Protein AF-0000000078708706 (afdb_homodimer)

Nearest PDB structures (foldseek):
  1nyr-assembly1_A  TM=8.733E-01  e=2.933E-68  Staphylococcus aureus
  1nyr-assembly1_B  TM=9.188E-01  e=5.292E-63  Staphylococcus aureus
  3uh0-assembly1_A-2  TM=9.224E-01  e=1.753E-40  Saccharomyces cerevisiae S288C
  7l3o-assembly1_D  TM=9.247E-01  e=3.929E-40  Cryptosporidium parvum Iowa II
  3ugt-assembly1_A  TM=9.187E-01  e=8.244E-36  Saccharomyces cerevisiae S288C

Foldseek 3Di:
DQQAAQQQLQQVLLQLLVLLCCVVAVLKAWADWGADRFHIKTWIAHPDDDDPVCQVVSVVSSQVLLCLFWFKDWDDPVPDDCVSHVNQVVVVVVCVVVVHDWTKMFTARPPPRDTRGIGGDPDRHDGTSPQFNAKGWDDWDWAAVVNDPVGDITIMITMHTHSDNVSNVVVVVLVVLLVLLFLVVLCVLLVQWDDDPVVPAQDIGGDLLVVLLVVLLVVLLVVLCVVLPADEDDFDQKDFPVLCVLQVCCVQPVQWWDFFDDDPPTTITRAQDCVSVVVVVLQPDAAALVNPWHKYWYQHWGATDDDNVVRGFLQGGGIFTFTKMKIWHAPVCVLVVLLSLVVSQVVSVVLQVADWDFKEWEAEDPVDPSQAPPDPVVAVVQSVSNVVSCVVVVGDHHYDYHPAHNFFIKIFTWDAFSNGDIDTQKMKTKGPDSQVSVVDWHQYPVRDTDTTIMIMITRGTTSSNNVSSSCSVCSLQGFQLSGSAAEEEEEQDLVPCVVVSVVLVVVLVVLVHNYDYPNDPDHRVVVVVVCLSSNHQKYWYDYDVCSVVQWTWIDGHPDDDIDIDHSVVVSVVSVVSNVSSD/DQQAAQQQLQQVLLQLLVLLCCVVAVLKAWADWGADRFHIKTWIAHPDDDDPVCQVVSVVVSQVLLCLFWFKDWDDPVPDDCVSHVNQVVVVVVCVVVVHDWTKMFTARPPPRDTRGIGGDPDRHDGTSPQFDAKGWDDWDWAAVVNDPVGDITIMITMHTHSDNVSNVVVVVLVVLLVLLFLVVLCVLLVQWDDDPVVPFQDIGGDLLVVLLVVLLVVLLVVLCVVLPADEDDFDQKDFPVLCVLQVCCVQPVQWWDFFDDDPPTTITRAQDCVSVVVVVVQPDAAALVNPWHKYWYQHWGATDDDNVPRGFLQGGGIWTFTKMKIWHAPVCVLVVLLSLVVSQVVSVVLQVADFDFKEWEAEDPPDPSQAPPDPVVAVVQSVSNVVSCVVVVGDHHYDYHPAHNFFIKIFTWDAFSNGDIDTQKMKTKGPDSQVSVVDWHQYPVRDTDTTIMIMITRGTTSSNNVSSSCSVCSLQGFLLSGSAAEEEEEQDLVPCVVVSVVLVVVLVVLVHNYDYPNDPDHRVVVVVVCLSSNHQKYWYDYDVCSVVQWTWIDGRPDDDIDIDHSVVVSVVSVVSNVSSD

Secondary structure (DSSP, 8-state):
------HHHHHHHHHHHHHHHHHH-TT-EE----B-SS-EEEEEE-SSPPPGGGHHHHHHHHHHHHTTTPEEEEE-GGG---TT-HHHHHHHHHHHHHT----EEEEE-TTT--EEEEEE------SBGGG--EEEEEEEEEEEGGG-TTSPEEEEEEEEEESSHHHHHHHHHHHHHHHHH-HHHHHHHTT-EE--GGG-TT--EE-HHHHHHHHHHHHHHHHHHHHTT-EE-B--SEEEHHHHHHHTHHHHSGGGSPPPEEETTEEEEE-S-SHHHHHHHHTTS--BGGGPPEEEEEEEEEE----GGG-BTTTB-SEEEEEEEEEEE-GGGHHHHHHHHHHHHHHHHHHHT----EEEEEE--TT-TTTS-S-HHHHHHHHHHHHHHHHHHT---EEEET-SBTTB-EEEEEEE-TTS-EEEEEEEEEESHHHHHTT--EE-TTS-EE--EEEEEEEEEEHHHHHHHHHHHHTT---TTT-S--EEEEESSHHHHHHHHHHHHHHHHHTT--EEE---S--HHHHHHHHHHTT-SEEEEE-HHHHHHTEEEEEETT---EEEEEHHHHHHHHHHHHHTT-/------HHHHHHHHHHHHHHHHHH-TT-EE----B-SS-EEEEEE-SSPPPGGGHHHHHHHHHHHHTTTPEEEEE-GGG---TT-HHHHHHHHHHHHHT----EEEEE-TTT--EEEEEE------SBGGG--EEEEEEEEEEEGGG-TTSPEEEEEEEEEESSHHHHHHHHHHHHHHHHH-HHHHHHHTT-EE--GGG-TT--EE-HHHHHHHHHHHHHHHHHHHHTT-EE-B--SEEEHHHHHHHTHHHHSGGGSPPPEEETTEEEEE-S-SHHHHHHHHTTS--BGGGPPEEEEEEEEEE----GGG-BTTTB-SEEEEEEEEEEE-GGGHHHHHHHHHHHHHHHHHHHT----EEEEEE--TT-TTTS-S-HHHHHHHHHHHHHHHHHHT---EEEET-SBTTB-EEEEEEE-TTS-EEEEEEEEEESHHHHHTT--EE-TTS-EE--EEEEEEEEEEHHHHHHHHHHHHTT---TTT-S--EEEEESSHHHHHHHHHHHHHHHHHTT--EEE---S--HHHHHHHHHHTT-SEEEEE-HHHHHHTEEEEEETT---EEEEEHHHHHHHHHHHHHTT-

Sequence (1164 aa):
MKIQVDKLLNHTTSHLLGAAVEKLYPEVKLGFGPATEEGFYYDFEFKEPLSVNELSKIEKLMKKLASRNLVTIQIPEKDYDFKNKPYKKELYDELKAQGKKITFYALQDPLNKEIIFKDLCAGGHVESTKVIKNFKLLSIAGAYWRGNSDNIQLTRIYGTSWSKKEELDNYLAILADRKERDHRKLGKEMKIFAMHPLCGQGFPIWLEDGMYIHNEIKNLVLKMDRKYGFTEVLTPHFGSEDLYKTSGHLAHYKDDMFAPLVIENERLIPRPMTCPHHIVCYNLEKRSYRDLPIRYSEQSQLYRYEKSGALTGLERVRGMLLTEGHLFVREDQIEQEIKSMYQLIEETLKIFNIDISYISLSLRDKNDKEKYFNDNKMWNSAEKMLKKALDDMGVKYTTVVGEAAFYGPKIDIQIDTALGHEITVSTIQLDFLQPKNFDITYTDKNGKEARPVMIHRGLIGTYERFVAILLEQTKGNLPFWLAPKQITIIPVNLNENLDYSRNIFNRLWNCNFRVKIDDRDERLNKKIREAQMSKSKYQVILGANEEKDKTISYREYGKEDTKTVTVEEFINILTKLRNNYEMKIQVDKLLNHTTSHLLGAAVEKLYPEVKLGFGPATEEGFYYDFEFKEPLSVNELSKIEKLMKKLASRNLVTIQIPEKDYDFKNKPYKKELYDELKAQGKKITFYALQDPLNKEIIFKDLCAGGHVESTKVIKNFKLLSIAGAYWRGNSDNIQLTRIYGTSWSKKEELDNYLAILADRKERDHRKLGKEMKIFAMHPLCGQGFPIWLEDGMYIHNEIKNLVLKMDRKYGFTEVLTPHFGSEDLYKTSGHLAHYKDDMFAPLVIENERLIPRPMTCPHHIVCYNLEKRSYRDLPIRYSEQSQLYRYEKSGALTGLERVRGMLLTEGHLFVREDQIEQEIKSMYQLIEETLKIFNIDISYISLSLRDKNDKEKYFNDNKMWNSAEKMLKKALDDMGVKYTTVVGEAAFYGPKIDIQIDTALGHEITVSTIQLDFLQPKNFDITYTDKNGKEARPVMIHRGLIGTYERFVAILLEQTKGNLPFWLAPKQITIIPVNLNENLDYSRNIFNRLWNCNFRVKIDDRDERLNKKIREAQMSKSKYQVILGANEEKDKTISYREYGKEDTKTVTVEEFINILTKLRNNYE

InterPro domains:
  IPR002314 Aminoacyl-tRNA synthetase, class II (G/ P/ S/T) [PF00587] (264-473)
  IPR002320 Threonine-tRNA ligase, class IIa [MF_00184] (4-580)
  IPR002320 Threonine-tRNA ligase, class IIa [PR01047] (270-298)
  IPR002320 Threonine-tRNA ligase, class IIa [PR01047] (303-326)
  IPR002320 Threonine-tRNA ligase, class IIa [PR01047] (409-437)
  IPR002320 Threonine-tRNA ligase, class IIa [PR01047] (452-465)
  IPR002320 Threonine-tRNA ligase, class IIa [PR01047] (479-491)
  IPR002320 Threonine-tRNA ligase, class IIa [TIGR00418] (11-575)
  IPR004154 Anticodon-binding [PF03129] (486-576)
  IPR006195 Aminoacyl-tRNA synthetase, class II [PS50862] (209-479)
  IPR012947 Threonyl/alanyl tRNA synthetase, SAD [PF07973] (104-158)
  IPR012947 Threonyl/alanyl tRNA synthetase, SAD [SM00863] (102-158)
  IPR018163 Threonyl/alanyl tRNA synthetase, class II-like, putative editing domain superfamily [SSF55186] (7-179)
  IPR033728 Threonine-tRNA ligase catalytic core domain [cd00771] (182-484)
  IPR036621 Anticodon-binding domain superfamily [G3DSA:3.40.50.800] (478-582)
  IPR045864 Class II Aminoacyl-tRNA synthetase/Biotinyl protein ligase (BPL) and lipoyl protein ligase (LPL) [G3DSA:3.30.930.10] (164-477)
  IPR045864 Class II Aminoacyl-tRNA synthetase/Biotinyl protein ligase (BPL) and lipoyl protein ligase (LPL) [SSF55681] (182-471)
  IPR047246 Threonine-tRNA ligase, class IIa, anticodon-binding domain [cd00860] (484-574)

Organism: Mycoplasmopsis fermentans (strain ATCC 19989 / NBRC 14854 / NCTC 10117 / PG18) (NCBI:txid496833)

Radius of gyration: 36.28 Å; Cα contacts (8 Å, |Δi|>4): 2283; chains: 2; bounding box: 77×119×91 Å

pLDDT: mean 95.0, std 4.24, range [49.06, 98.81]

Structure (mmCIF, N/CA/C/O backbone):
data_AF-0000000078708706-model_v1
#
loop_
_entity.id
_entity.type
_entity.pdbx_description
1 polymer 'Threonine--tRNA ligase'
#
loop_
_atom_site.group_PDB
_atom_site.id
_atom_site.type_symbol
_atom_site.label_atom_id
_atom_site.label_alt_id
_atom_site.label_comp_id
_atom_site.label_asym_id
_atom_site.label_entity_id
_atom_site.label_seq_id
_atom_site.pdbx_PDB_ins_code
_atom_site.Cartn_x
_atom_site.Cartn_y
_atom_site.Cartn_z
_atom_site.occupancy
_atom_site.B_iso_or_equiv
_atom_site.auth_seq_id
_atom_site.auth_comp_id
_atom_site.auth_asym_id
_atom_site.auth_atom_id
_atom_site.pdbx_PDB_model_num
ATOM 1 N N . MET A 1 1 ? -8.5 29.25 20.922 1 49.06 1 MET A N 1
ATOM 2 C CA . MET A 1 1 ? -9.289 30.469 20.719 1 49.06 1 MET A CA 1
ATOM 3 C C . MET A 1 1 ? -9.102 31.016 19.312 1 49.06 1 MET A C 1
ATOM 5 O O . MET A 1 1 ? -7.969 31.172 18.844 1 49.06 1 MET A O 1
ATOM 9 N N . LYS A 1 2 ? -10.148 31.125 18.562 1 65.12 2 LYS A N 1
ATOM 10 C CA . LYS A 1 2 ? -10.086 31.641 17.203 1 65.12 2 LYS A CA 1
ATOM 11 C C . LYS A 1 2 ? -9.672 33.094 17.188 1 65.12 2 LYS A C 1
ATOM 13 O O . LYS A 1 2 ? -10.297 33.938 17.844 1 65.12 2 LYS A O 1
ATOM 18 N N . ILE A 1 3 ? -8.438 33.281 16.797 1 77.69 3 ILE A N 1
ATOM 19 C CA . ILE A 1 3 ? -7.922 34.656 16.656 1 77.69 3 ILE A CA 1
ATOM 20 C C . ILE A 1 3 ? -8.742 35.406 15.602 1 77.69 3 ILE A C 1
ATOM 22 O O . ILE A 1 3 ? -8.883 34.938 14.469 1 77.69 3 ILE A O 1
ATOM 26 N N . GLN A 1 4 ? -9.43 36.406 16.141 1 84 4 GLN A N 1
ATOM 27 C CA . GLN A 1 4 ? -10.195 37.25 15.219 1 84 4 GLN A CA 1
ATOM 28 C C . GLN A 1 4 ? -9.75 38.688 15.312 1 84 4 GLN A C 1
ATOM 30 O O . GLN A 1 4 ? -9.648 39.25 16.406 1 84 4 GLN A O 1
ATOM 35 N N . VAL A 1 5 ? -9.523 39.219 14.117 1 89.88 5 VAL A N 1
ATOM 36 C CA . VAL A 1 5 ? -9.094 40.594 14.07 1 89.88 5 VAL A CA 1
ATOM 37 C C . VAL A 1 5 ? -10.297 41.531 13.844 1 89.88 5 VAL A C 1
ATOM 39 O O . VAL A 1 5 ? -11.375 41.031 13.477 1 89.88 5 VAL A O 1
ATOM 42 N N . ASP A 1 6 ? -10.07 42.719 14.164 1 94.81 6 ASP A N 1
ATOM 43 C CA . ASP A 1 6 ? -11.031 43.75 13.773 1 94.81 6 ASP A CA 1
ATOM 44 C C . ASP A 1 6 ? -11.055 43.938 12.258 1 94.81 6 ASP A C 1
ATOM 46 O O . ASP A 1 6 ? -10.117 44.469 11.68 1 94.81 6 ASP A O 1
ATOM 50 N N . LYS A 1 7 ? -12.141 43.562 11.68 1 95.88 7 LYS A N 1
ATOM 51 C CA . LYS A 1 7 ? -12.234 43.562 10.219 1 95.88 7 LYS A CA 1
ATOM 52 C C . LYS A 1 7 ? -12.188 44.969 9.656 1 95.88 7 LYS A C 1
ATOM 54 O O . LYS A 1 7 ? -11.641 45.188 8.57 1 95.88 7 LYS A O 1
ATOM 59 N N . LEU A 1 8 ? -12.805 45.906 10.312 1 96.81 8 LEU A N 1
ATOM 60 C CA . LEU A 1 8 ? -12.805 47.281 9.836 1 96.81 8 LEU A CA 1
ATOM 61 C C . LEU A 1 8 ? -11.391 47.875 9.836 1 96.81 8 LEU A C 1
ATOM 63 O O . LEU A 1 8 ? -10.969 48.5 8.867 1 96.81 8 LEU A O 1
ATOM 67 N N . LEU A 1 9 ? -10.773 47.594 10.938 1 97.44 9 LEU A N 1
ATOM 68 C CA . LEU A 1 9 ? -9.406 48.062 11.094 1 97.44 9 LEU A CA 1
ATOM 69 C C . LEU A 1 9 ? -8.492 47.469 10.031 1 97.44 9 LEU A C 1
ATOM 71 O O . LEU A 1 9 ? -7.711 48.156 9.391 1 97.44 9 LEU A O 1
ATOM 75 N N . ASN A 1 10 ? -8.586 46.156 9.812 1 98.06 10 ASN A N 1
ATOM 76 C CA . ASN A 1 10 ? -7.711 45.438 8.883 1 98.06 10 ASN A CA 1
ATOM 77 C C . ASN A 1 10 ? -8.062 45.75 7.43 1 98.06 10 ASN A C 1
ATOM 79 O O . ASN A 1 10 ? -7.176 45.812 6.57 1 98.06 10 ASN A O 1
ATOM 83 N N . HIS A 1 11 ? -9.281 46 7.16 1 97.94 11 HIS A N 1
ATOM 84 C CA . HIS A 1 11 ? -9.672 46.406 5.816 1 97.94 11 HIS A CA 1
ATOM 85 C C . HIS A 1 11 ? -9.078 47.781 5.461 1 97.94 11 HIS A C 1
ATOM 87 O O . HIS A 1 11 ? -8.539 47.938 4.371 1 97.94 11 HIS A O 1
ATOM 93 N N . THR A 1 12 ? -9.227 48.688 6.344 1 97.88 12 THR A N 1
ATOM 94 C CA . THR A 1 12 ? -8.656 50 6.113 1 97.88 12 THR A CA 1
ATOM 95 C C . THR A 1 12 ? -7.137 49.906 5.98 1 97.88 12 THR A C 1
ATOM 97 O O . THR A 1 12 ? -6.539 50.625 5.164 1 97.88 12 THR A O 1
ATOM 100 N N . THR A 1 13 ? -6.57 49.062 6.82 1 98.12 13 THR A N 1
ATOM 101 C CA . THR A 1 13 ? -5.125 48.906 6.742 1 98.12 13 THR A CA 1
ATOM 102 C C . THR A 1 13 ? -4.719 48.312 5.383 1 98.12 13 THR A C 1
ATOM 104 O O . THR A 1 13 ? -3.658 48.656 4.852 1 98.12 13 THR A O 1
ATOM 107 N N . SER A 1 14 ? -5.504 47.438 4.84 1 98.12 14 SER A N 1
ATOM 108 C CA . SER A 1 14 ? -5.234 46.906 3.5 1 98.12 14 SER A CA 1
ATOM 109 C C . SER A 1 14 ? -5.242 48.031 2.465 1 98.12 14 SER A C 1
ATOM 111 O O . SER A 1 14 ? -4.445 48.031 1.523 1 98.12 14 SER A O 1
ATOM 113 N N . HIS A 1 15 ? -6.16 49 2.605 1 97.56 15 HIS A N 1
ATOM 114 C CA . HIS A 1 15 ? -6.191 50.156 1.718 1 97.56 15 HIS A CA 1
ATOM 115 C C . HIS A 1 15 ? -4.934 51 1.879 1 97.56 15 HIS A C 1
ATOM 117 O O . HIS A 1 15 ? -4.418 51.531 0.9 1 97.56 15 HIS A O 1
ATOM 123 N N . LEU A 1 16 ? -4.594 51.156 3.129 1 97.75 16 LEU A N 1
ATOM 124 C CA . LEU A 1 16 ? -3.348 51.844 3.396 1 97.75 16 LEU A CA 1
ATOM 125 C C . LEU A 1 16 ? -2.178 51.188 2.68 1 97.75 16 LEU A C 1
ATOM 127 O O . LEU A 1 16 ? -1.292 51.875 2.16 1 97.75 16 LEU A O 1
ATOM 131 N N . LEU A 1 17 ? -2.121 49.812 2.713 1 98.25 17 LEU A N 1
ATOM 132 C CA . LEU A 1 17 ? -1.125 49.062 1.969 1 98.25 17 LEU A CA 1
ATOM 133 C C . LEU A 1 17 ? -1.207 49.344 0.477 1 98.25 17 LEU A C 1
ATOM 135 O O . LEU A 1 17 ? -0.183 49.594 -0.171 1 98.25 17 LEU A O 1
ATOM 139 N N . GLY A 1 18 ? -2.408 49.312 -0.075 1 97.44 18 GLY A N 1
ATOM 140 C CA . GLY A 1 18 ? -2.59 49.688 -1.471 1 97.44 18 GLY A CA 1
ATOM 141 C C . GLY A 1 18 ? -2.035 51.062 -1.804 1 97.44 18 GLY A C 1
ATOM 142 O O . GLY A 1 18 ? -1.377 51.219 -2.83 1 97.44 18 GLY A O 1
ATOM 143 N N . ALA A 1 19 ? -2.332 52.031 -0.927 1 97.31 19 ALA A N 1
ATOM 144 C CA . ALA A 1 19 ? -1.864 53.406 -1.117 1 97.31 19 ALA A CA 1
ATOM 145 C C . ALA A 1 19 ? -0.34 53.469 -1.152 1 97.31 19 ALA A C 1
ATOM 147 O O . ALA A 1 19 ? 0.241 54.125 -2.02 1 97.31 19 ALA A O 1
ATOM 148 N N . ALA A 1 20 ? 0.248 52.781 -0.207 1 97.94 20 ALA A N 1
ATOM 149 C CA . ALA A 1 20 ? 1.705 52.812 -0.102 1 97.94 20 ALA A CA 1
ATOM 150 C C . ALA A 1 20 ? 2.348 52.156 -1.323 1 97.94 20 ALA A C 1
ATOM 152 O O . ALA A 1 20 ? 3.324 52.656 -1.869 1 97.94 20 ALA A O 1
ATOM 153 N N . VAL A 1 21 ? 1.876 51 -1.739 1 97.75 21 VAL A N 1
ATOM 154 C CA . VAL A 1 21 ? 2.441 50.25 -2.861 1 97.75 21 VAL A CA 1
ATOM 155 C C . VAL A 1 21 ? 2.281 51.062 -4.148 1 97.75 21 VAL A C 1
ATOM 157 O O . VAL A 1 21 ? 3.199 51.125 -4.969 1 97.75 21 VAL A O 1
ATOM 160 N N . GLU A 1 22 ? 1.099 51.656 -4.344 1 95.81 22 GLU A N 1
ATOM 161 C CA . GLU A 1 22 ? 0.874 52.469 -5.531 1 95.81 22 GLU A CA 1
ATOM 162 C C . GLU A 1 22 ? 1.854 53.656 -5.594 1 95.81 22 GLU A C 1
ATOM 164 O O . GLU A 1 22 ? 2.266 54.062 -6.68 1 95.81 22 GLU A O 1
ATOM 169 N N . LYS A 1 23 ? 2.094 54.219 -4.496 1 96.12 23 LYS A N 1
ATOM 170 C CA . LYS A 1 23 ? 3.012 55.375 -4.438 1 96.12 23 LYS A CA 1
ATOM 171 C C . LYS A 1 23 ? 4.445 54.938 -4.73 1 96.12 23 LYS A C 1
ATOM 173 O O . LYS A 1 23 ? 5.18 55.625 -5.43 1 96.12 23 LYS A O 1
ATOM 178 N N . LEU A 1 24 ? 4.852 53.812 -4.168 1 96.69 24 LEU A N 1
ATOM 179 C CA . LEU A 1 24 ? 6.215 53.312 -4.32 1 96.69 24 LEU A CA 1
ATOM 180 C C . LEU A 1 24 ? 6.422 52.688 -5.695 1 96.69 24 LEU A C 1
ATOM 182 O O . LEU A 1 24 ? 7.52 52.75 -6.25 1 96.69 24 LEU A O 1
ATOM 186 N N . TYR A 1 25 ? 5.355 52.094 -6.234 1 95.88 25 TYR A N 1
ATOM 187 C CA . TYR A 1 25 ? 5.406 51.406 -7.516 1 95.88 25 TYR A CA 1
ATOM 188 C C . TYR A 1 25 ? 4.285 51.875 -8.438 1 95.88 25 TYR A C 1
ATOM 190 O O . TYR A 1 25 ? 3.281 51.188 -8.609 1 95.88 25 TYR A O 1
ATOM 198 N N . PRO A 1 26 ? 4.453 52.875 -9.164 1 92.25 26 PRO A N 1
ATOM 199 C CA . PRO A 1 26 ? 3.379 53.562 -9.898 1 92.25 26 PRO A CA 1
ATOM 200 C C . PRO A 1 26 ? 2.76 52.688 -10.977 1 92.25 26 PRO A C 1
ATOM 202 O O . PRO A 1 26 ? 1.602 52.875 -11.352 1 92.25 26 PRO A O 1
ATOM 205 N N . GLU A 1 27 ? 3.445 51.719 -11.484 1 93.25 27 GLU A N 1
ATOM 206 C CA . GLU A 1 27 ? 2.912 50.875 -12.562 1 93.25 27 GLU A CA 1
ATOM 207 C C . GLU A 1 27 ? 2.215 49.656 -12.016 1 93.25 27 GLU A C 1
ATOM 209 O O . GLU A 1 27 ? 1.787 48.781 -12.781 1 93.25 27 GLU A O 1
ATOM 214 N N . VAL A 1 28 ? 2.053 49.594 -10.734 1 96.12 28 VAL A N 1
ATOM 215 C CA . VAL A 1 28 ? 1.47 48.406 -10.125 1 96.12 28 VAL A CA 1
ATOM 216 C C . VAL A 1 28 ? -0.021 48.344 -10.453 1 96.12 28 VAL A C 1
ATOM 218 O O . VAL A 1 28 ? -0.676 49.375 -10.617 1 96.12 28 VAL A O 1
ATOM 221 N N . LYS A 1 29 ? -0.541 47.188 -10.703 1 96.81 29 LYS A N 1
ATOM 222 C CA . LYS A 1 29 ? -1.972 46.969 -10.891 1 96.81 29 LYS A CA 1
ATOM 223 C C . LYS A 1 29 ? -2.596 46.312 -9.656 1 96.81 29 LYS A C 1
ATOM 225 O O . LYS A 1 29 ? -2.031 45.406 -9.086 1 96.81 29 LYS A O 1
ATOM 230 N N . LEU A 1 30 ? -3.734 46.875 -9.297 1 95.94 30 LEU A N 1
ATOM 231 C CA . LEU A 1 30 ? -4.363 46.469 -8.047 1 95.94 30 LEU A CA 1
ATOM 232 C C . LEU A 1 30 ? -5.371 45.344 -8.273 1 95.94 30 LEU A C 1
ATOM 234 O O . LEU A 1 30 ? -6.156 45.406 -9.219 1 95.94 30 LEU A O 1
ATOM 238 N N . GLY A 1 31 ? -5.305 44.312 -7.426 1 95.44 31 GLY A N 1
ATOM 239 C CA . GLY A 1 31 ? -6.297 43.25 -7.387 1 95.44 31 GLY A CA 1
ATOM 240 C C . GLY A 1 31 ? -7.207 43.344 -6.176 1 95.44 31 GLY A C 1
ATOM 241 O O . GLY A 1 31 ? -7.77 44.375 -5.883 1 95.44 31 GLY A O 1
ATOM 242 N N . PHE A 1 32 ? -7.387 42.188 -5.441 1 93.38 32 PHE A N 1
ATOM 243 C CA . PHE A 1 32 ? -8.227 42.125 -4.254 1 93.38 32 PHE A CA 1
ATOM 244 C C . PHE A 1 32 ? -7.449 42.594 -3.02 1 93.38 32 PHE A C 1
ATOM 246 O O . PHE A 1 32 ? -6.258 42.281 -2.895 1 93.38 32 PHE A O 1
ATOM 253 N N . GLY A 1 33 ? -8.125 43.281 -2.111 1 93.75 33 GLY A N 1
ATOM 254 C CA . GLY A 1 33 ? -7.504 43.688 -0.858 1 93.75 33 GLY A CA 1
ATOM 255 C C . GLY A 1 33 ? -8.445 43.594 0.328 1 93.75 33 GLY A C 1
ATOM 256 O O . GLY A 1 33 ? -8.75 44.625 0.96 1 93.75 33 GLY A O 1
ATOM 257 N N . PRO A 1 34 ? -8.805 42.375 0.665 1 93.38 34 PRO A N 1
ATOM 258 C CA . PRO A 1 34 ? -9.789 42.219 1.736 1 93.38 34 PRO A CA 1
ATOM 259 C C . PRO A 1 34 ? -9.141 42.031 3.105 1 93.38 34 PRO A C 1
ATOM 261 O O . PRO A 1 34 ? -7.938 41.75 3.193 1 93.38 34 PRO A O 1
ATOM 264 N N . ALA A 1 35 ? -9.945 42.281 4.188 1 95 35 ALA A N 1
ATOM 265 C CA . ALA A 1 35 ? -9.594 41.781 5.512 1 95 35 ALA A CA 1
ATOM 266 C C . ALA A 1 35 ? -9.828 40.281 5.609 1 95 35 ALA A C 1
ATOM 268 O O . ALA A 1 35 ? -10.656 39.719 4.887 1 95 35 ALA A O 1
ATOM 269 N N . THR A 1 36 ? -9.039 39.688 6.355 1 92.94 36 THR A N 1
ATOM 270 C CA . THR A 1 36 ? -9.172 38.25 6.613 1 92.94 36 THR A CA 1
ATOM 271 C C . THR A 1 36 ? -9.477 38 8.086 1 92.94 36 THR A C 1
ATOM 273 O O . THR A 1 36 ? -9.742 38.938 8.844 1 92.94 36 THR A O 1
ATOM 276 N N . GLU A 1 37 ? -9.508 36.75 8.484 1 88.69 37 GLU A N 1
ATOM 277 C CA . GLU A 1 37 ? -9.781 36.406 9.867 1 88.69 37 GLU A CA 1
ATOM 278 C C . GLU A 1 37 ? -8.633 36.812 10.789 1 88.69 37 GLU A C 1
ATOM 280 O O . GLU A 1 37 ? -8.859 37.156 11.945 1 88.69 37 GLU A O 1
ATOM 285 N N . GLU A 1 38 ? -7.484 36.719 10.219 1 91.5 38 GLU A N 1
ATOM 286 C CA . GLU A 1 38 ? -6.336 36.969 11.086 1 91.5 38 GLU A CA 1
ATOM 287 C C . GLU A 1 38 ? -5.559 38.219 10.633 1 91.5 38 GLU A C 1
ATOM 289 O O . GLU A 1 38 ? -4.504 38.531 11.188 1 91.5 38 GLU A O 1
ATOM 294 N N . GLY A 1 39 ? -6.059 38.875 9.68 1 96.25 39 GLY A N 1
ATOM 295 C CA . GLY A 1 39 ? -5.371 40.062 9.156 1 96.25 39 GLY A CA 1
ATOM 296 C C . GLY A 1 39 ? -5.969 40.562 7.867 1 96.25 39 GLY A C 1
ATOM 297 O O . GLY A 1 39 ? -7.184 40.781 7.777 1 96.25 39 GLY A O 1
ATOM 298 N N . PHE A 1 40 ? -5.07 40.875 6.934 1 97.19 40 PHE A N 1
ATOM 299 C CA . PHE A 1 40 ? -5.473 41.375 5.617 1 97.19 40 PHE A CA 1
ATOM 300 C C . PHE A 1 40 ? -4.449 40.969 4.559 1 97.19 40 PHE A C 1
ATOM 302 O O . PHE A 1 40 ? -3.369 40.5 4.887 1 97.19 40 PHE A O 1
ATOM 309 N N . TYR A 1 41 ? -4.91 41 3.379 1 97.19 41 TYR A N 1
ATOM 310 C CA . TYR A 1 41 ? -3.949 40.906 2.285 1 97.19 41 TYR A CA 1
ATOM 311 C C . TYR A 1 41 ? -4.332 41.844 1.143 1 97.19 41 TYR A C 1
ATOM 313 O O . TYR A 1 41 ? -5.402 42.469 1.161 1 97.19 41 TYR A O 1
ATOM 321 N N . TYR A 1 42 ? -3.451 42.094 0.241 1 97.38 42 TYR A N 1
ATOM 322 C CA . TYR A 1 42 ? -3.715 42.812 -1.005 1 97.38 42 TYR A CA 1
ATOM 323 C C . TYR A 1 42 ? -2.951 42.188 -2.164 1 97.38 42 TYR A C 1
ATOM 325 O O . TYR A 1 42 ? -1.782 41.812 -2.02 1 97.38 42 TYR A O 1
ATOM 333 N N . ASP A 1 43 ? -3.604 41.938 -3.24 1 96.75 43 ASP A N 1
ATOM 334 C CA . ASP A 1 43 ? -3.014 41.344 -4.438 1 96.75 43 ASP A CA 1
ATOM 335 C C . ASP A 1 43 ? -2.527 42.438 -5.398 1 96.75 43 ASP A C 1
ATOM 337 O O . ASP A 1 43 ? -3.215 43.438 -5.621 1 96.75 43 ASP A O 1
ATOM 341 N N . PHE A 1 44 ? -1.333 42.219 -5.957 1 97.06 44 PHE A N 1
ATOM 342 C CA . PHE A 1 44 ? -0.734 43.219 -6.855 1 97.06 44 PHE A CA 1
ATOM 343 C C . PHE A 1 44 ? -0.126 42.531 -8.078 1 97.06 44 PHE A C 1
ATOM 345 O O . PHE A 1 44 ? 0.35 41.406 -7.984 1 97.06 44 PHE A O 1
ATOM 352 N N . GLU A 1 45 ? -0.209 43.125 -9.156 1 96.81 45 GLU A N 1
ATOM 353 C CA . GLU A 1 45 ? 0.644 42.781 -10.289 1 96.81 45 GLU A CA 1
ATOM 354 C C . GLU A 1 45 ? 1.8 43.781 -10.43 1 96.81 45 GLU A C 1
ATOM 356 O O . GLU A 1 45 ? 1.593 44.938 -10.789 1 96.81 45 GLU A O 1
ATOM 361 N N . PHE A 1 46 ? 2.949 43.281 -10.109 1 95.25 46 PHE A N 1
ATOM 362 C CA . PHE A 1 46 ? 4.145 44.125 -10.219 1 95.25 46 PHE A CA 1
ATOM 363 C C . PHE A 1 46 ? 4.82 43.906 -11.57 1 95.25 46 PHE A C 1
ATOM 365 O O . PHE A 1 46 ? 4.727 42.844 -12.156 1 95.25 46 PHE A O 1
ATOM 372 N N . LYS A 1 47 ? 5.445 44.969 -12.031 1 91.19 47 LYS A N 1
ATOM 373 C CA . LYS A 1 47 ? 6.258 44.812 -13.234 1 91.19 47 LYS A CA 1
ATOM 374 C C . LYS A 1 47 ? 7.438 43.875 -12.992 1 91.19 47 LYS A C 1
ATOM 376 O O . LYS A 1 47 ? 7.75 43.031 -13.836 1 91.19 47 LYS A O 1
ATOM 381 N N . GLU A 1 48 ? 8.031 44.062 -11.891 1 90.94 48 GLU A N 1
ATOM 382 C CA . GLU A 1 48 ? 9.109 43.188 -11.43 1 90.94 48 GLU A CA 1
ATOM 383 C C . GLU A 1 48 ? 8.75 42.531 -10.102 1 90.94 48 GLU A C 1
ATOM 385 O O . GLU A 1 48 ? 8.062 43.125 -9.273 1 90.94 48 GLU A O 1
ATOM 390 N N . PRO A 1 49 ? 9.195 41.281 -9.984 1 88.94 49 PRO A N 1
ATOM 391 C CA . PRO A 1 49 ? 8.867 40.594 -8.742 1 88.94 49 PRO A CA 1
ATOM 392 C C . PRO A 1 49 ? 9.312 41.344 -7.496 1 88.94 49 PRO A C 1
ATOM 394 O O . PRO A 1 49 ? 10.391 41.938 -7.484 1 88.94 49 PRO A O 1
ATOM 397 N N . LEU A 1 50 ? 8.445 41.406 -6.547 1 92.19 50 LEU A N 1
ATOM 398 C CA . LEU A 1 50 ? 8.703 42.094 -5.281 1 92.19 50 LEU A CA 1
ATOM 399 C C . LEU A 1 50 ? 9.492 41.188 -4.34 1 92.19 50 LEU A C 1
ATOM 401 O O . LEU A 1 50 ? 9.133 40.031 -4.137 1 92.19 50 LEU A O 1
ATOM 405 N N . SER A 1 51 ? 10.562 41.688 -3.773 1 91.06 51 SER A N 1
ATOM 406 C CA . SER A 1 51 ? 11.336 40.938 -2.787 1 91.06 51 SER A CA 1
ATOM 407 C C . SER A 1 51 ? 10.797 41.156 -1.378 1 91.06 51 SER A C 1
ATOM 409 O O . SER A 1 51 ? 10.25 42.219 -1.076 1 91.06 51 SER A O 1
ATOM 411 N N . VAL A 1 52 ? 11.023 40.25 -0.561 1 89.44 52 VAL A N 1
ATOM 412 C CA . VAL A 1 52 ? 10.57 40.312 0.824 1 89.44 52 VAL A CA 1
ATOM 413 C C . VAL A 1 52 ? 11.242 41.469 1.539 1 89.44 52 VAL A C 1
ATOM 415 O O . VAL A 1 52 ? 10.656 42.094 2.438 1 89.44 52 VAL A O 1
ATOM 418 N N . ASN A 1 53 ? 12.375 41.812 1.087 1 90.5 53 ASN A N 1
ATOM 419 C CA . ASN A 1 53 ? 13.125 42.906 1.704 1 90.5 53 ASN A CA 1
ATOM 420 C C . ASN A 1 53 ? 12.438 44.25 1.492 1 90.5 53 ASN A C 1
ATOM 422 O O . ASN A 1 53 ? 12.703 45.219 2.221 1 90.5 53 ASN A O 1
ATOM 426 N N . GLU A 1 54 ? 11.539 44.312 0.515 1 93.38 54 GLU A N 1
ATOM 427 C CA . GLU A 1 54 ? 10.852 45.562 0.199 1 93.38 54 GLU A CA 1
ATOM 428 C C . GLU A 1 54 ? 9.68 45.812 1.149 1 93.38 54 GLU A C 1
ATOM 430 O O . GLU A 1 54 ? 9.141 46.906 1.214 1 93.38 54 GLU A O 1
ATOM 435 N N . LEU A 1 55 ? 9.359 44.812 1.894 1 96.25 55 LEU A N 1
ATOM 436 C CA . LEU A 1 55 ? 8.211 44.938 2.783 1 96.25 55 LEU A CA 1
ATOM 437 C C . LEU A 1 55 ? 8.453 46 3.844 1 96.25 55 LEU A C 1
ATOM 439 O O . LEU A 1 55 ? 7.523 46.688 4.25 1 96.25 55 LEU A O 1
ATOM 443 N N . SER A 1 56 ? 9.664 46.094 4.273 1 95.81 56 SER A N 1
ATOM 444 C CA . SER A 1 56 ? 9.992 47.094 5.281 1 95.81 56 SER A CA 1
ATOM 445 C C . SER A 1 56 ? 9.781 48.5 4.746 1 95.81 56 SER A C 1
ATOM 447 O O . SER A 1 56 ? 9.297 49.375 5.469 1 95.81 56 SER A O 1
ATOM 449 N N . LYS A 1 57 ? 10.195 48.656 3.52 1 96.88 57 LYS A N 1
ATOM 450 C CA . LYS A 1 57 ? 10.016 49.938 2.863 1 96.88 57 LYS A CA 1
ATOM 451 C C . LYS A 1 57 ? 8.539 50.281 2.73 1 96.88 57 LYS A C 1
ATOM 453 O O . LYS A 1 57 ? 8.141 51.438 2.988 1 96.88 57 LYS A O 1
ATOM 458 N N . ILE A 1 58 ? 7.824 49.375 2.359 1 97.94 58 ILE A N 1
ATOM 459 C CA . ILE A 1 58 ? 6.387 49.562 2.199 1 97.94 58 ILE A CA 1
ATOM 460 C C . ILE A 1 58 ? 5.754 49.875 3.553 1 97.94 58 ILE A C 1
ATOM 462 O O . ILE A 1 58 ? 4.945 50.812 3.672 1 97.94 58 ILE A O 1
ATOM 466 N N . GLU A 1 59 ? 6.098 49.062 4.539 1 97.81 59 GLU A N 1
ATOM 467 C CA . GLU A 1 59 ? 5.559 49.25 5.887 1 97.81 59 GLU A CA 1
ATOM 468 C C . GLU A 1 59 ? 5.879 50.625 6.434 1 97.81 59 GLU A C 1
ATOM 470 O O . GLU A 1 59 ? 5.039 51.25 7.086 1 97.81 59 GLU A O 1
ATOM 475 N N . LYS A 1 60 ? 7.066 51.125 6.215 1 97.25 60 LYS A N 1
ATOM 476 C CA . LYS A 1 60 ? 7.473 52.438 6.652 1 97.25 60 LYS A CA 1
ATOM 477 C C . LYS A 1 60 ? 6.582 53.531 6.031 1 97.25 60 LYS A C 1
ATOM 479 O O . LYS A 1 60 ? 6.148 54.438 6.719 1 97.25 60 LYS A O 1
ATOM 484 N N . LEU A 1 61 ? 6.395 53.375 4.742 1 97.81 61 LEU A N 1
ATOM 485 C CA . LEU A 1 61 ? 5.527 54.344 4.078 1 97.81 61 LEU A CA 1
ATOM 486 C C . LEU A 1 61 ? 4.102 54.25 4.602 1 97.81 61 LEU A C 1
ATOM 488 O O . LEU A 1 61 ? 3.404 55.281 4.707 1 97.81 61 LEU A O 1
ATOM 492 N N . MET A 1 62 ? 3.631 53.062 4.844 1 98.25 62 MET A N 1
ATOM 493 C CA . MET A 1 62 ? 2.303 52.875 5.422 1 98.25 62 MET A CA 1
ATOM 494 C C . MET A 1 62 ? 2.174 53.656 6.742 1 98.25 62 MET A C 1
ATOM 496 O O . MET A 1 62 ? 1.155 54.281 6.992 1 98.25 62 MET A O 1
ATOM 500 N N . LYS A 1 63 ? 3.188 53.531 7.574 1 97.44 63 LYS A N 1
ATOM 501 C CA . LYS A 1 63 ? 3.182 54.219 8.859 1 97.44 63 LYS A CA 1
ATOM 502 C C . LYS A 1 63 ? 3.143 55.719 8.672 1 97.44 63 LYS A C 1
ATOM 504 O O . LYS A 1 63 ? 2.436 56.438 9.398 1 97.44 63 LYS A O 1
ATOM 509 N N . LYS A 1 64 ? 3.873 56.188 7.727 1 97.25 64 LYS A N 1
ATOM 510 C CA . LYS A 1 64 ? 3.873 57.625 7.414 1 97.25 64 LYS A CA 1
ATOM 511 C C . LYS A 1 64 ? 2.49 58.062 6.961 1 97.25 64 LYS A C 1
ATOM 513 O O . LYS A 1 64 ? 2.008 59.125 7.395 1 97.25 64 LYS A O 1
ATOM 518 N N . LEU A 1 65 ? 1.932 57.312 6.078 1 97.12 65 LEU A N 1
ATOM 519 C CA . LEU A 1 65 ? 0.607 57.656 5.578 1 97.12 65 LEU A CA 1
ATOM 520 C C . LEU A 1 65 ? -0.43 57.594 6.695 1 97.12 65 LEU A C 1
ATOM 522 O O . LEU A 1 65 ? -1.317 58.469 6.766 1 97.12 65 LEU A O 1
ATOM 526 N N . ALA A 1 66 ? -0.352 56.625 7.516 1 97.06 66 ALA A N 1
ATOM 527 C CA . ALA A 1 66 ? -1.29 56.469 8.625 1 97.06 66 ALA A CA 1
ATOM 528 C C . ALA A 1 66 ? -1.236 57.688 9.562 1 97.06 66 ALA A C 1
ATOM 530 O O . ALA A 1 66 ? -2.26 58.094 10.109 1 97.06 66 ALA A O 1
ATOM 531 N N . SER A 1 67 ? -0.049 58.188 9.742 1 95.62 67 SER A N 1
ATOM 532 C CA . SER A 1 67 ? 0.172 59.312 10.68 1 95.62 67 SER A CA 1
ATOM 533 C C . SER A 1 67 ? -0.461 60.594 10.172 1 95.62 67 SER A C 1
ATOM 535 O O . SER A 1 67 ? -0.635 61.531 10.938 1 95.62 67 SER A O 1
ATOM 537 N N . ARG A 1 68 ? -0.878 60.594 8.906 1 96 68 ARG A N 1
ATOM 538 C CA . ARG A 1 68 ? -1.532 61.75 8.344 1 96 68 ARG A CA 1
ATOM 539 C C . ARG A 1 68 ? -3.01 61.781 8.719 1 96 68 ARG A C 1
ATOM 541 O O . ARG A 1 68 ? -3.729 62.719 8.328 1 96 68 ARG A O 1
ATOM 548 N N . ASN A 1 69 ? -3.424 60.844 9.414 1 96.31 69 ASN A N 1
ATOM 549 C CA . ASN A 1 69 ? -4.801 60.75 9.883 1 96.31 69 ASN A CA 1
ATOM 550 C C . ASN A 1 69 ? -5.793 60.844 8.727 1 96.31 69 ASN A C 1
ATOM 552 O O . ASN A 1 69 ? -6.742 61.625 8.789 1 96.31 69 ASN A O 1
ATOM 556 N N . LEU A 1 70 ? -5.5 60.094 7.746 1 97.62 70 LEU A N 1
ATOM 557 C CA . LEU A 1 70 ? -6.352 60.094 6.559 1 97.62 70 LEU A CA 1
ATOM 558 C C . LEU A 1 70 ? -7.773 59.656 6.902 1 97.62 70 LEU A C 1
ATOM 560 O O . LEU A 1 70 ? -7.973 58.75 7.711 1 97.62 70 LEU A O 1
ATOM 564 N N . VAL A 1 71 ? -8.75 60.312 6.32 1 97.75 71 VAL A N 1
ATOM 565 C CA . VAL A 1 71 ? -10.148 59.969 6.574 1 97.75 71 VAL A CA 1
ATOM 566 C C . VAL A 1 71 ? -10.703 59.125 5.426 1 97.75 71 VAL A C 1
ATOM 568 O O . VAL A 1 71 ? -10.391 59.375 4.258 1 97.75 71 VAL A O 1
ATOM 571 N N . THR A 1 72 ? -11.5 58.125 5.793 1 96.81 72 THR A N 1
ATOM 572 C CA . THR A 1 72 ? -12.148 57.281 4.785 1 96.81 72 THR A CA 1
ATOM 573 C C . THR A 1 72 ? -13.43 57.938 4.289 1 96.81 72 THR A C 1
ATOM 575 O O . THR A 1 72 ? -14.312 58.281 5.086 1 96.81 72 THR A O 1
ATOM 578 N N . ILE A 1 73 ? -13.539 58.125 3.004 1 96.25 73 ILE A N 1
ATOM 579 C CA . ILE A 1 73 ? -14.734 58.75 2.451 1 96.25 73 ILE A CA 1
ATOM 580 C C . ILE A 1 73 ? -15.25 57.906 1.272 1 96.25 73 ILE A C 1
ATOM 582 O O . ILE A 1 73 ? -14.477 57.219 0.603 1 96.25 73 ILE A O 1
ATOM 586 N N . GLN A 1 74 ? -16.516 57.969 1.049 1 96 74 GLN A N 1
ATOM 587 C CA . GLN A 1 74 ? -17.109 57.375 -0.151 1 96 74 GLN A CA 1
ATOM 588 C C . GLN A 1 74 ? -17.062 58.375 -1.316 1 96 74 GLN A C 1
ATOM 590 O O . GLN A 1 74 ? -17.359 59.562 -1.144 1 96 74 GLN A O 1
ATOM 595 N N . ILE A 1 75 ? -16.641 57.938 -2.438 1 95.31 75 ILE A N 1
ATOM 596 C CA . ILE A 1 75 ? -16.547 58.812 -3.605 1 95.31 75 ILE A CA 1
ATOM 597 C C . ILE A 1 75 ? -17.469 58.281 -4.707 1 95.31 75 ILE A C 1
ATOM 599 O O . ILE A 1 75 ? -17.766 57.094 -4.766 1 95.31 75 ILE A O 1
ATOM 603 N N . PRO A 1 76 ? -17.953 59.25 -5.508 1 94.25 76 PRO A N 1
ATOM 604 C CA . PRO A 1 76 ? -18.812 58.781 -6.605 1 94.25 76 PRO A CA 1
ATOM 605 C C . PRO A 1 76 ? -18.047 58.062 -7.699 1 94.25 76 PRO A C 1
ATOM 607 O O . PRO A 1 76 ? -16.812 58.156 -7.773 1 94.25 76 PRO A O 1
ATOM 610 N N . GLU A 1 77 ? -18.719 57.312 -8.453 1 92.75 77 GLU A N 1
ATOM 611 C CA . GLU A 1 77 ? -18.156 56.5 -9.523 1 92.75 77 GLU A CA 1
ATOM 612 C C . GLU A 1 77 ? -17.359 57.344 -10.508 1 92.75 77 GLU A C 1
ATOM 614 O O . GLU A 1 77 ? -16.328 56.906 -11.031 1 92.75 77 GLU A O 1
ATOM 619 N N . LYS A 1 78 ? -17.797 58.625 -10.75 1 92.25 78 LYS A N 1
ATOM 620 C CA . LYS A 1 78 ? -17.156 59.5 -11.727 1 92.25 78 LYS A CA 1
ATOM 621 C C . LYS A 1 78 ? -15.734 59.844 -11.312 1 92.25 78 LYS A C 1
ATOM 623 O O . LYS A 1 78 ? -14.906 60.188 -12.148 1 92.25 78 LYS A O 1
ATOM 628 N N . ASP A 1 79 ? -15.477 59.656 -10.047 1 92.69 79 ASP A N 1
ATOM 629 C CA . ASP A 1 79 ? -14.172 60.031 -9.531 1 92.69 79 ASP A CA 1
ATOM 630 C C . ASP A 1 79 ? -13.203 58.875 -9.508 1 92.69 79 ASP A C 1
ATOM 632 O O . ASP A 1 79 ? -12.055 59 -9.078 1 92.69 79 ASP A O 1
ATOM 636 N N . TYR A 1 80 ? -13.594 57.75 -9.867 1 94 80 TYR A N 1
ATOM 637 C CA . TYR A 1 80 ? -12.727 56.562 -9.938 1 94 80 TYR A CA 1
ATOM 638 C C . TYR A 1 80 ? -12.32 56.25 -11.375 1 94 80 TYR A C 1
ATOM 640 O O . TYR A 1 80 ? -13.172 56.156 -12.258 1 94 80 TYR A O 1
ATOM 648 N N . ASP A 1 81 ? -11 56.125 -11.602 1 91.88 81 ASP A N 1
ATOM 649 C CA . ASP A 1 81 ? -10.438 55.844 -12.922 1 91.88 81 ASP A CA 1
ATOM 650 C C . ASP A 1 81 ? -9.961 54.406 -13.039 1 91.88 81 ASP A C 1
ATOM 652 O O . ASP A 1 81 ? -9.117 53.969 -12.258 1 91.88 81 ASP A O 1
ATOM 656 N N . PHE A 1 82 ? -10.438 53.719 -14.016 1 93.75 82 PHE A N 1
ATOM 657 C CA . PHE A 1 82 ? -10.102 52.312 -14.195 1 93.75 82 PHE A CA 1
ATOM 658 C C . PHE A 1 82 ? -8.867 52.156 -15.078 1 93.75 82 PHE A C 1
ATOM 660 O O . PHE A 1 82 ? -8.477 51.062 -15.414 1 93.75 82 PHE A O 1
ATOM 667 N N . LYS A 1 83 ? -8.305 53.344 -15.406 1 90.06 83 LYS A N 1
ATOM 668 C CA . LYS A 1 83 ? -7.094 53.281 -16.219 1 90.06 83 LYS A CA 1
ATOM 669 C C . LYS A 1 83 ? -6.016 52.438 -15.547 1 90.06 83 LYS A C 1
ATOM 671 O O . LYS A 1 83 ? -5.707 52.656 -14.375 1 90.06 83 LYS A O 1
ATOM 676 N N . ASN A 1 84 ? -5.43 51.469 -16.234 1 90.94 84 ASN A N 1
ATOM 677 C CA . ASN A 1 84 ? -4.371 50.562 -15.773 1 90.94 84 ASN A CA 1
ATOM 678 C C . ASN A 1 84 ? -4.82 49.719 -14.578 1 90.94 84 ASN A C 1
ATOM 680 O O . ASN A 1 84 ? -4.02 49.438 -13.688 1 90.94 84 ASN A O 1
ATOM 684 N N . LYS A 1 85 ? -6.031 49.5 -14.453 1 94.62 85 LYS A N 1
ATOM 685 C CA . LYS A 1 85 ? -6.602 48.688 -13.383 1 94.62 85 LYS A CA 1
ATOM 686 C C . LYS A 1 85 ? -7.484 47.562 -13.961 1 94.62 85 LYS A C 1
ATOM 688 O O . LYS A 1 85 ? -8.68 47.5 -13.672 1 94.62 85 LYS A O 1
ATOM 693 N N . PRO A 1 86 ? -6.828 46.688 -14.633 1 95.62 86 PRO A N 1
ATOM 694 C CA . PRO A 1 86 ? -7.602 45.656 -15.336 1 95.62 86 PRO A CA 1
ATOM 695 C C . PRO A 1 86 ? -8.391 44.75 -14.383 1 95.62 86 PRO A C 1
ATOM 697 O O . PRO A 1 86 ? -9.523 44.375 -14.695 1 95.62 86 PRO A O 1
ATOM 700 N N . TYR A 1 87 ? -7.906 44.469 -13.258 1 96.06 87 TYR A N 1
ATOM 701 C CA . TYR A 1 87 ? -8.562 43.531 -12.336 1 96.06 87 TYR A CA 1
ATOM 702 C C . TYR A 1 87 ? -9.773 44.188 -11.688 1 96.06 87 TYR A C 1
ATOM 704 O O . TYR A 1 87 ? -10.812 43.562 -11.516 1 96.06 87 TYR A O 1
ATOM 712 N N . LYS A 1 88 ? -9.625 45.406 -11.336 1 94.81 88 LYS A N 1
ATOM 713 C CA . LYS A 1 88 ? -10.742 46.156 -10.766 1 94.81 88 LYS A CA 1
ATOM 714 C C . LYS A 1 88 ? -11.844 46.375 -11.797 1 94.81 88 LYS A C 1
ATOM 716 O O . LYS A 1 88 ? -13.023 46.375 -11.461 1 94.81 88 LYS A O 1
ATOM 721 N N . LYS A 1 89 ? -11.391 46.562 -13.016 1 95.5 89 LYS A N 1
ATOM 722 C CA . LYS A 1 89 ? -12.359 46.75 -14.094 1 95.5 89 LYS A CA 1
ATOM 723 C C . LYS A 1 89 ? -13.18 45.469 -14.297 1 95.5 89 LYS A C 1
ATOM 725 O O . LYS A 1 89 ? -14.398 45.531 -14.469 1 95.5 89 LYS A O 1
ATOM 730 N N . GLU A 1 90 ? -12.453 44.438 -14.289 1 95.25 90 GLU A N 1
ATOM 731 C CA . GLU A 1 90 ? -13.141 43.156 -14.406 1 95.25 90 GLU A CA 1
ATOM 732 C C . GLU A 1 90 ? -14.164 42.969 -13.289 1 95.25 90 GLU A C 1
ATOM 734 O O . GLU A 1 90 ? -15.297 42.562 -13.539 1 95.25 90 GLU A O 1
ATOM 739 N N . LEU A 1 91 ? -13.773 43.25 -12.109 1 93 91 LEU A N 1
ATOM 740 C CA . LEU A 1 91 ? -14.664 43.156 -10.953 1 93 91 LEU A CA 1
ATOM 741 C C . LEU A 1 91 ? -15.852 44.094 -11.094 1 93 91 LEU A C 1
ATOM 743 O O . LEU A 1 91 ? -16.984 43.719 -10.797 1 93 91 LEU A O 1
ATOM 747 N N . TYR A 1 92 ? -15.586 45.281 -11.523 1 94.81 92 TYR A N 1
ATOM 748 C CA . TYR A 1 92 ? -16.625 46.281 -11.734 1 94.81 92 TYR A CA 1
ATOM 749 C C . TYR A 1 92 ? -17.656 45.781 -12.734 1 94.81 92 TYR A C 1
ATOM 751 O O . TYR A 1 92 ? -18.859 45.875 -12.484 1 94.81 92 TYR A O 1
ATOM 759 N N . ASP A 1 93 ? -17.141 45.25 -13.805 1 95.38 93 ASP A N 1
ATOM 760 C CA . ASP A 1 93 ? -18.031 44.781 -14.859 1 95.38 93 ASP A CA 1
ATOM 761 C C . ASP A 1 93 ? -18.891 43.625 -14.367 1 95.38 93 ASP A C 1
ATOM 763 O O . ASP A 1 93 ? -20.062 43.531 -14.711 1 95.38 93 ASP A O 1
ATOM 767 N N . GLU A 1 94 ? -18.312 42.812 -13.625 1 93.81 94 GLU A N 1
ATOM 768 C CA . GLU A 1 94 ? -19.031 41.656 -13.07 1 93.81 94 GLU A CA 1
ATOM 769 C C . GLU A 1 94 ? -20.125 42.125 -12.109 1 93.81 94 GLU A C 1
ATOM 771 O O . GLU A 1 94 ? -21.25 41.625 -12.164 1 93.81 94 GLU A O 1
ATOM 776 N N . LEU A 1 95 ? -19.781 43 -11.211 1 92.62 95 LEU A N 1
ATOM 777 C CA . LEU A 1 95 ? -20.75 43.5 -10.234 1 92.62 95 LEU A CA 1
ATOM 778 C C . LEU A 1 95 ? -21.891 44.25 -10.922 1 92.62 95 LEU A C 1
ATOM 780 O O . LEU A 1 95 ? -23.047 44.125 -10.523 1 92.62 95 LEU A O 1
ATOM 784 N N . LYS A 1 96 ? -21.547 44.969 -11.875 1 92.44 96 LYS A N 1
ATOM 785 C CA . LYS A 1 96 ? -22.547 45.688 -12.656 1 92.44 96 LYS A CA 1
ATOM 786 C C . LYS A 1 96 ? -23.5 44.719 -13.352 1 92.44 96 LYS A C 1
ATOM 788 O O . LYS A 1 96 ? -24.719 44.938 -13.375 1 92.44 96 LYS A O 1
ATOM 793 N N . ALA A 1 97 ? -22.922 43.719 -13.906 1 94.31 97 ALA A N 1
ATOM 794 C CA . ALA A 1 97 ? -23.719 42.688 -14.602 1 94.31 97 ALA A CA 1
ATOM 795 C C . ALA A 1 97 ? -24.656 41.969 -13.633 1 94.31 97 ALA A C 1
ATOM 797 O O . ALA A 1 97 ? -25.75 41.562 -14.023 1 94.31 97 ALA A O 1
ATOM 798 N N . GLN A 1 98 ? -24.234 41.875 -12.422 1 93.12 98 GLN A N 1
ATOM 799 C CA . GLN A 1 98 ? -25.047 41.188 -11.406 1 93.12 98 GLN A CA 1
ATOM 800 C C . GLN A 1 98 ? -26.047 42.156 -10.766 1 93.12 98 GLN A C 1
ATOM 802 O O . GLN A 1 98 ? -26.875 41.75 -9.953 1 93.12 98 GLN A O 1
ATOM 807 N N . GLY A 1 99 ? -26.016 43.375 -11.008 1 91.81 99 GLY A N 1
ATOM 808 C CA . GLY A 1 99 ? -26.938 44.344 -10.477 1 91.81 99 GLY A CA 1
ATOM 809 C C . GLY A 1 99 ? -26.656 44.688 -9.023 1 91.81 99 GLY A C 1
ATOM 810 O O . GLY A 1 99 ? -27.562 45.125 -8.297 1 91.81 99 GLY A O 1
ATOM 811 N N . LYS A 1 100 ? -25.484 44.469 -8.609 1 91.56 100 LYS A N 1
ATOM 812 C CA . LYS A 1 100 ? -25.125 44.75 -7.219 1 91.56 100 LYS A CA 1
ATOM 813 C C . LYS A 1 100 ? -24.75 46.188 -7.031 1 91.56 100 LYS A C 1
ATOM 815 O O . LYS A 1 100 ? -24.375 46.875 -7.992 1 91.56 100 LYS A O 1
ATOM 820 N N . LYS A 1 101 ? -24.922 46.656 -5.867 1 91.81 101 LYS A N 1
ATOM 821 C CA . LYS A 1 101 ? -24.516 48.031 -5.539 1 91.81 101 LYS A CA 1
ATOM 822 C C . LYS A 1 101 ? -23 48.156 -5.555 1 91.81 101 LYS A C 1
ATOM 824 O O . LYS A 1 101 ? -22.297 47.344 -4.922 1 91.81 101 LYS A O 1
ATOM 829 N N . ILE A 1 102 ? -22.5 49.094 -6.367 1 94.5 102 ILE A N 1
ATOM 830 C CA . ILE A 1 102 ? -21.078 49.312 -6.496 1 94.5 102 ILE A CA 1
ATOM 831 C C . ILE A 1 102 ? -20.688 50.594 -5.762 1 94.5 102 ILE A C 1
ATOM 833 O O . ILE A 1 102 ? -21.281 51.656 -5.977 1 94.5 102 ILE A O 1
ATOM 837 N N . THR A 1 103 ? -19.797 50.5 -4.875 1 95.31 103 THR A N 1
ATOM 838 C CA . THR A 1 103 ? -19.344 51.656 -4.113 1 95.31 103 THR A CA 1
ATOM 839 C C . THR A 1 103 ? -17.828 51.844 -4.258 1 95.31 103 THR A C 1
ATOM 841 O O . THR A 1 103 ? -17.109 50.875 -4.59 1 95.31 103 THR A O 1
ATOM 844 N N . PHE A 1 104 ? -17.391 53.031 -4.125 1 96.56 104 PHE A N 1
ATOM 845 C CA . PHE A 1 104 ? -15.984 53.406 -4.184 1 96.56 104 PHE A CA 1
ATOM 846 C C . PHE A 1 104 ? -15.578 54.188 -2.93 1 96.56 104 PHE A C 1
ATOM 848 O O . PHE A 1 104 ? -16.344 55 -2.43 1 96.56 104 PHE A O 1
ATOM 855 N N . TYR A 1 105 ? -14.5 53.844 -2.439 1 96.56 105 TYR A N 1
ATOM 856 C CA . TYR A 1 105 ? -14 54.5 -1.24 1 96.56 105 TYR A CA 1
ATOM 857 C C . TYR A 1 105 ? -12.602 55.062 -1.466 1 96.56 105 TYR A C 1
ATOM 859 O O . TYR A 1 105 ? -11.875 54.594 -2.34 1 96.56 105 TYR A O 1
ATOM 867 N N . ALA A 1 106 ? -12.266 56.094 -0.667 1 96.75 106 ALA A N 1
ATOM 868 C CA . ALA A 1 106 ? -10.969 56.75 -0.795 1 96.75 106 ALA A CA 1
ATOM 869 C C . ALA A 1 106 ? -10.414 57.125 0.572 1 96.75 106 ALA A C 1
ATOM 871 O O . ALA A 1 106 ? -11.164 57.25 1.539 1 96.75 106 ALA A O 1
ATOM 872 N N . LEU A 1 107 ? -9.117 57.188 0.648 1 97.19 107 LEU A N 1
ATOM 873 C CA . LEU A 1 107 ? -8.414 57.812 1.771 1 97.19 107 LEU A CA 1
ATOM 874 C C . LEU A 1 107 ? -8.023 59.25 1.443 1 97.19 107 LEU A C 1
ATOM 876 O O . LEU A 1 107 ? -7.273 59.5 0.494 1 97.19 107 LEU A O 1
ATOM 880 N N . GLN A 1 108 ? -8.562 60.125 2.256 1 97.44 108 GLN A N 1
ATOM 881 C CA . GLN A 1 108 ? -8.352 61.531 1.986 1 97.44 108 GLN A CA 1
ATOM 882 C C . GLN A 1 108 ? -7.629 62.219 3.146 1 97.44 108 GLN A C 1
ATOM 884 O O . GLN A 1 108 ? -7.934 61.938 4.312 1 97.44 108 GLN A O 1
ATOM 889 N N . ASP A 1 109 ? -6.672 63 2.803 1 96.19 109 ASP A N 1
ATOM 890 C CA . ASP A 1 109 ? -6.027 63.844 3.818 1 96.19 109 ASP A CA 1
ATOM 891 C C . ASP A 1 109 ? -6.977 64.938 4.324 1 96.19 109 ASP A C 1
ATOM 893 O O . ASP A 1 109 ? -7.469 65.75 3.541 1 96.19 109 ASP A O 1
ATOM 897 N N . PRO A 1 110 ? -7.203 64.938 5.59 1 93.94 110 PRO A N 1
ATOM 898 C CA . PRO A 1 110 ? -8.195 65.875 6.094 1 93.94 110 PRO A CA 1
ATOM 899 C C . PRO A 1 110 ? -7.703 67.312 6.043 1 93.94 110 PRO A C 1
ATOM 901 O O . PRO A 1 110 ? -8.516 68.25 6.051 1 93.94 110 PRO A O 1
ATOM 904 N N . LEU A 1 111 ? -6.422 67.562 5.945 1 92.88 111 LEU A N 1
ATOM 905 C CA . LEU A 1 111 ? -5.867 68.938 5.965 1 92.88 111 LEU A CA 1
ATOM 906 C C . LEU A 1 111 ? -5.922 69.562 4.578 1 92.88 111 LEU A C 1
ATOM 908 O O . LEU A 1 111 ? -6.473 70.625 4.41 1 92.88 111 LEU A O 1
ATOM 912 N N . ASN A 1 112 ? -5.434 68.875 3.533 1 93.12 112 ASN A N 1
ATOM 913 C CA . ASN A 1 112 ? -5.371 69.438 2.199 1 93.12 112 ASN A CA 1
ATOM 914 C C . ASN A 1 112 ? -6.402 68.812 1.262 1 93.12 112 ASN A C 1
ATOM 916 O O . ASN A 1 112 ? -6.48 69.188 0.088 1 93.12 112 ASN A O 1
ATOM 920 N N . LYS A 1 113 ? -7.18 67.875 1.685 1 93.5 113 LYS A N 1
ATOM 921 C CA . LYS A 1 113 ? -8.266 67.25 0.964 1 93.5 113 LYS A CA 1
ATOM 922 C C . LYS A 1 113 ? -7.742 66.438 -0.233 1 93.5 113 LYS A C 1
ATOM 924 O O . LYS A 1 113 ? -8.5 66.125 -1.161 1 93.5 113 LYS A O 1
ATOM 929 N N . GLU A 1 114 ? -6.488 66.188 -0.116 1 95.06 114 GLU A N 1
ATOM 930 C CA . GLU A 1 114 ? -5.883 65.375 -1.154 1 95.06 114 GLU A CA 1
ATOM 931 C C . GLU A 1 114 ? -6.328 63.906 -1.025 1 95.06 114 GLU A C 1
ATOM 933 O O . GLU A 1 114 ? -6.363 63.375 0.078 1 95.06 114 GLU A O 1
ATOM 938 N N . ILE A 1 115 ? -6.66 63.344 -2.186 1 95.81 115 ILE A N 1
ATOM 939 C CA . ILE A 1 115 ? -7.008 61.938 -2.199 1 95.81 115 ILE A CA 1
ATOM 940 C C . ILE A 1 115 ? -5.742 61.094 -2.387 1 95.81 115 ILE A C 1
ATOM 942 O O . ILE A 1 115 ? -5.07 61.188 -3.414 1 95.81 115 ILE A O 1
ATOM 946 N N . ILE A 1 116 ? -5.516 60.25 -1.437 1 95.25 116 ILE A N 1
ATOM 947 C CA . ILE A 1 116 ? -4.266 59.5 -1.417 1 95.25 116 ILE A CA 1
ATOM 948 C C . ILE A 1 116 ?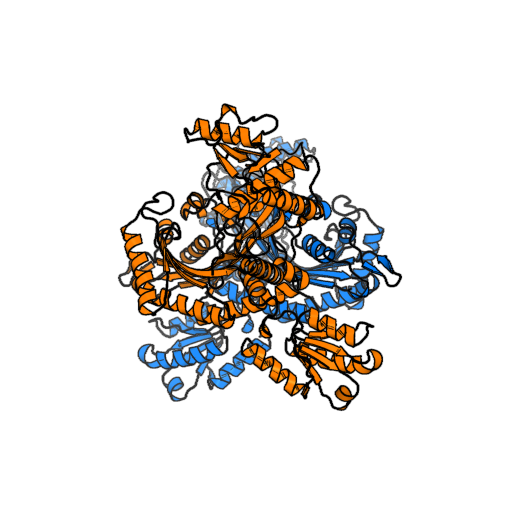 -4.465 58.156 -2.1 1 95.25 116 ILE A C 1
ATOM 950 O O . ILE A 1 116 ? -3.527 57.625 -2.684 1 95.25 116 ILE A O 1
ATOM 954 N N . PHE A 1 117 ? -5.668 57.625 -1.926 1 96.5 117 PHE A N 1
ATOM 955 C CA . PHE A 1 117 ? -5.953 56.281 -2.436 1 96.5 117 PHE A CA 1
ATOM 956 C C . PHE A 1 117 ? -7.434 56.156 -2.754 1 96.5 117 PHE A C 1
ATOM 958 O O . PHE A 1 117 ? -8.289 56.656 -2.023 1 96.5 117 PHE A O 1
ATOM 965 N N . LYS A 1 118 ? -7.699 55.562 -3.881 1 96.12 118 LYS A N 1
ATOM 966 C CA . LYS A 1 118 ? -9.055 55.25 -4.297 1 96.12 118 LYS A CA 1
ATOM 967 C C . LYS A 1 118 ? -9.18 53.75 -4.621 1 96.12 118 LYS A C 1
ATOM 969 O O . LYS A 1 118 ? -8.266 53.156 -5.191 1 96.12 118 LYS A O 1
ATOM 974 N N . ASP A 1 119 ? -10.297 53.188 -4.293 1 95 119 ASP A N 1
ATOM 975 C CA . ASP A 1 119 ? -10.453 51.75 -4.582 1 95 119 ASP A CA 1
ATOM 976 C C . ASP A 1 119 ? -11.922 51.406 -4.781 1 95 119 ASP A C 1
ATOM 978 O O . ASP A 1 119 ? -12.812 52.094 -4.277 1 95 119 ASP A O 1
ATOM 982 N N . LEU A 1 120 ? -12.133 50.438 -5.648 1 95 120 LEU A N 1
ATOM 983 C CA . LEU A 1 120 ? -13.43 49.781 -5.719 1 95 120 LEU A CA 1
ATOM 984 C C . LEU A 1 120 ? -13.641 48.875 -4.52 1 95 120 LEU A C 1
ATOM 986 O O . LEU A 1 120 ? -12.953 47.844 -4.379 1 95 120 LEU A O 1
ATOM 990 N N . CYS A 1 121 ? -14.508 49.219 -3.613 1 92.19 121 CYS A N 1
ATOM 991 C CA . CYS A 1 121 ? -14.633 48.5 -2.346 1 92.19 121 CYS A CA 1
ATOM 992 C C . CYS A 1 121 ? -16.047 48.594 -1.8 1 92.19 121 CYS A C 1
ATOM 994 O O . CYS A 1 121 ? -16.734 49.625 -2.012 1 92.19 121 CYS A O 1
ATOM 996 N N . ALA A 1 122 ? -16.484 47.562 -1.093 1 89.06 122 ALA A N 1
ATOM 997 C CA . ALA A 1 122 ? -17.844 47.5 -0.568 1 89.06 122 ALA A CA 1
ATOM 998 C C . ALA A 1 122 ? -17.969 48.281 0.729 1 89.06 122 ALA A C 1
ATOM 1000 O O . ALA A 1 122 ? -19.094 48.5 1.224 1 89.06 122 ALA A O 1
ATOM 1001 N N . GLY A 1 123 ? -16.875 48.688 1.259 1 90.19 123 GLY A N 1
ATOM 1002 C CA . GLY A 1 123 ? -16.922 49.469 2.498 1 90.19 123 GLY A CA 1
ATOM 1003 C C . GLY A 1 123 ? -16.516 48.625 3.711 1 90.19 123 GLY A C 1
ATOM 1004 O O . GLY A 1 123 ? -15.828 47.625 3.582 1 90.19 123 GLY A O 1
ATOM 1005 N N . GLY A 1 124 ? -16.922 49.219 4.93 1 93.06 124 GLY A N 1
ATOM 1006 C CA . GLY A 1 124 ? -16.469 48.594 6.168 1 93.06 124 GLY A CA 1
ATOM 1007 C C . GLY A 1 124 ? -15.07 49.031 6.578 1 93.06 124 GLY A C 1
ATOM 1008 O O . GLY A 1 124 ? -14.156 48.219 6.613 1 93.06 124 GLY A O 1
ATOM 1009 N N . HIS A 1 125 ? -14.977 50.25 6.805 1 96.06 125 HIS A N 1
ATOM 1010 C CA . HIS A 1 125 ? -13.703 50.844 7.156 1 96.06 125 HIS A CA 1
ATOM 1011 C C . HIS A 1 125 ? -13.797 51.594 8.477 1 96.06 125 HIS A C 1
ATOM 1013 O O . HIS A 1 125 ? -14.898 51.938 8.93 1 96.06 125 HIS A O 1
ATOM 1019 N N . VAL A 1 126 ? -12.688 51.781 9.117 1 96.5 126 VAL A N 1
ATOM 1020 C CA . VAL A 1 126 ? -12.625 52.719 10.227 1 96.5 126 VAL A CA 1
ATOM 1021 C C . VAL A 1 126 ? -12.672 54.156 9.695 1 96.5 126 VAL A C 1
ATOM 1023 O O . VAL A 1 126 ? -12.391 54.406 8.523 1 96.5 126 VAL A O 1
ATOM 1026 N N . GLU A 1 127 ? -12.984 55.094 10.539 1 95.81 127 GLU A N 1
ATOM 1027 C CA . GLU A 1 127 ? -13.203 56.469 10.141 1 95.81 127 GLU A CA 1
ATOM 1028 C C . GLU A 1 127 ? -11.891 57.125 9.719 1 95.81 127 GLU A C 1
ATOM 1030 O O . GLU A 1 127 ? -11.875 57.938 8.773 1 95.81 127 GLU A O 1
ATOM 1035 N N . SER A 1 128 ? -10.891 56.875 10.461 1 96.88 128 SER A N 1
ATOM 1036 C CA . SER A 1 128 ? -9.602 57.531 10.227 1 96.88 128 SER A CA 1
ATOM 1037 C C . SER A 1 128 ? -8.445 56.562 10.453 1 96.88 128 SER A C 1
ATOM 1039 O O . SER A 1 128 ? -8.539 55.656 11.297 1 96.88 128 SER A O 1
ATOM 1041 N N . THR A 1 129 ? -7.363 56.844 9.703 1 97.12 129 THR A N 1
ATOM 1042 C CA . THR A 1 129 ? -6.18 56 9.844 1 97.12 129 THR A CA 1
ATOM 1043 C C . THR A 1 129 ? -5.469 56.312 11.164 1 97.12 129 THR A C 1
ATOM 1045 O O . THR A 1 129 ? -4.5 55.625 11.516 1 97.12 129 THR A O 1
ATOM 1048 N N . LYS A 1 130 ? -5.977 57.25 11.945 1 95.12 130 LYS A N 1
ATOM 1049 C CA . LYS A 1 130 ? -5.395 57.625 13.227 1 95.12 130 LYS A CA 1
ATOM 1050 C C . LYS A 1 130 ? -5.34 56.438 14.172 1 95.12 130 LYS A C 1
ATOM 1052 O O . LYS A 1 130 ? -4.438 56.344 15.016 1 95.12 130 LYS A O 1
ATOM 1057 N N . VAL A 1 131 ? -6.23 55.562 14.008 1 96.12 131 VAL A N 1
ATOM 1058 C CA . VAL A 1 131 ? -6.359 54.438 14.922 1 96.12 131 VAL A CA 1
ATOM 1059 C C . VAL A 1 131 ? -5.445 53.281 14.469 1 96.12 131 VAL A C 1
ATOM 1061 O O . VAL A 1 131 ? -5.254 52.312 15.203 1 96.12 131 VAL A O 1
ATOM 1064 N N . ILE A 1 132 ? -4.875 53.375 13.258 1 97.62 132 ILE A N 1
ATOM 1065 C CA . ILE A 1 132 ? -3.99 52.344 12.734 1 97.62 132 ILE A CA 1
ATOM 1066 C C . ILE A 1 132 ? -2.561 52.594 13.203 1 97.62 132 ILE A C 1
ATOM 1068 O O . ILE A 1 132 ? -1.79 53.281 12.523 1 97.62 132 ILE A O 1
ATOM 1072 N N . LYS A 1 133 ? -2.191 52 14.297 1 95.5 133 LYS A N 1
ATOM 1073 C CA . LYS A 1 133 ? -0.884 52.25 14.891 1 95.5 133 LYS A CA 1
ATOM 1074 C C . LYS A 1 133 ? -0.059 50.969 15 1 95.5 133 LYS A C 1
ATOM 1076 O O . LYS A 1 133 ? 1.171 51.031 15.062 1 95.5 133 LYS A O 1
ATOM 1081 N N . ASN A 1 134 ? -0.748 49.906 15.18 1 97.38 134 ASN A N 1
ATOM 1082 C CA . ASN A 1 134 ? -0.087 48.625 15.445 1 97.38 134 ASN A CA 1
ATOM 1083 C C . ASN A 1 134 ? -0.348 47.625 14.328 1 97.38 134 ASN A C 1
ATOM 1085 O O . ASN A 1 134 ? -1.298 46.844 14.398 1 97.38 134 ASN A O 1
ATOM 1089 N N . PHE A 1 135 ? 0.466 47.625 13.305 1 98.12 135 PHE A N 1
ATOM 1090 C CA . PHE A 1 135 ? 0.319 46.688 12.211 1 98.12 135 PHE A CA 1
ATOM 1091 C C . PHE A 1 135 ? 1.679 46.156 11.758 1 98.12 135 PHE A C 1
ATOM 1093 O O . PHE A 1 135 ? 2.715 46.719 12.125 1 98.12 135 PHE A O 1
ATOM 1100 N N . LYS A 1 136 ? 1.7 45 11.102 1 97.69 136 LYS A N 1
ATOM 1101 C CA . LYS A 1 136 ? 2.91 44.375 10.578 1 97.69 136 LYS A CA 1
ATOM 1102 C C . LYS A 1 136 ? 2.633 43.656 9.266 1 97.69 136 LYS A C 1
ATOM 1104 O O . LYS A 1 136 ? 1.607 43 9.125 1 97.69 136 LYS A O 1
ATOM 1109 N N . LEU A 1 137 ? 3.426 43.938 8.258 1 97.75 137 LEU A N 1
ATOM 1110 C CA . LEU A 1 137 ? 3.402 43.094 7.062 1 97.75 137 LEU A CA 1
ATOM 1111 C C . LEU A 1 137 ? 4.098 41.75 7.316 1 97.75 137 LEU A C 1
ATOM 1113 O O . LEU A 1 137 ? 5.164 41.719 7.93 1 97.75 137 LEU A O 1
ATOM 1117 N N . LEU A 1 138 ? 3.48 40.719 6.949 1 95.12 138 LEU A N 1
ATOM 1118 C CA . LEU A 1 138 ? 3.887 39.406 7.41 1 95.12 138 LEU A CA 1
ATOM 1119 C C . LEU A 1 138 ? 4.633 38.656 6.312 1 95.12 138 LEU A C 1
ATOM 1121 O O . LEU A 1 138 ? 5.703 38.094 6.555 1 95.12 138 LEU A O 1
ATOM 1125 N N . SER A 1 139 ? 4.039 38.5 5.113 1 93.19 139 SER A N 1
ATOM 1126 C CA . SER A 1 139 ? 4.645 37.656 4.09 1 93.19 139 SER A CA 1
ATOM 1127 C C . SER A 1 139 ? 4.16 38.031 2.695 1 93.19 139 SER A C 1
ATOM 1129 O O . SER A 1 139 ? 3.213 38.812 2.553 1 93.19 139 SER A O 1
ATOM 1131 N N . ILE A 1 140 ? 4.938 37.594 1.692 1 94 140 ILE A N 1
ATOM 1132 C CA . ILE A 1 140 ? 4.59 37.719 0.281 1 94 140 ILE A CA 1
ATOM 1133 C C . ILE A 1 140 ? 4.293 36.312 -0.301 1 94 140 ILE A C 1
ATOM 1135 O O . ILE A 1 140 ? 4.984 35.344 0.014 1 94 140 ILE A O 1
ATOM 1139 N N . ALA A 1 141 ? 3.246 36.188 -1.001 1 90.31 141 ALA A N 1
ATOM 1140 C CA . ALA A 1 141 ? 2.912 34.938 -1.633 1 90.31 141 ALA A CA 1
ATOM 1141 C C . ALA A 1 141 ? 2.373 35.125 -3.045 1 90.31 141 ALA A C 1
ATOM 1143 O O . ALA A 1 141 ? 1.981 36.25 -3.404 1 90.31 141 ALA A O 1
ATOM 1144 N N . GLY A 1 142 ? 2.498 34.062 -3.852 1 88.31 142 GLY A N 1
ATOM 1145 C CA . GLY A 1 142 ? 1.833 34.094 -5.145 1 88.31 142 GLY A CA 1
ATOM 1146 C C . GLY A 1 142 ? 0.381 33.656 -5.074 1 88.31 142 GLY A C 1
ATOM 1147 O O . GLY A 1 142 ? 0.034 32.75 -4.305 1 88.31 142 GLY A O 1
ATOM 1148 N N . ALA A 1 143 ? -0.465 34.312 -5.723 1 87.88 143 ALA A N 1
ATOM 1149 C CA . ALA A 1 143 ? -1.883 33.969 -5.777 1 87.88 143 ALA A CA 1
ATOM 1150 C C . ALA A 1 143 ? -2.422 34.094 -7.199 1 87.88 143 ALA A C 1
ATOM 1152 O O . ALA A 1 143 ? -2.293 35.125 -7.836 1 87.88 143 ALA A O 1
ATOM 1153 N N . TYR A 1 144 ? -2.945 33.062 -7.625 1 87.19 144 TYR A N 1
ATOM 1154 C CA . TYR A 1 144 ? -3.547 33.094 -8.953 1 87.19 144 TYR A CA 1
ATOM 1155 C C . TYR A 1 144 ? -4.828 33.938 -8.938 1 87.19 144 TYR A C 1
ATOM 1157 O O . TYR A 1 144 ? -5.633 33.812 -8.008 1 87.19 144 TYR A O 1
ATOM 1165 N N . TRP A 1 145 ? -4.957 34.75 -9.953 1 91.38 145 TRP A N 1
ATOM 1166 C CA . TRP A 1 145 ? -6.16 35.562 -10.039 1 91.38 145 TRP A CA 1
ATOM 1167 C C . TRP A 1 145 ? -7.414 34.719 -10.039 1 91.38 145 TRP A C 1
ATOM 1169 O O . TRP A 1 145 ? -7.535 33.781 -10.844 1 91.38 145 TRP A O 1
ATOM 1179 N N . ARG A 1 146 ? -8.227 34.938 -9.133 1 85.94 146 ARG A N 1
ATOM 1180 C CA . ARG A 1 146 ? -9.492 34.25 -8.938 1 85.94 146 ARG A CA 1
ATOM 1181 C C . ARG A 1 146 ? -9.273 32.781 -8.586 1 85.94 146 ARG A C 1
ATOM 1183 O O . ARG A 1 146 ? -10.141 31.938 -8.828 1 85.94 146 ARG A O 1
ATOM 1190 N N . GLY A 1 147 ? -8.07 32.375 -8.281 1 77.12 147 GLY A N 1
ATOM 1191 C CA . GLY A 1 147 ? -7.758 31.016 -7.852 1 77.12 147 GLY A CA 1
ATOM 1192 C C . GLY A 1 147 ? -7.641 30.031 -9 1 77.12 147 GLY A C 1
ATOM 1193 O O . GLY A 1 147 ? -7.711 28.828 -8.797 1 77.12 147 GLY A O 1
ATOM 1194 N N . ASN A 1 148 ? -7.586 30.531 -10.188 1 78.25 148 ASN A N 1
ATOM 1195 C CA . ASN A 1 148 ? -7.477 29.719 -11.391 1 78.25 148 ASN A CA 1
ATOM 1196 C C . ASN A 1 148 ? -6.039 29.641 -11.891 1 78.25 148 ASN A C 1
ATOM 1198 O O . ASN A 1 148 ? -5.469 30.656 -12.297 1 78.25 148 ASN A O 1
ATOM 1202 N N . SER A 1 149 ? -5.559 28.484 -11.883 1 76.81 149 SER A N 1
ATOM 1203 C CA . SER A 1 149 ? -4.16 28.266 -12.227 1 76.81 149 SER A CA 1
ATOM 1204 C C . SER A 1 149 ? -3.877 28.688 -13.672 1 76.81 149 SER A C 1
ATOM 1206 O O . SER A 1 149 ? -2.723 28.891 -14.047 1 76.81 149 SER A O 1
ATOM 1208 N N . ASP A 1 150 ? -4.836 28.797 -14.484 1 78.56 150 ASP A N 1
ATOM 1209 C CA . ASP A 1 150 ? -4.68 29.219 -15.875 1 78.56 150 ASP A CA 1
ATOM 1210 C C . ASP A 1 150 ? -4.539 30.734 -15.977 1 78.56 150 ASP A C 1
ATOM 1212 O O . ASP A 1 150 ? -4.133 31.266 -17.016 1 78.56 150 ASP A O 1
ATOM 1216 N N . ASN A 1 151 ? -4.871 31.422 -14.875 1 88.19 151 ASN A N 1
ATOM 1217 C CA . ASN A 1 151 ? -4.758 32.875 -14.836 1 88.19 151 ASN A CA 1
ATOM 1218 C C . ASN A 1 151 ? -3.381 33.312 -14.359 1 88.19 151 ASN A C 1
ATOM 1220 O O . ASN A 1 151 ? -2.561 32.5 -13.961 1 88.19 151 ASN A O 1
ATOM 1224 N N . ILE A 1 152 ? -3.18 34.594 -14.453 1 90.06 152 ILE A N 1
ATOM 1225 C CA . ILE A 1 152 ? -1.902 35.156 -14.047 1 90.06 152 ILE A CA 1
ATOM 1226 C C . ILE A 1 152 ? -1.725 35 -12.539 1 90.06 152 ILE A C 1
ATOM 1228 O O . ILE A 1 152 ? -2.695 35.062 -11.781 1 90.06 152 ILE A O 1
ATOM 1232 N N . GLN A 1 153 ? -0.549 34.75 -12.203 1 90.88 153 GLN A N 1
ATOM 1233 C CA . GLN A 1 153 ? -0.222 34.719 -10.781 1 90.88 153 GLN A CA 1
ATOM 1234 C C . GLN A 1 153 ? 0.134 36.125 -10.281 1 90.88 153 GLN A C 1
ATOM 1236 O O . GLN A 1 153 ? 1.058 36.75 -10.789 1 90.88 153 GLN A O 1
ATOM 1241 N N . LEU A 1 154 ? -0.555 36.656 -9.352 1 95 154 LEU A N 1
ATOM 1242 C CA . LEU A 1 154 ? -0.309 37.938 -8.727 1 95 154 LEU A CA 1
ATOM 1243 C C . LEU A 1 154 ? 0.544 37.781 -7.469 1 95 154 LEU A C 1
ATOM 1245 O O . LEU A 1 154 ? 0.834 36.656 -7.051 1 95 154 LEU A O 1
ATOM 1249 N N . THR A 1 155 ? 1.042 38.969 -6.977 1 95.75 155 THR A N 1
ATOM 1250 C CA . THR A 1 155 ? 1.775 38.969 -5.719 1 95.75 155 THR A CA 1
ATOM 1251 C C . THR A 1 155 ? 0.86 39.375 -4.566 1 95.75 155 THR A C 1
ATOM 1253 O O . THR A 1 155 ? 0.294 40.469 -4.57 1 95.75 155 THR A O 1
ATOM 1256 N N . ARG A 1 156 ? 0.664 38.5 -3.646 1 95.12 156 ARG A N 1
ATOM 1257 C CA . ARG A 1 156 ? -0.157 38.781 -2.473 1 95.12 156 ARG A CA 1
ATOM 1258 C C . ARG A 1 156 ? 0.707 39.156 -1.279 1 95.12 156 ARG A C 1
ATOM 1260 O O . ARG A 1 156 ? 1.575 38.406 -0.857 1 95.12 156 ARG A O 1
ATOM 1267 N N . ILE A 1 157 ? 0.435 40.312 -0.751 1 97 157 ILE A N 1
ATOM 1268 C CA . ILE A 1 157 ? 1.123 40.75 0.466 1 97 157 ILE A CA 1
ATOM 1269 C C . ILE A 1 157 ? 0.188 40.594 1.664 1 97 157 ILE A C 1
ATOM 1271 O O . ILE A 1 157 ? -0.896 41.188 1.69 1 97 157 ILE A O 1
ATOM 1275 N N . TYR A 1 158 ? 0.679 39.812 2.658 1 96.69 158 TYR A N 1
ATOM 1276 C CA . TYR A 1 158 ? -0.109 39.594 3.865 1 96.69 158 TYR A CA 1
ATOM 1277 C C . TYR A 1 158 ? 0.33 40.531 4.98 1 96.69 158 TYR A C 1
ATOM 1279 O O . TYR A 1 158 ? 1.521 40.844 5.121 1 96.69 158 TYR A O 1
ATOM 1287 N N . GLY A 1 159 ? -0.706 40.938 5.746 1 97.12 159 GLY A N 1
ATOM 1288 C CA . GLY A 1 159 ? -0.429 41.75 6.938 1 97.12 159 GLY A CA 1
ATOM 1289 C C . GLY A 1 159 ? -1.484 41.562 8.016 1 97.12 159 GLY A C 1
ATOM 1290 O O . GLY A 1 159 ? -2.459 40.844 7.836 1 97.12 159 GLY A O 1
ATOM 1291 N N . THR A 1 160 ? -1.172 42.219 9.141 1 97.75 160 THR A N 1
ATOM 1292 C CA . THR A 1 160 ? -2.117 42.188 10.25 1 97.75 160 THR A CA 1
ATOM 1293 C C . THR A 1 160 ? -2.072 43.5 11.016 1 97.75 160 THR A C 1
ATOM 1295 O O . THR A 1 160 ? -1.029 44.156 11.07 1 97.75 160 THR A O 1
ATOM 1298 N N . SER A 1 161 ? -3.25 43.938 11.438 1 97.88 161 SER A N 1
ATOM 1299 C CA . SER A 1 161 ? -3.389 45.188 12.188 1 97.88 161 SER A CA 1
ATOM 1300 C C . SER A 1 161 ? -4.215 44.969 13.453 1 97.88 161 SER A C 1
ATOM 1302 O O . SER A 1 161 ? -5.219 44.25 13.438 1 97.88 161 SER A O 1
ATOM 1304 N N . TRP A 1 162 ? -3.754 45.594 14.57 1 97.25 162 TRP A N 1
ATOM 1305 C CA . TRP A 1 162 ? -4.402 45.438 15.867 1 97.25 162 TRP A CA 1
ATOM 1306 C C . TRP A 1 162 ? -4.578 46.781 16.562 1 97.25 162 TRP A C 1
ATOM 1308 O O . TRP A 1 162 ? -3.857 47.75 16.266 1 97.25 162 TRP A O 1
ATOM 1318 N N . SER A 1 163 ? -5.562 46.812 17.453 1 95.44 163 SER A N 1
ATOM 1319 C CA . SER A 1 163 ? -5.863 48.062 18.172 1 95.44 163 SER A CA 1
ATOM 1320 C C . SER A 1 163 ? -4.789 48.375 19.203 1 95.44 163 SER A C 1
ATOM 1322 O O . SER A 1 163 ? -4.492 49.531 19.469 1 95.44 163 SER A O 1
ATOM 1324 N N . LYS A 1 164 ? -4.285 47.312 19.812 1 95.75 164 LYS A N 1
ATOM 1325 C CA . LYS A 1 164 ? -3.281 47.469 20.859 1 95.75 164 LYS A CA 1
ATOM 1326 C C . LYS A 1 164 ? -1.962 46.812 20.469 1 95.75 164 LYS A C 1
ATOM 1328 O O . LYS A 1 164 ? -1.952 45.781 19.75 1 95.75 164 LYS A O 1
ATOM 1333 N N . LYS A 1 165 ? -0.958 47.5 20.969 1 95.94 165 LYS A N 1
ATOM 1334 C CA . LYS A 1 165 ? 0.376 46.969 20.703 1 95.94 165 LYS A CA 1
ATOM 1335 C C . LYS A 1 165 ? 0.539 45.562 21.281 1 95.94 165 LYS A C 1
ATOM 1337 O O . LYS A 1 165 ? 1.133 44.688 20.656 1 95.94 165 LYS A O 1
ATOM 1342 N N . GLU A 1 166 ? 0.054 45.375 22.453 1 95.81 166 GLU A N 1
ATOM 1343 C CA . GLU A 1 166 ? 0.148 44.094 23.125 1 95.81 166 GLU A CA 1
ATOM 1344 C C . GLU A 1 166 ? -0.515 43 22.297 1 95.81 166 GLU A C 1
ATOM 1346 O O . GLU A 1 166 ? -0.023 41.844 22.25 1 95.81 166 GLU A O 1
ATOM 1351 N N . GLU A 1 167 ? -1.608 43.312 21.672 1 95.31 167 GLU A N 1
ATOM 1352 C CA . GLU A 1 167 ? -2.314 42.344 20.844 1 95.31 167 GLU A CA 1
ATOM 1353 C C . GLU A 1 167 ? -1.478 41.938 19.625 1 95.31 167 GLU A C 1
ATOM 1355 O O . GLU A 1 167 ? -1.428 40.781 19.25 1 95.31 167 GLU A O 1
ATOM 1360 N N . LEU A 1 168 ? -0.904 42.906 19.031 1 96.44 168 LEU A N 1
ATOM 1361 C CA . LEU A 1 168 ? -0.029 42.625 17.906 1 96.44 168 LEU A CA 1
ATOM 1362 C C . LEU A 1 168 ? 1.143 41.75 18.328 1 96.44 168 LEU A C 1
ATOM 1364 O O . LEU A 1 168 ? 1.456 40.75 17.656 1 96.44 168 LEU A O 1
ATOM 1368 N N . ASP A 1 169 ? 1.761 42.125 19.406 1 96.19 169 ASP A N 1
ATOM 1369 C CA . ASP A 1 169 ? 2.902 41.375 19.891 1 96.19 169 ASP A CA 1
ATOM 1370 C C . ASP A 1 169 ? 2.504 39.938 20.203 1 96.19 169 ASP A C 1
ATOM 1372 O O . ASP A 1 169 ? 3.246 39 19.906 1 96.19 169 ASP A O 1
ATOM 1376 N N . ASN A 1 170 ? 1.441 39.812 20.875 1 94.75 170 ASN A N 1
ATOM 1377 C CA . ASN A 1 170 ? 0.929 38.469 21.188 1 94.75 170 ASN A CA 1
ATOM 1378 C C . ASN A 1 170 ? 0.684 37.656 19.922 1 94.75 170 ASN A C 1
ATOM 1380 O O . ASN A 1 170 ? 0.993 36.469 19.859 1 94.75 170 ASN A O 1
ATOM 1384 N N . TYR A 1 171 ? 0.045 38.25 18.922 1 93.81 171 TYR A N 1
ATOM 1385 C CA . TYR A 1 171 ? -0.228 37.531 17.672 1 93.81 171 TYR A CA 1
ATOM 1386 C C . TYR A 1 171 ? 1.067 37.156 16.969 1 93.81 171 TYR A C 1
ATOM 1388 O O . TYR A 1 171 ? 1.174 36.062 16.406 1 93.81 171 TYR A O 1
ATOM 1396 N N . LEU A 1 172 ? 1.989 38.031 16.969 1 95.5 172 LEU A N 1
ATOM 1397 C CA . LEU A 1 172 ? 3.275 37.719 16.344 1 95.5 172 LEU A CA 1
ATOM 1398 C C . LEU A 1 172 ? 3.955 36.562 17.047 1 95.5 172 LEU A C 1
ATOM 1400 O O . LEU A 1 172 ? 4.637 35.75 16.422 1 95.5 172 LEU A O 1
ATOM 1404 N N . ALA A 1 173 ? 3.797 36.5 18.344 1 94.31 173 ALA A N 1
ATOM 1405 C CA . ALA A 1 173 ? 4.324 35.375 19.109 1 94.31 173 ALA A CA 1
ATOM 1406 C C . ALA A 1 173 ? 3.633 34.062 18.703 1 94.31 173 ALA A C 1
ATOM 1408 O O . ALA A 1 173 ? 4.273 33 18.625 1 94.31 173 ALA A O 1
ATOM 1409 N N . ILE A 1 174 ? 2.377 34.156 18.516 1 91.62 174 ILE A N 1
ATOM 1410 C CA . ILE A 1 174 ? 1.603 33 18.062 1 91.62 174 ILE A CA 1
ATOM 1411 C C . ILE A 1 174 ? 2.096 32.562 16.688 1 91.62 174 ILE A C 1
ATOM 1413 O O . ILE A 1 174 ? 2.264 31.375 16.438 1 91.62 174 ILE A O 1
ATOM 1417 N N . LEU A 1 175 ? 2.314 33.5 15.836 1 92.31 175 LEU A N 1
ATOM 1418 C CA . LEU A 1 175 ? 2.797 33.188 14.5 1 92.31 175 LEU A CA 1
ATOM 1419 C C . LEU A 1 175 ? 4.168 32.531 14.555 1 92.31 175 LEU A C 1
ATOM 1421 O O . LEU A 1 175 ? 4.449 31.594 13.789 1 92.31 175 LEU A O 1
ATOM 1425 N N . ALA A 1 176 ? 4.988 33.031 15.398 1 93.56 176 ALA A N 1
ATOM 1426 C CA . ALA A 1 176 ? 6.309 32.406 15.57 1 93.56 176 ALA A CA 1
ATOM 1427 C C . ALA A 1 176 ? 6.195 30.984 16.062 1 93.56 176 ALA A C 1
ATOM 1429 O O . ALA A 1 176 ? 6.93 30.109 15.609 1 93.56 176 ALA A O 1
ATOM 1430 N N . ASP A 1 177 ? 5.355 30.781 16.969 1 93.81 177 ASP A N 1
ATOM 1431 C CA . ASP A 1 177 ? 5.121 29.438 17.484 1 93.81 177 ASP A CA 1
ATOM 1432 C C . ASP A 1 177 ? 4.566 28.516 16.406 1 93.81 177 ASP A C 1
ATOM 1434 O O . ASP A 1 177 ? 4.961 27.359 16.312 1 93.81 177 ASP A O 1
ATOM 1438 N N . ARG A 1 178 ? 3.654 29.047 15.664 1 92.75 178 ARG A N 1
ATOM 1439 C CA . ARG A 1 178 ? 3.098 28.281 14.547 1 92.75 178 ARG A CA 1
ATOM 1440 C C . ARG A 1 178 ? 4.195 27.859 13.578 1 92.75 178 ARG A C 1
ATOM 1442 O O . ARG A 1 178 ? 4.176 26.734 13.078 1 92.75 178 ARG A O 1
ATOM 1449 N N . LYS A 1 179 ? 5.047 28.719 13.32 1 93.69 179 LYS A N 1
ATOM 1450 C CA . LYS A 1 179 ? 6.145 28.422 12.406 1 93.69 179 LYS A CA 1
ATOM 1451 C C . LYS A 1 179 ? 7.035 27.312 12.953 1 93.69 179 LYS A C 1
ATOM 1453 O O . LYS A 1 179 ? 7.492 26.453 12.203 1 93.69 179 LYS A O 1
ATOM 1458 N N . GLU A 1 180 ? 7.266 27.344 14.211 1 94.38 180 GLU A N 1
ATOM 1459 C CA . GLU A 1 180 ? 8.086 26.328 14.852 1 94.38 180 GLU 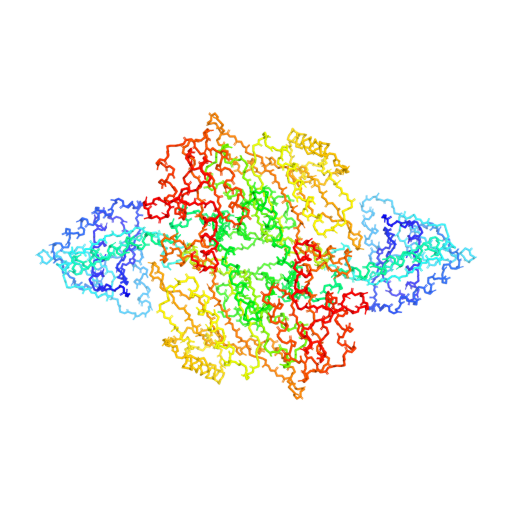A CA 1
ATOM 1460 C C . GLU A 1 180 ? 7.387 24.969 14.859 1 94.38 180 GLU A C 1
ATOM 1462 O O . GLU A 1 180 ? 8.039 23.938 14.852 1 94.38 180 GLU A O 1
ATOM 1467 N N . ARG A 1 181 ? 6.105 25.031 14.812 1 96 181 ARG A N 1
ATOM 1468 C CA . ARG A 1 181 ? 5.297 23.812 14.898 1 96 181 ARG A CA 1
ATOM 1469 C C . ARG A 1 181 ? 4.945 23.297 13.508 1 96 181 ARG A C 1
ATOM 1471 O O . ARG A 1 181 ? 4.473 22.172 13.367 1 96 181 ARG A O 1
ATOM 1478 N N . ASP A 1 182 ? 5.254 24.078 12.508 1 96.56 182 ASP A N 1
ATOM 1479 C CA . ASP A 1 182 ? 4.891 23.703 11.148 1 96.56 182 ASP A CA 1
ATOM 1480 C C . ASP A 1 182 ? 5.488 22.359 10.766 1 96.56 182 ASP A C 1
ATOM 1482 O O . ASP A 1 182 ? 6.707 22.203 10.695 1 96.56 182 ASP A O 1
ATOM 1486 N N . HIS A 1 183 ? 4.602 21.359 10.43 1 97.62 183 HIS A N 1
ATOM 1487 C CA . HIS A 1 183 ? 5.07 20.016 10.148 1 97.62 183 HIS A CA 1
ATOM 1488 C C . HIS A 1 183 ? 5.949 19.969 8.906 1 97.62 183 HIS A C 1
ATOM 1490 O O . HIS A 1 183 ? 6.77 19.062 8.75 1 97.62 183 HIS A O 1
ATOM 1496 N N . ARG A 1 184 ? 5.816 20.969 8.031 1 96.94 184 ARG A N 1
ATOM 1497 C CA . ARG A 1 184 ? 6.656 21.031 6.84 1 96.94 184 ARG A CA 1
ATOM 1498 C C . ARG A 1 184 ? 8.102 21.328 7.199 1 96.94 184 ARG A C 1
ATOM 1500 O O . ARG A 1 184 ? 9.023 20.719 6.656 1 96.94 184 ARG A O 1
ATOM 1507 N N . LYS A 1 185 ? 8.242 22.125 8.031 1 96.5 185 LYS A N 1
ATOM 1508 C CA . LYS A 1 185 ? 9.586 22.453 8.516 1 96.5 185 LYS A CA 1
ATOM 1509 C C . LYS A 1 185 ? 10.172 21.297 9.328 1 96.5 185 LYS A C 1
ATOM 1511 O O . LYS A 1 185 ? 11.305 20.875 9.078 1 96.5 185 LYS A O 1
ATOM 1516 N N . LEU A 1 186 ? 9.422 20.828 10.266 1 96.69 186 LEU A N 1
ATOM 1517 C CA . LEU A 1 186 ? 9.867 19.734 11.125 1 96.69 186 LEU A CA 1
ATOM 1518 C C . LEU A 1 186 ? 10.18 18.5 10.305 1 96.69 186 LEU A C 1
ATOM 1520 O O . LEU A 1 186 ? 11.156 17.797 10.578 1 96.69 186 LEU A O 1
ATOM 1524 N N . GLY A 1 187 ? 9.281 18.219 9.336 1 96.81 187 GLY A N 1
ATOM 1525 C CA . GLY A 1 187 ? 9.492 17.062 8.484 1 96.81 187 GLY A CA 1
ATOM 1526 C C . GLY A 1 187 ? 10.812 17.094 7.742 1 96.81 187 GLY A C 1
ATOM 1527 O O . GLY A 1 187 ? 11.484 16.062 7.605 1 96.81 187 GLY A O 1
ATOM 1528 N N . LYS A 1 188 ? 11.148 18.219 7.258 1 95.88 188 LYS A N 1
ATOM 1529 C CA . LYS A 1 188 ? 12.422 18.391 6.555 1 95.88 188 LYS A CA 1
ATOM 1530 C C . LYS A 1 188 ? 13.602 18.266 7.512 1 95.88 188 LYS A C 1
ATOM 1532 O O . LYS A 1 188 ? 14.547 17.516 7.238 1 95.88 188 LYS A O 1
ATOM 1537 N N . GLU A 1 189 ? 13.508 18.922 8.625 1 94.62 189 GLU A N 1
ATOM 1538 C CA . GLU A 1 189 ? 14.594 18.922 9.609 1 94.62 189 GLU A CA 1
ATOM 1539 C C . GLU A 1 189 ? 14.844 17.531 10.172 1 94.62 189 GLU A C 1
ATOM 1541 O O . GLU A 1 189 ? 15.992 17.141 10.406 1 94.62 189 GLU A O 1
ATOM 1546 N N . MET A 1 190 ? 13.781 16.844 10.328 1 96.06 190 MET A N 1
ATOM 1547 C CA . MET A 1 190 ? 13.883 15.531 10.953 1 96.06 190 MET A CA 1
ATOM 1548 C C . MET A 1 190 ? 13.953 14.43 9.891 1 96.06 190 MET A C 1
ATOM 1550 O O . MET A 1 190 ? 14.016 13.25 10.227 1 96.06 190 MET A O 1
ATOM 1554 N N . LYS A 1 191 ? 13.93 14.781 8.656 1 95.88 191 LYS A N 1
ATOM 1555 C CA . LYS A 1 191 ? 14.023 13.859 7.531 1 95.88 191 LYS A CA 1
ATOM 1556 C C . LYS A 1 191 ? 12.906 12.812 7.586 1 95.88 191 LYS A C 1
ATOM 1558 O O . LYS A 1 191 ? 13.172 11.617 7.484 1 95.88 191 LYS A O 1
ATOM 1563 N N . ILE A 1 192 ? 11.727 13.258 7.766 1 98.06 192 ILE A N 1
ATOM 1564 C CA . ILE A 1 192 ? 10.57 12.383 7.906 1 98.06 192 ILE A CA 1
ATOM 1565 C C . ILE A 1 192 ? 9.969 12.102 6.531 1 98.06 192 ILE A C 1
ATOM 1567 O O . ILE A 1 192 ? 9.633 10.953 6.219 1 98.06 192 ILE A O 1
ATOM 1571 N N . PHE A 1 193 ? 9.797 13.164 5.738 1 98.56 193 PHE A N 1
ATOM 1572 C CA . PHE A 1 193 ? 9.219 13.016 4.41 1 98.56 193 PHE A CA 1
ATOM 1573 C C . PHE A 1 193 ? 9.773 14.062 3.455 1 98.56 193 PHE A C 1
ATOM 1575 O O . PHE A 1 193 ? 10.445 15.008 3.883 1 98.56 193 PHE A O 1
ATOM 1582 N N . ALA A 1 194 ? 9.562 13.852 2.189 1 98.31 194 ALA A N 1
ATOM 1583 C CA . ALA A 1 194 ? 9.969 14.789 1.144 1 98.31 194 ALA A CA 1
ATOM 1584 C C . ALA A 1 194 ? 8.953 14.805 0.005 1 98.31 194 ALA A C 1
ATOM 1586 O O . ALA A 1 194 ? 8.094 13.93 -0.085 1 98.31 194 ALA A O 1
ATOM 1587 N N . MET A 1 195 ? 8.945 15.844 -0.709 1 96.94 195 MET A N 1
ATOM 1588 C CA . MET A 1 195 ? 8.211 15.977 -1.962 1 96.94 195 MET A CA 1
ATOM 1589 C C . MET A 1 195 ? 9.164 16.172 -3.137 1 96.94 195 MET A C 1
ATOM 1591 O O . MET A 1 195 ? 10.211 16.797 -2.994 1 96.94 195 MET A O 1
ATOM 1595 N N . HIS A 1 196 ? 8.875 15.602 -4.203 1 97.06 196 HIS A N 1
ATOM 1596 C CA . HIS A 1 196 ? 9.703 15.758 -5.391 1 97.06 196 HIS A CA 1
ATOM 1597 C C . HIS A 1 196 ? 8.852 15.797 -6.656 1 97.06 196 HIS A C 1
ATOM 1599 O O . HIS A 1 196 ? 7.949 14.984 -6.824 1 97.06 196 HIS A O 1
ATOM 1605 N N . PRO A 1 197 ? 9.141 16.719 -7.547 1 95.12 197 PRO A N 1
ATOM 1606 C CA . PRO A 1 197 ? 8.328 16.859 -8.75 1 95.12 197 PRO A CA 1
ATOM 1607 C C . PRO A 1 197 ? 8.312 15.594 -9.609 1 95.12 197 PRO A C 1
ATOM 1609 O O . PRO A 1 197 ? 7.289 15.266 -10.211 1 95.12 197 PRO A O 1
ATOM 1612 N N . LEU A 1 198 ? 9.352 14.844 -9.625 1 97.31 198 LEU A N 1
ATOM 1613 C CA . LEU A 1 198 ? 9.445 13.641 -10.445 1 97.31 198 LEU A CA 1
ATOM 1614 C C . LEU A 1 198 ? 8.516 12.547 -9.922 1 97.31 198 LEU A C 1
ATOM 1616 O O . LEU A 1 198 ? 8.211 11.594 -10.641 1 97.31 198 LEU A O 1
ATOM 1620 N N . CYS A 1 199 ? 8.109 12.703 -8.703 1 97 199 CYS A N 1
ATOM 1621 C CA . CYS A 1 199 ? 7.25 11.688 -8.102 1 97 199 CYS A CA 1
ATOM 1622 C C . CYS A 1 199 ? 5.805 12.172 -8.023 1 97 199 CYS A C 1
ATOM 1624 O O . CYS A 1 199 ? 4.938 11.477 -7.5 1 97 199 CYS A O 1
ATOM 1626 N N . GLY A 1 200 ? 5.523 13.352 -8.57 1 95.88 200 GLY A N 1
ATOM 1627 C CA . GLY A 1 200 ? 4.176 13.898 -8.594 1 95.88 200 GLY A CA 1
ATOM 1628 C C . GLY A 1 200 ? 3.887 14.836 -7.438 1 95.88 200 GLY A C 1
ATOM 1629 O O . GLY A 1 200 ? 4.336 14.594 -6.312 1 95.88 200 GLY A O 1
ATOM 1630 N N . GLN A 1 201 ? 3.098 15.906 -7.723 1 95.19 201 GLN A N 1
ATOM 1631 C CA . GLN A 1 201 ? 2.68 16.844 -6.688 1 95.19 201 GLN A CA 1
ATOM 1632 C C . GLN A 1 201 ? 1.628 16.219 -5.773 1 95.19 201 GLN A C 1
ATOM 1634 O O . GLN A 1 201 ? 0.724 15.523 -6.242 1 95.19 201 GLN A O 1
ATOM 1639 N N . GLY A 1 202 ? 1.759 16.484 -4.516 1 96.81 202 GLY A N 1
ATOM 1640 C CA . GLY A 1 202 ? 0.78 15.984 -3.57 1 96.81 202 GLY A CA 1
ATOM 1641 C C . GLY A 1 202 ? 0.991 14.523 -3.223 1 96.81 202 GLY A C 1
ATOM 1642 O O . GLY A 1 202 ? 0.122 13.891 -2.617 1 96.81 202 GLY A O 1
ATOM 1643 N N . PHE A 1 203 ? 2.1 13.945 -3.65 1 98.25 203 PHE A N 1
ATOM 1644 C CA . PHE A 1 203 ? 2.471 12.57 -3.33 1 98.25 203 PHE A CA 1
ATOM 1645 C C . PHE A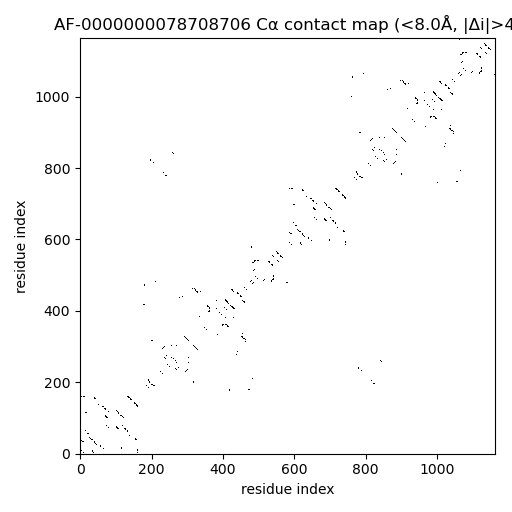 1 203 ? 3.744 12.539 -2.492 1 98.25 203 PHE A C 1
ATOM 1647 O O . PHE A 1 203 ? 4.852 12.609 -3.031 1 98.25 203 PHE A O 1
ATOM 1654 N N . PRO A 1 204 ? 3.615 12.312 -1.214 1 98.44 204 PRO A N 1
ATOM 1655 C CA . PRO A 1 204 ? 4.785 12.398 -0.334 1 98.44 204 PRO A CA 1
ATOM 1656 C C . PRO A 1 204 ? 5.668 11.1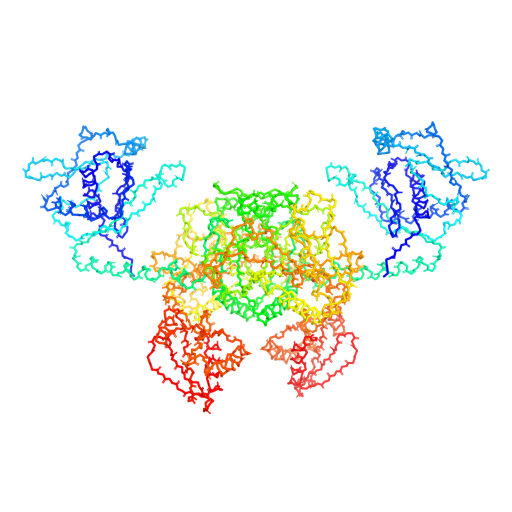56 -0.412 1 98.44 204 PRO A C 1
ATOM 1658 O O . PRO A 1 204 ? 5.164 10.039 -0.597 1 98.44 204 PRO A O 1
ATOM 1661 N N . ILE A 1 205 ? 6.973 11.336 -0.277 1 98.69 205 ILE A N 1
ATOM 1662 C CA . ILE A 1 205 ? 7.957 10.273 -0.071 1 98.69 205 ILE A CA 1
ATOM 1663 C C . ILE A 1 205 ? 8.234 10.109 1.422 1 98.69 205 ILE A C 1
ATOM 1665 O O . ILE A 1 205 ? 8.711 11.039 2.078 1 98.69 205 ILE A O 1
ATOM 1669 N N . TRP A 1 206 ? 7.879 9.016 1.993 1 98.75 206 TRP A N 1
ATOM 1670 C CA . TRP A 1 206 ? 8.266 8.727 3.371 1 98.75 206 TRP A CA 1
ATOM 1671 C C . TRP A 1 206 ? 9.719 8.266 3.445 1 98.75 206 TRP A C 1
ATOM 1673 O O . TRP A 1 206 ? 10.078 7.25 2.846 1 98.75 206 TRP A O 1
ATOM 1683 N N . LEU A 1 207 ? 10.484 9.016 4.137 1 98.44 207 LEU A N 1
ATOM 1684 C CA . LEU A 1 207 ? 11.898 8.695 4.285 1 98.44 207 LEU A CA 1
ATOM 1685 C C . LEU A 1 207 ? 12.117 7.707 5.43 1 98.44 207 LEU A C 1
ATOM 1687 O O . LEU A 1 207 ? 11.148 7.18 5.988 1 98.44 207 LEU A O 1
ATOM 1691 N N . GLU A 1 208 ? 13.328 7.367 5.711 1 97.44 208 GLU A N 1
ATOM 1692 C CA . GLU A 1 208 ? 13.648 6.316 6.676 1 97.44 208 GLU A CA 1
ATOM 1693 C C . GLU A 1 208 ? 13.055 6.629 8.047 1 97.44 208 GLU A C 1
ATOM 1695 O O . GLU A 1 208 ? 12.383 5.785 8.641 1 97.44 208 GLU A O 1
ATOM 1700 N N . ASP A 1 209 ? 13.281 7.832 8.539 1 97.62 209 ASP A N 1
ATOM 1701 C CA . ASP A 1 209 ? 12.766 8.211 9.844 1 97.62 209 ASP A CA 1
ATOM 1702 C C . ASP A 1 209 ? 11.234 8.266 9.836 1 97.62 209 ASP A C 1
ATOM 1704 O O . ASP A 1 209 ? 10.594 7.949 10.836 1 97.62 209 ASP A O 1
ATOM 1708 N N . GLY A 1 210 ? 10.695 8.703 8.688 1 98.31 210 GLY A N 1
ATOM 1709 C CA . GLY A 1 210 ? 9.25 8.688 8.555 1 98.31 210 GLY A CA 1
ATOM 1710 C C . GLY A 1 210 ? 8.664 7.289 8.602 1 98.31 210 GLY A C 1
ATOM 1711 O O . GLY A 1 210 ? 7.59 7.078 9.164 1 98.31 210 GLY A O 1
ATOM 1712 N N . MET A 1 211 ? 9.375 6.348 8.055 1 98.25 211 MET A N 1
ATOM 1713 C CA . MET A 1 211 ? 8.875 4.977 8 1 98.25 211 MET A CA 1
ATOM 1714 C C . MET A 1 211 ? 8.914 4.332 9.383 1 98.25 211 MET A C 1
ATOM 1716 O O . MET A 1 211 ? 8.07 3.488 9.703 1 98.25 211 MET A O 1
ATOM 1720 N N . TYR A 1 212 ? 9.891 4.711 10.234 1 97.75 212 TYR A N 1
ATOM 1721 C CA . TYR A 1 212 ? 9.867 4.234 11.617 1 97.75 212 TYR A CA 1
ATOM 1722 C C . TYR A 1 212 ? 8.57 4.637 12.312 1 97.75 212 TYR A C 1
ATOM 1724 O O . TYR A 1 212 ? 7.945 3.816 12.984 1 97.75 212 TYR A O 1
ATOM 1732 N N . ILE A 1 213 ? 8.188 5.879 12.078 1 98.19 213 ILE A N 1
ATOM 1733 C CA . ILE A 1 213 ? 6.953 6.387 12.672 1 98.19 213 ILE A CA 1
ATOM 1734 C C . ILE A 1 213 ? 5.758 5.652 12.078 1 98.19 213 ILE A C 1
ATOM 1736 O O . ILE A 1 213 ? 4.891 5.168 12.805 1 98.19 213 ILE A O 1
ATOM 1740 N N . HIS A 1 214 ? 5.785 5.559 10.773 1 97.56 214 HIS A N 1
ATOM 1741 C CA . HIS A 1 214 ? 4.727 4.879 10.039 1 97.56 214 HIS A CA 1
ATOM 1742 C C . HIS A 1 214 ? 4.504 3.467 10.57 1 97.56 214 HIS A C 1
ATOM 1744 O O . HIS A 1 214 ? 3.367 3.076 10.852 1 97.56 214 HIS A O 1
ATOM 1750 N N . ASN A 1 215 ? 5.531 2.756 10.711 1 97.19 215 ASN A N 1
ATOM 1751 C CA . ASN A 1 215 ? 5.453 1.355 11.109 1 97.19 215 ASN A CA 1
ATOM 1752 C C . ASN A 1 215 ? 4.938 1.211 12.539 1 97.19 215 ASN A C 1
ATOM 1754 O O . ASN A 1 215 ? 4.168 0.297 12.836 1 97.19 215 ASN A O 1
ATOM 1758 N N . GLU A 1 216 ? 5.383 2.059 13.422 1 97.56 216 GLU A N 1
ATOM 1759 C CA . GLU A 1 216 ? 4.906 1.99 14.805 1 97.56 216 GLU A CA 1
ATOM 1760 C C . GLU A 1 216 ? 3.416 2.307 14.891 1 97.56 216 GLU A C 1
ATOM 1762 O O . GLU A 1 216 ? 2.686 1.676 15.656 1 97.56 216 GLU A O 1
ATOM 1767 N N . ILE A 1 217 ? 2.996 3.312 14.125 1 98.06 217 ILE A N 1
ATOM 1768 C CA . ILE A 1 217 ? 1.573 3.631 14.07 1 98.06 217 ILE A CA 1
ATOM 1769 C C . ILE A 1 217 ? 0.791 2.428 13.555 1 98.06 217 ILE A C 1
ATOM 1771 O O . ILE A 1 217 ? -0.216 2.031 14.148 1 98.06 217 ILE A O 1
ATOM 1775 N N . LYS A 1 218 ? 1.245 1.863 12.516 1 97.44 218 LYS A N 1
ATOM 1776 C CA . LYS A 1 218 ? 0.588 0.706 11.914 1 97.44 218 LYS A CA 1
ATOM 1777 C C . LYS A 1 218 ? 0.468 -0.438 12.922 1 97.44 218 LYS A C 1
ATOM 1779 O O . LYS A 1 218 ? -0.588 -1.064 13.031 1 97.44 218 LYS A O 1
ATOM 1784 N N . ASN A 1 219 ? 1.561 -0.728 13.594 1 96.69 219 ASN A N 1
ATOM 1785 C CA . ASN A 1 219 ? 1.561 -1.81 14.57 1 96.69 219 ASN A CA 1
ATOM 1786 C C . ASN A 1 219 ? 0.495 -1.597 15.641 1 96.69 219 ASN A C 1
ATOM 1788 O O . ASN A 1 219 ? -0.228 -2.527 16 1 96.69 219 ASN A O 1
ATOM 1792 N N . LEU A 1 220 ? 0.414 -0.42 16.125 1 97.56 220 LEU A N 1
ATOM 1793 C CA . LEU A 1 220 ? -0.58 -0.127 17.156 1 97.56 220 LEU A CA 1
ATOM 1794 C C . LEU A 1 220 ? -1.992 -0.235 16.594 1 97.56 220 LEU A C 1
ATOM 1796 O O . LEU A 1 220 ? -2.883 -0.794 17.234 1 97.56 220 LEU A O 1
ATOM 1800 N N . VAL A 1 221 ? -2.205 0.343 15.422 1 97.81 221 VAL A N 1
ATOM 1801 C CA . VAL A 1 221 ? -3.521 0.33 14.797 1 97.81 221 VAL A CA 1
ATOM 1802 C C . VAL A 1 221 ? -3.99 -1.11 14.602 1 97.81 221 VAL A C 1
ATOM 1804 O O . VAL A 1 221 ? -5.133 -1.448 14.922 1 97.81 221 VAL A O 1
ATOM 1807 N N . LEU A 1 222 ? -3.156 -1.944 14.094 1 96.5 222 LEU A N 1
ATOM 1808 C CA . LEU A 1 222 ? -3.516 -3.338 13.852 1 96.5 222 LEU A CA 1
ATOM 1809 C C . LEU A 1 222 ? -3.797 -4.062 15.164 1 96.5 222 LEU A C 1
ATOM 1811 O O . LEU A 1 222 ? -4.703 -4.898 15.234 1 96.5 222 LEU A O 1
ATOM 1815 N N . LYS A 1 223 ? -2.955 -3.771 16.125 1 96.5 223 LYS A N 1
ATOM 1816 C CA . LYS A 1 223 ? -3.182 -4.355 17.453 1 96.5 223 LYS A CA 1
ATOM 1817 C C . LYS A 1 223 ? -4.555 -3.973 17.984 1 96.5 223 LYS A C 1
ATOM 1819 O O . LYS A 1 223 ? -5.285 -4.824 18.5 1 96.5 223 LYS A O 1
ATOM 1824 N N . MET A 1 224 ? -4.926 -2.709 17.859 1 97.75 224 MET A N 1
ATOM 1825 C CA . MET A 1 224 ? -6.211 -2.215 18.344 1 97.75 224 MET A CA 1
ATOM 1826 C C . MET A 1 224 ? -7.363 -2.797 17.531 1 97.75 224 MET A C 1
ATOM 1828 O O . MET A 1 224 ? -8.391 -3.17 18.094 1 97.75 224 MET A O 1
ATOM 1832 N N . ASP A 1 225 ? -7.203 -2.871 16.234 1 97.62 225 ASP A N 1
ATOM 1833 C CA . ASP A 1 225 ? -8.219 -3.484 15.391 1 97.62 225 ASP A CA 1
ATOM 1834 C C . ASP A 1 225 ? -8.461 -4.938 15.789 1 97.62 225 ASP A C 1
ATOM 1836 O O . ASP A 1 225 ? -9.609 -5.379 15.875 1 97.62 225 ASP A O 1
ATOM 1840 N N . ARG A 1 226 ? -7.402 -5.68 16.016 1 96.38 226 ARG A N 1
ATOM 1841 C CA . ARG A 1 226 ? -7.539 -7.07 16.438 1 96.38 226 ARG A CA 1
ATOM 1842 C C . ARG A 1 226 ? -8.289 -7.16 17.766 1 96.38 226 ARG A C 1
ATOM 1844 O O . ARG A 1 226 ? -9.18 -8 17.922 1 96.38 226 ARG A O 1
ATOM 1851 N N . LYS A 1 227 ? -7.922 -6.277 18.672 1 96.5 227 LYS A N 1
ATOM 1852 C CA . LYS A 1 227 ? -8.555 -6.246 20 1 96.5 227 LYS A CA 1
ATOM 1853 C C . LYS A 1 227 ? -10.062 -6.051 19.875 1 96.5 227 LYS A C 1
ATOM 1855 O O . LYS A 1 227 ? -10.828 -6.633 20.641 1 96.5 227 LYS A O 1
ATOM 1860 N N . TYR A 1 228 ? -10.469 -5.301 18.891 1 97.5 228 TYR A N 1
ATOM 1861 C CA . TYR A 1 228 ? -11.883 -4.98 18.766 1 97.5 228 TYR A CA 1
ATOM 1862 C C . TYR A 1 228 ? -12.539 -5.844 17.688 1 97.5 228 TYR A C 1
ATOM 1864 O O . TYR A 1 228 ? -13.625 -5.52 17.203 1 97.5 228 TYR A O 1
ATOM 1872 N N . GLY A 1 229 ? -11.867 -6.844 17.266 1 95.44 229 GLY A N 1
ATOM 1873 C CA . GLY A 1 229 ? -12.492 -7.91 16.5 1 95.44 229 GLY A CA 1
ATOM 1874 C C . GLY A 1 229 ? -12.477 -7.668 15.008 1 95.44 229 GLY A C 1
ATOM 1875 O O . GLY A 1 229 ? -13.227 -8.305 14.258 1 95.44 229 GLY A O 1
ATOM 1876 N N . PHE A 1 230 ? -11.688 -6.746 14.523 1 97.88 230 PHE A N 1
ATOM 1877 C CA . PHE A 1 230 ? -11.57 -6.52 13.086 1 97.88 230 PHE A CA 1
ATOM 1878 C C . PHE A 1 230 ? -10.703 -7.59 12.438 1 97.88 230 PHE A C 1
ATOM 1880 O O . PHE A 1 230 ? -9.797 -8.133 13.078 1 97.88 230 PHE A O 1
ATOM 1887 N N . THR A 1 231 ? -11 -7.914 11.219 1 96.69 231 THR A N 1
ATOM 1888 C CA . THR A 1 231 ? -10.148 -8.734 10.359 1 96.69 231 THR A CA 1
ATOM 1889 C C . THR A 1 231 ? -9.68 -7.938 9.148 1 96.69 231 THR A C 1
ATOM 1891 O O . THR A 1 231 ? -10.445 -7.148 8.586 1 96.69 231 THR A O 1
ATOM 1894 N N . GLU A 1 232 ? -8.508 -8.133 8.766 1 97.94 232 GLU A N 1
ATOM 1895 C CA . GLU A 1 232 ? -7.895 -7.32 7.719 1 97.94 232 GLU A CA 1
ATOM 1896 C C . GLU A 1 232 ? -8.141 -7.914 6.336 1 97.94 232 GLU A C 1
ATOM 1898 O O . GLU A 1 232 ? -8.086 -9.133 6.156 1 97.94 232 GLU A O 1
ATOM 1903 N N . VAL A 1 233 ? -8.469 -7.125 5.387 1 98.5 233 VAL A N 1
ATOM 1904 C CA . VAL A 1 233 ? -8.477 -7.441 3.963 1 98.5 233 VAL A CA 1
ATOM 1905 C C . VAL A 1 233 ? -7.625 -6.426 3.203 1 98.5 233 VAL A C 1
ATOM 1907 O O . VAL A 1 233 ? -7.203 -5.414 3.77 1 98.5 233 VAL A O 1
ATOM 1910 N N . LEU A 1 234 ? -7.25 -6.648 2.045 1 98.56 234 LEU A N 1
ATOM 1911 C CA . LEU A 1 234 ? -6.551 -5.73 1.151 1 98.56 234 LEU A CA 1
ATOM 1912 C C . LEU A 1 234 ? -7.16 -5.766 -0.246 1 98.56 234 LEU A C 1
ATOM 1914 O O . LEU A 1 234 ? -7.059 -6.77 -0.95 1 98.56 234 LEU A O 1
ATOM 1918 N N . THR A 1 235 ? -7.832 -4.707 -0.576 1 98.56 235 THR A N 1
ATOM 1919 C CA . THR A 1 235 ? -8.539 -4.633 -1.851 1 98.56 235 THR A CA 1
ATOM 1920 C C . THR A 1 235 ? -7.766 -3.777 -2.85 1 98.56 235 THR A C 1
ATOM 1922 O O . THR A 1 235 ? -6.875 -3.016 -2.463 1 98.56 235 THR A O 1
ATOM 1925 N N . PRO A 1 236 ? -8.039 -3.914 -4.113 1 98.31 236 PRO A N 1
ATOM 1926 C CA . PRO A 1 236 ? -7.281 -3.223 -5.164 1 98.31 236 PRO A CA 1
ATOM 1927 C C . PRO A 1 236 ? -7.391 -1.703 -5.066 1 98.31 236 PRO A C 1
ATOM 1929 O O . PRO A 1 236 ? -8.422 -1.181 -4.633 1 98.31 236 PRO A O 1
ATOM 1932 N N . HIS A 1 237 ? -6.324 -1.046 -5.555 1 98 237 HIS A N 1
ATOM 1933 C CA . HIS A 1 237 ? -6.238 0.407 -5.469 1 98 237 HIS A CA 1
ATOM 1934 C C . HIS A 1 237 ? -7.059 1.075 -6.562 1 98 237 HIS A C 1
ATOM 1936 O O . HIS A 1 237 ? -7.215 2.299 -6.574 1 98 237 HIS A O 1
ATOM 1942 N N . PHE A 1 238 ? -7.617 0.245 -7.422 1 97.56 238 PHE A N 1
ATOM 1943 C CA . PHE A 1 238 ? -8.477 0.722 -8.5 1 97.56 238 PHE A CA 1
ATOM 1944 C C . PHE A 1 238 ? -9.852 0.068 -8.422 1 97.56 238 PHE A C 1
ATOM 1946 O O . PHE A 1 238 ? -9.992 -1.034 -7.887 1 97.56 238 PHE A O 1
ATOM 1953 N N . GLY A 1 239 ? -10.828 0.748 -8.828 1 97.81 239 GLY A N 1
ATOM 1954 C CA . GLY A 1 239 ? -12.172 0.23 -9.047 1 97.81 239 GLY A CA 1
ATOM 1955 C C . GLY A 1 239 ? -12.75 0.617 -10.391 1 97.81 239 GLY A C 1
ATOM 1956 O O . GLY A 1 239 ? -12.359 1.631 -10.977 1 97.81 239 GLY A O 1
ATOM 1957 N N . SER A 1 240 ? -13.641 -0.19 -10.906 1 97.62 240 SER A N 1
ATOM 1958 C CA . SER A 1 240 ? -14.289 0.127 -12.172 1 97.62 240 SER A CA 1
ATOM 1959 C C . SER A 1 240 ? -15.203 1.342 -12.039 1 97.62 240 SER A C 1
ATOM 1961 O O . SER A 1 240 ? -15.656 1.664 -10.945 1 97.62 240 SER A O 1
ATOM 1963 N N . GLU A 1 241 ? -15.414 1.984 -13.133 1 96.75 241 GLU A N 1
ATOM 1964 C CA . GLU A 1 241 ? -16.391 3.074 -13.141 1 96.75 241 GLU A CA 1
ATOM 1965 C C . GLU A 1 241 ? -17.75 2.604 -12.633 1 96.75 241 GLU A C 1
ATOM 1967 O O . GLU A 1 241 ? -18.438 3.34 -11.93 1 96.75 241 GLU A O 1
ATOM 1972 N N . ASP A 1 242 ? -18.125 1.399 -12.961 1 97.31 242 ASP A N 1
ATOM 1973 C CA . ASP A 1 242 ? -19.406 0.833 -12.562 1 97.31 242 ASP A CA 1
ATOM 1974 C C . ASP A 1 242 ? -19.484 0.689 -11.039 1 97.31 242 ASP A C 1
ATOM 1976 O O . ASP A 1 242 ? -20.562 0.84 -10.453 1 97.31 242 ASP A O 1
ATOM 1980 N N . LEU A 1 243 ? -18.422 0.383 -10.453 1 98.19 243 LEU A N 1
ATOM 1981 C CA . LEU A 1 243 ? -18.375 0.276 -9 1 98.19 243 LEU A CA 1
ATOM 1982 C C . LEU A 1 243 ? -18.766 1.593 -8.344 1 98.19 243 LEU A C 1
ATOM 1984 O O . LEU A 1 243 ? -19.609 1.61 -7.43 1 98.19 243 LEU A O 1
ATOM 1988 N N . TYR A 1 244 ? -18.281 2.695 -8.859 1 97.44 244 TYR A N 1
ATOM 1989 C CA . TYR A 1 244 ? -18.484 4 -8.242 1 97.44 244 TYR A CA 1
ATOM 1990 C C . TYR A 1 244 ? -19.812 4.609 -8.695 1 97.44 244 TYR A C 1
ATOM 1992 O O . TYR A 1 244 ? -20.375 5.469 -8.008 1 97.44 244 TYR A O 1
ATOM 2000 N N . LYS A 1 245 ? -20.297 4.156 -9.867 1 97.31 245 LYS A N 1
ATOM 2001 C CA . LYS A 1 245 ? -21.656 4.504 -10.242 1 97.31 245 LYS A CA 1
ATOM 2002 C C . LYS A 1 245 ? -22.672 3.869 -9.297 1 97.31 245 LYS A C 1
ATOM 2004 O O . LYS A 1 245 ? -23.594 4.539 -8.82 1 97.31 245 LYS A O 1
ATOM 2009 N N . THR A 1 246 ? -22.406 2.635 -9.023 1 97.25 246 THR A N 1
ATOM 2010 C CA . THR A 1 246 ? -23.297 1.89 -8.148 1 97.25 246 THR A CA 1
ATOM 2011 C C . THR A 1 246 ? -23.297 2.482 -6.742 1 97.25 246 THR A C 1
ATOM 2013 O O . THR A 1 246 ? -24.344 2.637 -6.121 1 97.25 246 THR A O 1
ATOM 2016 N N . SER A 1 247 ? -22.156 2.82 -6.262 1 95.88 247 SER A N 1
ATOM 2017 C CA . SER A 1 247 ? -22.031 3.344 -4.902 1 95.88 247 SER A CA 1
ATOM 2018 C C . SER A 1 247 ? -22.562 4.773 -4.812 1 95.88 247 SER A C 1
ATOM 2020 O O . SER A 1 247 ? -22.812 5.285 -3.719 1 95.88 247 SER A O 1
ATOM 2022 N N . GLY A 1 248 ? -22.688 5.504 -5.941 1 93.56 248 GLY A N 1
ATOM 2023 C CA . GLY A 1 248 ? -23.125 6.891 -5.961 1 93.56 248 GLY A CA 1
ATOM 2024 C C . GLY A 1 248 ? -21.984 7.883 -5.824 1 93.56 248 GLY A C 1
ATOM 2025 O O . GLY A 1 248 ? -22.203 9.094 -5.945 1 93.56 248 GLY A O 1
ATOM 2026 N N . HIS A 1 249 ? -20.766 7.363 -5.66 1 93.38 249 HIS A N 1
ATOM 2027 C CA . HIS A 1 249 ? -19.625 8.25 -5.453 1 93.38 249 HIS A CA 1
ATOM 2028 C C . HIS A 1 249 ? -19.281 9.016 -6.727 1 93.38 249 HIS A C 1
ATOM 2030 O O . HIS A 1 249 ? -18.828 10.156 -6.668 1 93.38 249 HIS A O 1
ATOM 2036 N N . LEU A 1 250 ? -19.422 8.383 -7.848 1 93 250 LEU A N 1
ATOM 2037 C CA . LEU A 1 250 ? -19.078 9.047 -9.109 1 93 250 LEU A CA 1
ATOM 2038 C C . LEU A 1 250 ? -19.938 10.289 -9.312 1 93 250 LEU A C 1
ATOM 2040 O O . LEU A 1 250 ? -19.469 11.289 -9.852 1 93 250 LEU A O 1
ATOM 2044 N N . ALA A 1 251 ? -21.172 10.242 -8.875 1 89.12 251 ALA A N 1
ATOM 2045 C CA . ALA A 1 251 ? -22.094 11.367 -9.031 1 89.12 251 ALA A CA 1
ATOM 2046 C C . ALA A 1 251 ? -21.797 12.453 -8 1 89.12 251 ALA A C 1
ATOM 2048 O O . ALA A 1 251 ? -21.812 13.648 -8.32 1 89.12 251 ALA A O 1
ATOM 2049 N N . HIS A 1 252 ? -21.453 12.047 -6.789 1 86.81 252 HIS A N 1
ATOM 2050 C CA . HIS A 1 252 ? -21.422 13 -5.684 1 86.81 252 HIS A CA 1
ATOM 2051 C C . HIS A 1 252 ? -20 13.461 -5.398 1 86.81 252 HIS A C 1
ATOM 2053 O O . HIS A 1 252 ? -19.781 14.508 -4.777 1 86.81 252 HIS A O 1
ATOM 2059 N N . TYR A 1 253 ? -19.062 12.672 -5.898 1 86.19 253 TYR A N 1
ATOM 2060 C CA . TYR A 1 253 ? -17.672 12.922 -5.523 1 86.19 253 TYR A CA 1
ATOM 2061 C C . TYR A 1 253 ? -16.797 13.094 -6.758 1 86.19 253 TYR A C 1
ATOM 2063 O O . TYR A 1 253 ? -15.562 13.102 -6.656 1 86.19 253 TYR A O 1
ATOM 2071 N N . LYS A 1 254 ? -17.25 13.258 -7.898 1 87.69 254 LYS A N 1
ATOM 2072 C CA . LYS A 1 254 ? -16.547 13.242 -9.172 1 87.69 254 LYS A CA 1
ATOM 2073 C C . LYS A 1 254 ? -15.453 14.305 -9.211 1 87.69 254 LYS A C 1
ATOM 2075 O O . LYS A 1 254 ? -14.375 14.078 -9.758 1 87.69 254 LYS A O 1
ATOM 2080 N N . ASP A 1 255 ? -15.68 15.445 -8.602 1 88.31 255 ASP A N 1
ATOM 2081 C CA . ASP A 1 255 ? -14.734 16.562 -8.672 1 88.31 255 ASP A CA 1
ATOM 2082 C C . ASP A 1 255 ? -13.477 16.266 -7.855 1 88.31 255 ASP A C 1
ATOM 2084 O O . ASP A 1 255 ? -12.453 16.922 -8.039 1 88.31 255 ASP A O 1
ATOM 2088 N N . ASP A 1 256 ? -13.602 15.312 -6.992 1 91.75 256 ASP A N 1
ATOM 2089 C CA . ASP A 1 256 ? -12.477 14.961 -6.133 1 91.75 256 ASP A CA 1
ATOM 2090 C C . ASP A 1 256 ? -11.875 13.617 -6.547 1 91.75 256 ASP A C 1
ATOM 2092 O O . ASP A 1 256 ? -11.047 13.055 -5.828 1 91.75 256 ASP A O 1
ATOM 2096 N N . MET A 1 257 ? -12.312 13.07 -7.66 1 95.12 257 MET A N 1
ATOM 2097 C CA . MET A 1 257 ? -11.805 11.797 -8.164 1 95.12 257 MET A CA 1
ATOM 2098 C C . MET A 1 257 ? -10.859 12.016 -9.336 1 95.12 257 MET A C 1
ATOM 2100 O O . MET A 1 257 ? -11.023 12.969 -10.102 1 95.12 257 MET A O 1
ATOM 2104 N N . PHE A 1 258 ? -9.867 11.156 -9.492 1 95.31 258 PHE A N 1
ATOM 2105 C CA . PHE A 1 258 ? -9.016 11.172 -10.672 1 95.31 258 PHE A CA 1
ATOM 2106 C C . PHE A 1 258 ? -9.773 10.648 -11.891 1 95.31 258 PHE A C 1
ATOM 2108 O O . PHE A 1 258 ? -10.758 9.922 -11.758 1 95.31 258 PHE A O 1
ATOM 2115 N N . ALA A 1 259 ? -9.289 11.031 -13.062 1 92.25 259 ALA A N 1
ATOM 2116 C CA . ALA A 1 259 ? -9.812 10.461 -14.297 1 92.25 259 ALA A CA 1
ATOM 2117 C C . ALA A 1 259 ? -9.5 8.969 -14.391 1 92.25 259 ALA A C 1
ATOM 2119 O O . ALA A 1 259 ? -8.492 8.508 -13.844 1 92.25 259 ALA A O 1
ATOM 2120 N N . PRO A 1 260 ? -10.359 8.211 -15.023 1 93.88 260 PRO A N 1
ATOM 2121 C CA . PRO A 1 260 ? -10.133 6.762 -15.117 1 93.88 260 PRO A CA 1
ATOM 2122 C C . PRO A 1 260 ? -8.922 6.406 -15.969 1 93.88 260 PRO A C 1
ATOM 2124 O O . PRO A 1 260 ? -8.617 7.098 -16.938 1 93.88 260 PRO A O 1
ATOM 2127 N N . LEU A 1 261 ? -8.234 5.387 -15.602 1 93.31 261 LEU A N 1
ATOM 2128 C CA . LEU A 1 261 ? -7.238 4.703 -16.422 1 93.31 261 LEU A CA 1
ATOM 2129 C C . LEU A 1 261 ? -7.898 3.719 -17.375 1 93.31 261 LEU A C 1
ATOM 2131 O O . LEU A 1 261 ? -8.703 2.881 -16.953 1 93.31 261 LEU A O 1
ATOM 2135 N N . VAL A 1 262 ? -7.586 3.848 -18.672 1 91.19 262 VAL A N 1
ATOM 2136 C CA . VAL A 1 262 ? -8.18 2.953 -19.656 1 91.19 262 VAL A CA 1
ATOM 2137 C C . VAL A 1 262 ? -7.246 1.769 -19.906 1 91.19 262 VAL A C 1
ATOM 2139 O O . VAL A 1 262 ? -6.117 1.944 -20.375 1 91.19 262 VAL A O 1
ATOM 2142 N N . ILE A 1 263 ? -7.695 0.619 -19.641 1 90.06 263 ILE A N 1
ATOM 2143 C CA . ILE A 1 263 ? -6.961 -0.624 -19.844 1 90.06 263 ILE A CA 1
ATOM 2144 C C . ILE A 1 263 ? -7.793 -1.578 -20.703 1 90.06 263 ILE A C 1
ATOM 2146 O O . ILE A 1 263 ? -8.695 -2.248 -20.203 1 90.06 263 ILE A O 1
ATOM 2150 N N . GLU A 1 264 ? -7.344 -1.764 -21.938 1 87.94 264 GLU A N 1
ATOM 2151 C CA . GLU A 1 264 ? -8.133 -2.561 -22.875 1 87.94 264 GLU A CA 1
ATOM 2152 C C . GLU A 1 264 ? -9.594 -2.119 -22.891 1 87.94 264 GLU A C 1
ATOM 2154 O O . GLU A 1 264 ? -9.898 -0.975 -23.219 1 87.94 264 GLU A O 1
ATOM 2159 N N . ASN A 1 265 ? -10.477 -2.947 -22.234 1 86.25 265 ASN A N 1
ATOM 2160 C CA . ASN A 1 265 ? -11.898 -2.631 -22.266 1 86.25 265 ASN A CA 1
ATOM 2161 C C . ASN A 1 265 ? -12.391 -2.176 -20.891 1 86.25 265 ASN A C 1
ATOM 2163 O O . ASN A 1 265 ? -13.594 -2.047 -20.672 1 86.25 265 ASN A O 1
ATOM 2167 N N . GLU A 1 266 ? -11.453 -1.879 -20.062 1 92.56 266 GLU A N 1
ATOM 2168 C CA . GLU A 1 266 ? -11.852 -1.487 -18.703 1 92.56 266 GLU A CA 1
ATOM 2169 C C . GLU A 1 266 ? -11.5 -0.027 -18.438 1 92.56 266 GLU A C 1
ATOM 2171 O O . GLU A 1 266 ? -10.5 0.483 -18.938 1 92.56 266 GLU A O 1
ATOM 2176 N N . ARG A 1 267 ? -12.359 0.645 -17.75 1 95.31 267 ARG A N 1
ATOM 2177 C CA . ARG A 1 267 ? -12.109 1.969 -17.188 1 95.31 267 ARG A CA 1
ATOM 2178 C C . ARG A 1 267 ? -12.008 1.91 -15.664 1 95.31 267 ARG A C 1
ATOM 2180 O O . ARG A 1 267 ? -13.023 1.767 -14.977 1 95.31 267 ARG A O 1
ATOM 2187 N N . LEU A 1 268 ? -10.758 2.074 -15.195 1 96.81 268 LEU A N 1
ATOM 2188 C CA . LEU A 1 268 ? -10.5 1.901 -13.773 1 96.81 268 LEU A CA 1
ATOM 2189 C C . LEU A 1 268 ? -10.117 3.229 -13.125 1 96.81 268 LEU A C 1
ATOM 2191 O O . LEU A 1 268 ? -9.281 3.967 -13.656 1 96.81 268 LEU A O 1
ATOM 2195 N N . ILE A 1 269 ? -10.695 3.545 -12.023 1 97.31 269 ILE A N 1
ATOM 2196 C CA . ILE A 1 269 ? -10.438 4.797 -11.32 1 97.31 269 ILE A CA 1
ATOM 2197 C C . ILE A 1 269 ? -9.578 4.523 -10.086 1 97.31 269 ILE A C 1
ATOM 2199 O O . ILE A 1 269 ? -9.852 3.598 -9.32 1 97.31 269 ILE A O 1
ATOM 2203 N N . PRO A 1 270 ? -8.398 5.332 -9.914 1 97.62 270 PRO A N 1
ATOM 2204 C CA . PRO A 1 270 ? -7.766 5.281 -8.594 1 97.62 270 PRO A CA 1
ATOM 2205 C C . PRO A 1 270 ? -8.742 5.578 -7.457 1 97.62 270 PRO A C 1
ATOM 2207 O O . PRO A 1 270 ? -9.414 6.613 -7.469 1 97.62 270 PRO A O 1
ATOM 2210 N N . ARG A 1 271 ? -8.828 4.707 -6.531 1 97.94 271 ARG A N 1
ATOM 2211 C CA . ARG A 1 271 ? -9.953 4.723 -5.598 1 97.94 271 ARG A CA 1
ATOM 2212 C C . ARG A 1 271 ? -9.859 5.91 -4.648 1 97.94 271 ARG A C 1
ATOM 2214 O O . ARG A 1 271 ? -8.836 6.102 -3.986 1 97.94 271 ARG A O 1
ATOM 2221 N N . PRO A 1 272 ? -10.93 6.727 -4.488 1 96.81 272 PRO A N 1
ATOM 2222 C CA . PRO A 1 272 ? -10.977 7.809 -3.504 1 96.81 272 PRO A CA 1
ATOM 2223 C C . PRO A 1 272 ? -11.383 7.328 -2.113 1 96.81 272 PRO A C 1
ATOM 2225 O O . PRO A 1 272 ? -11.219 8.055 -1.131 1 96.81 272 PRO A O 1
ATOM 2228 N N . MET A 1 273 ? -11.93 6.113 -2.025 1 95.94 273 MET A N 1
ATOM 2229 C CA . MET A 1 273 ? -12.406 5.496 -0.791 1 95.94 273 MET A CA 1
ATOM 2230 C C . MET A 1 273 ? -12.461 3.98 -0.926 1 95.94 273 MET A C 1
ATOM 2232 O O . MET A 1 273 ? -12.414 3.449 -2.037 1 95.94 273 MET A O 1
ATOM 2236 N N . THR A 1 274 ? -12.594 3.293 0.148 1 97.75 274 THR A N 1
ATOM 2237 C CA . THR A 1 274 ? -12.469 1.84 0.128 1 97.75 274 THR A CA 1
ATOM 2238 C C . THR A 1 274 ? -13.82 1.171 0.357 1 97.75 274 THR A C 1
ATOM 2240 O O . THR A 1 274 ? -13.977 -0.026 0.107 1 97.75 274 THR A O 1
ATOM 2243 N N . CYS A 1 275 ? -14.82 1.86 0.769 1 97.81 275 CYS A N 1
ATOM 2244 C CA . CYS A 1 275 ? -16.078 1.271 1.239 1 97.81 275 CYS A CA 1
ATOM 2245 C C . CYS A 1 275 ? -16.703 0.401 0.16 1 97.81 275 CYS A C 1
ATOM 2247 O O . CYS A 1 275 ? -17.141 -0.716 0.437 1 97.81 275 CYS A O 1
ATOM 2249 N N . PRO A 1 276 ? -16.781 0.879 -1.171 1 98.25 276 PRO A N 1
ATOM 2250 C CA . PRO A 1 276 ? -17.359 -0.008 -2.178 1 98.25 276 PRO A CA 1
ATOM 2251 C C . PRO A 1 276 ? -16.609 -1.326 -2.318 1 98.25 276 PRO A C 1
ATOM 2253 O O . PRO A 1 276 ? -17.219 -2.367 -2.582 1 98.25 276 PRO A O 1
ATOM 2256 N N . HIS A 1 277 ? -15.336 -1.264 -2.189 1 98.69 277 HIS A N 1
ATOM 2257 C CA . HIS A 1 277 ? -14.516 -2.463 -2.309 1 98.69 277 HIS A CA 1
ATOM 2258 C C . HIS A 1 277 ? -14.812 -3.449 -1.184 1 98.69 277 HIS A C 1
ATOM 2260 O O . HIS A 1 277 ? -14.828 -4.66 -1.403 1 98.69 277 HIS A O 1
ATOM 2266 N N . HIS A 1 278 ? -14.953 -2.957 0.064 1 98.75 278 HIS A N 1
ATOM 2267 C CA . HIS A 1 278 ? -15.297 -3.83 1.18 1 98.75 278 HIS A CA 1
ATOM 2268 C C . HIS A 1 278 ? -16.688 -4.43 1.001 1 98.75 278 HIS A C 1
ATOM 2270 O O . HIS A 1 278 ? -16.953 -5.539 1.472 1 98.75 278 HIS A O 1
ATOM 2276 N N . ILE A 1 279 ? -17.594 -3.711 0.321 1 98.62 279 ILE A N 1
ATOM 2277 C CA . ILE A 1 279 ? -18.922 -4.258 0.022 1 98.62 279 ILE A CA 1
ATOM 2278 C C . ILE A 1 279 ? -18.781 -5.43 -0.95 1 98.62 279 ILE A C 1
ATOM 2280 O O . ILE A 1 279 ? -19.484 -6.434 -0.826 1 98.62 279 ILE A O 1
ATOM 2284 N N . VAL A 1 280 ? -17.875 -5.262 -1.943 1 98.56 280 VAL A N 1
ATOM 2285 C CA . VAL A 1 280 ? -17.594 -6.379 -2.836 1 98.56 280 VAL A CA 1
ATOM 2286 C C . VAL A 1 280 ? -17.125 -7.586 -2.02 1 98.56 280 VAL A C 1
ATOM 2288 O O . VAL A 1 280 ? -17.562 -8.711 -2.268 1 98.56 280 VAL A O 1
ATOM 2291 N N . CYS A 1 281 ? -16.266 -7.383 -1.014 1 98.5 281 CYS A N 1
ATOM 2292 C CA . CYS A 1 281 ? -15.805 -8.469 -0.146 1 98.5 281 CYS A CA 1
ATOM 2293 C C . CYS A 1 281 ? -16.984 -9.133 0.555 1 98.5 281 CYS A C 1
ATOM 2295 O O . CYS A 1 281 ? -17.062 -10.359 0.606 1 98.5 281 CYS A O 1
ATOM 2297 N N . TYR A 1 282 ? -17.875 -8.344 1.129 1 98.31 282 TYR A N 1
ATOM 2298 C CA . TYR A 1 282 ? -19.062 -8.852 1.819 1 98.31 282 TYR A CA 1
ATOM 2299 C C . TYR A 1 282 ? -19.875 -9.766 0.907 1 98.31 282 TYR A C 1
ATOM 2301 O O . TYR A 1 282 ? -20.391 -10.797 1.347 1 98.31 282 TYR A O 1
ATOM 2309 N N . ASN A 1 283 ? -19.938 -9.328 -0.312 1 97.44 283 ASN A N 1
ATOM 2310 C CA . ASN A 1 283 ? -20.859 -9.945 -1.266 1 97.44 283 ASN A CA 1
ATOM 2311 C C . ASN A 1 283 ? -20.234 -11.172 -1.927 1 97.44 283 ASN A C 1
ATOM 2313 O O . ASN A 1 283 ? -20.844 -11.789 -2.803 1 97.44 283 ASN A O 1
ATOM 2317 N N . LEU A 1 284 ? -19.078 -11.594 -1.598 1 96.75 284 LEU A N 1
ATOM 2318 C CA . LEU A 1 284 ? -18.406 -12.742 -2.199 1 96.75 284 LEU A CA 1
ATOM 2319 C C . LEU A 1 284 ? -19.047 -14.047 -1.73 1 96.75 284 LEU A C 1
ATOM 2321 O O . LEU A 1 284 ? -18.875 -15.094 -2.363 1 96.75 284 LEU A O 1
ATOM 2325 N N . GLU A 1 285 ? -19.734 -13.984 -0.607 1 94.88 285 GLU A N 1
ATOM 2326 C CA . GLU A 1 285 ? -20.406 -15.172 -0.074 1 94.88 285 GLU A CA 1
ATOM 2327 C C . GLU A 1 285 ? -21.781 -14.82 0.484 1 94.88 285 GLU A C 1
ATOM 2329 O O . GLU A 1 285 ? -22.047 -13.664 0.823 1 94.88 285 GLU A O 1
ATOM 2334 N N . LYS A 1 286 ? -22.594 -15.828 0.523 1 95.75 286 LYS A N 1
ATOM 2335 C CA . LYS A 1 286 ? -23.859 -15.641 1.207 1 95.75 286 LYS A CA 1
ATOM 2336 C C . LYS A 1 286 ? -23.672 -15.484 2.711 1 95.75 286 LYS A C 1
ATOM 2338 O O . LYS A 1 286 ? -22.828 -16.172 3.307 1 95.75 286 LYS A O 1
ATOM 2343 N N . ARG A 1 287 ? -24.453 -14.547 3.291 1 97.19 287 ARG A N 1
ATOM 2344 C CA . ARG A 1 287 ? -24.281 -14.242 4.707 1 97.19 287 ARG A CA 1
ATOM 2345 C C . ARG A 1 287 ? -25.516 -14.633 5.508 1 97.19 287 ARG A C 1
ATOM 2347 O O . ARG A 1 287 ? -26.641 -14.492 5.031 1 97.19 287 ARG A O 1
ATOM 2354 N N . SER A 1 288 ? -25.266 -15.102 6.652 1 96 288 SER A N 1
ATOM 2355 C CA . SER A 1 288 ? -26.312 -15.375 7.633 1 96 288 SER A CA 1
ATOM 2356 C C . SER A 1 288 ? -26.297 -14.352 8.758 1 96 288 SER A C 1
ATOM 2358 O O . SER A 1 288 ? -25.281 -13.703 9.008 1 96 288 SER A O 1
ATOM 2360 N N . TYR A 1 289 ? -27.453 -14.242 9.492 1 95.94 289 TYR A N 1
ATOM 2361 C CA . TYR A 1 289 ? -27.531 -13.328 10.625 1 95.94 289 TYR A CA 1
ATOM 2362 C C . TYR A 1 289 ? -26.5 -13.695 11.688 1 95.94 289 TYR A C 1
ATOM 2364 O O . TYR A 1 289 ? -26.031 -12.836 12.445 1 95.94 289 TYR A O 1
ATOM 2372 N N . ARG A 1 290 ? -26.016 -14.875 11.688 1 91.88 290 ARG A N 1
ATOM 2373 C CA . ARG A 1 290 ? -25.047 -15.352 12.664 1 91.88 290 ARG A CA 1
ATOM 2374 C C . ARG A 1 290 ? -23.641 -14.859 12.32 1 91.88 290 ARG A C 1
ATOM 2376 O O . ARG A 1 290 ? -22.766 -14.82 13.188 1 91.88 290 ARG A O 1
ATOM 2383 N N . ASP A 1 291 ? -23.5 -14.508 11.109 1 94.25 291 ASP A N 1
ATOM 2384 C CA . ASP A 1 291 ? -22.188 -14.023 10.664 1 94.25 291 ASP A CA 1
ATOM 2385 C C . ASP A 1 291 ? -21.953 -12.578 11.102 1 94.25 291 ASP A C 1
ATOM 2387 O O . ASP A 1 291 ? -20.812 -12.102 11.102 1 94.25 291 ASP A O 1
ATOM 2391 N N . LEU A 1 292 ? -23.031 -11.891 11.492 1 97.25 292 LEU A N 1
ATOM 2392 C CA . LEU A 1 292 ? -22.938 -10.461 11.781 1 97.25 292 LEU A CA 1
ATOM 2393 C C . LEU A 1 292 ? -22.781 -10.219 13.281 1 97.25 292 LEU A C 1
ATOM 2395 O O . LEU A 1 292 ? -23.375 -10.945 14.094 1 97.25 292 LEU A O 1
ATOM 2399 N N . PRO A 1 293 ? -22 -9.32 13.602 1 97.94 293 PRO A N 1
ATOM 2400 C CA . PRO A 1 293 ? -21.375 -8.297 12.758 1 97.94 293 PRO A CA 1
ATOM 2401 C C . PRO A 1 293 ? -20.109 -8.789 12.07 1 97.94 293 PRO A C 1
ATOM 2403 O O . PRO A 1 293 ? -19.391 -9.633 12.609 1 97.94 293 PRO A O 1
ATOM 2406 N N . ILE A 1 294 ? -19.906 -8.344 10.859 1 98.19 294 ILE A N 1
ATOM 2407 C CA . ILE A 1 294 ? -18.641 -8.469 10.148 1 98.19 294 ILE A CA 1
ATOM 2408 C C . ILE A 1 294 ? -17.859 -7.16 10.234 1 98.19 294 ILE A C 1
ATOM 2410 O O . ILE A 1 294 ? -18.422 -6.086 10.008 1 98.19 294 ILE A O 1
ATOM 2414 N N . ARG A 1 295 ? -16.609 -7.199 10.625 1 98.62 295 ARG A N 1
ATOM 2415 C CA . ARG A 1 295 ? -15.766 -6.016 10.781 1 98.62 295 ARG A CA 1
ATOM 2416 C C . ARG A 1 295 ? -14.5 -6.125 9.93 1 98.62 295 ARG A C 1
ATOM 2418 O O . ARG A 1 295 ? -13.523 -6.758 10.344 1 98.62 295 ARG A O 1
ATOM 2425 N N . TYR A 1 296 ? -14.492 -5.473 8.766 1 98.62 296 TYR A N 1
ATOM 2426 C CA . TYR A 1 296 ? -13.312 -5.434 7.906 1 98.62 296 TYR A CA 1
ATOM 2427 C C . TYR A 1 296 ? -12.438 -4.227 8.227 1 98.62 296 TYR A C 1
ATOM 2429 O O . TYR A 1 296 ? -12.953 -3.137 8.492 1 98.62 296 TYR A O 1
ATOM 2437 N N . SER A 1 297 ? -11.188 -4.414 8.258 1 98.31 297 SER A N 1
ATOM 2438 C CA . SER A 1 297 ? -10.258 -3.291 8.32 1 98.31 297 SER A CA 1
ATOM 2439 C C . SER A 1 297 ? -9.227 -3.367 7.199 1 98.31 297 SER A C 1
ATOM 2441 O O . SER A 1 297 ? -8.969 -4.445 6.66 1 98.31 297 SER A O 1
ATOM 2443 N N . GLU A 1 298 ? -8.734 -2.291 6.816 1 98.38 298 GLU A N 1
ATOM 2444 C CA . GLU A 1 298 ? -7.707 -2.191 5.781 1 98.38 298 GLU A CA 1
ATOM 2445 C C . GLU A 1 298 ? -6.859 -0.937 5.965 1 98.38 298 GLU A C 1
ATOM 2447 O O . GLU A 1 298 ? -7.363 0.105 6.387 1 98.38 298 GLU A O 1
ATOM 2452 N N . GLN A 1 299 ? -5.516 -1.089 5.809 1 97.62 299 GLN A N 1
ATOM 2453 C CA . GLN A 1 299 ? -4.691 0.08 5.527 1 97.62 299 GLN A CA 1
ATOM 2454 C C . GLN A 1 299 ? -4.895 0.562 4.094 1 97.62 299 GLN A C 1
ATOM 2456 O O . GLN A 1 299 ? -4.172 0.145 3.184 1 97.62 299 GLN A O 1
ATOM 2461 N N . SER A 1 300 ? -5.816 1.47 3.926 1 97.81 300 SER A N 1
ATOM 2462 C CA . SER A 1 300 ? -6.387 1.758 2.613 1 97.81 300 SER A CA 1
ATOM 2463 C C . SER A 1 300 ? -5.586 2.834 1.889 1 97.81 300 SER A C 1
ATOM 2465 O O . SER A 1 300 ? -5.59 3.998 2.293 1 97.81 300 SER A O 1
ATOM 2467 N N . GLN A 1 301 ? -4.902 2.436 0.866 1 98.06 301 GLN A N 1
ATOM 2468 C CA . GLN A 1 301 ? -4.289 3.414 -0.025 1 98.06 301 GLN A CA 1
ATOM 2469 C C . GLN A 1 301 ? -5.344 4.125 -0.87 1 98.06 301 GLN A C 1
ATOM 2471 O O . GLN A 1 301 ? -6.105 3.477 -1.593 1 98.06 301 GLN A O 1
ATOM 2476 N N . LEU A 1 302 ? -5.438 5.453 -0.787 1 98.31 302 LEU A N 1
ATOM 2477 C CA . LEU A 1 302 ? -6.457 6.23 -1.484 1 98.31 302 LEU A CA 1
ATOM 2478 C C . LEU A 1 302 ? -5.824 7.32 -2.34 1 98.31 302 LEU A C 1
ATOM 2480 O O . LEU A 1 302 ? -4.688 7.727 -2.088 1 98.31 302 LEU A O 1
ATOM 2484 N N . TYR A 1 303 ? -6.562 7.77 -3.307 1 97.88 303 TYR A N 1
ATOM 2485 C CA . TYR A 1 303 ? -6.156 8.844 -4.207 1 97.88 303 TYR A CA 1
ATOM 2486 C C . TYR A 1 303 ? -7.293 9.844 -4.41 1 97.88 303 TYR A C 1
ATOM 2488 O O . TYR A 1 303 ? -8.375 9.477 -4.871 1 97.88 303 TYR A O 1
ATOM 2496 N N . ARG A 1 304 ? -7.07 11.086 -4.102 1 97.19 304 ARG A N 1
ATOM 2497 C CA . ARG A 1 304 ? -8.062 12.141 -4.266 1 97.19 304 ARG A CA 1
ATOM 2498 C C . ARG A 1 304 ? -7.488 13.32 -5.035 1 97.19 304 ARG A C 1
ATOM 2500 O O . ARG A 1 304 ? -6.336 13.703 -4.816 1 97.19 304 ARG A O 1
ATOM 2507 N N . TYR A 1 305 ? -8.289 13.773 -5.938 1 95.31 305 TYR A N 1
ATOM 2508 C CA . TYR A 1 305 ? -7.883 14.945 -6.707 1 95.31 305 TYR A CA 1
ATOM 2509 C C . TYR A 1 305 ? -7.996 16.219 -5.875 1 95.31 305 TYR A C 1
ATOM 2511 O O . TYR A 1 305 ? -9.102 16.625 -5.508 1 95.31 305 TYR A O 1
ATOM 2519 N N . GLU A 1 306 ? -6.852 16.75 -5.547 1 93.75 306 GLU A N 1
ATOM 2520 C CA . GLU A 1 306 ? -6.734 18.047 -4.879 1 93.75 306 GLU A CA 1
ATOM 2521 C C . GLU A 1 306 ? -6.039 19.062 -5.777 1 93.75 306 GLU A C 1
ATOM 2523 O O . GLU A 1 306 ? -5.035 18.75 -6.418 1 93.75 306 GLU A O 1
ATOM 2528 N N . LYS A 1 307 ? -6.641 20.266 -5.789 1 87.62 307 LYS A N 1
ATOM 2529 C CA . LYS A 1 307 ? -5.996 21.312 -6.566 1 87.62 307 LYS A CA 1
ATOM 2530 C C . LYS A 1 307 ? -4.598 21.609 -6.031 1 87.62 307 LYS A C 1
ATOM 2532 O O . LYS A 1 307 ? -4.367 21.547 -4.82 1 87.62 307 LYS A O 1
ATOM 2537 N N . SER A 1 308 ? -3.727 21.938 -6.953 1 87.38 308 SER A N 1
ATOM 2538 C CA . SER A 1 308 ? -2.332 22.188 -6.609 1 87.38 308 SER A CA 1
ATOM 2539 C C . SER A 1 308 ? -2.219 23.25 -5.516 1 87.38 308 SER A C 1
ATOM 2541 O O . SER A 1 308 ? -1.365 23.141 -4.629 1 87.38 308 SER A O 1
ATOM 2543 N N . GLY A 1 309 ? -3.012 24.266 -5.539 1 81.19 309 GLY A N 1
ATOM 2544 C CA . GLY A 1 309 ? -2.959 25.359 -4.582 1 81.19 309 GLY A CA 1
ATOM 2545 C C . GLY A 1 309 ? -3.389 24.938 -3.186 1 81.19 309 GLY A C 1
ATOM 2546 O O . GLY A 1 309 ? -3.055 25.609 -2.205 1 81.19 309 GLY A O 1
ATOM 2547 N N . ALA A 1 310 ? -4.137 23.828 -3.084 1 87 310 ALA A N 1
ATOM 2548 C CA . ALA A 1 310 ? -4.672 23.391 -1.795 1 87 310 ALA A CA 1
ATOM 2549 C C . ALA A 1 310 ? -3.705 22.453 -1.088 1 87 310 ALA A C 1
ATOM 2551 O O . ALA A 1 310 ? -3.834 22.203 0.114 1 87 310 ALA A O 1
ATOM 2552 N N . LEU A 1 311 ? -2.766 21.859 -1.798 1 92.06 311 LEU A N 1
ATOM 2553 C CA . LEU A 1 311 ? -1.827 20.906 -1.24 1 92.06 311 LEU A CA 1
ATOM 2554 C C . LEU A 1 311 ? -0.979 21.531 -0.145 1 92.06 311 LEU A C 1
ATOM 2556 O O . LEU A 1 311 ? -0.471 22.656 -0.314 1 92.06 311 LEU A O 1
ATOM 2560 N N . THR A 1 312 ? -0.854 20.891 1.016 1 93.06 312 THR A N 1
ATOM 2561 C CA . THR A 1 312 ? -0.114 21.438 2.152 1 93.06 312 THR A CA 1
ATOM 2562 C C . THR A 1 312 ? 0.622 20.312 2.893 1 93.06 312 THR A C 1
ATOM 2564 O O . THR A 1 312 ? 0.088 19.734 3.842 1 93.06 312 THR A O 1
ATOM 2567 N N . GLY A 1 313 ? 1.856 20.125 2.523 1 95.69 313 GLY A N 1
ATOM 2568 C CA . GLY A 1 313 ? 2.662 19.109 3.186 1 95.69 313 GLY A CA 1
ATOM 2569 C C . GLY A 1 313 ? 1.979 17.766 3.26 1 95.69 313 GLY A C 1
ATOM 2570 O O . GLY A 1 313 ? 1.542 17.219 2.24 1 95.69 313 GLY A O 1
ATOM 2571 N N . LEU A 1 314 ? 1.812 17.312 4.508 1 97.81 314 LEU A N 1
ATOM 2572 C CA . LEU A 1 314 ? 1.146 16.031 4.758 1 97.81 314 LEU A CA 1
ATOM 2573 C C . LEU A 1 314 ? -0.323 16.25 5.105 1 97.81 314 LEU A C 1
ATOM 2575 O O . LEU A 1 314 ? -1.104 15.297 5.133 1 97.81 314 LEU A O 1
ATOM 2579 N N . GLU A 1 315 ? -0.696 17.422 5.289 1 95.75 315 GLU A N 1
ATOM 2580 C CA . GLU A 1 315 ? -2.053 17.719 5.738 1 95.75 315 GLU A CA 1
ATOM 2581 C C . GLU A 1 315 ? -3.068 17.484 4.621 1 95.75 315 GLU A C 1
ATOM 2583 O O . GLU A 1 315 ? -4.145 16.938 4.859 1 95.75 315 GLU A O 1
ATOM 2588 N N . ARG A 1 316 ? -2.732 17.984 3.48 1 95.12 316 ARG A N 1
ATOM 2589 C CA . ARG A 1 316 ? -3.574 17.812 2.301 1 95.12 316 ARG A CA 1
ATOM 2590 C C . ARG A 1 316 ? -2.76 17.297 1.119 1 95.12 316 ARG A C 1
ATOM 2592 O O . ARG A 1 316 ? -1.924 18.016 0.57 1 95.12 316 ARG A O 1
ATOM 2599 N N . VAL A 1 317 ? -3.029 16.031 0.77 1 97.94 317 VAL A N 1
ATOM 2600 C CA . VAL A 1 317 ? -2.223 15.336 -0.225 1 97.94 317 VAL A CA 1
ATOM 2601 C C . VAL A 1 317 ? -3.133 14.656 -1.248 1 97.94 317 VAL A C 1
ATOM 2603 O O . VAL A 1 317 ? -4.355 14.641 -1.087 1 97.94 317 VAL A O 1
ATOM 2606 N N . ARG A 1 318 ? -2.557 14.188 -2.365 1 97.94 318 ARG A N 1
ATOM 2607 C CA . ARG A 1 318 ? -3.289 13.461 -3.4 1 97.94 318 ARG A CA 1
ATOM 2608 C C . ARG A 1 318 ? -3.219 11.961 -3.176 1 97.94 318 ARG A C 1
ATOM 2610 O O . ARG A 1 318 ? -4.094 11.219 -3.621 1 97.94 318 ARG A O 1
ATOM 2617 N N . GLY A 1 319 ? -2.16 11.438 -2.641 1 97.81 319 GLY A N 1
ATOM 2618 C CA . GLY A 1 319 ? -1.999 10.055 -2.217 1 97.81 319 GLY A CA 1
ATOM 2619 C C . GLY A 1 319 ? -1.911 9.906 -0.709 1 97.81 319 GLY A C 1
ATOM 2620 O O . GLY A 1 319 ? -1.075 10.539 -0.062 1 97.81 319 GLY A O 1
ATOM 2621 N N . MET A 1 320 ? -2.779 9.031 -0.143 1 98 320 MET A N 1
ATOM 2622 C CA . MET A 1 320 ? -2.852 8.93 1.312 1 98 320 MET A CA 1
ATOM 2623 C C . MET A 1 320 ? -3.186 7.504 1.741 1 98 320 MET A C 1
ATOM 2625 O O . MET A 1 320 ? -3.715 6.719 0.951 1 98 320 MET A O 1
ATOM 2629 N N . LEU A 1 321 ? -2.836 7.16 2.898 1 98 321 LEU A N 1
ATOM 2630 C CA . LEU A 1 321 ? -3.146 5.879 3.521 1 98 321 LEU A CA 1
ATOM 2631 C C . LEU A 1 321 ? -4.102 6.062 4.699 1 98 321 LEU A C 1
ATOM 2633 O O . LEU A 1 321 ? -3.736 6.664 5.711 1 98 321 LEU A O 1
ATOM 2637 N N . LEU A 1 322 ? -5.297 5.555 4.559 1 97.94 322 LEU A N 1
ATOM 2638 C CA . LEU A 1 322 ? -6.336 5.727 5.566 1 97.94 322 LEU A CA 1
ATOM 2639 C C . LEU A 1 322 ? -6.543 4.441 6.363 1 97.94 322 LEU A C 1
ATOM 2641 O O . LEU A 1 322 ? -6.582 3.354 5.789 1 97.94 322 LEU A O 1
ATOM 2645 N N . THR A 1 323 ? -6.605 4.516 7.684 1 96.88 323 THR A N 1
ATOM 2646 C CA . THR A 1 323 ? -6.977 3.377 8.516 1 96.88 323 THR A CA 1
ATOM 2647 C C . THR A 1 323 ? -8.492 3.223 8.578 1 96.88 323 THR A C 1
ATOM 2649 O O . THR A 1 323 ? -9.148 3.814 9.445 1 96.88 323 THR A O 1
ATOM 2652 N N . GLU A 1 324 ? -8.969 2.359 7.734 1 95.56 324 GLU A N 1
ATOM 2653 C CA . GLU A 1 324 ? -10.414 2.262 7.566 1 95.56 324 GLU A CA 1
ATOM 2654 C C . GLU A 1 324 ? -10.953 0.951 8.141 1 95.56 324 GLU A C 1
ATOM 2656 O O . GLU A 1 324 ? -10.242 -0.058 8.156 1 95.56 324 GLU A O 1
ATOM 2661 N N . GLY A 1 325 ? -12.133 1.071 8.664 1 97.94 325 GLY A N 1
ATOM 2662 C CA . GLY A 1 325 ? -12.938 -0.08 9.031 1 97.94 325 GLY A CA 1
ATOM 2663 C C . GLY A 1 325 ? -14.375 0.016 8.547 1 97.94 325 GLY A C 1
ATOM 2664 O O . GLY A 1 325 ? -14.961 1.099 8.547 1 97.94 325 GLY A O 1
ATOM 2665 N N . HIS A 1 326 ? -14.852 -1.007 8.047 1 98.75 326 HIS A N 1
ATOM 2666 C CA . HIS A 1 326 ? -16.25 -1.087 7.652 1 98.75 326 HIS A CA 1
ATOM 2667 C C . HIS A 1 326 ? -16.953 -2.266 8.328 1 98.75 326 HIS A C 1
ATOM 2669 O O . HIS A 1 326 ? -16.516 -3.41 8.195 1 98.75 326 HIS A O 1
ATOM 2675 N N . LEU A 1 327 ? -17.953 -1.917 9.031 1 98.75 327 LEU A N 1
ATOM 2676 C CA . LEU A 1 327 ? -18.75 -2.928 9.719 1 98.75 327 LEU A CA 1
ATOM 2677 C C . LEU A 1 327 ? -20.078 -3.152 9.016 1 98.75 327 LEU A C 1
ATOM 2679 O O . LEU A 1 327 ? -20.719 -2.197 8.57 1 98.75 327 LEU A O 1
ATOM 2683 N N . PHE A 1 328 ? -20.438 -4.355 8.844 1 98.81 328 PHE A N 1
ATOM 2684 C CA . PHE A 1 328 ? -21.766 -4.77 8.414 1 98.81 328 PHE A CA 1
ATOM 2685 C C . PHE A 1 328 ? -22.547 -5.375 9.578 1 98.81 328 PHE A C 1
ATOM 2687 O O . PHE A 1 328 ? -22.156 -6.41 10.125 1 98.81 328 PHE A O 1
ATOM 2694 N N . VAL A 1 329 ? -23.672 -4.73 9.914 1 98.5 329 VAL A N 1
ATOM 2695 C CA . VAL A 1 329 ? -24.312 -5.094 11.172 1 98.5 329 VAL A CA 1
ATOM 2696 C C . VAL A 1 329 ? -25.812 -5.246 10.961 1 98.5 329 VAL A C 1
ATOM 2698 O O . VAL A 1 329 ? -26.375 -4.676 10.023 1 98.5 329 VAL A O 1
ATOM 2701 N N . ARG A 1 330 ? -26.391 -6.043 11.828 1 97.69 330 ARG A N 1
ATOM 2702 C CA . ARG A 1 330 ? -27.844 -6.051 11.914 1 97.69 330 ARG A CA 1
ATOM 2703 C C . ARG A 1 330 ? -28.359 -4.777 12.578 1 97.69 330 ARG A C 1
ATOM 2705 O O . ARG A 1 330 ? -27.625 -4.098 13.289 1 97.69 330 ARG A O 1
ATOM 2712 N N . GLU A 1 331 ? -29.625 -4.539 12.398 1 94.81 331 GLU A N 1
ATOM 2713 C CA . GLU A 1 331 ? -30.219 -3.334 12.969 1 94.81 331 GLU A CA 1
ATOM 2714 C C . GLU A 1 331 ? -30.109 -3.324 14.492 1 94.81 331 GLU A C 1
ATOM 2716 O O . GLU A 1 331 ? -29.875 -2.273 15.094 1 94.81 331 GLU A O 1
ATOM 2721 N N . ASP A 1 332 ? -30.234 -4.453 15.094 1 95.62 332 ASP A N 1
ATOM 2722 C CA . ASP A 1 332 ? -30.234 -4.559 16.547 1 95.62 332 ASP A CA 1
ATOM 2723 C C . ASP A 1 332 ? -28.812 -4.414 17.094 1 95.62 332 ASP A C 1
ATOM 2725 O O . ASP A 1 332 ? -28.625 -4.262 18.312 1 95.62 332 ASP A O 1
ATOM 2729 N N . GLN A 1 333 ? -27.828 -4.434 16.281 1 97.56 333 GLN A N 1
ATOM 2730 C CA . GLN A 1 333 ? -26.438 -4.375 16.719 1 97.56 333 GLN A CA 1
ATOM 2731 C C . GLN A 1 333 ? -25.875 -2.959 16.578 1 97.56 333 GLN A C 1
ATOM 2733 O O . GLN A 1 333 ? -24.797 -2.666 17.078 1 97.56 333 GLN A O 1
ATOM 2738 N N . ILE A 1 334 ? -26.562 -2.002 16.016 1 97.06 334 ILE A N 1
ATOM 2739 C CA . ILE A 1 334 ? -26.062 -0.698 15.586 1 97.06 334 ILE A CA 1
ATOM 2740 C C . ILE A 1 334 ? -25.562 0.077 16.797 1 97.06 334 ILE A C 1
ATOM 2742 O O . ILE A 1 334 ? -24.406 0.526 16.812 1 97.06 334 ILE A O 1
ATOM 2746 N N . GLU A 1 335 ? -26.359 0.217 17.766 1 95.5 335 GLU A N 1
ATOM 2747 C CA . GLU A 1 335 ? -26.016 1.037 18.922 1 95.5 335 GLU A CA 1
ATOM 2748 C C . GLU A 1 335 ? -24.75 0.519 19.609 1 95.5 335 GLU A C 1
ATOM 2750 O O . GLU A 1 335 ? -23.844 1.291 19.891 1 95.5 335 GLU A O 1
ATOM 2755 N N . GLN A 1 336 ? -24.734 -0.738 19.859 1 97 336 GLN A N 1
ATOM 2756 C CA . GLN A 1 336 ? -23.578 -1.339 20.531 1 97 336 GLN A CA 1
ATOM 2757 C C . GLN A 1 336 ? -22.312 -1.185 19.703 1 97 336 GLN A C 1
ATOM 2759 O O . GLN A 1 336 ? -21.234 -0.955 20.25 1 97 336 GLN A O 1
ATOM 2764 N N . GLU A 1 337 ? -22.438 -1.377 18.422 1 98.19 337 GLU A N 1
ATOM 2765 C CA . GLU A 1 337 ? -21.266 -1.256 17.547 1 98.19 337 GLU A CA 1
ATOM 2766 C C . GLU A 1 337 ? -20.766 0.182 17.516 1 98.19 337 GLU A C 1
ATOM 2768 O O . GLU A 1 337 ? -19.547 0.417 17.484 1 98.19 337 GLU A O 1
ATOM 2773 N N . ILE A 1 338 ? -21.656 1.178 17.484 1 97.75 338 ILE A N 1
ATOM 2774 C CA . ILE A 1 338 ? -21.25 2.58 17.5 1 97.75 338 ILE A CA 1
ATOM 2775 C C . ILE A 1 338 ? -20.469 2.877 18.781 1 97.75 338 ILE A C 1
ATOM 2777 O O . ILE A 1 338 ? -19.422 3.514 18.75 1 97.75 338 ILE A O 1
ATOM 2781 N N . LYS A 1 339 ? -20.984 2.426 19.906 1 97.94 339 LYS A N 1
ATOM 2782 C CA . LYS A 1 339 ? -20.328 2.641 21.203 1 97.94 339 LYS A CA 1
ATOM 2783 C C . LYS A 1 339 ? -18.953 1.987 21.219 1 97.94 339 LYS A C 1
ATOM 2785 O O . LYS A 1 339 ? -17.984 2.584 21.703 1 97.94 339 LYS A O 1
ATOM 2790 N N . SER A 1 340 ? -18.891 0.771 20.672 1 98.25 340 SER A N 1
ATOM 2791 C CA . SER A 1 340 ? -17.625 0.04 20.625 1 98.25 340 SER A CA 1
ATOM 2792 C C . SER A 1 340 ? -16.594 0.77 19.766 1 98.25 340 SER A C 1
ATOM 2794 O O . SER A 1 340 ? -15.422 0.854 20.125 1 98.25 340 SER A O 1
ATOM 2796 N N . MET A 1 341 ? -17.047 1.262 18.625 1 98.25 341 MET A N 1
ATOM 2797 C CA . MET A 1 341 ? -16.156 1.989 17.734 1 98.25 341 MET A CA 1
ATOM 2798 C C . MET A 1 341 ? -15.664 3.279 18.375 1 98.25 341 MET A C 1
ATOM 2800 O O . MET A 1 341 ? -14.508 3.656 18.219 1 98.25 341 MET A O 1
ATOM 2804 N N . TYR A 1 342 ? -16.547 3.957 19.094 1 97.81 342 TYR A N 1
ATOM 2805 C CA . TYR A 1 342 ? -16.141 5.168 19.797 1 97.81 342 TYR A CA 1
ATOM 2806 C C . TYR A 1 342 ? -15.078 4.855 20.844 1 97.81 342 TYR A C 1
ATOM 2808 O O . TYR A 1 342 ? -14.094 5.59 20.984 1 97.81 342 TYR A O 1
ATOM 2816 N N . GLN A 1 343 ? -15.25 3.811 21.562 1 97.88 343 GLN A N 1
ATOM 2817 C CA . GLN A 1 343 ? -14.281 3.393 22.562 1 97.88 343 GLN A CA 1
ATOM 2818 C C . GLN A 1 343 ? -12.938 3.059 21.922 1 97.88 343 GLN A C 1
ATOM 2820 O O . GLN A 1 343 ? -11.883 3.391 22.484 1 97.88 343 GLN A O 1
ATOM 2825 N N . LEU A 1 344 ? -13.016 2.328 20.828 1 98.31 344 LEU A N 1
ATOM 2826 C CA . LEU A 1 344 ? -11.797 2.018 20.078 1 98.31 344 LEU A CA 1
ATOM 2827 C C . LEU A 1 344 ? -11.031 3.291 19.734 1 98.31 344 LEU A C 1
ATOM 2829 O O . LEU A 1 344 ? -9.82 3.371 19.953 1 98.31 344 LEU A O 1
ATOM 2833 N N . ILE A 1 345 ? -11.742 4.277 19.219 1 97.94 345 ILE A N 1
ATOM 2834 C CA . ILE A 1 345 ? -11.141 5.539 18.812 1 97.94 345 ILE A CA 1
ATOM 2835 C C . ILE A 1 345 ? -10.562 6.266 20.016 1 97.94 345 ILE A C 1
ATOM 2837 O O . ILE A 1 345 ? -9.406 6.703 20 1 97.94 345 ILE A O 1
ATOM 2841 N N . GLU A 1 346 ? -11.336 6.355 21.047 1 96.75 346 GLU A N 1
ATOM 2842 C CA . GLU A 1 346 ? -10.914 7.059 22.25 1 96.75 346 GLU A CA 1
ATOM 2843 C C . GLU A 1 346 ? -9.664 6.426 22.859 1 96.75 346 GLU A C 1
ATOM 2845 O O . GLU A 1 346 ? -8.703 7.125 23.188 1 96.75 346 GLU A O 1
ATOM 2850 N N . GLU A 1 347 ? -9.695 5.121 22.969 1 97.38 347 GLU A N 1
ATOM 2851 C CA . GLU A 1 347 ? -8.555 4.402 23.531 1 97.38 347 GLU A CA 1
ATOM 2852 C C . GLU A 1 347 ? -7.301 4.605 22.688 1 97.38 347 GLU A C 1
ATOM 2854 O O . GLU A 1 347 ? -6.207 4.801 23.219 1 97.38 347 GLU A O 1
ATOM 2859 N N . THR A 1 348 ? -7.445 4.523 21.422 1 97.81 348 THR A N 1
ATOM 2860 C CA . THR A 1 348 ? -6.312 4.648 20.516 1 97.81 348 THR A CA 1
ATOM 2861 C C . THR A 1 348 ? -5.727 6.055 20.562 1 97.81 348 THR A C 1
ATOM 2863 O O . THR A 1 348 ? -4.512 6.227 20.688 1 97.81 348 THR A O 1
ATOM 2866 N N . LEU A 1 349 ? -6.574 7.082 20.453 1 97.19 349 LEU A N 1
ATOM 2867 C CA . LEU A 1 349 ? -6.105 8.461 20.453 1 97.19 349 LEU A CA 1
ATOM 2868 C C . LEU A 1 349 ? -5.477 8.828 21.797 1 97.19 349 LEU A C 1
ATOM 2870 O O . LEU A 1 349 ? -4.543 9.633 21.844 1 97.19 349 LEU A O 1
ATOM 2874 N N . LYS A 1 350 ? -5.941 8.234 22.844 1 96.75 350 LYS A N 1
ATOM 2875 C CA . LYS A 1 350 ? -5.359 8.461 24.156 1 96.75 350 LYS A CA 1
ATOM 2876 C C . LYS A 1 350 ? -3.918 7.965 24.219 1 96.75 350 LYS A C 1
ATOM 2878 O O . LYS A 1 350 ? -3.057 8.617 24.812 1 96.75 350 LYS A O 1
ATOM 2883 N N . ILE A 1 351 ? -3.666 6.867 23.625 1 97.56 351 ILE A N 1
ATOM 2884 C CA . ILE A 1 351 ? -2.316 6.309 23.609 1 97.56 351 ILE A CA 1
ATOM 2885 C C . ILE A 1 351 ? -1.37 7.277 22.891 1 97.56 351 ILE A C 1
ATOM 2887 O O . ILE A 1 351 ? -0.234 7.477 23.328 1 97.56 351 ILE A O 1
ATOM 2891 N N . PHE A 1 352 ? -1.822 7.961 21.844 1 96.94 352 PHE A N 1
ATOM 2892 C CA . PHE A 1 352 ? -0.999 8.898 21.078 1 96.94 352 PHE A CA 1
ATOM 2893 C C . PHE A 1 352 ? -0.93 10.25 21.781 1 96.94 352 PHE A C 1
ATOM 2895 O O . PHE A 1 352 ? -0.13 11.109 21.406 1 96.94 352 PHE A O 1
ATOM 2902 N N . ASN A 1 353 ? -1.717 10.43 22.797 1 94.69 353 ASN A N 1
ATOM 2903 C CA . ASN A 1 353 ? -1.777 11.68 23.562 1 94.69 353 ASN A CA 1
ATOM 2904 C C . ASN A 1 353 ? -2.096 12.867 22.656 1 94.69 353 ASN A C 1
ATOM 2906 O O . ASN A 1 353 ? -1.396 13.883 22.688 1 94.69 353 ASN A O 1
ATOM 2910 N N . ILE A 1 354 ? -3.088 12.75 21.859 1 92.12 354 ILE A N 1
ATOM 2911 C CA . ILE A 1 354 ? -3.504 13.781 20.922 1 92.12 354 ILE A CA 1
ATOM 2912 C C . ILE A 1 354 ? -4.43 14.773 21.609 1 92.12 354 ILE A C 1
ATOM 2914 O O . ILE A 1 354 ? -5.289 14.383 22.406 1 92.12 354 ILE A O 1
ATOM 2918 N N . ASP A 1 355 ? -4.195 16.031 21.359 1 92.94 355 ASP A N 1
ATOM 2919 C CA . ASP A 1 355 ? -5.086 17.078 21.844 1 92.94 355 ASP A CA 1
ATOM 2920 C C . ASP A 1 355 ? -6.309 17.219 20.953 1 92.94 355 ASP A C 1
ATOM 2922 O O . ASP A 1 355 ? -6.211 17.781 19.844 1 92.94 355 ASP A O 1
ATOM 2926 N N . ILE A 1 356 ? -7.453 16.844 21.469 1 94.75 356 ILE A N 1
ATOM 2927 C CA . ILE A 1 356 ? -8.703 16.875 20.734 1 94.75 356 ILE A CA 1
ATOM 2928 C C . ILE A 1 356 ? -9.422 18.203 21 1 94.75 356 ILE A C 1
ATOM 2930 O O . ILE A 1 356 ? -9.523 18.641 22.141 1 94.75 356 ILE A O 1
ATOM 2934 N N . SER A 1 357 ? -9.891 18.875 19.953 1 95.19 357 SER A N 1
ATOM 2935 C CA . SER A 1 357 ? -10.602 20.125 20.109 1 95.19 357 SER A CA 1
ATOM 2936 C C . SER A 1 357 ? -12.047 19.891 20.547 1 95.19 357 SER A C 1
ATOM 2938 O O . SER A 1 357 ? -12.484 20.406 21.578 1 95.19 357 SER A O 1
ATOM 2940 N N . TYR A 1 358 ? -12.781 19.156 19.766 1 95.69 358 TYR A N 1
ATOM 2941 C CA . TYR A 1 358 ? -14.156 18.812 20.109 1 95.69 358 TYR A CA 1
ATOM 2942 C C . TYR A 1 358 ? -14.672 17.656 19.266 1 95.69 358 TYR A C 1
ATOM 2944 O O . TYR A 1 358 ? -14.008 17.234 18.312 1 95.69 358 TYR A O 1
ATOM 2952 N N . ILE A 1 359 ? -15.812 17.125 19.719 1 97.38 359 ILE A N 1
ATOM 2953 C CA . ILE A 1 359 ? -16.516 16.078 18.984 1 97.38 359 ILE A CA 1
ATOM 2954 C C . ILE A 1 359 ? -17.734 16.672 18.281 1 97.38 359 ILE A C 1
ATOM 2956 O O . ILE A 1 359 ? -18.516 17.391 18.906 1 97.38 359 ILE A O 1
ATOM 2960 N N . SER A 1 360 ? -17.828 16.422 17.031 1 96.88 360 SER A N 1
ATOM 2961 C CA . SER A 1 360 ? -18.969 16.969 16.281 1 96.88 360 SER A CA 1
ATOM 2962 C C . SER A 1 360 ? -19.922 15.859 15.859 1 96.88 360 SER A C 1
ATOM 2964 O O . SER A 1 360 ? -19.5 14.766 15.484 1 96.88 360 SER A O 1
ATOM 2966 N N . LEU A 1 361 ? -21.203 16.094 16.062 1 97.62 361 LEU A N 1
ATOM 2967 C CA . LEU A 1 361 ? -22.25 15.344 15.375 1 97.62 361 LEU A CA 1
ATOM 2968 C C . LEU A 1 361 ? -22.672 16.047 14.086 1 97.62 361 LEU A C 1
ATOM 2970 O O . LEU A 1 361 ? -23.391 17.047 14.125 1 97.62 361 LEU A O 1
ATOM 2974 N N . SER A 1 362 ? -22.219 15.5 13 1 95.88 362 SER A N 1
ATOM 2975 C CA . SER A 1 362 ? -22.453 16.109 11.695 1 95.88 362 SER A CA 1
ATOM 2976 C C . SER A 1 362 ? -23.766 15.625 11.078 1 95.88 362 SER A C 1
ATOM 2978 O O . SER A 1 362 ? -23.906 14.438 10.781 1 95.88 362 SER A O 1
ATOM 2980 N N . LEU A 1 363 ? -24.641 16.547 10.883 1 95.31 363 LEU A N 1
ATOM 2981 C CA . LEU A 1 363 ? -25.969 16.234 10.375 1 95.31 363 LEU A CA 1
ATOM 2982 C C . LEU A 1 363 ? -26.141 16.781 8.953 1 95.31 363 LEU A C 1
ATOM 2984 O O . LEU A 1 363 ? -25.328 17.547 8.477 1 95.31 363 LEU A O 1
ATOM 2988 N N . ARG A 1 364 ? -27.172 16.281 8.305 1 93.69 364 ARG A N 1
ATOM 2989 C CA . ARG A 1 364 ? -27.469 16.781 6.969 1 93.69 364 ARG A CA 1
ATOM 2990 C C . ARG A 1 364 ? -28.109 18.172 7.027 1 93.69 364 ARG A C 1
ATOM 2992 O O . ARG A 1 364 ? -28.703 18.531 8.031 1 93.69 364 ARG A O 1
ATOM 2999 N N . ASP A 1 365 ? -27.875 18.906 6.008 1 92.44 365 ASP A N 1
ATOM 3000 C CA . ASP A 1 365 ? -28.703 20.078 5.77 1 92.44 365 ASP A CA 1
ATOM 3001 C C . ASP A 1 365 ? -30.016 19.703 5.074 1 92.44 365 ASP A C 1
ATOM 3003 O O . ASP A 1 365 ? -30 19.344 3.895 1 92.44 365 ASP A O 1
ATOM 3007 N N . LYS A 1 366 ? -31.031 19.844 5.688 1 90.06 366 LYS A N 1
ATOM 3008 C CA . LYS A 1 366 ? -32.312 19.406 5.176 1 90.06 366 LYS A CA 1
ATOM 3009 C C . LYS A 1 366 ? -32.688 20.172 3.912 1 90.06 366 LYS A C 1
ATOM 3011 O O . LYS A 1 366 ? -33.5 19.688 3.102 1 90.06 366 LYS A O 1
ATOM 3016 N N . ASN A 1 367 ? -32.062 21.25 3.746 1 89.44 367 ASN A N 1
ATOM 3017 C CA . ASN A 1 367 ? -32.406 22.094 2.598 1 89.44 367 ASN A CA 1
ATOM 3018 C C . ASN A 1 367 ? -31.516 21.781 1.398 1 89.44 367 ASN A C 1
ATOM 3020 O O . ASN A 1 367 ? -31.797 22.219 0.28 1 89.44 367 ASN A O 1
ATOM 3024 N N . ASP A 1 368 ? -30.5 21.047 1.561 1 89.06 368 ASP A N 1
ATOM 3025 C CA . ASP A 1 368 ? -29.609 20.672 0.47 1 89.06 368 ASP A CA 1
ATOM 3026 C C . ASP A 1 368 ? -30.016 19.312 -0.112 1 89.06 368 ASP A C 1
ATOM 3028 O O . ASP A 1 368 ? -29.516 18.266 0.32 1 89.06 368 ASP A O 1
ATOM 3032 N N . LYS A 1 369 ? -30.781 19.344 -1.096 1 82.69 369 LYS A N 1
ATOM 3033 C CA . LYS A 1 369 ? -31.297 18.109 -1.676 1 82.69 369 LYS A CA 1
ATOM 3034 C C . LYS A 1 369 ? -30.359 17.578 -2.76 1 82.69 369 LYS A C 1
ATOM 3036 O O . LYS A 1 369 ? -30.578 16.484 -3.285 1 82.69 369 LYS A O 1
ATOM 3041 N N . GLU A 1 370 ? -29.375 18.281 -3.016 1 82.69 370 GLU A N 1
ATOM 3042 C CA . GLU A 1 370 ? -28.422 17.844 -4.031 1 82.69 370 GLU A CA 1
ATOM 3043 C C . GLU A 1 370 ? -27.312 16.984 -3.422 1 82.69 370 GLU A C 1
ATOM 3045 O O . GLU A 1 370 ? -26.984 15.922 -3.959 1 82.69 370 GLU A O 1
ATOM 3050 N N . LYS A 1 371 ? -26.891 17.375 -2.322 1 84.75 371 LYS A N 1
ATOM 3051 C CA . LYS A 1 371 ? -25.766 16.672 -1.697 1 84.75 371 LYS A CA 1
ATOM 3052 C C . LYS A 1 371 ? -26.25 15.414 -0.99 1 84.75 371 LYS A C 1
ATOM 3054 O O . LYS A 1 371 ? -25.547 14.398 -0.974 1 84.75 371 LYS A O 1
ATOM 3059 N N . TYR A 1 372 ? -27.438 15.492 -0.459 1 88.75 372 TYR A N 1
ATOM 3060 C CA . TYR A 1 372 ? -27.875 14.414 0.414 1 88.75 372 TYR A CA 1
ATOM 3061 C C . TYR A 1 372 ? -29 13.602 -0.241 1 88.75 372 TYR A C 1
ATOM 3063 O O . TYR A 1 372 ? -29.891 14.164 -0.861 1 88.75 372 TYR A O 1
ATOM 3071 N N . PHE A 1 373 ? -28.844 12.297 -0.097 1 83.69 373 PHE A N 1
ATOM 3072 C CA . PHE A 1 373 ? -29.875 11.414 -0.632 1 83.69 373 PHE A CA 1
ATOM 3073 C C . PHE A 1 373 ? -31.219 11.703 0.007 1 83.69 373 PHE A C 1
ATOM 3075 O O . PHE A 1 373 ? -31.297 11.984 1.205 1 83.69 373 PHE A O 1
ATOM 3082 N N . ASN A 1 374 ? -32.312 11.57 -0.83 1 84.69 374 ASN A N 1
ATOM 3083 C CA . ASN A 1 374 ? -33.656 11.969 -0.391 1 84.69 374 ASN A CA 1
ATOM 3084 C C . ASN A 1 374 ? -34.375 10.828 0.316 1 84.69 374 ASN A C 1
ATOM 3086 O O . ASN A 1 374 ? -35.125 10.086 -0.309 1 84.69 374 ASN A O 1
ATOM 3090 N N . ASP A 1 375 ? -34.219 10.781 1.588 1 89.12 375 ASP A N 1
ATOM 3091 C CA . ASP A 1 375 ? -34.875 9.812 2.441 1 89.12 375 ASP A CA 1
ATOM 3092 C C . ASP A 1 375 ? -34.969 10.312 3.881 1 89.12 375 ASP A C 1
ATOM 3094 O O . ASP A 1 375 ? -34.156 9.93 4.727 1 89.12 375 ASP A O 1
ATOM 3098 N N . ASN A 1 376 ? -35.938 10.914 4.164 1 91.25 376 ASN A N 1
ATOM 3099 C CA . ASN A 1 376 ? -36.094 11.57 5.457 1 91.25 376 ASN A CA 1
ATOM 3100 C C . ASN A 1 376 ? -36.188 10.555 6.598 1 91.25 376 ASN A C 1
ATOM 3102 O O . ASN A 1 376 ? -35.656 10.797 7.688 1 91.25 376 ASN A O 1
ATOM 3106 N N . LYS A 1 377 ? -36.844 9.531 6.316 1 90.38 377 LYS A N 1
ATOM 3107 C CA . LYS A 1 377 ? -37 8.516 7.355 1 90.38 377 LYS A CA 1
ATOM 3108 C C . LYS A 1 377 ? -35.656 7.934 7.766 1 90.38 377 LYS A C 1
ATOM 3110 O O . LYS A 1 377 ? -35.375 7.793 8.953 1 90.38 377 LYS A O 1
ATOM 3115 N N . MET A 1 378 ? -34.938 7.594 6.793 1 88.12 378 MET A N 1
ATOM 3116 C CA . MET A 1 378 ? -33.594 7.047 7.051 1 88.12 378 MET A CA 1
ATOM 3117 C C . MET A 1 378 ? -32.75 8.031 7.836 1 88.12 378 MET A C 1
ATOM 3119 O O . MET A 1 378 ? -32.125 7.664 8.82 1 88.12 378 MET A O 1
ATOM 3123 N N . TRP A 1 379 ? -32.781 9.305 7.477 1 92.62 379 TRP A N 1
ATOM 3124 C CA . TRP A 1 379 ? -31.953 10.336 8.094 1 92.62 379 TRP A CA 1
ATOM 3125 C C . TRP A 1 379 ? -32.375 10.578 9.539 1 92.62 379 TRP A C 1
ATOM 3127 O O . TRP A 1 379 ? -31.516 10.648 10.43 1 92.62 379 TRP A O 1
ATOM 3137 N N . ASN A 1 380 ? -33.625 10.648 9.664 1 93.06 380 ASN A N 1
ATOM 3138 C CA . ASN A 1 380 ? -34.094 10.875 11.023 1 93.06 380 ASN A CA 1
ATOM 3139 C C . ASN A 1 380 ? -33.719 9.742 11.961 1 93.06 380 ASN A C 1
ATOM 3141 O O . ASN A 1 380 ? -33.312 9.984 13.102 1 93.06 380 ASN A O 1
ATOM 3145 N N . SER A 1 381 ? -33.875 8.617 11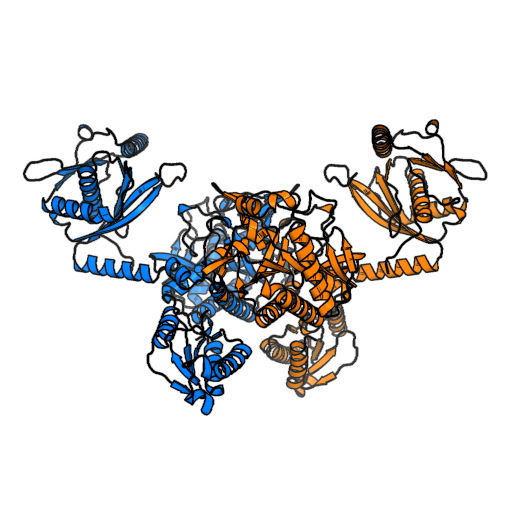.453 1 92.12 381 SER A N 1
ATOM 3146 C CA . SER A 1 381 ? -33.5 7.445 12.258 1 92.12 381 SER A CA 1
ATOM 3147 C C . SER A 1 381 ? -32.031 7.395 12.539 1 92.12 381 SER A C 1
ATOM 3149 O O . SER A 1 381 ? -31.609 7.211 13.688 1 92.12 381 SER A O 1
ATOM 3151 N N . ALA A 1 382 ? -31.219 7.543 11.539 1 93.06 382 ALA A N 1
ATOM 3152 C CA . ALA A 1 382 ? -29.766 7.465 11.664 1 93.06 382 ALA A CA 1
ATOM 3153 C C . ALA A 1 382 ? -29.234 8.547 12.609 1 93.06 382 ALA A C 1
ATOM 3155 O O . ALA A 1 382 ? -28.406 8.266 13.469 1 93.06 382 ALA A O 1
ATOM 3156 N N . GLU A 1 383 ? -29.703 9.773 12.453 1 95.44 383 GLU A N 1
ATOM 3157 C CA . GLU A 1 383 ? -29.266 10.891 13.289 1 95.44 383 GLU A CA 1
ATOM 3158 C C . GLU A 1 383 ? -29.641 10.664 14.758 1 95.44 383 GLU A C 1
ATOM 3160 O O . GLU A 1 383 ? -28.844 10.945 15.656 1 95.44 383 GLU A O 1
ATOM 3165 N N . LYS A 1 384 ? -30.812 10.125 14.922 1 94.81 384 LYS A N 1
ATOM 3166 C CA . LYS A 1 384 ? -31.266 9.828 16.281 1 94.81 384 LYS A CA 1
ATOM 3167 C C . LYS A 1 384 ? -30.391 8.758 16.938 1 94.81 384 LYS A C 1
ATOM 3169 O O . LYS A 1 384 ? -30.094 8.844 18.125 1 94.81 384 LYS A O 1
ATOM 3174 N N . MET A 1 385 ? -30.031 7.848 16.188 1 94.12 385 MET A N 1
ATOM 3175 C CA . MET A 1 385 ? -29.234 6.742 16.703 1 94.12 385 MET A CA 1
ATOM 3176 C C . MET A 1 385 ? -27.844 7.227 17.141 1 94.12 385 MET A C 1
ATOM 3178 O O . MET A 1 385 ? -27.359 6.836 18.203 1 94.12 385 MET A O 1
ATOM 3182 N N . LEU A 1 386 ? -27.188 8.031 16.328 1 96.25 386 LEU A N 1
ATOM 3183 C CA . LEU A 1 386 ? -25.875 8.562 16.688 1 96.25 386 LEU A CA 1
ATOM 3184 C C . LEU A 1 386 ? -25.969 9.461 17.922 1 96.25 386 LEU A C 1
ATOM 3186 O O . LEU A 1 386 ? -25.109 9.398 18.812 1 96.25 386 LEU A O 1
ATOM 3190 N N . LYS A 1 387 ? -27.016 10.281 17.938 1 96.31 387 LYS A N 1
ATOM 3191 C CA . LYS A 1 387 ? -27.219 11.164 19.078 1 96.31 387 LYS A CA 1
ATOM 3192 C C . LYS A 1 387 ? -27.422 10.359 20.359 1 96.31 387 LYS A C 1
ATOM 3194 O O . LYS A 1 387 ? -26.828 10.672 21.406 1 96.31 387 LYS A O 1
ATOM 3199 N N . LYS A 1 388 ? -28.219 9.383 20.25 1 96.06 388 LYS A N 1
ATOM 3200 C CA . LYS A 1 388 ? -28.5 8.531 21.406 1 96.06 388 LYS A CA 1
ATOM 3201 C C . LYS A 1 388 ? -27.219 7.879 21.906 1 96.06 388 LYS A C 1
ATOM 3203 O O . LYS A 1 388 ? -26.984 7.801 23.125 1 96.06 388 LYS A O 1
ATOM 3208 N N . ALA A 1 389 ? -26.469 7.328 21.016 1 95.31 389 ALA A N 1
ATOM 3209 C CA . ALA A 1 389 ? -25.203 6.684 21.406 1 95.31 389 ALA A CA 1
ATOM 3210 C C . ALA A 1 389 ? -24.312 7.656 22.156 1 95.31 389 ALA A C 1
ATOM 3212 O O . ALA A 1 389 ? -23.734 7.301 23.188 1 95.31 389 ALA A O 1
ATOM 3213 N N . LEU A 1 390 ? -24.141 8.875 21.703 1 96.81 390 LEU A N 1
ATOM 3214 C CA . LEU A 1 390 ? -23.312 9.891 22.328 1 96.81 390 LEU A CA 1
ATOM 3215 C C . LEU A 1 390 ? -23.844 10.258 23.703 1 96.81 390 LEU A C 1
ATOM 3217 O O . LEU A 1 390 ? -23.078 10.367 24.672 1 96.81 390 LEU A O 1
ATOM 3221 N N . ASP A 1 391 ? -25.156 10.422 23.766 1 97.06 391 ASP A N 1
ATOM 3222 C CA . ASP A 1 391 ? -25.797 10.773 25.016 1 97.06 391 ASP A CA 1
ATOM 3223 C C . ASP A 1 391 ? -25.641 9.656 26.047 1 97.06 391 ASP A C 1
ATOM 3225 O O . ASP A 1 391 ? -25.328 9.922 27.219 1 97.06 391 ASP A O 1
ATOM 3229 N N . ASP A 1 392 ? -25.812 8.484 25.609 1 96.81 392 ASP A N 1
ATOM 3230 C CA . ASP A 1 392 ? -25.703 7.332 26.5 1 96.81 392 ASP A CA 1
ATOM 3231 C C . ASP A 1 392 ? -24.281 7.215 27.062 1 96.81 392 ASP A C 1
ATOM 3233 O O . ASP A 1 392 ? -24.094 6.777 28.203 1 96.81 392 ASP A O 1
ATOM 3237 N N . MET A 1 393 ? -23.328 7.562 26.266 1 96.62 393 MET A N 1
ATOM 3238 C CA . MET A 1 393 ? -21.938 7.441 26.672 1 96.62 393 MET A CA 1
ATOM 3239 C C . MET A 1 393 ? -21.484 8.672 27.453 1 96.62 393 MET A C 1
ATOM 3241 O O . MET A 1 393 ? -20.375 8.711 27.984 1 96.62 393 MET A O 1
ATOM 3245 N N . GLY A 1 394 ? -22.312 9.703 27.5 1 96.44 394 GLY A N 1
ATOM 3246 C CA . GLY A 1 394 ? -21.984 10.93 28.219 1 96.44 394 GLY A CA 1
ATOM 3247 C C . GLY A 1 394 ? -20.922 11.758 27.531 1 96.44 394 GLY A C 1
ATOM 3248 O O . GLY A 1 394 ? -20.156 12.461 28.188 1 96.44 394 GLY A O 1
ATOM 3249 N N . VAL A 1 395 ? -20.891 11.641 26.266 1 96.31 395 VAL A N 1
ATOM 3250 C CA . VAL A 1 395 ? -19.875 12.367 25.484 1 96.31 395 VAL A CA 1
ATOM 3251 C C . VAL A 1 395 ? -20.375 13.781 25.203 1 96.31 395 VAL A C 1
ATOM 3253 O O . VAL A 1 395 ? -21.516 13.969 24.75 1 96.31 395 VAL A O 1
ATOM 3256 N N . LYS A 1 396 ? -19.594 14.781 25.516 1 96.56 396 LYS A N 1
ATOM 3257 C CA . LYS A 1 396 ? -19.891 16.141 25.109 1 96.56 396 LYS A CA 1
ATOM 3258 C C . LYS A 1 396 ? -19.625 16.359 23.625 1 96.56 396 LYS A C 1
ATOM 3260 O O . LYS A 1 396 ? -18.547 16 23.125 1 96.56 396 LYS A O 1
ATOM 3265 N N . TYR A 1 397 ? -20.625 16.781 22.938 1 97.31 397 TYR A N 1
ATOM 3266 C CA . TYR A 1 397 ? -20.438 16.984 21.5 1 97.31 397 TYR A CA 1
ATOM 3267 C C . TYR A 1 397 ? -21.156 18.25 21.031 1 97.31 397 TYR A C 1
ATOM 3269 O O . TYR A 1 397 ? -21.969 18.828 21.766 1 97.31 397 TYR A O 1
ATOM 3277 N N . THR A 1 398 ? -20.75 18.797 19.828 1 96.81 398 THR A N 1
ATOM 3278 C CA . THR A 1 398 ? -21.406 19.922 19.141 1 96.81 398 THR A CA 1
ATOM 3279 C C . THR A 1 398 ? -22.078 19.438 17.859 1 96.81 398 THR A C 1
ATOM 3281 O O . THR A 1 398 ? -21.5 18.672 17.094 1 96.81 398 THR A O 1
ATOM 3284 N N . THR A 1 399 ? -23.328 19.875 17.703 1 96.38 399 THR A N 1
ATOM 3285 C CA . THR A 1 399 ? -24.031 19.531 16.469 1 96.38 399 THR A CA 1
ATOM 3286 C C . THR A 1 399 ? -23.656 20.484 15.336 1 96.38 399 THR A C 1
ATOM 3288 O O . THR A 1 399 ? -23.703 21.703 15.508 1 96.38 399 THR A O 1
ATOM 3291 N N . VAL A 1 400 ? -23.266 19.953 14.266 1 94.94 400 VAL A N 1
ATOM 3292 C CA . VAL A 1 400 ? -22.906 20.766 13.102 1 94.94 400 VAL A CA 1
ATOM 3293 C C . VAL A 1 400 ? -23.766 20.344 11.898 1 94.94 400 VAL A C 1
ATOM 3295 O O . VAL A 1 400 ? -23.672 19.219 11.43 1 94.94 400 VAL A O 1
ATOM 3298 N N . VAL A 1 401 ? -24.516 21.25 11.391 1 93.81 401 VAL A N 1
ATOM 3299 C CA . VAL A 1 401 ? -25.422 20.969 10.273 1 93.81 401 VAL A CA 1
ATOM 3300 C C . VAL A 1 401 ? -24.672 21.156 8.953 1 93.81 401 VAL A C 1
ATOM 3302 O O . VAL A 1 401 ? -23.906 22.109 8.797 1 93.81 401 VAL A O 1
ATOM 3305 N N . GLY A 1 402 ? -24.828 20.203 8.016 1 91.88 402 GLY A N 1
ATOM 3306 C CA . GLY A 1 402 ? -24.297 20.344 6.68 1 91.88 402 GLY A CA 1
ATOM 3307 C C . GLY A 1 402 ? -22.984 19.609 6.48 1 91.88 402 GLY A C 1
ATOM 3308 O O . GLY A 1 402 ? -22.453 19.562 5.371 1 91.88 402 GLY A O 1
ATOM 3309 N N . GLU A 1 403 ? -22.547 18.938 7.496 1 90.44 403 GLU A N 1
ATOM 3310 C CA . GLU A 1 403 ? -21.219 18.312 7.41 1 90.44 403 GLU A CA 1
ATOM 3311 C C . GLU A 1 403 ? -21.328 16.797 7.348 1 90.44 403 GLU A C 1
ATOM 3313 O O . GLU A 1 403 ? -20.312 16.094 7.355 1 90.44 403 GLU A O 1
ATOM 3318 N N . ALA A 1 404 ? -22.5 16.328 7.223 1 90.25 404 ALA A N 1
ATOM 3319 C CA . ALA A 1 404 ? -22.688 14.883 7.066 1 90.25 404 ALA A CA 1
ATOM 3320 C C . ALA A 1 404 ? -22.172 14.406 5.711 1 90.25 404 ALA A C 1
ATOM 3322 O O . ALA A 1 404 ? -21.906 15.211 4.824 1 90.25 404 ALA A O 1
ATOM 3323 N N . ALA A 1 405 ? -21.906 13.133 5.617 1 89.44 405 ALA A N 1
ATOM 3324 C CA . ALA A 1 405 ? -21.688 12.531 4.305 1 89.44 405 ALA A CA 1
ATOM 3325 C C . ALA A 1 405 ? -22.984 12.5 3.5 1 89.44 405 ALA A C 1
ATOM 3327 O O . ALA A 1 405 ? -24.078 12.695 4.051 1 89.44 405 ALA A O 1
ATOM 3328 N N . PHE A 1 406 ? -22.844 12.266 2.201 1 88.12 406 PHE A N 1
ATOM 3329 C CA . PHE A 1 406 ? -24.031 12.273 1.364 1 88.12 406 PHE A CA 1
ATOM 3330 C C . PHE A 1 406 ? -24.922 11.086 1.685 1 88.12 406 PHE A C 1
ATOM 3332 O O . PHE A 1 406 ? -26.109 11.078 1.329 1 88.12 406 PHE A O 1
ATOM 3339 N N . TYR A 1 407 ? -24.344 10.102 2.41 1 87.75 407 TYR A N 1
ATOM 3340 C CA . TYR A 1 407 ? -25.078 8.867 2.623 1 87.75 407 TYR A CA 1
ATOM 3341 C C . TYR A 1 407 ? -25.438 8.688 4.094 1 87.75 407 TYR A C 1
ATOM 3343 O O . TYR A 1 407 ? -26.109 7.723 4.461 1 87.75 407 TYR A O 1
ATOM 3351 N N . GLY A 1 408 ? -25.016 9.625 5.008 1 90.81 408 GLY A N 1
ATOM 3352 C CA . GLY A 1 408 ? -25.375 9.445 6.406 1 90.81 408 GLY A CA 1
ATOM 3353 C C . GLY A 1 408 ? -24.672 10.422 7.332 1 90.81 408 GLY A C 1
ATOM 3354 O O . GLY A 1 408 ? -23.719 11.086 6.934 1 90.81 408 GLY A O 1
ATOM 3355 N N . PRO A 1 409 ? -25.219 10.508 8.57 1 95.25 409 PRO A N 1
ATOM 3356 C CA . PRO A 1 409 ? -24.609 11.359 9.586 1 95.25 409 PRO A CA 1
ATOM 3357 C C . PRO A 1 409 ? -23.312 10.758 10.141 1 95.25 409 PRO A C 1
ATOM 3359 O O . PRO A 1 409 ? -23.031 9.578 9.938 1 95.25 409 PRO A O 1
ATOM 3362 N N . LYS A 1 410 ? -22.516 11.602 10.805 1 97 410 LYS A N 1
ATOM 3363 C CA . LYS A 1 410 ? -21.219 11.125 11.281 1 97 410 LYS A CA 1
ATOM 3364 C C . LYS A 1 410 ? -20.875 11.75 12.625 1 97 410 LYS A C 1
ATOM 3366 O O . LYS A 1 410 ? -21.328 12.852 12.945 1 97 410 LYS A O 1
ATOM 3371 N N . ILE A 1 411 ? -20.188 11.039 13.406 1 97.75 411 ILE A N 1
ATOM 3372 C CA . ILE A 1 411 ? -19.438 11.547 14.547 1 97.75 411 ILE A CA 1
ATOM 3373 C C . ILE A 1 411 ? -18 11.812 14.141 1 97.75 411 ILE A C 1
ATOM 3375 O O . ILE A 1 411 ? -17.312 10.922 13.648 1 97.75 411 ILE A O 1
ATOM 3379 N N . ASP A 1 412 ? -17.578 13.031 14.297 1 97.31 412 ASP A N 1
ATOM 3380 C CA . ASP A 1 412 ? -16.219 13.406 13.914 1 97.31 412 ASP A CA 1
ATOM 3381 C C . ASP A 1 412 ? -15.422 13.898 15.117 1 97.31 412 ASP A C 1
ATOM 3383 O O . ASP A 1 412 ? -15.945 14.625 15.961 1 97.31 412 ASP A O 1
ATOM 3387 N N . ILE A 1 413 ? -14.266 13.438 15.203 1 97.19 413 ILE A N 1
ATOM 3388 C CA . ILE A 1 413 ? -13.32 13.992 16.172 1 97.19 413 ILE A CA 1
ATOM 3389 C C . ILE A 1 413 ? -12.453 15.047 15.492 1 97.19 413 ILE A C 1
ATOM 3391 O O . ILE A 1 413 ? -11.719 14.75 14.547 1 97.19 413 ILE A O 1
ATOM 3395 N N . GLN A 1 414 ? -12.562 16.25 16.031 1 96.31 414 GLN A N 1
ATOM 3396 C CA . GLN A 1 414 ? -11.945 17.406 15.383 1 96.31 414 GLN A CA 1
ATOM 3397 C C . GLN A 1 414 ? -10.719 17.875 16.156 1 96.31 414 GLN A C 1
ATOM 3399 O O . GLN A 1 414 ? -10.711 17.844 17.391 1 96.31 414 GLN A O 1
ATOM 3404 N N . ILE A 1 415 ? -9.727 18.266 15.398 1 94.69 415 ILE A N 1
ATOM 3405 C CA . ILE A 1 415 ? -8.516 18.828 15.977 1 94.69 415 ILE A CA 1
ATOM 3406 C C . ILE A 1 415 ? -8.195 20.156 15.289 1 94.69 415 ILE A C 1
ATOM 3408 O O . ILE A 1 415 ? -8.484 20.344 14.109 1 94.69 415 ILE A O 1
ATOM 3412 N N . ASP A 1 416 ? -7.66 21.047 16.094 1 91.5 416 ASP A N 1
ATOM 3413 C CA . ASP A 1 416 ? -7.102 22.266 15.539 1 91.5 416 ASP A CA 1
ATOM 3414 C C . ASP A 1 416 ? -5.605 22.125 15.273 1 91.5 416 ASP A C 1
ATOM 3416 O O . ASP A 1 416 ? -4.836 21.797 16.188 1 91.5 416 ASP A O 1
ATOM 3420 N N . THR A 1 417 ? -5.246 22.359 14.109 1 90 417 THR A N 1
ATOM 3421 C CA . THR A 1 417 ? -3.83 22.266 13.773 1 90 417 THR A CA 1
ATOM 3422 C C . THR A 1 417 ? -3.076 23.5 14.258 1 90 417 THR A C 1
ATOM 3424 O O . THR A 1 417 ? -3.682 24.547 14.523 1 90 417 THR A O 1
ATOM 3427 N N . ALA A 1 418 ? -1.79 23.375 14.367 1 86.5 418 ALA A N 1
ATOM 3428 C CA . ALA A 1 418 ? -0.959 24.5 14.766 1 86.5 418 ALA A CA 1
ATOM 3429 C C . ALA A 1 418 ? -1.051 25.625 13.734 1 86.5 418 ALA A C 1
ATOM 3431 O O . ALA A 1 418 ? -0.848 26.797 14.07 1 86.5 418 ALA A O 1
ATOM 3432 N N . LEU A 1 419 ? -1.42 25.281 12.555 1 82.31 419 LEU A N 1
ATOM 3433 C CA . LEU A 1 419 ? -1.465 26.25 11.477 1 82.31 419 LEU A CA 1
ATOM 3434 C C . LEU A 1 419 ? -2.832 26.922 11.406 1 82.31 419 LEU A C 1
ATOM 3436 O O . LEU A 1 419 ? -3.062 27.781 10.555 1 82.31 419 LEU A O 1
ATOM 3440 N N . GLY A 1 420 ? -3.695 26.5 12.297 1 81.69 420 GLY A N 1
ATOM 3441 C CA . GLY A 1 420 ? -4.957 27.219 12.414 1 81.69 420 GLY A CA 1
ATOM 3442 C C . GLY A 1 420 ? -6.082 26.578 11.633 1 81.69 420 GLY A C 1
ATOM 3443 O O . GLY A 1 420 ? -7.125 27.203 11.406 1 81.69 420 GLY A O 1
ATOM 3444 N N . HIS A 1 421 ? -5.883 25.438 11.164 1 87.25 421 HIS A N 1
ATOM 3445 C CA . HIS A 1 421 ? -6.93 24.719 10.453 1 87.25 421 HIS A CA 1
ATOM 3446 C C . HIS A 1 421 ? -7.645 23.734 11.375 1 87.25 421 HIS A C 1
ATOM 3448 O O . HIS A 1 421 ? -7.074 23.281 12.367 1 87.25 421 HIS A O 1
ATOM 3454 N N . GLU A 1 422 ? -8.883 23.453 11 1 90.88 422 GLU A N 1
ATOM 3455 C CA . GLU A 1 422 ? -9.641 22.391 11.648 1 90.88 422 GLU A CA 1
ATOM 3456 C C . GLU A 1 422 ? -9.688 21.141 10.781 1 90.88 422 GLU A C 1
ATOM 3458 O O . GLU A 1 422 ? -10.062 21.203 9.609 1 90.88 422 GLU A O 1
ATOM 3463 N N . ILE A 1 423 ? -9.266 20.078 11.359 1 92.81 423 ILE A N 1
ATOM 3464 C CA . ILE A 1 423 ? -9.258 18.859 10.57 1 92.81 423 ILE A CA 1
ATOM 3465 C C . ILE A 1 423 ? -9.898 17.719 11.359 1 92.81 423 ILE A C 1
ATOM 3467 O O . ILE A 1 423 ? -9.898 17.75 12.594 1 92.81 423 ILE A O 1
ATOM 3471 N N . THR A 1 424 ? -10.484 16.766 10.625 1 94.62 424 THR A N 1
ATOM 3472 C CA . THR A 1 424 ? -11.07 15.578 11.219 1 94.62 424 THR A CA 1
ATOM 3473 C C . THR A 1 424 ? -10.031 14.469 11.328 1 94.62 424 THR A C 1
ATOM 3475 O O . THR A 1 424 ? -9.375 14.117 10.344 1 94.62 424 THR A O 1
ATOM 3478 N N . VAL A 1 425 ? -9.914 13.859 12.5 1 95.69 425 VAL A N 1
ATOM 3479 C CA . VAL A 1 425 ? -8.898 12.828 12.695 1 95.69 425 VAL A CA 1
ATOM 3480 C C . VAL A 1 425 ? -9.562 11.453 12.727 1 95.69 425 VAL A C 1
ATOM 3482 O O . VAL A 1 425 ? -8.945 10.453 12.336 1 95.69 425 VAL A O 1
ATOM 3485 N N . SER A 1 426 ? -10.742 11.328 13.234 1 97.56 426 SER A N 1
ATOM 3486 C CA . SER A 1 426 ? -11.484 10.078 13.297 1 97.56 426 SER A CA 1
ATOM 3487 C C . SER A 1 426 ? -12.969 10.297 13 1 97.56 426 SER A C 1
ATOM 3489 O O . SER A 1 426 ? -13.484 11.398 13.195 1 97.56 426 SER A O 1
ATOM 3491 N N . THR A 1 427 ? -13.547 9.281 12.492 1 97.31 427 THR A N 1
ATOM 3492 C CA . THR A 1 427 ? -14.953 9.414 12.125 1 97.31 427 THR A CA 1
ATOM 3493 C C . THR A 1 427 ? -15.695 8.094 12.328 1 97.31 427 THR A C 1
ATOM 3495 O O . THR A 1 427 ? -15.102 7.02 12.219 1 97.31 427 THR A O 1
ATOM 3498 N N . ILE A 1 428 ? -16.922 8.164 12.75 1 98.12 428 ILE A N 1
ATOM 3499 C CA . ILE A 1 428 ? -17.891 7.078 12.719 1 98.12 428 ILE A CA 1
ATOM 3500 C C . ILE A 1 428 ? -19.125 7.508 11.914 1 98.12 428 ILE A C 1
ATOM 3502 O O . ILE A 1 428 ? -19.75 8.508 12.242 1 98.12 428 ILE A O 1
ATOM 3506 N N . GLN A 1 429 ? -19.422 6.809 10.898 1 96.94 429 GLN A N 1
ATOM 3507 C CA . GLN A 1 429 ? -20.547 7.16 10.039 1 96.94 429 GLN A CA 1
ATOM 3508 C C . GLN A 1 429 ? -21.547 6.016 9.945 1 96.94 429 GLN A C 1
ATOM 3510 O O . GLN A 1 429 ? -21.172 4.848 9.883 1 96.94 429 GLN A O 1
ATOM 3515 N N . LEU A 1 430 ? -22.766 6.344 10.023 1 96.62 430 LEU A N 1
ATOM 3516 C CA . LEU A 1 430 ? -23.844 5.375 9.828 1 96.62 430 LEU A CA 1
ATOM 3517 C C . LEU A 1 430 ? -24.406 5.461 8.414 1 96.62 430 LEU A C 1
ATOM 3519 O O . LEU A 1 430 ? -24.875 6.523 7.992 1 96.62 430 LEU A O 1
ATOM 3523 N N . ASP A 1 431 ? -24.391 4.293 7.699 1 95.62 431 ASP A N 1
ATOM 3524 C CA . ASP A 1 431 ? -24.688 4.281 6.27 1 95.62 431 ASP A CA 1
A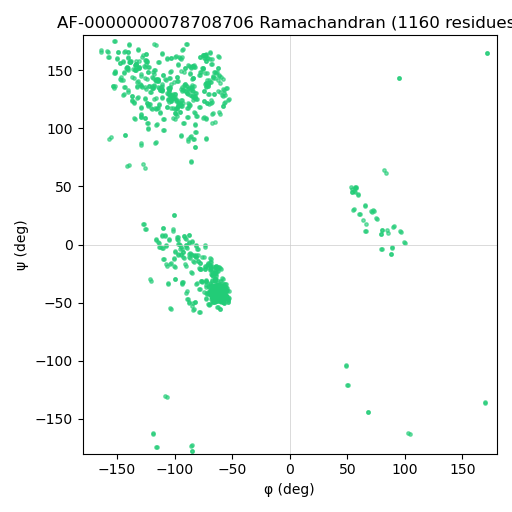TOM 3525 C C . ASP A 1 431 ? -25.75 3.232 5.938 1 95.62 431 ASP A C 1
ATOM 3527 O O . ASP A 1 431 ? -25.469 2.033 5.965 1 95.62 431 ASP A O 1
ATOM 3531 N N . PHE A 1 432 ? -26.969 3.699 5.523 1 92.94 432 PHE A N 1
ATOM 3532 C CA . PHE A 1 432 ? -28.047 2.807 5.109 1 92.94 432 PHE A CA 1
ATOM 3533 C C . PHE A 1 432 ? -28.125 2.734 3.588 1 92.94 432 PHE A C 1
ATOM 3535 O O . PHE A 1 432 ? -28.766 1.831 3.039 1 92.94 432 PHE A O 1
ATOM 3542 N N . LEU A 1 433 ? -27.438 3.617 2.955 1 92.81 433 LEU A N 1
ATOM 3543 C CA . LEU A 1 433 ? -27.609 3.801 1.519 1 92.81 433 LEU A CA 1
ATOM 3544 C C . LEU A 1 433 ? -26.797 2.777 0.737 1 92.81 433 LEU A C 1
ATOM 3546 O O . LEU A 1 433 ? -27.297 2.143 -0.187 1 92.81 433 LEU A O 1
ATOM 3550 N N . GLN A 1 434 ? -25.531 2.629 1.072 1 95.62 434 GLN A N 1
ATOM 3551 C CA . GLN A 1 434 ? -24.641 1.782 0.283 1 95.62 434 GLN A CA 1
ATOM 3552 C C . GLN A 1 434 ? -25.141 0.339 0.258 1 95.62 434 GLN A C 1
ATOM 3554 O O . GLN A 1 434 ? -25.141 -0.303 -0.795 1 95.62 434 GLN A O 1
ATOM 3559 N N . PRO A 1 435 ? -25.516 -0.214 1.396 1 97.06 435 PRO A N 1
ATOM 3560 C CA . PRO A 1 435 ? -26.062 -1.57 1.349 1 97.06 435 PRO A CA 1
ATOM 3561 C C . PRO A 1 435 ? -27.266 -1.685 0.417 1 97.06 435 PRO A C 1
ATOM 3563 O O . PRO A 1 435 ? -27.469 -2.723 -0.221 1 97.06 435 PRO A O 1
ATOM 3566 N N . LYS A 1 436 ? -28.062 -0.675 0.386 1 95.25 436 LYS A N 1
ATOM 3567 C CA . LYS A 1 436 ? -29.203 -0.645 -0.518 1 95.25 436 LYS A CA 1
ATOM 3568 C C . LYS A 1 436 ? -28.75 -0.575 -1.975 1 95.25 436 LYS A C 1
ATOM 3570 O O . LYS A 1 436 ? -29.234 -1.333 -2.816 1 95.25 436 LYS A O 1
ATOM 3575 N N . ASN A 1 437 ? -27.844 0.343 -2.27 1 95.75 437 ASN A N 1
ATOM 3576 C CA . ASN A 1 437 ? -27.375 0.547 -3.633 1 95.75 437 ASN A CA 1
ATOM 3577 C C . ASN A 1 437 ? -26.75 -0.725 -4.207 1 95.75 437 ASN A C 1
ATOM 3579 O O . ASN A 1 437 ? -26.891 -1.006 -5.398 1 95.75 437 ASN A O 1
ATOM 3583 N N . PHE A 1 438 ? -26.062 -1.485 -3.367 1 97.81 438 PHE A N 1
ATOM 3584 C CA . PHE A 1 438 ? -25.375 -2.695 -3.824 1 97.81 438 PHE A CA 1
ATOM 3585 C C . PHE A 1 438 ? -26.281 -3.914 -3.648 1 97.81 438 PHE A C 1
ATOM 3587 O O . PHE A 1 438 ? -25.906 -5.027 -4.02 1 97.81 438 PHE A O 1
ATOM 3594 N N . ASP A 1 439 ? -27.375 -3.736 -3.051 1 97.31 439 ASP A N 1
ATOM 3595 C CA . ASP A 1 439 ? -28.375 -4.766 -2.82 1 97.31 439 ASP A CA 1
ATOM 3596 C C . ASP A 1 439 ? -27.797 -5.957 -2.07 1 97.31 439 ASP A C 1
ATOM 3598 O O . ASP A 1 439 ? -27.922 -7.102 -2.51 1 97.31 439 ASP A O 1
ATOM 3602 N N . ILE A 1 440 ? -27.031 -5.664 -1.028 1 97.75 440 ILE A N 1
ATOM 3603 C CA . ILE A 1 440 ? -26.453 -6.754 -0.244 1 97.75 440 ILE A CA 1
ATOM 3604 C C . ILE A 1 440 ? -27.453 -7.191 0.829 1 97.75 440 ILE A C 1
ATOM 3606 O O . ILE A 1 440 ? -28.219 -6.371 1.345 1 97.75 440 ILE A O 1
ATOM 3610 N N . THR A 1 441 ? -27.438 -8.484 1.146 1 98.12 441 THR A N 1
ATOM 3611 C CA . THR A 1 441 ? -28.391 -9.039 2.09 1 98.12 441 THR A CA 1
ATOM 3612 C C . THR A 1 441 ? -27.734 -10.109 2.961 1 98.12 441 THR A C 1
ATOM 3614 O O . THR A 1 441 ? -26.578 -10.477 2.74 1 98.12 441 THR A O 1
ATOM 3617 N N . TYR A 1 442 ? -28.406 -10.469 4.012 1 98.25 442 TYR A N 1
ATOM 3618 C CA . TYR A 1 442 ? -28.141 -11.664 4.809 1 98.25 442 TYR A CA 1
ATOM 3619 C C . TYR A 1 442 ? -29.438 -12.414 5.105 1 98.25 442 TYR A C 1
ATOM 3621 O O . TYR A 1 442 ? -30.516 -11.852 5.02 1 98.25 442 TYR A O 1
ATOM 3629 N N . THR A 1 443 ? -29.297 -13.672 5.352 1 97.94 443 THR A N 1
ATOM 3630 C CA . THR A 1 443 ? -30.438 -14.469 5.762 1 97.94 443 THR A CA 1
ATOM 3631 C C . THR A 1 443 ? -30.719 -14.297 7.254 1 97.94 443 THR A C 1
ATOM 3633 O O . THR A 1 443 ? -29.844 -14.57 8.086 1 97.94 443 THR A O 1
ATOM 3636 N N . ASP A 1 444 ? -31.938 -13.922 7.57 1 96.62 444 ASP A N 1
ATOM 3637 C CA . ASP A 1 444 ? -32.25 -13.672 8.977 1 96.62 444 ASP A CA 1
ATOM 3638 C C . ASP A 1 444 ? -32.625 -14.961 9.688 1 96.62 444 ASP A C 1
ATOM 3640 O O . ASP A 1 444 ? -32.531 -16.047 9.125 1 96.62 444 ASP A O 1
ATOM 3644 N N . LYS A 1 445 ? -33.062 -14.836 10.898 1 94.12 445 LYS A N 1
ATOM 3645 C CA . LYS A 1 445 ? -33.375 -15.992 11.742 1 94.12 445 LYS A CA 1
ATOM 3646 C C . LYS A 1 445 ? -34.562 -16.781 11.188 1 94.12 445 LYS A C 1
ATOM 3648 O O . LYS A 1 445 ? -34.688 -17.969 11.445 1 94.12 445 LYS A O 1
ATOM 3653 N N . ASN A 1 446 ? -35.406 -16.188 10.414 1 95.31 446 ASN A N 1
ATOM 3654 C CA . ASN A 1 446 ? -36.594 -16.812 9.859 1 95.31 446 ASN A CA 1
ATOM 3655 C C . ASN A 1 446 ? -36.344 -17.297 8.43 1 95.31 446 ASN A C 1
ATOM 3657 O O . ASN A 1 446 ? -37.312 -17.688 7.738 1 95.31 446 ASN A O 1
ATOM 3661 N N . GLY A 1 447 ? -35.156 -17.172 7.984 1 94.94 447 GLY A N 1
ATOM 3662 C CA . GLY A 1 447 ? -34.844 -17.641 6.645 1 94.94 447 GLY A CA 1
ATOM 3663 C C . GLY A 1 447 ? -35.156 -16.609 5.566 1 94.94 447 GLY A C 1
ATOM 3664 O O . GLY A 1 447 ? -35.094 -16.922 4.375 1 94.94 447 GLY A O 1
ATOM 3665 N N . LYS A 1 448 ? -35.438 -15.469 5.98 1 97.06 448 LYS A N 1
ATOM 3666 C CA . LYS A 1 448 ? -35.75 -14.414 5.031 1 97.06 448 LYS A CA 1
ATOM 3667 C C . LYS A 1 448 ? -34.531 -13.508 4.785 1 97.06 448 LYS A C 1
ATOM 3669 O O . LYS A 1 448 ? -33.625 -13.445 5.613 1 97.06 448 LYS A O 1
ATOM 3674 N N . GLU A 1 449 ? -34.625 -12.789 3.682 1 97.12 449 GLU A N 1
ATOM 3675 C CA . GLU A 1 449 ? -33.531 -11.859 3.344 1 97.12 449 GLU A CA 1
ATOM 3676 C C . GLU A 1 449 ? -33.719 -10.523 4.055 1 97.12 449 GLU A C 1
ATOM 3678 O O . GLU A 1 449 ? -34.844 -10.016 4.148 1 97.12 449 GLU A O 1
ATOM 3683 N N . ALA A 1 450 ? -32.719 -10.07 4.629 1 97.5 450 ALA A N 1
ATOM 3684 C CA . ALA A 1 450 ? -32.656 -8.758 5.27 1 97.5 450 ALA A CA 1
ATOM 3685 C C . ALA A 1 450 ? -31.422 -7.98 4.836 1 97.5 450 ALA A C 1
ATOM 3687 O O . ALA A 1 450 ? -30.453 -8.562 4.32 1 97.5 450 ALA A O 1
ATOM 3688 N N . ARG A 1 451 ? -31.484 -6.695 4.973 1 97.44 451 ARG A N 1
ATOM 3689 C CA . ARG A 1 451 ? -30.375 -5.848 4.559 1 97.44 451 ARG A CA 1
ATOM 3690 C C . ARG A 1 451 ? -29.547 -5.398 5.758 1 97.44 451 ARG A C 1
ATOM 3692 O O . ARG A 1 451 ? -30.109 -4.934 6.758 1 97.44 451 ARG A O 1
ATOM 3699 N N . PRO A 1 452 ? -28.266 -5.566 5.715 1 98.25 452 PRO A N 1
ATOM 3700 C CA . PRO A 1 452 ? -27.422 -5.047 6.797 1 98.25 452 PRO A CA 1
ATOM 3701 C C . PRO A 1 452 ? -27.25 -3.533 6.727 1 98.25 452 PRO A C 1
ATOM 3703 O O . PRO A 1 452 ? -27.594 -2.91 5.723 1 98.25 452 PRO A O 1
ATOM 3706 N N . VAL A 1 453 ? -26.812 -2.971 7.824 1 97.31 453 VAL A N 1
ATOM 3707 C CA . VAL A 1 453 ? -26.406 -1.57 7.891 1 97.31 453 VAL A CA 1
ATOM 3708 C C . VAL A 1 453 ? -24.891 -1.475 7.945 1 97.31 453 VAL A C 1
ATOM 3710 O O . VAL A 1 453 ? -24.219 -2.326 8.547 1 97.31 453 VAL A O 1
ATOM 3713 N N . MET A 1 454 ? -24.406 -0.47 7.285 1 98.06 454 MET A N 1
ATOM 3714 C CA . MET A 1 454 ? -22.953 -0.314 7.23 1 98.06 454 MET A CA 1
ATOM 3715 C C . MET A 1 454 ? -22.484 0.809 8.148 1 98.06 454 MET A C 1
ATOM 3717 O O . MET A 1 454 ? -23.125 1.862 8.219 1 98.06 454 MET A O 1
ATOM 3721 N N . ILE A 1 455 ? -21.469 0.612 8.938 1 98.44 455 ILE A N 1
ATOM 3722 C CA . ILE A 1 455 ? -20.812 1.624 9.758 1 98.44 455 ILE A CA 1
ATOM 3723 C C . ILE A 1 455 ? -19.391 1.863 9.25 1 98.44 455 ILE A C 1
ATOM 3725 O O . ILE A 1 455 ? -18.609 0.92 9.094 1 98.44 455 ILE A O 1
ATOM 3729 N N . HIS A 1 456 ? -19.125 3.076 8.883 1 98.38 456 HIS A N 1
ATOM 3730 C CA . HIS A 1 456 ? -17.781 3.473 8.484 1 98.38 456 HIS A CA 1
ATOM 3731 C C . HIS A 1 456 ? -16.984 3.979 9.68 1 98.38 456 HIS A C 1
ATOM 3733 O O . HIS A 1 456 ? -17.469 4.797 10.461 1 98.38 456 HIS A O 1
ATOM 3739 N N . ARG A 1 457 ? -15.812 3.502 9.805 1 98.06 457 ARG A N 1
ATOM 3740 C CA . ARG A 1 457 ? -14.969 3.934 10.914 1 98.06 457 ARG A CA 1
ATOM 3741 C C . ARG A 1 457 ? -13.586 4.367 10.414 1 98.06 457 ARG A C 1
ATOM 3743 O O . ARG A 1 457 ? -12.906 3.602 9.734 1 98.06 457 ARG A O 1
ATOM 3750 N N . GLY A 1 458 ? -13.195 5.578 10.586 1 97.5 458 GLY A N 1
ATOM 3751 C CA . GLY A 1 458 ? -11.82 6.055 10.508 1 97.5 458 GLY A CA 1
ATOM 3752 C C . GLY A 1 458 ? -11.148 6.164 11.859 1 97.5 458 GLY A C 1
ATOM 3753 O O . GLY A 1 458 ? -11.594 6.922 12.719 1 97.5 458 GLY A O 1
ATOM 3754 N N . LEU A 1 459 ? -10.062 5.473 12.062 1 97.62 459 LEU A N 1
ATOM 3755 C CA . LEU A 1 459 ? -9.477 5.324 13.391 1 97.62 459 LEU A CA 1
ATOM 3756 C C . LEU A 1 459 ? -8.602 6.523 13.734 1 97.62 459 LEU A C 1
ATOM 3758 O O . LEU A 1 459 ? -8.844 7.215 14.727 1 97.62 459 LEU A O 1
ATOM 3762 N N . ILE A 1 460 ? -7.613 6.809 12.867 1 97.31 460 ILE A N 1
ATOM 3763 C CA . ILE A 1 460 ? -6.727 7.945 13.102 1 97.31 460 ILE A CA 1
ATOM 3764 C C . ILE A 1 460 ? -6.688 8.828 11.852 1 97.31 460 ILE A C 1
ATOM 3766 O O . ILE A 1 460 ? -5.742 9.594 11.656 1 97.31 460 ILE A O 1
ATOM 3770 N N . GLY A 1 461 ? -7.664 8.641 11.023 1 95.94 461 GLY A N 1
ATOM 3771 C CA . GLY A 1 461 ? -7.574 9.305 9.727 1 95.94 461 GLY A CA 1
ATOM 3772 C C . GLY A 1 461 ? -6.473 8.742 8.852 1 95.94 461 GLY A C 1
ATOM 3773 O O . GLY A 1 461 ? -6.258 7.531 8.805 1 95.94 461 GLY A O 1
ATOM 3774 N N . THR A 1 462 ? -5.848 9.578 8.109 1 97.5 462 THR A N 1
ATOM 3775 C CA . THR A 1 462 ? -4.754 9.164 7.242 1 97.5 462 THR A CA 1
ATOM 3776 C C . THR A 1 462 ? -3.416 9.273 7.969 1 97.5 462 THR A C 1
ATOM 3778 O O . THR A 1 462 ? -3.264 10.086 8.883 1 97.5 462 THR A O 1
ATOM 3781 N N . TYR A 1 463 ? -2.473 8.43 7.566 1 98.25 463 TYR A N 1
ATOM 3782 C CA . TYR A 1 463 ? -1.129 8.508 8.125 1 98.25 463 TYR A CA 1
ATOM 3783 C C . TYR A 1 463 ? -0.539 9.898 7.93 1 98.25 463 TYR A C 1
ATOM 3785 O O . TYR A 1 463 ? 0.108 10.438 8.828 1 98.25 463 TYR A O 1
ATOM 3793 N N . GLU A 1 464 ? -0.756 10.453 6.793 1 98.19 464 GLU A N 1
ATOM 3794 C CA . GLU A 1 464 ? -0.205 11.758 6.438 1 98.19 464 GLU A CA 1
ATOM 3795 C C . GLU A 1 464 ? -0.699 12.844 7.387 1 98.19 464 GLU A C 1
ATOM 3797 O O . GLU A 1 464 ? 0.098 13.484 8.078 1 98.19 464 GLU A O 1
ATOM 3802 N N . ARG A 1 465 ? -1.994 12.938 7.488 1 96.81 465 ARG A N 1
ATOM 3803 C CA . ARG A 1 465 ? -2.574 13.961 8.352 1 96.81 465 ARG A CA 1
ATOM 3804 C C . ARG A 1 465 ? -2.217 13.703 9.812 1 96.81 465 ARG A C 1
ATOM 3806 O O . ARG A 1 465 ? -1.951 14.648 10.562 1 96.81 465 ARG A O 1
ATOM 3813 N N . PHE A 1 466 ? -2.201 12.508 10.219 1 97.94 466 PHE A N 1
ATOM 3814 C CA . PHE A 1 466 ? -1.969 12.172 11.617 1 97.94 466 PHE A CA 1
ATOM 3815 C C . PHE A 1 466 ? -0.539 12.5 12.031 1 97.94 466 PHE A C 1
ATOM 3817 O O . PHE A 1 466 ? -0.309 13.047 13.109 1 97.94 466 PHE A O 1
ATOM 3824 N N . VAL A 1 467 ? 0.424 12.141 11.188 1 98.31 467 VAL A N 1
ATOM 3825 C CA . VAL A 1 467 ? 1.821 12.438 11.484 1 98.31 467 VAL A CA 1
ATOM 3826 C C . VAL A 1 467 ? 2.041 13.945 11.484 1 98.31 467 VAL A C 1
ATOM 3828 O O . VAL A 1 467 ? 2.803 14.469 12.305 1 98.31 467 VAL A O 1
ATOM 3831 N N . ALA A 1 468 ? 1.372 14.656 10.539 1 97.75 468 ALA A N 1
ATOM 3832 C CA . ALA A 1 468 ? 1.433 16.109 10.57 1 97.75 468 ALA A CA 1
ATOM 3833 C C . ALA A 1 468 ? 0.98 16.656 11.922 1 97.75 468 ALA A C 1
ATOM 3835 O O . ALA A 1 468 ? 1.645 17.5 12.508 1 97.75 468 ALA A O 1
ATOM 3836 N N . ILE A 1 469 ? -0.082 16.125 12.422 1 96.75 469 ILE A N 1
ATOM 3837 C CA . ILE A 1 469 ? -0.649 16.547 13.695 1 96.75 469 ILE A CA 1
ATOM 3838 C C . ILE A 1 469 ? 0.316 16.219 14.836 1 96.75 469 ILE A C 1
ATOM 3840 O O . ILE A 1 469 ? 0.563 17.047 15.711 1 96.75 469 ILE A O 1
ATOM 3844 N N . LEU A 1 470 ? 0.843 15.039 14.812 1 97.38 470 LEU A N 1
ATOM 3845 C CA . LEU A 1 470 ? 1.782 14.617 15.844 1 97.38 470 LEU A CA 1
ATOM 3846 C C . LEU A 1 470 ? 2.98 15.562 15.906 1 97.38 470 LEU A C 1
ATOM 3848 O O . LEU A 1 470 ? 3.385 15.992 16.984 1 97.38 470 LEU A O 1
ATOM 3852 N N . LEU A 1 471 ? 3.533 15.836 14.75 1 97.69 471 LEU A N 1
ATOM 3853 C CA . LEU A 1 471 ? 4.688 16.719 14.68 1 97.69 471 LEU A CA 1
ATOM 3854 C C . LEU A 1 471 ? 4.336 18.109 15.195 1 97.69 471 LEU A C 1
ATOM 3856 O O . LEU A 1 471 ? 5.086 18.703 15.984 1 97.69 471 LEU A O 1
ATOM 3860 N N . GLU A 1 472 ? 3.203 18.625 14.805 1 97.38 472 GLU A N 1
ATOM 3861 C CA . GLU A 1 472 ? 2.807 19.984 15.156 1 97.38 472 GLU A CA 1
ATOM 3862 C C . GLU A 1 472 ? 2.498 20.109 16.641 1 97.38 472 GLU A C 1
ATOM 3864 O O . GLU A 1 472 ? 2.832 21.109 17.281 1 97.38 472 GLU A O 1
ATOM 3869 N N . GLN A 1 473 ? 1.854 19.141 17.188 1 96.06 473 GLN A N 1
ATOM 3870 C CA . GLN A 1 473 ? 1.448 19.219 18.594 1 96.06 473 GLN A CA 1
ATOM 3871 C C . GLN A 1 473 ? 2.627 18.938 19.516 1 96.06 473 GLN A C 1
ATOM 3873 O O . GLN A 1 473 ? 2.629 19.375 20.672 1 96.06 473 GLN A O 1
ATOM 3878 N N . THR A 1 474 ? 3.682 18.266 19 1 96.19 474 THR A N 1
ATOM 3879 C CA . THR A 1 474 ? 4.812 17.906 19.859 1 96.19 474 THR A CA 1
ATOM 3880 C C . THR A 1 474 ? 6.051 18.719 19.484 1 96.19 474 THR A C 1
ATOM 3882 O O . THR A 1 474 ? 7.109 18.562 20.094 1 96.19 474 THR A O 1
ATOM 3885 N N . LYS A 1 475 ? 5.992 19.547 18.453 1 95.56 475 LYS A N 1
ATOM 3886 C CA . LYS A 1 475 ? 7.148 20.25 17.891 1 95.56 475 LYS A CA 1
ATOM 3887 C C . LYS A 1 475 ? 8.25 19.266 17.5 1 95.56 475 LYS A C 1
ATOM 3889 O O . LYS A 1 475 ? 9.438 19.547 17.688 1 95.56 475 LYS A O 1
ATOM 3894 N N . GLY A 1 476 ? 7.805 18.062 17.125 1 96.31 476 GLY A N 1
ATOM 3895 C CA . GLY A 1 476 ? 8.734 17.031 16.672 1 96.31 476 GLY A CA 1
ATOM 3896 C C . GLY A 1 476 ? 9.289 16.188 17.812 1 96.31 476 GLY A C 1
ATOM 3897 O O . GLY A 1 476 ? 9.992 15.203 17.562 1 96.31 476 GLY A O 1
ATOM 3898 N N . ASN A 1 477 ? 9.016 16.562 19.078 1 96.69 477 ASN A N 1
ATOM 3899 C CA . ASN A 1 477 ? 9.461 15.766 20.219 1 96.69 477 ASN A CA 1
ATOM 3900 C C . ASN A 1 477 ? 8.508 14.602 20.5 1 96.69 477 ASN A C 1
ATOM 3902 O O . ASN A 1 477 ? 7.723 14.648 21.453 1 96.69 477 ASN A O 1
ATOM 3906 N N . LEU A 1 478 ? 8.664 13.516 19.812 1 97.38 478 LEU A N 1
ATOM 3907 C CA . LEU A 1 478 ? 7.773 12.367 19.891 1 97.38 478 LEU A CA 1
ATOM 3908 C C . LEU A 1 478 ? 8.125 11.477 21.078 1 97.38 478 LEU A C 1
ATOM 3910 O O . LEU A 1 478 ? 9.281 11.453 21.516 1 97.38 478 LEU A O 1
ATOM 3914 N N . PRO A 1 479 ? 7.156 10.734 21.625 1 97.44 479 PRO A N 1
ATOM 3915 C CA . PRO A 1 479 ? 7.484 9.789 22.703 1 97.44 479 PRO A CA 1
ATOM 3916 C C . PRO A 1 479 ? 8.477 8.711 22.266 1 97.44 479 PRO A C 1
ATOM 3918 O O . PRO A 1 479 ? 8.594 8.43 21.062 1 97.44 479 PRO A O 1
ATOM 3921 N N . PHE A 1 480 ? 9.117 8.062 23.203 1 97.88 480 PHE A N 1
ATOM 3922 C CA . PHE A 1 480 ? 10.211 7.141 22.938 1 97.88 480 PHE A CA 1
ATOM 3923 C C . PHE A 1 480 ? 9.781 6.059 21.953 1 97.88 480 PHE A C 1
ATOM 3925 O O . PHE A 1 480 ? 10.508 5.746 21 1 97.88 480 PHE A O 1
ATOM 3932 N N . TRP A 1 481 ? 8.586 5.469 22.125 1 97.88 481 TRP A N 1
ATOM 3933 C CA . TRP A 1 481 ? 8.164 4.332 21.328 1 97.88 481 TRP A CA 1
ATOM 3934 C C . TRP A 1 481 ? 7.953 4.746 19.875 1 97.88 481 TRP A C 1
ATOM 3936 O O . TRP A 1 481 ? 8.094 3.926 18.953 1 97.88 481 TRP A O 1
ATOM 3946 N N . LEU A 1 482 ? 7.691 6.039 19.625 1 97.69 482 LEU A N 1
ATOM 3947 C CA . LEU A 1 482 ? 7.363 6.539 18.297 1 97.69 482 LEU A CA 1
ATOM 3948 C C . LEU A 1 482 ? 8.555 7.262 17.688 1 97.69 482 LEU A C 1
ATOM 3950 O O . LEU A 1 482 ? 8.594 7.477 16.469 1 97.69 482 LEU A O 1
ATOM 3954 N N . ALA A 1 483 ? 9.516 7.625 18.469 1 97.94 483 ALA A N 1
ATOM 3955 C CA . ALA A 1 483 ? 10.633 8.453 18.016 1 97.94 483 ALA A CA 1
ATOM 3956 C C . ALA A 1 483 ? 11.484 7.711 17 1 97.94 483 ALA A C 1
ATOM 3958 O O . ALA A 1 483 ? 11.898 6.57 17.234 1 97.94 483 ALA A O 1
ATOM 3959 N N . PRO A 1 484 ? 11.742 8.359 15.875 1 97.19 484 PRO A N 1
ATOM 3960 C CA . PRO A 1 484 ? 12.594 7.699 14.883 1 97.19 484 PRO A CA 1
ATOM 3961 C C . PRO A 1 484 ? 14.031 7.539 15.359 1 97.19 484 PRO A C 1
ATOM 3963 O O . PRO A 1 484 ? 14.719 6.602 14.953 1 97.19 484 PRO A O 1
ATOM 3966 N N . LYS A 1 485 ? 14.508 8.461 16.172 1 97.12 485 LYS A N 1
ATOM 3967 C CA . LYS A 1 485 ? 15.828 8.391 16.797 1 97.12 485 LYS A CA 1
ATOM 3968 C C . LYS A 1 485 ? 15.711 8.133 18.297 1 97.12 485 LYS A C 1
ATOM 3970 O O . LYS A 1 485 ? 15.656 9.078 19.094 1 97.12 485 LYS A O 1
ATOM 3975 N N . GLN A 1 486 ? 15.883 6.898 18.594 1 98.25 486 GLN A N 1
ATOM 3976 C CA . GLN A 1 486 ? 15.688 6.52 19.984 1 98.25 486 GLN A CA 1
ATOM 3977 C C . GLN A 1 486 ? 16.984 6.684 20.781 1 98.25 486 GLN A C 1
ATOM 3979 O O . GLN A 1 486 ? 16.984 7.293 21.859 1 98.25 486 GLN A O 1
ATOM 3984 N N . ILE A 1 487 ? 18.094 6.125 20.234 1 98.44 487 ILE A N 1
ATOM 3985 C CA . ILE A 1 487 ? 19.344 6.102 20.969 1 98.44 487 ILE A CA 1
ATOM 3986 C C . ILE A 1 487 ? 20.5 6.465 20.047 1 98.44 487 ILE A C 1
ATOM 3988 O O . ILE A 1 487 ? 20.641 5.902 18.953 1 98.44 487 ILE A O 1
ATOM 3992 N N . THR A 1 488 ? 21.25 7.375 20.438 1 98.12 488 THR A N 1
ATOM 3993 C CA . THR A 1 488 ? 22.5 7.688 19.781 1 98.12 488 THR A CA 1
ATOM 3994 C C . THR A 1 488 ? 23.688 7.406 20.703 1 98.12 488 THR A C 1
ATOM 3996 O O . THR A 1 488 ? 23.812 8.016 21.766 1 98.12 488 THR A O 1
ATOM 3999 N N . ILE A 1 489 ? 24.547 6.469 20.297 1 98.19 489 ILE A N 1
ATOM 4000 C CA . ILE A 1 489 ? 25.75 6.141 21.047 1 98.19 489 ILE A CA 1
ATOM 4001 C C . ILE A 1 489 ? 26.891 7.059 20.641 1 98.19 489 ILE A C 1
ATOM 4003 O O . ILE A 1 489 ? 27.188 7.188 19.453 1 98.19 489 ILE A O 1
ATOM 4007 N N . ILE A 1 490 ? 27.516 7.66 21.625 1 97.44 490 ILE A N 1
ATOM 4008 C CA . ILE A 1 490 ? 28.609 8.609 21.391 1 97.44 490 ILE A CA 1
ATOM 4009 C C . ILE A 1 490 ? 29.859 8.156 22.141 1 97.44 490 ILE A C 1
ATOM 4011 O O . ILE A 1 490 ? 30 8.43 23.328 1 97.44 490 ILE A O 1
ATOM 4015 N N . PRO A 1 491 ? 30.812 7.617 21.438 1 96.75 491 PRO A N 1
ATOM 4016 C CA . PRO A 1 491 ? 32.094 7.297 22.078 1 96.75 491 PRO A CA 1
ATOM 4017 C C . PRO A 1 491 ? 32.906 8.547 22.422 1 96.75 491 PRO A C 1
ATOM 4019 O O . PRO A 1 491 ? 33 9.469 21.625 1 96.75 491 PRO A O 1
ATOM 4022 N N . VAL A 1 492 ? 33.5 8.57 23.578 1 94.94 492 VAL A N 1
ATOM 4023 C CA . VAL A 1 492 ? 34.312 9.703 24 1 94.94 492 VAL A CA 1
ATOM 4024 C C . VAL A 1 492 ? 35.594 9.758 23.188 1 94.94 492 VAL A C 1
ATOM 4026 O O . VAL A 1 492 ? 35.969 10.82 22.688 1 94.94 492 VAL A O 1
ATOM 4029 N N . ASN A 1 493 ? 36.25 8.625 23.172 1 91.88 493 ASN A N 1
ATOM 4030 C CA . ASN A 1 493 ? 37.406 8.453 22.297 1 91.88 493 ASN A CA 1
ATOM 4031 C C . ASN A 1 493 ? 37.156 7.371 21.25 1 91.88 493 ASN A C 1
ATOM 4033 O O . ASN A 1 493 ? 37 6.195 21.578 1 91.88 493 ASN A O 1
ATOM 4037 N N . LEU A 1 494 ? 37.156 7.766 19.969 1 88.31 494 LEU A N 1
ATOM 4038 C CA . LEU A 1 494 ? 36.812 6.871 18.875 1 88.31 494 LEU A CA 1
ATOM 4039 C C . LEU A 1 494 ? 37.781 5.68 18.812 1 88.31 494 LEU A C 1
ATOM 4041 O O . LEU A 1 494 ? 37.344 4.547 18.578 1 88.31 494 LEU A O 1
ATOM 4045 N N . ASN A 1 495 ? 39 5.863 19.047 1 88.06 495 ASN A N 1
ATOM 4046 C CA . ASN A 1 495 ? 40 4.816 18.922 1 88.06 495 ASN A CA 1
ATOM 4047 C C . ASN A 1 495 ? 39.938 3.836 20.094 1 88.06 495 ASN A C 1
ATOM 4049 O O . ASN A 1 495 ? 40.125 2.629 19.906 1 88.06 495 ASN A O 1
ATOM 4053 N N . GLU A 1 496 ? 39.562 4.328 21.203 1 90.44 496 GLU A N 1
ATOM 4054 C CA . GLU A 1 496 ? 39.688 3.512 22.406 1 90.44 496 GLU A CA 1
ATOM 4055 C C . GLU A 1 496 ? 38.344 2.889 22.766 1 90.44 496 GLU A C 1
ATOM 4057 O O . GLU A 1 496 ? 38.281 1.811 23.359 1 90.44 496 GLU A O 1
ATOM 4062 N N . ASN A 1 497 ? 37.281 3.561 22.422 1 92.94 497 ASN A N 1
ATOM 4063 C CA . ASN A 1 497 ? 36 3.164 23 1 92.94 497 ASN A CA 1
ATOM 4064 C C . ASN A 1 497 ? 35.062 2.605 21.953 1 92.94 497 ASN A C 1
ATOM 4066 O O . ASN A 1 497 ? 33.938 2.227 22.266 1 92.94 497 ASN A O 1
ATOM 4070 N N . LEU A 1 498 ? 35.438 2.502 20.734 1 93.69 498 LEU A N 1
ATOM 4071 C CA . LEU A 1 498 ? 34.594 2.088 19.641 1 93.69 498 LEU A CA 1
ATOM 4072 C C . LEU A 1 498 ? 34.156 0.637 19.812 1 93.69 498 LEU A C 1
ATOM 4074 O O . LEU A 1 498 ? 33 0.285 19.5 1 93.69 498 LEU A O 1
ATOM 4078 N N . ASP A 1 499 ? 34.969 -0.167 20.297 1 94.5 499 ASP A N 1
ATOM 4079 C CA . ASP A 1 499 ? 34.656 -1.581 20.453 1 94.5 499 ASP A CA 1
ATOM 4080 C C . ASP A 1 499 ? 33.531 -1.774 21.484 1 94.5 499 ASP A C 1
ATOM 4082 O O . ASP A 1 499 ? 32.594 -2.541 21.25 1 94.5 499 ASP A O 1
ATOM 4086 N N . TYR A 1 500 ? 33.75 -1.123 22.562 1 96.12 500 TYR A N 1
ATOM 4087 C CA . TYR A 1 500 ? 32.719 -1.204 23.562 1 96.12 500 TYR A CA 1
ATOM 4088 C C . TYR A 1 500 ? 31.391 -0.618 23.047 1 96.12 500 TYR A C 1
ATOM 4090 O O . TYR A 1 500 ? 30.312 -1.156 23.312 1 96.12 500 TYR A O 1
ATOM 4098 N N . SER A 1 501 ? 31.469 0.466 22.344 1 97.31 501 SER A N 1
ATOM 4099 C CA . SER A 1 501 ? 30.297 1.088 21.734 1 97.31 501 SER A CA 1
ATOM 4100 C C . SER A 1 501 ? 29.578 0.121 20.797 1 97.31 501 SER A C 1
ATOM 4102 O O . SER A 1 501 ? 28.344 0.07 20.781 1 97.31 501 SER A O 1
ATOM 4104 N N . ARG A 1 502 ? 30.297 -0.631 20.109 1 96.69 502 ARG A N 1
ATOM 4105 C CA . ARG A 1 502 ? 29.719 -1.61 19.188 1 96.69 502 ARG A CA 1
ATOM 4106 C C . ARG A 1 502 ? 29.031 -2.736 19.953 1 96.69 502 ARG A C 1
ATOM 4108 O O . ARG A 1 502 ? 28 -3.242 19.516 1 96.69 502 ARG A O 1
ATOM 4115 N N . ASN A 1 503 ? 29.656 -3.113 21 1 96.88 503 ASN A N 1
ATOM 4116 C CA . ASN A 1 503 ? 29.031 -4.129 21.828 1 96.88 503 ASN A CA 1
ATOM 4117 C C . ASN A 1 503 ? 27.672 -3.668 22.359 1 96.88 503 ASN A C 1
ATOM 4119 O O . ASN A 1 503 ? 26.703 -4.422 22.328 1 96.88 503 ASN A O 1
ATOM 4123 N N . ILE A 1 504 ? 27.688 -2.453 22.844 1 97.56 504 ILE A N 1
ATOM 4124 C CA . ILE A 1 504 ? 26.438 -1.885 23.359 1 97.56 504 ILE A CA 1
ATOM 4125 C C . ILE A 1 504 ? 25.422 -1.745 22.219 1 97.56 504 ILE A C 1
ATOM 4127 O O . ILE A 1 504 ? 24.25 -2.039 22.391 1 97.56 504 ILE A O 1
ATOM 4131 N N . PHE A 1 505 ? 25.891 -1.29 21.094 1 97.25 505 PHE A N 1
ATOM 4132 C CA . PHE A 1 505 ? 25.047 -1.185 19.922 1 97.25 505 PHE A CA 1
ATOM 4133 C C . PHE A 1 505 ? 24.359 -2.512 19.625 1 97.25 505 PHE A C 1
ATOM 4135 O O . PHE A 1 505 ? 23.141 -2.559 19.438 1 97.25 505 PHE A O 1
ATOM 4142 N N . ASN A 1 506 ? 25.078 -3.574 19.656 1 97.19 506 ASN A N 1
ATOM 4143 C CA . ASN A 1 506 ? 24.562 -4.895 19.328 1 97.19 506 ASN A CA 1
ATOM 4144 C C . ASN A 1 506 ? 23.516 -5.355 20.328 1 97.19 506 ASN A C 1
ATOM 4146 O O . ASN A 1 506 ? 22.5 -5.941 19.953 1 97.19 506 ASN A O 1
ATOM 4150 N N . ARG A 1 507 ? 23.781 -5.113 21.516 1 96.94 507 ARG A N 1
ATOM 4151 C CA . ARG A 1 507 ? 22.844 -5.508 22.562 1 96.94 507 ARG A CA 1
ATOM 4152 C C . ARG A 1 507 ? 21.531 -4.77 22.422 1 96.94 507 ARG A C 1
ATOM 4154 O O . ARG A 1 507 ? 20.453 -5.379 22.516 1 96.94 507 ARG A O 1
ATOM 4161 N N . LEU A 1 508 ? 21.625 -3.461 22.172 1 97.94 508 LEU A N 1
ATOM 4162 C CA . LEU A 1 508 ? 20.422 -2.648 22.031 1 97.94 508 LEU A CA 1
ATOM 4163 C C . LEU A 1 508 ? 19.703 -2.979 20.719 1 97.94 508 LEU A C 1
ATOM 4165 O O . LEU A 1 508 ? 18.469 -3.055 20.688 1 97.94 508 LEU A O 1
ATOM 4169 N N . TRP A 1 509 ? 20.516 -3.156 19.688 1 96.5 509 TRP A N 1
ATOM 4170 C CA . TRP A 1 509 ? 19.984 -3.498 18.375 1 96.5 509 TRP A CA 1
ATOM 4171 C C . TRP A 1 509 ? 19.203 -4.812 18.422 1 96.5 509 TRP A C 1
ATOM 4173 O O . TRP A 1 509 ? 18.141 -4.941 17.812 1 96.5 509 TRP A O 1
ATOM 4183 N N . ASN A 1 510 ? 19.688 -5.797 19.156 1 95.5 510 ASN A N 1
ATOM 4184 C CA . ASN A 1 510 ? 19.062 -7.113 19.281 1 95.5 510 ASN A CA 1
ATOM 4185 C C . ASN A 1 510 ? 17.75 -7.047 20.062 1 95.5 510 ASN A C 1
ATOM 4187 O O . ASN A 1 510 ? 16.922 -7.938 19.953 1 95.5 510 ASN A O 1
ATOM 4191 N N . CYS A 1 511 ? 17.641 -5.996 20.828 1 95.88 511 CYS A N 1
ATOM 4192 C CA . CYS A 1 511 ? 16.391 -5.777 21.562 1 95.88 511 CYS A CA 1
ATOM 4193 C C . CYS A 1 511 ? 15.406 -4.992 20.703 1 95.88 511 CYS A C 1
ATOM 4195 O O . CYS A 1 511 ? 14.359 -4.555 21.203 1 95.88 511 CYS A O 1
ATOM 4197 N N . ASN A 1 512 ? 15.688 -4.758 19.422 1 94.56 512 ASN A N 1
ATOM 4198 C CA . ASN A 1 512 ? 14.836 -4.148 18.406 1 94.56 512 ASN A CA 1
ATOM 4199 C C . ASN A 1 512 ? 14.648 -2.652 18.656 1 94.56 512 ASN A C 1
ATOM 4201 O O . ASN A 1 512 ? 13.586 -2.1 18.375 1 94.56 512 ASN A O 1
ATOM 4205 N N . PHE A 1 513 ? 15.68 -1.983 19.312 1 97.75 513 PHE A N 1
ATOM 4206 C CA . PHE A 1 513 ? 15.664 -0.531 19.438 1 97.75 513 PHE A CA 1
ATOM 4207 C C . PHE A 1 513 ? 16.281 0.122 18.203 1 97.75 513 PHE A C 1
ATOM 4209 O O . PHE A 1 513 ? 17.031 -0.521 17.469 1 97.75 513 PHE A O 1
ATOM 4216 N N . ARG A 1 514 ? 15.82 1.337 17.938 1 97.06 514 ARG A N 1
ATOM 4217 C CA . ARG A 1 514 ? 16.453 2.148 16.906 1 97.06 514 ARG A CA 1
ATOM 4218 C C . ARG A 1 514 ? 17.688 2.859 17.438 1 97.06 514 ARG A C 1
ATOM 4220 O O . ARG A 1 514 ? 17.578 3.889 18.109 1 97.06 514 ARG A O 1
ATOM 4227 N N . VAL A 1 515 ? 18.891 2.336 17.094 1 97.19 515 VAL A N 1
ATOM 4228 C CA . VAL A 1 515 ? 20.125 2.795 17.703 1 97.19 515 VAL A CA 1
ATOM 4229 C C . VAL A 1 515 ? 21.156 3.07 16.609 1 97.19 515 VAL A C 1
ATOM 4231 O O . VAL A 1 515 ? 21.203 2.371 15.594 1 97.19 515 VAL A O 1
ATOM 4234 N N . LYS A 1 516 ? 21.875 4.094 16.781 1 95.75 516 LYS A N 1
ATOM 4235 C CA . LYS A 1 516 ? 22.984 4.426 15.883 1 95.75 516 LYS A CA 1
ATOM 4236 C C . LYS A 1 516 ? 24.219 4.824 16.656 1 95.75 516 LYS A C 1
ATOM 4238 O O . LYS A 1 516 ? 24.125 5.328 17.781 1 95.75 516 LYS A O 1
ATOM 4243 N N . ILE A 1 517 ? 25.406 4.57 16.094 1 96.06 517 ILE A N 1
ATOM 4244 C CA . ILE A 1 517 ? 26.672 5.023 16.656 1 96.06 517 ILE A CA 1
ATOM 4245 C C . ILE A 1 517 ? 27.156 6.25 15.883 1 96.06 517 ILE A C 1
ATOM 4247 O O . ILE A 1 517 ? 27.203 6.246 14.648 1 96.06 517 ILE A O 1
ATOM 4251 N N . ASP A 1 518 ? 27.422 7.301 16.578 1 95.06 518 ASP A N 1
ATOM 4252 C CA . ASP A 1 518 ? 28.094 8.445 15.969 1 95.06 518 ASP A CA 1
ATOM 4253 C C . ASP A 1 518 ? 29.609 8.25 15.945 1 95.06 518 ASP A C 1
ATOM 4255 O O . ASP A 1 518 ? 30.312 8.703 16.859 1 95.06 518 ASP A O 1
ATOM 4259 N N . ASP A 1 519 ? 30.047 7.695 14.883 1 91 519 ASP A N 1
ATOM 4260 C CA . ASP A 1 519 ? 31.469 7.348 14.797 1 91 519 ASP A CA 1
ATOM 4261 C C . ASP A 1 519 ? 32.219 8.375 13.977 1 91 519 ASP A C 1
ATOM 4263 O O . ASP A 1 519 ? 33.312 8.086 13.461 1 91 519 ASP A O 1
ATOM 4267 N N . ARG A 1 520 ? 31.812 9.648 13.836 1 87.75 520 ARG A N 1
ATOM 4268 C CA . ARG A 1 520 ? 32.531 10.734 13.156 1 87.75 520 ARG A CA 1
ATOM 4269 C C . ARG A 1 520 ? 33.688 11.242 13.992 1 87.75 520 ARG A C 1
ATOM 4271 O O . ARG A 1 520 ? 33.656 11.148 15.227 1 87.75 520 ARG A O 1
ATOM 4278 N N . ASP A 1 521 ? 34.594 11.711 13.203 1 88.12 521 ASP A N 1
ATOM 4279 C CA . ASP A 1 521 ? 35.719 12.32 13.875 1 88.12 521 ASP A CA 1
ATOM 4280 C C . ASP A 1 521 ? 35.438 13.789 14.211 1 88.12 521 ASP A C 1
ATOM 4282 O O . ASP A 1 521 ? 35.969 14.688 13.547 1 88.12 521 ASP A O 1
ATOM 4286 N N . GLU A 1 522 ? 34.594 13.992 15.164 1 91.56 522 GLU A N 1
ATOM 4287 C CA . GLU A 1 522 ? 34.188 15.32 15.633 1 91.56 522 GLU A CA 1
ATOM 4288 C C . GLU A 1 522 ? 34.344 15.445 17.141 1 91.56 522 GLU A C 1
ATOM 4290 O O . GLU A 1 522 ? 34.5 14.445 17.844 1 91.56 522 GLU A O 1
ATOM 4295 N N . ARG A 1 523 ? 34.375 16.688 17.625 1 93.19 523 ARG A N 1
ATOM 4296 C CA . ARG A 1 523 ? 34.469 16.938 19.062 1 93.19 523 ARG A CA 1
ATOM 4297 C C . ARG A 1 523 ? 33.25 16.391 19.797 1 93.19 523 ARG A C 1
ATOM 4299 O O . ARG A 1 523 ? 32.125 16.375 19.266 1 93.19 523 ARG A O 1
ATOM 4306 N N . LEU A 1 524 ? 33.469 15.984 20.969 1 92.81 524 LEU A N 1
ATOM 4307 C CA . LEU A 1 524 ? 32.438 15.367 21.781 1 92.81 524 LEU A CA 1
ATOM 4308 C C . LEU A 1 524 ? 31.234 16.312 21.938 1 92.81 524 LEU A C 1
ATOM 4310 O O . LEU A 1 524 ? 30.094 15.891 21.766 1 92.81 524 LEU A O 1
ATOM 4314 N N . ASN A 1 525 ? 31.5 17.547 22.25 1 93.12 525 ASN A N 1
ATOM 4315 C CA . ASN A 1 525 ? 30.438 18.531 22.5 1 93.12 525 ASN A CA 1
ATOM 4316 C C . ASN A 1 525 ? 29.594 18.734 21.25 1 93.12 525 ASN A C 1
ATOM 4318 O O . ASN A 1 525 ? 28.375 18.953 21.344 1 93.12 525 ASN A O 1
ATOM 4322 N N . LYS A 1 526 ? 30.188 18.672 20.188 1 95.06 526 LYS A N 1
ATOM 4323 C CA . LYS A 1 526 ? 29.469 18.828 18.922 1 95.06 526 LYS A CA 1
ATOM 4324 C C . LYS A 1 526 ? 28.547 17.625 18.672 1 95.06 526 LYS A C 1
ATOM 4326 O O . LYS A 1 526 ? 27.406 17.797 18.25 1 95.06 526 LYS A O 1
ATOM 4331 N N . LYS A 1 527 ? 29.031 16.453 18.953 1 94.88 527 LYS A N 1
ATOM 4332 C CA . LYS A 1 527 ? 28.234 15.242 18.797 1 94.88 527 LYS A CA 1
ATOM 4333 C C . LYS A 1 527 ? 27.016 15.266 19.719 1 94.88 527 LYS A C 1
ATOM 4335 O O . LYS A 1 527 ? 25.906 14.938 19.281 1 94.88 527 LYS A O 1
ATOM 4340 N N . ILE A 1 528 ? 27.25 15.711 20.859 1 93.69 528 ILE A N 1
ATOM 4341 C CA . ILE A 1 528 ? 26.172 15.781 21.828 1 93.69 528 ILE A CA 1
ATOM 4342 C C . ILE A 1 528 ? 25.141 16.812 21.391 1 93.69 528 ILE A C 1
ATOM 4344 O O . ILE A 1 528 ? 23.938 16.562 21.438 1 93.69 528 ILE A O 1
ATOM 4348 N N . ARG A 1 529 ? 25.578 17.938 20.984 1 93.5 529 ARG A N 1
ATOM 4349 C CA . ARG A 1 529 ? 24.703 19 20.516 1 93.5 529 ARG A CA 1
ATOM 4350 C C . ARG A 1 529 ? 23.859 18.562 19.328 1 93.5 529 ARG A C 1
ATOM 4352 O O . ARG A 1 529 ? 22.656 18.812 19.281 1 93.5 529 ARG A O 1
ATOM 4359 N N . GLU A 1 530 ? 24.5 17.891 18.391 1 93.12 530 GLU A N 1
ATOM 4360 C CA . GLU A 1 530 ? 23.797 17.453 17.203 1 93.12 530 GLU A CA 1
ATOM 4361 C C . GLU A 1 530 ? 22.766 16.359 17.531 1 93.12 530 GLU A C 1
ATOM 4363 O O . GLU A 1 530 ? 21.703 16.297 16.906 1 93.12 530 GLU A O 1
ATOM 4368 N N . ALA A 1 531 ? 23.125 15.547 18.469 1 94.25 531 ALA A N 1
ATOM 4369 C CA . ALA A 1 531 ? 22.156 14.547 18.922 1 94.25 531 ALA A CA 1
ATOM 4370 C C . ALA A 1 531 ? 20.938 15.211 19.562 1 94.25 531 ALA A C 1
ATOM 4372 O O . ALA A 1 531 ? 19.812 14.75 19.391 1 94.25 531 ALA A O 1
ATOM 4373 N N . GLN A 1 532 ? 21.203 16.266 20.219 1 92.25 532 GLN A N 1
ATOM 4374 C CA . GLN A 1 532 ? 20.125 17.047 20.812 1 92.25 532 GLN A CA 1
ATOM 4375 C C . GLN A 1 532 ? 19.281 17.734 19.734 1 92.25 532 GLN A C 1
ATOM 4377 O O . GLN A 1 532 ? 18.062 17.734 19.812 1 92.25 532 GLN A O 1
ATOM 4382 N N . MET A 1 533 ? 19.953 18.25 18.812 1 90.44 533 MET A N 1
ATOM 4383 C CA . MET A 1 533 ? 19.266 18.953 17.719 1 90.44 533 MET A CA 1
ATOM 4384 C C . MET A 1 533 ? 18.422 17.984 16.906 1 90.44 533 MET A C 1
ATOM 4386 O O . MET A 1 533 ? 17.344 18.359 16.422 1 90.44 533 MET A O 1
ATOM 4390 N N . SER A 1 534 ? 18.891 16.781 16.844 1 91.56 534 SER A N 1
ATOM 4391 C CA . SER A 1 534 ? 18.172 15.781 16.047 1 91.56 534 SER A CA 1
ATOM 4392 C C . SER A 1 534 ? 17.094 15.094 16.875 1 91.56 534 SER A C 1
ATOM 4394 O O . SER A 1 534 ? 16.422 14.188 16.391 1 91.56 534 SER A O 1
ATOM 4396 N N . LYS A 1 535 ? 16.953 15.508 18.094 1 94.94 535 LYS A N 1
ATOM 4397 C CA . LYS A 1 535 ? 15.914 15.07 19.016 1 94.94 535 LYS A CA 1
ATOM 4398 C C . LYS A 1 535 ? 16.062 13.594 19.359 1 94.94 535 LYS A C 1
ATOM 4400 O O . LYS A 1 535 ? 15.07 12.867 19.438 1 94.94 535 LYS A O 1
ATOM 4405 N N . SER A 1 536 ? 17.328 13.07 19.422 1 97 536 SER A N 1
ATOM 4406 C CA . SER A 1 536 ? 17.578 11.734 19.969 1 97 536 SER A CA 1
ATOM 4407 C C . SER A 1 536 ? 17.078 11.609 21.406 1 97 536 SER A C 1
ATOM 4409 O O . SER A 1 536 ? 17.422 12.438 22.25 1 97 536 SER A O 1
ATOM 4411 N N . LYS A 1 537 ? 16.344 10.656 21.641 1 98.06 537 LYS A N 1
ATOM 4412 C CA . LYS A 1 537 ? 15.703 10.562 22.953 1 98.06 537 LYS A CA 1
ATOM 4413 C C . LYS A 1 537 ? 16.734 10.312 24.062 1 98.06 537 LYS A C 1
ATOM 4415 O O . LYS A 1 537 ? 16.594 10.828 25.172 1 98.06 537 LYS A O 1
ATOM 4420 N N . TYR A 1 538 ? 17.75 9.461 23.734 1 98.25 538 TYR A N 1
ATOM 4421 C CA . TYR A 1 538 ? 18.812 9.156 24.672 1 98.25 538 TYR A CA 1
ATOM 4422 C C . TYR A 1 538 ? 20.172 9.281 24.016 1 98.25 538 TYR A C 1
ATOM 4424 O O . TYR A 1 538 ? 20.391 8.742 22.922 1 98.25 538 TYR A O 1
ATOM 4432 N N . GLN A 1 539 ? 21 10.031 24.625 1 97.81 539 GLN A N 1
ATOM 4433 C CA . GLN A 1 539 ? 22.406 10.102 24.25 1 97.81 539 GLN A CA 1
ATOM 4434 C C . GLN A 1 539 ? 23.266 9.242 25.172 1 97.81 539 GLN A C 1
ATOM 4436 O O . GLN A 1 539 ? 23.375 9.523 26.359 1 97.81 539 GLN A O 1
ATOM 4441 N N . VAL A 1 540 ? 23.828 8.211 24.641 1 98.12 540 VAL A N 1
ATOM 4442 C CA . VAL A 1 540 ? 24.641 7.285 25.422 1 98.12 540 VAL A CA 1
ATOM 4443 C C . VAL A 1 540 ? 26.125 7.613 25.234 1 98.12 540 VAL A C 1
ATOM 4445 O O . VAL A 1 540 ? 26.672 7.406 24.156 1 98.12 540 VAL A O 1
ATOM 4448 N N . ILE A 1 541 ? 26.703 8.07 26.266 1 96.88 541 ILE A N 1
ATOM 4449 C CA . ILE A 1 541 ? 28.094 8.523 26.234 1 96.88 541 ILE A CA 1
ATOM 4450 C C . ILE A 1 541 ? 28.984 7.461 26.875 1 96.88 541 ILE A C 1
ATOM 4452 O O . ILE A 1 541 ? 28.906 7.215 28.078 1 96.88 541 ILE A O 1
ATOM 4456 N N . LEU A 1 542 ? 29.906 6.898 26.062 1 97.38 542 LEU A N 1
ATOM 4457 C CA . LEU A 1 542 ? 30.703 5.766 26.516 1 97.38 542 LEU A CA 1
ATOM 4458 C C . LEU A 1 542 ? 32.188 6.105 26.5 1 97.38 542 LEU A C 1
ATOM 4460 O O . LEU A 1 542 ? 32.75 6.379 25.438 1 97.38 542 LEU A O 1
ATOM 4464 N N . GLY A 1 543 ? 32.781 6.094 27.672 1 95.31 543 GLY A N 1
ATOM 4465 C CA . GLY A 1 543 ? 34.219 6.305 27.828 1 95.31 543 GLY A CA 1
ATOM 4466 C C . GLY A 1 543 ? 34.938 5.121 28.453 1 95.31 543 GLY A C 1
ATOM 4467 O O . GLY A 1 543 ? 34.406 4.008 28.453 1 95.31 543 GLY A O 1
ATOM 4468 N N . ALA A 1 544 ? 36.094 5.43 28.906 1 94.62 544 ALA A N 1
ATOM 4469 C CA . ALA A 1 544 ? 36.969 4.391 29.469 1 94.62 544 ALA A CA 1
ATOM 4470 C C . ALA A 1 544 ? 36.344 3.82 30.75 1 94.62 544 ALA A C 1
ATOM 4472 O O . ALA A 1 544 ? 36.438 2.615 31 1 94.62 544 ALA A O 1
ATOM 4473 N N . ASN A 1 545 ? 35.812 4.637 31.531 1 94.75 545 ASN A N 1
ATOM 4474 C CA . ASN A 1 545 ? 35.219 4.199 32.781 1 94.75 545 ASN A CA 1
ATOM 4475 C C . ASN A 1 545 ? 34.031 3.273 32.531 1 94.75 545 ASN A C 1
ATOM 4477 O O . ASN A 1 545 ? 33.875 2.252 33.219 1 94.75 545 ASN A O 1
ATOM 4481 N N . GLU A 1 546 ? 33.125 3.641 31.578 1 95.38 546 GLU A N 1
ATOM 4482 C CA . GLU A 1 546 ? 31.984 2.816 31.234 1 95.38 546 GLU A CA 1
ATOM 4483 C C . GLU A 1 546 ? 32.406 1.446 30.719 1 95.38 546 GLU A C 1
ATOM 4485 O O . GLU A 1 546 ? 31.797 0.431 31.047 1 95.38 546 GLU A O 1
ATOM 4490 N N . GLU A 1 547 ? 33.438 1.462 29.906 1 94.44 547 GLU A N 1
ATOM 4491 C CA . GLU A 1 547 ? 33.938 0.214 29.359 1 94.44 547 GLU A CA 1
ATOM 4492 C C . GLU A 1 547 ? 34.5 -0.692 30.469 1 94.44 547 GLU A C 1
ATOM 4494 O O . GLU A 1 547 ? 34.219 -1.896 30.469 1 94.44 547 GLU A O 1
ATOM 4499 N N . LYS A 1 548 ? 35.219 -0.107 31.359 1 94.25 548 LYS A N 1
ATOM 4500 C CA . LYS A 1 548 ? 35.812 -0.856 32.469 1 94.25 548 LYS A CA 1
ATOM 4501 C C . LYS A 1 548 ? 34.75 -1.424 33.375 1 94.25 548 LYS A C 1
ATOM 4503 O O . LYS A 1 548 ? 34.812 -2.588 33.781 1 94.25 548 LYS A O 1
ATOM 4508 N N . ASP A 1 549 ? 33.781 -0.627 33.656 1 95.19 549 ASP A N 1
ATOM 4509 C CA . ASP A 1 549 ? 32.781 -0.991 34.656 1 95.19 549 ASP A CA 1
ATOM 4510 C C . ASP A 1 549 ? 31.562 -1.655 34 1 95.19 549 ASP A C 1
ATOM 4512 O O . ASP A 1 549 ? 30.625 -2.068 34.688 1 95.19 549 ASP A O 1
ATOM 4516 N N . LYS A 1 550 ? 31.531 -1.737 32.625 1 94.12 550 LYS A N 1
ATOM 4517 C CA . LYS A 1 550 ? 30.438 -2.318 31.875 1 94.12 550 LYS A CA 1
ATOM 4518 C C . LYS A 1 550 ? 29.125 -1.607 32.156 1 94.12 550 LYS A C 1
ATOM 4520 O O . LYS A 1 550 ? 28.109 -2.254 32.469 1 94.12 550 LYS A O 1
ATOM 4525 N N . THR A 1 551 ? 29.266 -0.333 32.188 1 97.06 551 THR A N 1
ATOM 4526 C CA . THR A 1 551 ? 28.109 0.513 32.438 1 97.06 551 THR A CA 1
ATOM 4527 C C . THR A 1 551 ? 27.812 1.408 31.234 1 97.06 551 THR A C 1
ATOM 4529 O O . THR A 1 551 ? 28.562 1.392 30.25 1 97.06 551 THR A O 1
ATOM 4532 N N . ILE A 1 552 ? 26.672 2.082 31.312 1 96.75 552 ILE A N 1
ATOM 4533 C CA . ILE A 1 552 ? 26.25 3.051 30.312 1 96.75 552 ILE A CA 1
ATOM 4534 C C . ILE A 1 552 ? 25.938 4.387 30.984 1 96.75 552 ILE A C 1
ATOM 4536 O O . ILE A 1 552 ? 25.234 4.441 31.984 1 96.75 552 ILE A O 1
ATOM 4540 N N . SER A 1 553 ? 26.578 5.395 30.469 1 97.69 553 SER A N 1
ATOM 4541 C CA . SER A 1 553 ? 26.172 6.746 30.859 1 97.69 553 SER A CA 1
ATOM 4542 C C . SER A 1 553 ? 25.297 7.383 29.797 1 97.69 553 SER A C 1
ATOM 4544 O O . SER A 1 553 ? 25.625 7.379 28.609 1 97.69 553 SER A O 1
ATOM 4546 N N . TYR A 1 554 ? 24.094 7.859 30.234 1 98 554 TYR A N 1
ATOM 4547 C CA . TYR A 1 554 ? 23.188 8.391 29.219 1 98 554 TYR A CA 1
ATOM 4548 C C . TYR A 1 554 ? 22.578 9.719 29.672 1 98 554 TYR A C 1
ATOM 4550 O O . TYR A 1 554 ? 22.516 10 30.875 1 98 554 TYR A O 1
ATOM 4558 N N . ARG A 1 555 ? 22.266 10.531 28.719 1 96.75 555 ARG A N 1
ATOM 4559 C CA . ARG A 1 555 ? 21.531 11.789 28.875 1 96.75 555 ARG A CA 1
ATOM 4560 C C . ARG A 1 555 ? 20.219 11.742 28.109 1 96.75 555 ARG A C 1
ATOM 4562 O O . ARG A 1 555 ? 20.141 11.219 27 1 96.75 555 ARG A O 1
ATOM 4569 N N . GLU A 1 556 ? 19.172 12.234 28.75 1 96.75 556 GLU A N 1
ATOM 4570 C CA . GLU A 1 556 ? 17.875 12.312 28.094 1 96.75 556 GLU A CA 1
ATOM 4571 C C . GLU A 1 556 ? 17.766 13.594 27.266 1 96.75 556 GLU A C 1
ATOM 4573 O O . GLU A 1 556 ? 18.359 14.617 27.594 1 96.75 556 GLU A O 1
ATOM 4578 N N . TYR A 1 557 ? 16.953 13.562 26.25 1 96.19 557 TYR A N 1
ATOM 4579 C CA . TYR A 1 557 ? 16.703 14.742 25.438 1 96.19 557 TYR A CA 1
ATOM 4580 C C . TYR A 1 557 ? 16.172 15.891 26.281 1 96.19 557 TYR A C 1
ATOM 4582 O O . TYR A 1 557 ? 15.266 15.695 27.109 1 96.19 557 TYR A O 1
ATOM 4590 N N . GLY A 1 558 ? 16.734 17.031 26.047 1 93.62 558 GLY A N 1
ATOM 4591 C CA . GLY A 1 558 ? 16.266 18.219 26.75 1 93.62 558 GLY A CA 1
ATOM 4592 C C . GLY A 1 558 ? 16.797 18.328 28.156 1 93.62 558 GLY A C 1
ATOM 4593 O O . GLY A 1 558 ? 16.531 19.312 28.859 1 93.62 558 GLY A O 1
ATOM 4594 N N . LYS A 1 559 ? 17.562 17.297 28.625 1 93.44 559 LYS A N 1
ATOM 4595 C CA . LYS A 1 559 ? 18.125 17.328 29.969 1 93.44 559 LYS A CA 1
ATOM 4596 C C . LYS A 1 559 ? 19.656 17.391 29.922 1 93.44 559 LYS A C 1
ATOM 4598 O O . LYS A 1 559 ? 20.281 16.969 28.953 1 93.44 559 LYS A O 1
ATOM 4603 N N . GLU A 1 560 ? 20.188 17.875 30.984 1 90.06 560 GLU A N 1
ATOM 4604 C CA . GLU A 1 560 ? 21.641 18.016 31.047 1 90.06 560 GLU A CA 1
ATOM 4605 C C . GLU A 1 560 ? 22.266 16.984 31.969 1 90.06 560 GLU A C 1
ATOM 4607 O O . GLU A 1 560 ? 23.453 16.688 31.859 1 90.06 560 GLU A O 1
ATOM 4612 N N . ASP A 1 561 ? 21.484 16.453 32.781 1 94.06 561 ASP A N 1
ATOM 4613 C CA . ASP A 1 561 ? 21.984 15.492 33.75 1 94.06 561 ASP A CA 1
ATOM 4614 C C . ASP A 1 561 ? 22.375 14.172 33.094 1 94.06 561 ASP A C 1
ATOM 4616 O O . ASP A 1 561 ? 21.688 13.711 32.188 1 94.06 561 ASP A O 1
ATOM 4620 N N . THR A 1 562 ? 23.469 13.641 33.531 1 95.62 562 THR A N 1
ATOM 4621 C CA . THR A 1 562 ? 23.938 12.344 33.062 1 95.62 562 THR A CA 1
ATOM 4622 C C . THR A 1 562 ? 23.734 11.273 34.125 1 95.62 562 THR A C 1
ATOM 4624 O O . THR A 1 562 ? 24.047 11.492 35.312 1 95.62 562 THR A O 1
ATOM 4627 N N . LYS A 1 563 ? 23.156 10.18 33.781 1 97.31 563 LYS A N 1
ATOM 4628 C CA . LYS A 1 563 ? 22.938 9.047 34.656 1 97.31 563 LYS A CA 1
ATOM 4629 C C . LYS A 1 563 ? 23.75 7.832 34.188 1 97.31 563 LYS A C 1
ATOM 4631 O O . LYS A 1 563 ? 23.906 7.605 33 1 97.31 563 LYS A O 1
ATOM 4636 N N . THR A 1 564 ? 24.281 7.105 35.125 1 97.94 564 THR A N 1
ATOM 4637 C CA . THR A 1 564 ? 25.047 5.902 34.812 1 97.94 564 THR A CA 1
ATOM 4638 C C . THR A 1 564 ? 24.375 4.664 35.406 1 97.94 564 THR A C 1
ATOM 4640 O O . THR A 1 564 ? 24.047 4.625 36.594 1 97.94 564 THR A O 1
ATOM 4643 N N . VAL A 1 565 ? 24.125 3.725 34.594 1 98.06 565 VAL A N 1
ATOM 4644 C CA . VAL A 1 565 ? 23.453 2.49 35 1 98.06 565 VAL A CA 1
ATOM 4645 C C . VAL A 1 565 ? 24.109 1.3 34.312 1 98.06 565 VAL A C 1
ATOM 4647 O O . VAL A 1 565 ? 25 1.475 33.469 1 98.06 565 VAL A O 1
ATOM 4650 N N . THR A 1 566 ? 23.703 0.102 34.719 1 97.5 566 THR A N 1
ATOM 4651 C CA . THR A 1 566 ? 24.156 -1.087 34 1 97.5 566 THR A CA 1
ATOM 4652 C C . THR A 1 566 ? 23.453 -1.216 32.656 1 97.5 566 THR A C 1
ATOM 4654 O O . THR A 1 566 ? 22.406 -0.605 32.438 1 97.5 566 THR A O 1
ATOM 4657 N N . VAL A 1 567 ? 24.078 -2.014 31.781 1 97.06 567 VAL A N 1
ATOM 4658 C CA . VAL A 1 567 ? 23.484 -2.217 30.453 1 97.06 567 VAL A CA 1
ATOM 4659 C C . VAL A 1 567 ? 22.109 -2.852 30.594 1 97.06 567 VAL A C 1
ATOM 4661 O O . VAL A 1 567 ? 21.156 -2.441 29.906 1 97.06 567 VAL A O 1
ATOM 4664 N N . GLU A 1 568 ? 21.969 -3.814 31.438 1 97.44 568 GLU A N 1
ATOM 4665 C CA . GLU A 1 568 ? 20.703 -4.508 31.656 1 97.44 568 GLU A CA 1
ATOM 4666 C C . GLU A 1 568 ? 19.625 -3.557 32.188 1 97.44 568 GLU A C 1
ATOM 4668 O O . GLU A 1 568 ? 18.469 -3.623 31.766 1 97.44 568 GLU A O 1
ATOM 4673 N N . GLU A 1 569 ? 20.016 -2.758 33.094 1 97.75 569 GLU A N 1
ATOM 4674 C CA . GLU A 1 569 ? 19.078 -1.778 33.656 1 97.75 569 GLU A CA 1
ATOM 4675 C C . GLU A 1 569 ? 18.609 -0.802 32.594 1 97.75 569 GLU A C 1
ATOM 4677 O O . GLU A 1 569 ? 17.438 -0.432 32.531 1 97.75 569 GLU A O 1
ATOM 4682 N N . PHE A 1 570 ? 19.516 -0.348 31.797 1 97.94 570 PHE A N 1
ATOM 4683 C CA . PHE A 1 570 ? 19.172 0.573 30.719 1 97.94 570 PHE A CA 1
ATOM 4684 C C . PHE A 1 570 ? 18.172 -0.066 29.75 1 97.94 570 PHE A C 1
ATOM 4686 O O . PHE A 1 570 ? 17.188 0.558 29.375 1 97.94 570 PHE A O 1
ATOM 4693 N N . ILE A 1 571 ? 18.406 -1.304 29.344 1 98.12 571 ILE A N 1
ATOM 4694 C CA . ILE A 1 571 ? 17.516 -2.039 28.438 1 98.12 571 ILE A CA 1
ATOM 4695 C C . ILE A 1 571 ? 16.141 -2.166 29.078 1 98.12 571 ILE A C 1
ATOM 4697 O O . ILE A 1 571 ? 15.117 -2.02 28.391 1 98.12 571 ILE A O 1
ATOM 4701 N N . ASN A 1 572 ? 16.109 -2.43 30.359 1 98.12 572 ASN A N 1
ATOM 4702 C CA . ASN A 1 572 ? 14.836 -2.549 31.062 1 98.12 572 ASN A CA 1
ATOM 4703 C C . ASN A 1 572 ? 14.062 -1.233 31.047 1 98.12 572 ASN A C 1
ATOM 4705 O O . ASN A 1 572 ? 12.836 -1.228 30.891 1 98.12 572 ASN A O 1
ATOM 4709 N N . ILE A 1 573 ? 14.805 -0.16 31.312 1 97.69 573 ILE A N 1
ATOM 4710 C CA . ILE A 1 573 ? 14.188 1.162 31.297 1 97.69 573 ILE A CA 1
ATOM 4711 C C . ILE A 1 573 ? 13.539 1.414 29.938 1 97.69 573 ILE A C 1
ATOM 4713 O O . ILE A 1 573 ? 12.383 1.816 29.859 1 97.69 573 ILE A O 1
ATOM 4717 N N . LEU A 1 574 ? 14.289 1.183 28.859 1 98.19 574 LEU A N 1
ATOM 4718 C CA . LEU A 1 574 ? 13.82 1.432 27.5 1 98.19 574 LEU A CA 1
ATOM 4719 C C . LEU A 1 574 ? 12.648 0.52 27.156 1 98.19 574 LEU A C 1
ATOM 4721 O O . LEU A 1 574 ? 11.703 0.944 26.484 1 98.19 574 LEU A O 1
ATOM 4725 N N . THR A 1 575 ? 12.711 -0.73 27.578 1 98.06 575 THR A N 1
ATOM 4726 C CA . THR A 1 575 ? 11.648 -1.696 27.312 1 98.06 575 THR A CA 1
ATOM 4727 C C . THR A 1 575 ? 10.344 -1.267 27.969 1 98.06 575 THR A C 1
ATOM 4729 O O . THR A 1 575 ? 9.266 -1.396 27.375 1 98.06 575 THR A O 1
ATOM 4732 N N . LYS A 1 576 ? 10.445 -0.79 29.172 1 97.56 576 LYS A N 1
ATOM 4733 C CA . LYS A 1 576 ? 9.266 -0.302 29.875 1 97.56 576 LYS A CA 1
ATOM 4734 C C . LYS A 1 576 ? 8.648 0.893 29.172 1 97.56 576 LYS A C 1
ATOM 4736 O O . LYS A 1 576 ? 7.422 0.989 29.062 1 97.56 576 LYS A O 1
ATOM 4741 N N . LEU A 1 577 ? 9.461 1.82 28.703 1 97.62 577 LEU A N 1
ATOM 4742 C CA . LEU A 1 577 ? 8.969 2.979 27.953 1 97.62 577 LEU A CA 1
ATOM 4743 C C . LEU A 1 577 ? 8.219 2.545 26.703 1 97.62 577 LEU A C 1
ATOM 4745 O O . LEU A 1 577 ? 7.133 3.053 26.422 1 97.62 577 LEU A O 1
ATOM 4749 N N . ARG A 1 578 ? 8.797 1.603 25.969 1 97.12 578 ARG A N 1
ATOM 4750 C CA . ARG A 1 578 ? 8.18 1.109 24.734 1 97.12 578 ARG A CA 1
ATOM 4751 C C . ARG A 1 578 ? 6.848 0.424 25.031 1 97.12 578 ARG A C 1
ATOM 4753 O O . ARG A 1 578 ? 5.848 0.691 24.359 1 97.12 578 ARG A O 1
ATOM 4760 N N . ASN A 1 579 ? 6.852 -0.423 26.078 1 95.44 579 ASN A N 1
ATOM 4761 C CA . ASN A 1 579 ? 5.656 -1.196 26.406 1 95.44 579 ASN A CA 1
ATOM 4762 C C . ASN A 1 579 ? 4.527 -0.3 26.906 1 95.44 579 ASN A C 1
ATOM 4764 O O . ASN A 1 579 ? 3.352 -0.622 26.719 1 95.44 579 ASN A O 1
ATOM 4768 N N . ASN A 1 580 ? 4.891 0.845 27.469 1 96 580 ASN A N 1
ATOM 4769 C CA . ASN A 1 580 ? 3.898 1.761 28.016 1 96 580 ASN A CA 1
ATOM 4770 C C . ASN A 1 580 ? 3.568 2.885 27.031 1 96 580 ASN A C 1
ATOM 4772 O O . ASN A 1 580 ? 2.846 3.82 27.375 1 96 580 ASN A O 1
ATOM 4776 N N . TYR A 1 581 ? 4.094 2.775 25.875 1 96.5 581 TYR A N 1
ATOM 4777 C CA . TYR A 1 581 ? 3.875 3.779 24.844 1 96.5 581 TYR A CA 1
ATOM 4778 C C . TYR A 1 581 ? 4.242 5.172 25.344 1 96.5 581 TYR A C 1
ATOM 4780 O O . TYR A 1 581 ? 3.477 6.121 25.172 1 96.5 581 TYR A O 1
ATOM 4788 N N . GLU A 1 582 ? 5.41 5.199 26 1 93.44 582 GLU A N 1
ATOM 4789 C CA . GLU A 1 582 ? 5.926 6.469 26.5 1 93.44 582 GLU A CA 1
ATOM 4790 C C . GLU A 1 582 ? 7.094 6.965 25.656 1 93.44 582 GLU A C 1
ATOM 4792 O O . GLU A 1 582 ? 7.766 6.176 24.984 1 93.44 582 GLU A O 1
ATOM 4797 N N . MET B 1 1 ? 11.258 -32.812 -14.109 1 49.28 1 MET B N 1
ATOM 4798 C CA . MET B 1 1 ? 11.523 -33.312 -15.445 1 49.28 1 MET B CA 1
ATOM 4799 C C . MET B 1 1 ? 10.539 -32.75 -16.453 1 49.28 1 MET B C 1
ATOM 4801 O O . MET B 1 1 ? 9.328 -32.75 -16.234 1 49.28 1 MET B O 1
ATOM 4805 N N . LYS B 1 2 ? 11.016 -32.094 -17.469 1 63.59 2 LYS B N 1
ATOM 4806 C CA . LYS B 1 2 ? 10.164 -31.484 -18.5 1 63.59 2 LYS B CA 1
ATOM 4807 C C . LYS B 1 2 ? 9.453 -32.562 -19.312 1 63.59 2 LYS B C 1
ATOM 4809 O O . LYS B 1 2 ? 10.102 -33.469 -19.859 1 63.59 2 LYS B O 1
ATOM 4814 N N . ILE B 1 3 ? 8.227 -32.688 -19.016 1 77.5 3 ILE B N 1
ATOM 4815 C CA . ILE B 1 3 ? 7.402 -33.625 -19.766 1 77.5 3 ILE B CA 1
ATOM 4816 C C . ILE B 1 3 ? 7.383 -33.219 -21.25 1 77.5 3 ILE B C 1
ATOM 4818 O O . ILE B 1 3 ? 7.047 -32.094 -21.578 1 77.5 3 ILE B O 1
ATOM 4822 N N . GLN B 1 4 ? 8.016 -34.125 -22.016 1 84.19 4 GLN B N 1
ATOM 4823 C CA . GLN B 1 4 ? 7.996 -33.875 -23.453 1 84.19 4 GLN B CA 1
ATOM 4824 C C . GLN B 1 4 ? 7.328 -35.062 -24.188 1 84.19 4 GLN B C 1
ATOM 4826 O O . GLN B 1 4 ? 7.664 -36.219 -23.953 1 84.19 4 GLN B O 1
ATOM 4831 N N . VAL B 1 5 ? 6.395 -34.625 -25.047 1 90 5 VAL B N 1
ATOM 4832 C CA . VAL B 1 5 ? 5.68 -35.656 -25.812 1 90 5 VAL B CA 1
ATOM 4833 C C . VAL B 1 5 ? 6.34 -35.812 -27.172 1 90 5 VAL B C 1
ATOM 4835 O O . VAL B 1 5 ? 7.156 -35 -27.594 1 90 5 VAL B O 1
ATOM 4838 N N . ASP B 1 6 ? 6.023 -36.938 -27.734 1 94.94 6 ASP B N 1
ATOM 4839 C CA . ASP B 1 6 ? 6.383 -37.125 -29.141 1 94.94 6 ASP B CA 1
ATOM 4840 C C . ASP B 1 6 ? 5.594 -36.188 -30.047 1 94.94 6 ASP B C 1
ATOM 4842 O O . ASP B 1 6 ? 4.391 -36.375 -30.234 1 94.94 6 ASP B O 1
ATOM 4846 N N . LYS B 1 7 ? 6.289 -35.281 -30.641 1 96 7 LYS B N 1
ATOM 4847 C CA . LYS B 1 7 ? 5.633 -34.25 -31.422 1 96 7 LYS B CA 1
ATOM 4848 C C . LYS B 1 7 ? 4.965 -34.812 -32.656 1 96 7 LYS B C 1
ATOM 4850 O O . LYS B 1 7 ? 3.908 -34.344 -33.094 1 96 7 LYS B O 1
ATOM 4855 N N . LEU B 1 8 ? 5.586 -35.781 -33.312 1 96.81 8 LEU B N 1
ATOM 4856 C CA . LEU B 1 8 ? 5.012 -36.375 -34.5 1 96.81 8 LEU B CA 1
ATOM 4857 C C . LEU B 1 8 ? 3.701 -37.094 -34.188 1 96.81 8 LEU B C 1
ATOM 4859 O O . LEU B 1 8 ? 2.713 -36.938 -34.906 1 96.81 8 LEU B O 1
ATOM 4863 N N . LEU B 1 9 ? 3.814 -37.812 -33.125 1 97.5 9 LEU B N 1
ATOM 4864 C CA . LEU B 1 9 ? 2.639 -38.562 -32.656 1 97.5 9 LEU B CA 1
ATOM 4865 C C . LEU B 1 9 ? 1.497 -37.625 -32.312 1 97.5 9 LEU B C 1
ATOM 4867 O O . LEU B 1 9 ? 0.356 -37.844 -32.75 1 97.5 9 LEU B O 1
ATOM 4871 N N . ASN B 1 10 ? 1.781 -36.562 -31.562 1 98.12 10 ASN B N 1
ATOM 4872 C CA . ASN B 1 10 ? 0.754 -35.625 -31.109 1 98.12 10 ASN B CA 1
ATOM 4873 C C . ASN B 1 10 ? 0.236 -34.75 -32.25 1 98.12 10 ASN B C 1
ATOM 4875 O O . ASN B 1 10 ? -0.941 -34.375 -32.281 1 98.12 10 ASN B O 1
ATOM 4879 N N . HIS B 1 11 ? 1.058 -34.438 -33.188 1 97.94 11 HIS B N 1
ATOM 4880 C CA . HIS B 1 11 ? 0.601 -33.688 -34.344 1 97.94 11 HIS B CA 1
ATOM 4881 C C . HIS B 1 11 ? -0.393 -34.5 -35.156 1 97.94 11 HIS B C 1
ATOM 4883 O O . HIS B 1 11 ? -1.438 -34 -35.562 1 97.94 11 HIS B O 1
ATOM 4889 N N . THR B 1 12 ? -0.051 -35.719 -35.406 1 97.88 12 THR B N 1
ATOM 4890 C CA . THR B 1 12 ? -0.961 -36.562 -36.156 1 97.88 12 THR B CA 1
ATOM 4891 C C . THR B 1 12 ? -2.266 -36.781 -35.406 1 97.88 12 THR B C 1
ATOM 4893 O O . THR B 1 12 ? -3.344 -36.812 -36 1 97.88 12 THR B O 1
ATOM 4896 N N . THR B 1 13 ? -2.104 -36.906 -34.094 1 98.19 13 THR B N 1
ATOM 4897 C CA . THR B 1 13 ? -3.303 -37.062 -33.281 1 98.19 13 THR B CA 1
ATOM 4898 C C . THR B 1 13 ? -4.188 -35.812 -33.344 1 98.19 13 THR B C 1
ATOM 4900 O O . THR B 1 13 ? -5.414 -35.938 -33.312 1 98.19 13 THR B O 1
ATOM 4903 N N . SER B 1 14 ? -3.602 -34.656 -33.406 1 98.19 14 SER B N 1
ATOM 4904 C CA . SER B 1 14 ? -4.379 -33.438 -33.594 1 98.19 14 SER B CA 1
ATOM 4905 C C . SER B 1 14 ? -5.16 -33.469 -34.906 1 98.19 14 SER B C 1
ATOM 4907 O O . SER B 1 14 ? -6.293 -33 -34.969 1 98.19 14 SER B O 1
ATOM 4909 N N . HIS B 1 15 ? -4.543 -34 -35.969 1 97.62 15 HIS B N 1
ATOM 4910 C CA . HIS B 1 15 ? -5.246 -34.156 -37.25 1 97.62 15 HIS B CA 1
ATOM 4911 C C . HIS B 1 15 ? -6.41 -35.125 -37.094 1 97.62 15 HIS B C 1
ATOM 4913 O O . HIS B 1 15 ? -7.465 -34.938 -37.719 1 97.62 15 HIS B O 1
ATOM 4919 N N . LEU B 1 16 ? -6.102 -36.188 -36.406 1 97.81 16 LEU B N 1
ATOM 4920 C CA . LEU B 1 16 ? -7.172 -37.156 -36.125 1 97.81 16 LEU B CA 1
ATOM 4921 C C . LEU B 1 16 ? -8.344 -36.469 -35.406 1 97.81 16 LEU B C 1
ATOM 4923 O O . LEU B 1 16 ? -9.508 -36.75 -35.719 1 97.81 16 LEU B O 1
ATOM 4927 N N . LEU B 1 17 ? -8.047 -35.562 -34.438 1 98.25 17 LEU B N 1
ATOM 4928 C CA . LEU B 1 17 ? -9.062 -34.75 -33.75 1 98.25 17 LEU B CA 1
ATOM 4929 C C . LEU B 1 17 ? -9.82 -33.906 -34.781 1 98.25 17 LEU B C 1
ATOM 4931 O O . LEU B 1 17 ? -11.055 -33.844 -34.75 1 98.25 17 LEU B O 1
ATOM 4935 N N . GLY B 1 18 ? -9.086 -33.219 -35.656 1 97.44 18 GLY B N 1
ATOM 4936 C CA . GLY B 1 18 ? -9.734 -32.438 -36.719 1 97.44 18 GLY B CA 1
ATOM 4937 C C . GLY B 1 18 ? -10.688 -33.281 -37.531 1 97.44 18 GLY B C 1
ATOM 4938 O O . GLY B 1 18 ? -11.797 -32.812 -37.844 1 97.44 18 GLY B O 1
ATOM 4939 N N . ALA B 1 19 ? -10.234 -34.469 -37.938 1 97.38 19 ALA B N 1
ATOM 4940 C CA . ALA B 1 19 ? -11.047 -35.375 -38.75 1 97.38 19 ALA B CA 1
ATOM 4941 C C . ALA B 1 19 ? -12.344 -35.75 -38.031 1 97.38 19 ALA B C 1
ATOM 4943 O O . ALA B 1 19 ? -13.422 -35.719 -38.625 1 97.38 19 ALA B O 1
ATOM 4944 N N . ALA B 1 20 ? -12.188 -36.094 -36.781 1 98 20 ALA B N 1
ATOM 4945 C CA . ALA B 1 20 ? -13.352 -36.5 -35.969 1 98 20 ALA B CA 1
ATOM 4946 C C . ALA B 1 20 ? -14.344 -35.344 -35.812 1 98 20 ALA B C 1
ATOM 4948 O O . ALA B 1 20 ? -15.555 -35.562 -35.969 1 98 20 ALA B O 1
ATOM 4949 N N . VAL B 1 21 ? -13.883 -34.156 -35.469 1 97.75 21 VAL B N 1
ATOM 4950 C CA . VAL B 1 21 ? -14.742 -33 -35.25 1 97.75 21 VAL B CA 1
ATOM 4951 C C . VAL B 1 21 ? -15.453 -32.625 -36.531 1 97.75 21 VAL B C 1
ATOM 4953 O O . VAL B 1 21 ? -16.641 -32.312 -36.531 1 97.75 21 VAL B O 1
ATOM 4956 N N . GLU B 1 22 ? -14.711 -32.625 -37.656 1 95.81 22 GLU B N 1
ATOM 4957 C CA . GLU B 1 22 ? -15.32 -32.281 -38.938 1 95.81 22 GLU B CA 1
ATOM 4958 C C . GLU B 1 22 ? -16.453 -33.281 -39.281 1 95.81 22 GLU B C 1
ATOM 4960 O O . GLU B 1 22 ? -17.438 -32.875 -39.906 1 95.81 22 GLU B O 1
ATOM 4965 N N . LYS B 1 23 ? -16.234 -34.5 -39 1 96.19 23 LYS B N 1
ATOM 4966 C CA . LYS B 1 23 ? -17.234 -35.5 -39.312 1 96.19 23 LYS B CA 1
ATOM 4967 C C . LYS B 1 23 ? -18.469 -35.344 -38.406 1 96.19 23 LYS B C 1
ATOM 4969 O O . LYS B 1 23 ? -19.594 -35.5 -38.875 1 96.19 23 LYS B O 1
ATOM 4974 N N . LEU B 1 24 ? -18.25 -35.062 -37.156 1 96.69 24 LEU B N 1
ATOM 4975 C CA . LEU B 1 24 ? -19.344 -34.938 -36.188 1 96.69 24 LEU B CA 1
ATOM 4976 C C . LEU B 1 24 ? -20.062 -33.594 -36.344 1 96.69 24 LEU B C 1
ATOM 4978 O O . LEU B 1 24 ? -21.266 -33.5 -36.094 1 96.69 24 LEU B O 1
ATOM 4982 N N . TYR B 1 25 ? -19.312 -32.594 -36.75 1 95.94 25 TYR B N 1
ATOM 4983 C CA . TYR B 1 25 ? -19.828 -31.219 -36.906 1 95.94 25 TYR B CA 1
ATOM 4984 C C . TYR B 1 25 ? -19.484 -30.641 -38.25 1 95.94 25 TYR B C 1
ATOM 4986 O O . TYR B 1 25 ? -18.578 -29.828 -38.375 1 95.94 25 TYR B O 1
ATOM 4994 N N . PRO B 1 26 ? -20.234 -30.859 -39.25 1 92.31 26 PRO B N 1
ATOM 4995 C CA . PRO B 1 26 ? -19.875 -30.562 -40.625 1 92.31 26 PRO B CA 1
ATOM 4996 C C . PRO B 1 26 ? -19.703 -29.062 -40.875 1 92.31 26 PRO B C 1
ATOM 4998 O O . PRO B 1 26 ? -18.969 -28.672 -41.812 1 92.31 26 PRO B O 1
ATOM 5001 N N . GLU B 1 27 ? -20.297 -28.203 -40.125 1 93.31 27 GLU B N 1
ATOM 5002 C CA . GLU B 1 27 ? -20.203 -26.781 -40.375 1 93.31 27 GLU B CA 1
ATOM 5003 C C . GLU B 1 27 ? -19.047 -26.156 -39.594 1 93.31 27 GLU B C 1
ATOM 5005 O O . GLU B 1 27 ? -18.875 -24.938 -39.594 1 93.31 27 GLU B O 1
ATOM 5010 N N . VAL B 1 28 ? -18.25 -26.984 -38.969 1 96.19 28 VAL B N 1
ATOM 5011 C CA . VAL B 1 28 ? -17.172 -26.469 -38.156 1 96.19 28 VAL B CA 1
ATOM 5012 C C . VAL B 1 28 ? -16.078 -25.844 -39.031 1 96.19 28 VAL B C 1
ATOM 5014 O O . VAL B 1 28 ? -15.875 -26.281 -40.156 1 96.19 28 VAL B O 1
ATOM 5017 N N . LYS B 1 29 ? -15.5 -24.781 -38.625 1 96.88 29 LYS B N 1
ATOM 5018 C CA . LYS B 1 29 ? -14.359 -24.172 -39.312 1 96.88 29 LYS B CA 1
ATOM 5019 C C . LYS B 1 29 ? -13.062 -24.453 -38.562 1 96.88 29 LYS B C 1
ATOM 5021 O O . LYS B 1 29 ? -13.016 -24.344 -37.312 1 96.88 29 LYS B O 1
ATOM 5026 N N . LEU B 1 30 ? -12.062 -24.812 -39.312 1 96 30 LEU B N 1
ATOM 5027 C CA . LEU B 1 30 ? -10.812 -25.281 -38.719 1 96 30 LEU B CA 1
ATOM 5028 C C . LEU B 1 30 ? -9.828 -24.125 -38.594 1 96 30 LEU B C 1
ATOM 5030 O O . LEU B 1 30 ? -9.672 -23.312 -39.5 1 96 30 LEU B O 1
ATOM 5034 N N . GLY B 1 31 ? -9.203 -24.031 -37.406 1 95.56 31 GLY B N 1
ATOM 5035 C CA . GLY B 1 31 ? -8.109 -23.109 -37.156 1 95.56 31 GLY B CA 1
ATOM 5036 C C . GLY B 1 31 ? -6.762 -23.797 -37.031 1 95.56 31 GLY B C 1
ATOM 5037 O O . GLY B 1 31 ? -6.398 -24.594 -37.906 1 95.56 31 GLY B O 1
ATOM 5038 N N . PHE B 1 32 ? -5.973 -23.5 -35.969 1 93.5 32 PHE B N 1
ATOM 5039 C CA . PHE B 1 32 ? -4.66 -24.109 -35.75 1 93.5 32 PHE B CA 1
ATOM 5040 C C . PHE B 1 32 ? -4.793 -25.438 -35.031 1 93.5 32 PHE B C 1
ATOM 5042 O O . PHE B 1 32 ? -5.652 -25.609 -34.188 1 93.5 32 PHE B O 1
ATOM 5049 N N . GLY B 1 33 ? -3.936 -26.406 -35.438 1 93.88 33 GLY B N 1
ATOM 5050 C CA . GLY B 1 33 ? -3.914 -27.688 -34.75 1 93.88 33 GLY B CA 1
ATOM 5051 C C . GLY B 1 33 ? -2.514 -28.234 -34.562 1 93.88 33 GLY B C 1
ATOM 5052 O O . GLY B 1 33 ? -2.188 -29.312 -35.094 1 93.88 33 GLY B O 1
ATOM 5053 N N . PRO B 1 34 ? -1.758 -27.562 -33.719 1 93.44 34 PRO B N 1
ATOM 5054 C CA . PRO B 1 34 ? -0.36 -27.984 -33.562 1 93.44 34 PRO B CA 1
ATOM 5055 C C . PRO B 1 34 ? -0.157 -28.938 -32.406 1 93.44 34 PRO B C 1
ATOM 5057 O O . PRO B 1 34 ? -1.051 -29.109 -31.562 1 93.44 34 PRO B O 1
ATOM 5060 N N . ALA B 1 35 ? 0.994 -29.703 -32.469 1 95.12 35 ALA B N 1
ATOM 5061 C CA . ALA B 1 35 ? 1.493 -30.375 -31.266 1 95.12 35 ALA B CA 1
ATOM 5062 C C . ALA B 1 35 ? 2.094 -29.359 -30.281 1 95.12 35 ALA B C 1
ATOM 5064 O O . ALA B 1 35 ? 2.545 -28.281 -30.688 1 95.12 35 ALA B O 1
ATOM 5065 N N . THR B 1 36 ? 1.964 -29.641 -29.078 1 93.06 36 THR B N 1
ATOM 5066 C CA . THR B 1 36 ? 2.549 -28.828 -28.016 1 93.06 36 THR B CA 1
ATOM 5067 C C . THR B 1 36 ? 3.602 -29.609 -27.25 1 93.06 36 THR B C 1
ATOM 5069 O O . THR B 1 36 ? 3.98 -30.719 -27.656 1 93.06 36 THR B O 1
ATOM 5072 N N . GLU B 1 37 ? 4.125 -29.047 -26.203 1 88.94 37 GLU B N 1
ATOM 5073 C CA . GLU B 1 37 ? 5.137 -29.703 -25.391 1 88.94 37 GLU B CA 1
ATOM 5074 C C . GLU B 1 37 ? 4.551 -30.875 -24.625 1 88.94 37 GLU B C 1
ATOM 5076 O O . GLU B 1 37 ? 5.234 -31.875 -24.391 1 88.94 37 GLU B O 1
ATOM 5081 N N . GLU B 1 38 ? 3.33 -30.688 -24.266 1 91.75 38 GLU B N 1
ATOM 5082 C CA . GLU B 1 38 ? 2.75 -31.719 -23.406 1 91.75 38 GLU B CA 1
ATOM 5083 C C . GLU B 1 38 ? 1.586 -32.438 -24.094 1 91.75 38 GLU B C 1
ATOM 5085 O O . GLU B 1 38 ? 0.92 -33.281 -23.5 1 91.75 38 GLU B O 1
ATOM 5090 N N . GLY B 1 39 ? 1.357 -32.094 -25.312 1 96.31 39 GLY B N 1
ATOM 5091 C CA . GLY B 1 39 ? 0.246 -32.688 -26.031 1 96.31 39 GLY B CA 1
ATOM 5092 C C . GLY B 1 39 ? -0.035 -32 -27.359 1 96.31 39 GLY B C 1
ATOM 5093 O O . GLY B 1 39 ? 0.875 -31.812 -28.172 1 96.31 39 GLY B O 1
ATOM 5094 N N . PHE B 1 40 ? -1.334 -31.781 -27.594 1 97.19 40 PHE B N 1
ATOM 5095 C CA . PHE B 1 40 ? -1.78 -31.094 -28.797 1 97.19 40 PHE B CA 1
ATOM 5096 C C . PHE B 1 40 ? -3.07 -30.328 -28.547 1 97.19 40 PHE B C 1
ATOM 5098 O O . PHE B 1 40 ? -3.682 -30.469 -27.484 1 97.19 40 PHE B O 1
ATOM 5105 N N . TYR B 1 41 ? -3.295 -29.422 -29.406 1 97.25 41 TYR B N 1
ATOM 5106 C CA . TYR B 1 41 ? -4.621 -28.812 -29.406 1 97.25 41 TYR B CA 1
ATOM 5107 C C . TYR B 1 41 ? -5.105 -28.562 -30.828 1 97.25 41 TYR B C 1
ATOM 5109 O O . TYR B 1 41 ? -4.355 -28.75 -31.797 1 97.25 41 TYR B O 1
ATOM 5117 N N . TYR B 1 42 ? -6.344 -28.297 -31.016 1 97.44 42 TYR B N 1
ATOM 5118 C CA . TYR B 1 42 ? -6.922 -27.844 -32.281 1 97.44 42 TYR B CA 1
ATOM 5119 C C . TYR B 1 42 ? -7.988 -26.781 -32.031 1 97.44 42 TYR B C 1
ATOM 5121 O O . TYR B 1 42 ? -8.797 -26.906 -31.109 1 97.44 42 TYR B O 1
ATOM 5129 N N . ASP B 1 43 ? -7.949 -25.734 -32.75 1 96.81 43 ASP B N 1
ATOM 5130 C CA . ASP B 1 43 ? -8.898 -24.625 -32.656 1 96.81 43 ASP B CA 1
ATOM 5131 C C . ASP B 1 43 ? -10.047 -24.797 -33.656 1 96.81 43 ASP B C 1
ATOM 5133 O O . ASP B 1 43 ? -9.828 -25.172 -34.812 1 96.81 43 ASP B O 1
ATOM 5137 N N . PHE B 1 44 ? -11.266 -24.547 -33.188 1 97.12 44 PHE B N 1
ATOM 5138 C CA . PHE B 1 44 ? -12.445 -24.719 -34 1 97.12 44 PHE B CA 1
ATOM 5139 C C . PHE B 1 44 ? -13.406 -23.547 -33.844 1 97.12 44 PHE B C 1
ATOM 5141 O O . PHE B 1 44 ? -13.477 -22.953 -32.781 1 97.12 44 PHE B O 1
ATOM 5148 N N . GLU B 1 45 ? -14.023 -23.172 -34.844 1 96.88 45 GLU B N 1
ATOM 5149 C CA . GLU B 1 45 ? -15.227 -22.344 -34.75 1 96.88 45 GLU B CA 1
ATOM 5150 C C . GLU B 1 45 ? -16.484 -23.188 -34.906 1 96.88 45 GLU B C 1
ATOM 5152 O O . GLU B 1 45 ? -16.781 -23.672 -36 1 96.88 45 GLU B O 1
ATOM 5157 N N . PHE B 1 46 ? -17.156 -23.359 -33.844 1 95.25 46 PHE B N 1
ATOM 5158 C CA . PHE B 1 46 ? -18.406 -24.109 -33.844 1 95.25 46 PHE B CA 1
ATOM 5159 C C . PHE B 1 46 ? -19.609 -23.188 -34.062 1 95.25 46 PHE B C 1
ATOM 5161 O O . PHE B 1 46 ? -19.562 -22.016 -33.656 1 95.25 46 PHE B O 1
ATOM 5168 N N . LYS B 1 47 ? -20.594 -23.703 -34.688 1 91.31 47 LYS B N 1
ATOM 5169 C CA . LYS B 1 47 ? -21.844 -22.953 -34.781 1 91.31 47 LYS B CA 1
ATOM 5170 C C . LYS B 1 47 ? -22.469 -22.75 -33.406 1 91.31 47 LYS B C 1
ATOM 5172 O O . LYS B 1 47 ? -22.953 -21.656 -33.094 1 91.31 47 LYS B O 1
ATOM 5177 N N . GLU B 1 48 ? -22.453 -23.781 -32.688 1 91.19 48 GLU B N 1
ATOM 5178 C CA . GLU B 1 48 ? -22.906 -23.766 -31.297 1 91.19 48 GLU B CA 1
ATOM 5179 C C . GLU B 1 48 ? -21.781 -24.156 -30.344 1 91.19 48 GLU B C 1
ATOM 5181 O O . GLU B 1 48 ? -20.922 -24.969 -30.688 1 91.19 48 GLU B O 1
ATOM 5186 N N . PRO B 1 49 ? -21.797 -23.5 -29.203 1 89 49 PRO B N 1
ATOM 5187 C CA . PRO B 1 49 ? -20.734 -23.812 -28.25 1 89 49 PRO B CA 1
ATOM 5188 C C . PRO B 1 49 ? -20.656 -25.297 -27.922 1 89 49 PRO B C 1
ATOM 5190 O O . PRO B 1 49 ? -21.688 -25.953 -27.781 1 89 49 PRO B O 1
ATOM 5193 N N . LEU B 1 50 ? -19.469 -25.797 -27.922 1 92.31 50 LEU B N 1
ATOM 5194 C CA . LEU B 1 50 ? -19.203 -27.203 -27.609 1 92.31 50 LEU B CA 1
ATOM 5195 C C . LEU B 1 50 ? -19.172 -27.422 -26.109 1 92.31 50 LEU B C 1
ATOM 5197 O O . LEU B 1 50 ? -18.484 -26.703 -25.375 1 92.31 50 LEU B O 1
ATOM 5201 N N . SER B 1 51 ? -19.891 -28.406 -25.625 1 91.12 51 SER B N 1
ATOM 5202 C CA . SER B 1 51 ? -19.859 -28.781 -24.203 1 91.12 51 SER B CA 1
ATOM 5203 C C . SER B 1 51 ? -18.75 -29.781 -23.922 1 91.12 51 SER B C 1
ATOM 5205 O O . SER B 1 51 ? -18.391 -30.578 -24.781 1 91.12 51 SER B O 1
ATOM 5207 N N . VAL B 1 52 ? -18.297 -29.781 -22.75 1 89.56 52 VAL B N 1
ATOM 5208 C CA . VAL B 1 52 ? -17.234 -30.688 -22.328 1 89.56 52 VAL B CA 1
ATOM 5209 C C . VAL B 1 52 ? -17.719 -32.125 -22.422 1 89.56 52 VAL B C 1
ATOM 5211 O O . VAL B 1 52 ? -16.922 -33.031 -22.688 1 89.56 52 VAL B O 1
ATOM 5214 N N . ASN B 1 53 ? -18.984 -32.312 -22.328 1 90.5 53 ASN B N 1
ATOM 5215 C CA . ASN B 1 53 ? -19.547 -33.656 -22.391 1 90.5 53 ASN B CA 1
ATOM 5216 C C . ASN B 1 53 ? -19.406 -34.25 -23.781 1 90.5 53 ASN B C 1
ATOM 5218 O O . ASN B 1 53 ? -19.5 -35.469 -23.938 1 90.5 53 ASN B O 1
ATOM 5222 N N . GLU B 1 54 ? -19.172 -33.406 -24.766 1 93.38 54 GLU B N 1
ATOM 5223 C CA . GLU B 1 54 ? -19.062 -33.875 -26.141 1 93.38 54 GLU B CA 1
ATOM 5224 C C . GLU B 1 54 ? -17.672 -34.438 -26.422 1 93.38 54 GLU B C 1
ATOM 5226 O O . GLU B 1 54 ? -17.453 -35.094 -27.438 1 93.38 54 GLU B O 1
ATOM 5231 N N . LEU B 1 55 ? -16.781 -34.219 -25.531 1 96.31 55 LEU B N 1
ATOM 5232 C CA . LEU B 1 55 ? -15.414 -34.656 -25.75 1 96.31 55 LEU B CA 1
ATOM 5233 C C . LEU B 1 55 ? -15.336 -36.188 -25.828 1 96.31 55 LEU B C 1
ATOM 5235 O O . LEU B 1 55 ? -14.531 -36.719 -26.578 1 96.31 55 LEU B O 1
ATOM 5239 N N . SER B 1 56 ? -16.141 -36.812 -25.047 1 95.88 56 SER B N 1
ATOM 5240 C CA . SER B 1 56 ? -16.141 -38.281 -25.062 1 95.88 56 SER B CA 1
ATOM 5241 C C . SER B 1 56 ? -16.578 -38.812 -26.422 1 95.88 56 SER B C 1
ATOM 5243 O O . SER B 1 56 ? -16.031 -39.812 -26.906 1 95.88 56 SER B O 1
ATOM 5245 N N . LYS B 1 57 ? -17.578 -38.156 -26.938 1 96.94 57 LYS B N 1
ATOM 5246 C CA . LYS B 1 57 ? -18.062 -38.531 -28.25 1 96.94 57 LYS B CA 1
ATOM 5247 C C . LYS B 1 57 ? -16.984 -38.344 -29.312 1 96.94 57 LYS B C 1
ATOM 5249 O O . LYS B 1 57 ? -16.797 -39.188 -30.188 1 96.94 57 LYS B O 1
ATOM 5254 N N . ILE B 1 58 ? -16.359 -37.281 -29.234 1 97.94 58 ILE B N 1
ATOM 5255 C CA . ILE B 1 58 ? -15.297 -36.969 -30.188 1 97.94 58 ILE B CA 1
ATOM 5256 C C . ILE B 1 58 ? -14.164 -38 -30.031 1 97.94 58 ILE B C 1
ATOM 5258 O O . ILE B 1 58 ? -13.656 -38.531 -31.016 1 97.94 58 ILE B O 1
ATOM 5262 N N . GLU B 1 59 ? -13.766 -38.219 -28.797 1 97.81 59 GLU B N 1
ATOM 5263 C CA . GLU B 1 59 ? -12.68 -39.156 -28.516 1 97.81 59 GLU B CA 1
ATOM 5264 C C . GLU B 1 59 ? -13 -40.531 -29.031 1 97.81 59 GLU B C 1
ATOM 5266 O O . GLU B 1 59 ? -12.125 -41.219 -29.562 1 97.81 59 GLU B O 1
ATOM 5271 N N . LYS B 1 60 ? -14.211 -40.969 -28.875 1 97.25 60 LYS B N 1
ATOM 5272 C CA . LYS B 1 60 ? -14.648 -42.281 -29.375 1 97.25 60 LYS B CA 1
ATOM 5273 C C . LYS B 1 60 ? -14.477 -42.375 -30.891 1 97.25 60 LYS B C 1
ATOM 5275 O O . LYS B 1 60 ? -14 -43.375 -31.406 1 97.25 60 LYS B O 1
ATOM 5280 N N . LEU B 1 61 ? -14.938 -41.344 -31.531 1 97.81 61 LEU B N 1
ATOM 5281 C CA . LEU B 1 61 ? -14.789 -41.344 -33 1 97.81 61 LEU B CA 1
ATOM 5282 C C . LEU B 1 61 ? -13.312 -41.312 -33.375 1 97.81 61 LEU B C 1
ATOM 5284 O O . LEU B 1 61 ? -12.93 -41.906 -34.375 1 97.81 61 LEU B O 1
ATOM 5288 N N . MET B 1 62 ? -12.523 -40.562 -32.688 1 98.31 62 MET B N 1
ATOM 5289 C CA . MET B 1 62 ? -11.086 -40.562 -32.938 1 98.31 62 MET B CA 1
ATOM 5290 C C . MET B 1 62 ? -10.492 -41.969 -32.844 1 98.31 62 MET B C 1
ATOM 5292 O O . MET B 1 62 ? -9.68 -42.344 -33.688 1 98.31 62 MET B O 1
ATOM 5296 N N . LYS B 1 63 ? -10.891 -42.688 -31.828 1 97.44 63 LYS B N 1
ATOM 5297 C CA . LYS B 1 63 ? -10.398 -44.062 -31.656 1 97.44 63 LYS B CA 1
ATOM 5298 C C . LYS B 1 63 ? -10.828 -44.938 -32.812 1 97.44 63 LYS B C 1
ATOM 5300 O O . LYS B 1 63 ? -10.039 -45.75 -33.312 1 97.44 63 LYS B O 1
ATOM 5305 N N . LYS B 1 64 ? -12.016 -44.75 -33.25 1 97.25 64 LYS B N 1
ATOM 5306 C CA . LYS B 1 64 ? -12.516 -45.5 -34.406 1 97.25 64 LYS B CA 1
ATOM 5307 C C . LYS B 1 64 ? -11.703 -45.188 -35.656 1 97.25 64 LYS B C 1
ATOM 5309 O O . LYS B 1 64 ? -11.344 -46.094 -36.406 1 97.25 64 LYS B O 1
ATOM 5314 N N . LEU B 1 65 ? -11.5 -43.938 -35.844 1 97.19 65 LEU B N 1
ATOM 5315 C CA . LEU B 1 65 ? -10.742 -43.5 -37.031 1 97.19 65 LEU B CA 1
ATOM 5316 C C . LEU B 1 65 ? -9.305 -44.031 -36.938 1 97.19 65 LEU B C 1
ATOM 5318 O O . LEU B 1 65 ? -8.734 -44.438 -37.969 1 97.19 65 LEU B O 1
ATOM 5322 N N . ALA B 1 66 ? -8.711 -43.938 -35.812 1 97.12 66 ALA B N 1
ATOM 5323 C CA . ALA B 1 66 ? -7.34 -44.406 -35.625 1 97.12 66 ALA B CA 1
ATOM 5324 C C . ALA B 1 66 ? -7.203 -45.875 -35.969 1 97.12 66 ALA B C 1
ATOM 5326 O O . ALA B 1 66 ? -6.18 -46.312 -36.5 1 97.12 66 ALA B O 1
ATOM 5327 N N . SER B 1 67 ? -8.219 -46.625 -35.625 1 95.69 67 SER B N 1
ATOM 5328 C CA . SER B 1 67 ? -8.195 -48.094 -35.812 1 95.69 67 SER B CA 1
ATOM 5329 C C . SER B 1 67 ? -8.234 -48.469 -37.281 1 95.69 67 SER B C 1
ATOM 5331 O O . SER B 1 67 ? -7.938 -49.594 -37.656 1 95.69 67 SER B O 1
ATOM 5333 N N . ARG B 1 68 ? -8.523 -47.469 -38.125 1 96.06 68 ARG B N 1
ATOM 5334 C CA . ARG B 1 68 ? -8.547 -47.719 -39.562 1 96.06 68 ARG B CA 1
ATOM 5335 C C . ARG B 1 68 ? -7.141 -47.688 -40.156 1 96.06 68 ARG B C 1
ATOM 5337 O O . ARG B 1 68 ? -6.961 -47.875 -41.344 1 96.06 68 ARG B O 1
ATOM 5344 N N . ASN B 1 69 ? -6.223 -47.438 -39.344 1 96.38 69 ASN B N 1
ATOM 5345 C CA . ASN B 1 69 ? -4.816 -47.375 -39.719 1 96.38 69 ASN B CA 1
ATOM 5346 C C . ASN B 1 69 ? -4.598 -46.406 -40.906 1 96.38 69 ASN B C 1
ATOM 5348 O O . ASN B 1 69 ? -3.969 -46.75 -41.906 1 96.38 69 ASN B O 1
ATOM 5352 N N . LEU B 1 70 ? -5.156 -45.281 -40.719 1 97.69 70 LEU B N 1
ATOM 5353 C CA . LEU B 1 70 ? -5.051 -44.25 -41.781 1 97.69 70 LEU B CA 1
ATOM 5354 C C . LEU B 1 70 ? -3.594 -43.875 -42 1 97.69 70 LEU B C 1
ATOM 5356 O O . LEU B 1 70 ? -2.805 -43.781 -41.062 1 97.69 70 LEU B O 1
ATOM 5360 N N . VAL B 1 71 ? -3.221 -43.656 -43.219 1 97.75 71 VAL B N 1
ATOM 5361 C CA . VAL B 1 71 ? -1.853 -43.312 -43.594 1 97.75 71 VAL B CA 1
ATOM 5362 C C . VAL B 1 71 ? -1.773 -41.812 -43.875 1 97.75 71 VAL B C 1
ATOM 5364 O O . VAL B 1 71 ? -2.68 -41.25 -44.5 1 97.75 71 VAL B O 1
ATOM 5367 N N . THR B 1 72 ? -0.7 -41.188 -43.406 1 96.75 72 THR B N 1
ATOM 5368 C CA . THR B 1 72 ? -0.469 -39.781 -43.656 1 96.75 72 THR B CA 1
ATOM 5369 C C . THR B 1 72 ? 0.194 -39.594 -45.031 1 96.75 72 THR B C 1
ATOM 5371 O O . THR B 1 72 ? 1.25 -40.156 -45.281 1 96.75 72 THR B O 1
ATOM 5374 N N . ILE B 1 73 ? -0.394 -38.781 -45.844 1 96.25 73 ILE B N 1
ATOM 5375 C CA . ILE B 1 73 ? 0.17 -38.562 -47.188 1 96.25 73 ILE B CA 1
ATOM 5376 C C . ILE B 1 73 ? 0.199 -37.062 -47.469 1 96.25 73 ILE B C 1
ATOM 5378 O O . ILE B 1 73 ? -0.617 -36.281 -46.938 1 96.25 73 ILE B O 1
ATOM 5382 N N . GLN B 1 74 ? 1.121 -36.625 -48.25 1 96 74 GLN B N 1
ATOM 5383 C CA . GLN B 1 74 ? 1.146 -35.25 -48.781 1 96 74 GLN B CA 1
ATOM 5384 C C . GLN B 1 74 ? 0.29 -35.125 -50.031 1 96 74 GLN B C 1
ATOM 5386 O O . GLN B 1 74 ? 0.337 -36 -50.906 1 96 74 GLN B O 1
ATOM 5391 N N . ILE B 1 75 ? -0.527 -34.156 -50.094 1 95.38 75 ILE B N 1
ATOM 5392 C CA . ILE B 1 75 ? -1.403 -33.938 -51.25 1 95.38 75 ILE B CA 1
ATOM 5393 C C . ILE B 1 75 ? -1.076 -32.625 -51.906 1 95.38 75 ILE B C 1
ATOM 5395 O O . ILE B 1 75 ? -0.569 -31.688 -51.25 1 95.38 75 ILE B O 1
ATOM 5399 N N . PRO B 1 76 ? -1.307 -32.594 -53.219 1 94.19 76 PRO B N 1
ATOM 5400 C CA . PRO B 1 76 ? -1.042 -31.328 -53.906 1 94.19 76 PRO B CA 1
ATOM 5401 C C . PRO B 1 76 ? -2.057 -30.25 -53.562 1 94.19 76 PRO B C 1
ATOM 5403 O O . PRO B 1 76 ? -3.135 -30.547 -53.031 1 94.19 76 PRO B O 1
ATOM 5406 N N . GLU B 1 77 ? -1.706 -29.062 -53.781 1 92.75 77 GLU B N 1
ATOM 5407 C CA . GLU B 1 77 ? -2.523 -27.891 -53.469 1 92.75 77 GLU B CA 1
ATOM 5408 C C . GLU B 1 77 ? -3.883 -27.969 -54.156 1 92.75 77 GLU B C 1
ATOM 5410 O O . GLU B 1 77 ? -4.895 -27.547 -53.594 1 92.75 77 GLU B O 1
ATOM 5415 N N . LYS B 1 78 ? -3.932 -28.562 -55.375 1 92.19 78 LYS B N 1
ATOM 5416 C CA . LYS B 1 78 ? -5.16 -28.625 -56.156 1 92.19 78 LYS B CA 1
ATOM 5417 C C . LYS B 1 78 ? -6.215 -29.469 -55.469 1 92.19 78 LYS B C 1
ATOM 5419 O O . LYS B 1 78 ? -7.414 -29.312 -55.719 1 92.19 78 LYS B O 1
ATOM 5424 N N . ASP B 1 79 ? -5.758 -30.297 -54.562 1 92.62 79 ASP B N 1
ATOM 5425 C CA . ASP B 1 79 ? -6.676 -31.219 -53.906 1 92.62 79 ASP B CA 1
ATOM 5426 C C . ASP B 1 79 ? -7.184 -30.656 -52.562 1 92.62 79 ASP B C 1
ATOM 5428 O O . ASP B 1 79 ? -7.945 -31.312 -51.844 1 92.62 79 ASP B O 1
ATOM 5432 N N . TYR B 1 80 ? -6.777 -29.531 -52.188 1 94 80 TYR B N 1
ATOM 5433 C CA . TYR B 1 80 ? -7.246 -28.891 -50.938 1 94 80 TYR B CA 1
ATOM 5434 C C . TYR B 1 80 ? -8.234 -27.781 -51.281 1 94 80 TYR B C 1
ATOM 5436 O O . TYR B 1 80 ? -7.957 -26.906 -52.094 1 94 80 TYR B O 1
ATOM 5444 N N . ASP B 1 81 ? -9.414 -27.828 -50.625 1 91.88 81 ASP B N 1
ATOM 5445 C CA . ASP B 1 81 ? -10.477 -26.844 -50.812 1 91.88 81 ASP B CA 1
ATOM 5446 C C . ASP B 1 81 ? -10.586 -25.891 -49.625 1 91.88 81 ASP B C 1
ATOM 5448 O O . ASP B 1 81 ? -10.789 -26.328 -48.5 1 91.88 81 ASP B O 1
ATOM 5452 N N . PHE B 1 82 ? -10.523 -24.641 -49.906 1 93.75 82 PHE B N 1
ATOM 5453 C CA . PHE B 1 82 ? -10.555 -23.641 -48.844 1 93.75 82 PHE B CA 1
ATOM 5454 C C . PHE B 1 82 ? -11.992 -23.203 -48.562 1 93.75 82 PHE B C 1
ATOM 5456 O O . PHE B 1 82 ? -12.227 -22.297 -47.75 1 93.75 82 PHE B O 1
ATOM 5463 N N . LYS B 1 83 ? -12.906 -23.906 -49.25 1 90.19 83 LYS B N 1
ATOM 5464 C CA . LYS B 1 83 ? -14.305 -23.562 -49 1 90.19 83 LYS B CA 1
ATOM 5465 C C . LYS B 1 83 ? -14.656 -23.703 -47.531 1 90.19 83 LYS B C 1
ATOM 5467 O O . LYS B 1 83 ? -14.367 -24.734 -46.906 1 90.19 83 LYS B O 1
ATOM 5472 N N . ASN B 1 84 ? -15.273 -22.703 -46.906 1 91.12 84 ASN B N 1
ATOM 5473 C CA . ASN B 1 84 ? -15.703 -22.656 -45.5 1 91.12 84 ASN B CA 1
ATOM 5474 C C . ASN B 1 84 ? -14.531 -22.812 -44.562 1 91.12 84 ASN B C 1
ATOM 5476 O O . ASN B 1 84 ? -14.68 -23.406 -43.469 1 91.12 84 ASN B O 1
ATOM 5480 N N . LYS B 1 85 ? -13.406 -22.469 -44.938 1 94.69 85 LYS B N 1
ATOM 5481 C CA . LYS B 1 85 ? -12.195 -22.516 -44.094 1 94.69 85 LYS B CA 1
ATOM 5482 C C . LYS B 1 85 ? -11.492 -21.172 -44.094 1 94.69 85 LYS B C 1
ATOM 5484 O O . LYS B 1 85 ? -10.336 -21.062 -44.5 1 94.69 85 LYS B O 1
ATOM 5489 N N . PRO B 1 86 ? -12.156 -20.234 -43.469 1 95.69 86 PRO B N 1
ATOM 5490 C CA . PRO B 1 86 ? -11.625 -18.875 -43.5 1 95.69 86 PRO B CA 1
ATOM 5491 C C . PRO B 1 86 ? -10.273 -18.75 -42.812 1 95.69 86 PRO B C 1
ATOM 5493 O O . PRO B 1 86 ? -9.406 -18.016 -43.281 1 95.69 86 PRO B O 1
ATOM 5496 N N . TYR B 1 87 ? -10.047 -19.453 -41.781 1 96.12 87 TYR B N 1
ATOM 5497 C CA . TYR B 1 87 ? -8.82 -19.328 -41 1 96.12 87 TYR B CA 1
ATOM 5498 C C . TYR B 1 87 ? -7.641 -19.938 -41.75 1 96.12 87 TYR B C 1
ATOM 5500 O O . TYR B 1 87 ? -6.539 -19.391 -41.75 1 96.12 87 TYR B O 1
ATOM 5508 N N . LYS B 1 88 ? -7.883 -21.047 -42.344 1 94.88 88 LYS B N 1
ATOM 5509 C CA . LYS B 1 88 ? -6.844 -21.703 -43.156 1 94.88 88 LYS B CA 1
ATOM 5510 C C . LYS B 1 88 ? -6.508 -20.875 -44.375 1 94.88 88 LYS B C 1
ATOM 5512 O O . LYS B 1 88 ? -5.352 -20.844 -44.812 1 94.88 88 LYS B O 1
ATOM 5517 N N . LYS B 1 89 ? -7.535 -20.266 -44.906 1 95.56 89 LYS B N 1
ATOM 5518 C CA . LYS B 1 89 ? -7.316 -19.406 -46.062 1 95.56 89 LYS B CA 1
ATOM 5519 C C . LYS B 1 89 ? -6.438 -18.203 -45.688 1 95.56 89 LYS B C 1
ATOM 5521 O O . LYS B 1 89 ? -5.527 -17.844 -46.438 1 95.56 89 LYS B O 1
ATOM 5526 N N . GLU B 1 90 ? -6.789 -17.656 -44.594 1 95.25 90 GLU B N 1
ATOM 5527 C CA . GLU B 1 90 ? -5.973 -16.547 -44.125 1 95.25 90 GLU B CA 1
ATOM 5528 C C . GLU B 1 90 ? -4.516 -16.969 -43.938 1 95.25 90 GLU B C 1
ATOM 5530 O O . GLU B 1 90 ? -3.604 -16.25 -44.344 1 95.25 90 GLU B O 1
ATOM 5535 N N . LEU B 1 91 ? -4.316 -18.109 -43.375 1 93.06 91 LEU B N 1
ATOM 5536 C CA . LEU B 1 91 ? -2.971 -18.625 -43.156 1 93.06 91 LEU B CA 1
ATOM 5537 C C . LEU B 1 91 ? -2.277 -18.906 -44.469 1 93.06 91 LEU B C 1
ATOM 5539 O O . LEU B 1 91 ? -1.094 -18.594 -44.625 1 93.06 91 LEU B O 1
ATOM 5543 N N . TYR B 1 92 ? -2.998 -19.453 -45.375 1 94.88 92 TYR B N 1
ATOM 5544 C CA . TYR B 1 92 ? -2.477 -19.75 -46.719 1 94.88 92 TYR B CA 1
ATOM 5545 C C . TYR B 1 92 ? -1.999 -18.484 -47.406 1 94.88 92 TYR B C 1
ATOM 5547 O O . TYR B 1 92 ? -0.897 -18.453 -47.969 1 94.88 92 TYR B O 1
ATOM 5555 N N . ASP B 1 93 ? -2.842 -17.5 -47.312 1 95.38 93 ASP B N 1
ATOM 5556 C CA . ASP B 1 93 ? -2.521 -16.234 -47.969 1 95.38 93 ASP B CA 1
ATOM 5557 C C . ASP B 1 93 ? -1.285 -15.586 -47.344 1 95.38 93 ASP B C 1
ATOM 5559 O O . ASP B 1 93 ? -0.457 -15.008 -48.062 1 95.38 93 ASP B O 1
ATOM 5563 N N . GLU B 1 94 ? -1.199 -15.695 -46.094 1 93.81 94 GLU B N 1
ATOM 5564 C CA . GLU B 1 94 ? -0.049 -15.141 -45.406 1 93.81 94 GLU B CA 1
ATOM 5565 C C . GLU B 1 94 ? 1.237 -15.867 -45.781 1 93.81 94 GLU B C 1
ATOM 5567 O O . GLU B 1 94 ? 2.266 -15.227 -46.031 1 93.81 94 GLU B O 1
ATOM 5572 N N . LEU B 1 95 ? 1.193 -17.172 -45.781 1 92.62 95 LEU B N 1
ATOM 5573 C CA . LEU B 1 95 ? 2.363 -17.969 -46.125 1 92.62 95 LEU B CA 1
ATOM 5574 C C . LEU B 1 95 ? 2.781 -17.734 -47.562 1 92.62 95 LEU B C 1
ATOM 5576 O O . LEU B 1 95 ? 3.977 -17.672 -47.875 1 92.62 95 LEU B O 1
ATOM 5580 N N . LYS B 1 96 ? 1.852 -17.625 -48.375 1 92.5 96 LYS B N 1
ATOM 5581 C CA . LYS B 1 96 ? 2.123 -17.328 -49.781 1 92.5 96 LYS B CA 1
ATOM 5582 C C . LYS B 1 96 ? 2.787 -15.969 -49.938 1 92.5 96 LYS B C 1
ATOM 5584 O O . LYS B 1 96 ? 3.736 -15.82 -50.719 1 92.5 96 LYS B O 1
ATOM 5589 N N . ALA B 1 97 ? 2.279 -15.039 -49.219 1 94.19 97 ALA B N 1
ATOM 5590 C CA . ALA B 1 97 ? 2.828 -13.688 -49.281 1 94.19 97 ALA B CA 1
ATOM 5591 C C . ALA B 1 97 ? 4.266 -13.664 -48.75 1 94.19 97 ALA B C 1
ATOM 5593 O O . ALA B 1 97 ? 5.082 -12.859 -49.219 1 94.19 97 ALA B O 1
ATOM 5594 N N . GLN B 1 98 ? 4.566 -14.539 -47.875 1 93 98 GLN B N 1
ATOM 5595 C CA . GLN B 1 98 ? 5.902 -14.602 -47.281 1 93 98 GLN B CA 1
ATOM 5596 C C . GLN B 1 98 ? 6.828 -15.469 -48.125 1 93 98 GLN B C 1
ATOM 5598 O O . GLN B 1 98 ? 8.023 -15.57 -47.844 1 93 98 GLN B O 1
ATOM 5603 N N . GLY B 1 99 ? 6.398 -16.125 -49.062 1 91.75 99 GLY B N 1
ATOM 5604 C CA . GLY B 1 99 ? 7.191 -16.969 -49.938 1 91.75 99 GLY B CA 1
ATOM 5605 C C . GLY B 1 99 ? 7.613 -18.266 -49.312 1 91.75 99 GLY B C 1
ATOM 5606 O O . GLY B 1 99 ? 8.625 -18.859 -49.688 1 91.75 99 GLY B O 1
ATOM 5607 N N . LYS B 1 100 ? 6.895 -18.672 -48.344 1 91.44 100 LYS B N 1
ATOM 5608 C CA . LYS B 1 100 ? 7.23 -19.906 -47.656 1 91.44 100 LYS B CA 1
ATOM 5609 C C . LYS B 1 100 ? 6.664 -21.125 -48.375 1 91.44 100 LYS B C 1
ATOM 5611 O O . LYS B 1 100 ? 5.715 -21 -49.156 1 91.44 100 LYS B O 1
ATOM 5616 N N . LYS B 1 101 ? 7.293 -22.203 -48.188 1 91.75 101 LYS B N 1
ATOM 5617 C CA . LYS B 1 101 ? 6.793 -23.453 -48.75 1 91.75 101 LYS B CA 1
ATOM 5618 C C . LYS B 1 101 ? 5.488 -23.875 -48.094 1 91.75 101 LYS B C 1
ATOM 5620 O O . LYS B 1 101 ? 5.41 -23.938 -46.875 1 91.75 101 LYS B O 1
ATOM 5625 N N . ILE B 1 102 ? 4.453 -24.047 -48.906 1 94.44 102 ILE B N 1
ATOM 5626 C CA . ILE B 1 102 ? 3.139 -24.438 -48.406 1 94.44 102 ILE B CA 1
ATOM 5627 C C . ILE B 1 102 ? 2.885 -25.906 -48.719 1 94.44 102 ILE B C 1
ATOM 5629 O O . ILE B 1 102 ? 3.025 -26.344 -49.875 1 94.44 102 ILE B O 1
ATOM 5633 N N . THR B 1 103 ? 2.625 -26.688 -47.75 1 95.25 103 THR B N 1
ATOM 5634 C CA . THR B 1 103 ? 2.35 -28.094 -47.938 1 95.25 103 THR B CA 1
ATOM 5635 C C . THR B 1 103 ? 0.982 -28.469 -47.375 1 95.25 103 THR B C 1
ATOM 5637 O O . THR B 1 103 ? 0.452 -27.75 -46.531 1 95.25 103 THR B O 1
ATOM 5640 N N . PHE B 1 104 ? 0.401 -29.469 -47.906 1 96.56 104 PHE B N 1
ATOM 5641 C CA . PHE B 1 104 ? -0.885 -30.016 -47.5 1 96.56 104 PHE B CA 1
ATOM 5642 C C . PHE B 1 104 ? -0.771 -31.5 -47.188 1 96.56 104 PHE B C 1
ATOM 5644 O O . PHE B 1 104 ? -0.084 -32.25 -47.906 1 96.56 104 PHE B O 1
ATOM 5651 N N . TYR B 1 105 ? -1.335 -31.859 -46.125 1 96.56 105 TYR B N 1
ATOM 5652 C CA . TYR B 1 105 ? -1.301 -33.25 -45.75 1 96.56 105 TYR B CA 1
ATOM 5653 C C . TYR B 1 105 ? -2.709 -33.812 -45.531 1 96.56 105 TYR B C 1
ATOM 5655 O O . TYR B 1 105 ? -3.643 -33.031 -45.281 1 96.56 105 TYR B O 1
ATOM 5663 N N . ALA B 1 106 ? -2.826 -35.125 -45.656 1 96.75 106 ALA B N 1
ATOM 5664 C CA . ALA B 1 106 ? -4.125 -35.781 -45.531 1 96.75 106 ALA B CA 1
ATOM 5665 C C . ALA B 1 106 ? -3.992 -37.125 -44.812 1 96.75 106 ALA B C 1
ATOM 5667 O O . ALA B 1 106 ? -2.91 -37.719 -44.781 1 96.75 106 ALA B O 1
ATOM 5668 N N . LEU B 1 107 ? -5.039 -37.531 -44.156 1 97.19 107 LEU B N 1
ATOM 5669 C CA . LEU B 1 107 ? -5.199 -38.875 -43.656 1 97.19 107 LEU B CA 1
ATOM 5670 C C . LEU B 1 107 ? -6.035 -39.719 -44.625 1 97.19 107 LEU B C 1
ATOM 5672 O O . LEU B 1 107 ? -7.195 -39.406 -44.875 1 97.19 107 LEU B O 1
ATOM 5676 N N . GLN B 1 108 ? -5.383 -40.75 -45.094 1 97.38 108 GLN B N 1
ATOM 5677 C CA . GLN B 1 108 ? -6.031 -41.562 -46.094 1 97.38 108 GLN B CA 1
ATOM 5678 C C . GLN B 1 108 ? -6.207 -43 -45.625 1 97.38 108 GLN B C 1
ATOM 5680 O O . GLN B 1 108 ? -5.305 -43.562 -45 1 97.38 108 GLN B O 1
ATOM 5685 N N . ASP B 1 109 ? -7.367 -43.531 -45.875 1 96.19 109 ASP B N 1
ATOM 5686 C CA . ASP B 1 109 ? -7.59 -44.969 -45.594 1 96.19 109 ASP B CA 1
ATOM 5687 C C . ASP B 1 109 ? -6.809 -45.844 -46.562 1 96.19 109 ASP B C 1
ATOM 5689 O O . ASP B 1 109 ? -6.988 -45.719 -47.781 1 96.19 109 ASP B O 1
ATOM 5693 N N . PRO B 1 110 ? -5.969 -46.656 -46.031 1 94 110 PRO B N 1
ATOM 5694 C CA . PRO B 1 110 ? -5.117 -47.438 -46.969 1 94 110 PRO B CA 1
ATOM 5695 C C . PRO B 1 110 ? -5.895 -48.5 -47.719 1 94 110 PRO B C 1
ATOM 5697 O O . PRO B 1 110 ? -5.441 -48.938 -48.781 1 94 110 PRO B O 1
ATOM 5700 N N . LEU B 1 111 ? -7.07 -48.875 -47.312 1 92.88 111 LEU B N 1
ATOM 5701 C CA . LEU B 1 111 ? -7.844 -49.938 -47.938 1 92.88 111 LEU B CA 1
ATOM 5702 C C . LEU B 1 111 ? -8.641 -49.375 -49.125 1 92.88 111 LEU B C 1
ATOM 5704 O O . LEU B 1 111 ? -8.523 -49.875 -50.25 1 92.88 111 LEU B O 1
ATOM 5708 N N . ASN B 1 112 ? -9.422 -48.312 -48.938 1 93.12 112 ASN B N 1
ATOM 5709 C CA . ASN B 1 112 ? -10.281 -47.781 -50 1 93.12 112 ASN B CA 1
ATOM 5710 C C . ASN B 1 112 ? -9.75 -46.469 -50.562 1 93.12 112 ASN B C 1
ATOM 5712 O O . ASN B 1 112 ? -10.359 -45.906 -51.438 1 93.12 112 ASN B O 1
ATOM 5716 N N . LYS B 1 113 ? -8.656 -45.938 -50.094 1 93.44 113 LYS B N 1
ATOM 5717 C CA . LYS B 1 113 ? -7.957 -44.75 -50.531 1 93.44 113 LYS B CA 1
ATOM 5718 C C . LYS B 1 113 ? -8.812 -43.5 -50.344 1 93.44 113 LYS B C 1
ATOM 5720 O O . LYS B 1 113 ? -8.578 -42.469 -50.969 1 93.44 113 LYS B O 1
ATOM 5725 N N . GLU B 1 114 ? -9.742 -43.719 -49.469 1 95 114 GLU B N 1
ATOM 5726 C CA . GLU B 1 114 ? -10.57 -42.562 -49.125 1 95 114 GLU B CA 1
ATOM 5727 C C . GLU B 1 114 ? -9.797 -41.562 -48.25 1 95 114 GLU B C 1
ATOM 5729 O O . GLU B 1 114 ? -9.078 -41.969 -47.344 1 95 114 GLU B O 1
ATOM 5734 N N . ILE B 1 115 ? -9.969 -40.281 -48.625 1 95.88 115 ILE B N 1
ATOM 5735 C CA . ILE B 1 115 ? -9.359 -39.25 -47.844 1 95.88 115 ILE B CA 1
ATOM 5736 C C . ILE B 1 115 ? -10.305 -38.844 -46.688 1 95.88 115 ILE B C 1
ATOM 5738 O O . ILE B 1 115 ? -11.406 -38.344 -46.969 1 95.88 115 ILE B O 1
ATOM 5742 N N . ILE B 1 116 ? -9.812 -39 -45.531 1 95.31 116 ILE B N 1
ATOM 5743 C CA . ILE B 1 116 ? -10.664 -38.781 -44.375 1 95.31 116 ILE B CA 1
ATOM 5744 C C . ILE B 1 116 ? -10.523 -37.344 -43.875 1 95.31 116 ILE B C 1
ATOM 5746 O O . ILE B 1 116 ? -11.461 -36.781 -43.312 1 95.31 116 ILE B O 1
ATOM 5750 N N . PHE B 1 117 ? -9.312 -36.812 -44.031 1 96.5 117 PHE B N 1
ATOM 5751 C CA . PHE B 1 117 ? -9.016 -35.5 -43.5 1 96.5 117 PHE B CA 1
ATOM 5752 C C . PHE B 1 117 ? -7.914 -34.844 -44.312 1 96.5 117 PHE B C 1
ATOM 5754 O O . PHE B 1 117 ? -6.961 -35.5 -44.75 1 96.5 117 PHE B O 1
ATOM 5761 N N . LYS B 1 118 ? -8.125 -33.594 -44.625 1 96.12 118 LYS B N 1
ATOM 5762 C CA . LYS B 1 118 ? -7.129 -32.75 -45.312 1 96.12 118 LYS B CA 1
ATOM 5763 C C . LYS B 1 118 ? -6.836 -31.5 -44.5 1 96.12 118 LYS B C 1
ATOM 5765 O O . LYS B 1 118 ? -7.742 -30.906 -43.906 1 96.12 118 LYS B O 1
ATOM 5770 N N . ASP B 1 119 ? -5.613 -31.094 -44.5 1 95.06 119 ASP B N 1
ATOM 5771 C CA . ASP B 1 119 ? -5.289 -29.891 -43.719 1 95.06 119 ASP B CA 1
ATOM 5772 C C . ASP B 1 119 ? -4.082 -29.172 -44.344 1 95.06 119 ASP B C 1
ATOM 5774 O O . ASP B 1 119 ? -3.256 -29.781 -45 1 95.06 119 ASP B O 1
ATOM 5778 N N . LEU B 1 120 ? -4.109 -27.859 -44.219 1 95 120 LEU B N 1
ATOM 5779 C CA . LEU B 1 120 ? -2.914 -27.062 -44.438 1 95 120 LEU B CA 1
ATOM 5780 C C . LEU B 1 120 ? -1.915 -27.219 -43.312 1 95 120 LEU B C 1
ATOM 5782 O O . LEU B 1 120 ? -2.172 -26.781 -42.188 1 95 120 LEU B O 1
ATOM 5786 N N . CYS B 1 121 ? -0.825 -27.891 -43.531 1 92.06 121 CYS B N 1
ATOM 5787 C CA . CYS B 1 121 ? 0.092 -28.266 -42.438 1 92.06 121 CYS B CA 1
ATOM 5788 C C . CYS B 1 121 ? 1.518 -28.391 -42.969 1 92.06 121 CYS B C 1
ATOM 5790 O O . CYS B 1 121 ? 1.729 -28.781 -44.125 1 92.06 121 CYS B O 1
ATOM 5792 N N . ALA B 1 122 ? 2.482 -28.094 -42.125 1 89 122 ALA B N 1
ATOM 5793 C CA . ALA B 1 122 ? 3.895 -28.094 -42.5 1 89 122 ALA B CA 1
ATOM 5794 C C . ALA B 1 122 ? 4.473 -29.5 -42.438 1 89 122 ALA B C 1
ATOM 5796 O O . ALA B 1 122 ? 5.594 -29.734 -42.906 1 89 122 ALA B O 1
ATOM 5797 N N . GLY B 1 123 ? 3.727 -30.406 -41.906 1 90.25 123 GLY B N 1
ATOM 5798 C CA . GLY B 1 123 ? 4.199 -31.781 -41.812 1 90.25 123 GLY B CA 1
ATOM 5799 C C . GLY B 1 123 ? 4.676 -32.156 -40.438 1 90.25 123 GLY B C 1
ATOM 5800 O O . GLY B 1 123 ? 4.281 -31.547 -39.438 1 90.25 123 GLY B O 1
ATOM 5801 N N . GLY B 1 124 ? 5.488 -33.312 -40.406 1 93.12 124 GLY B N 1
ATOM 5802 C CA . GLY B 1 124 ? 5.887 -33.875 -39.125 1 93.12 124 GLY B CA 1
ATOM 5803 C C . GLY B 1 124 ? 4.832 -34.75 -38.5 1 93.12 124 GLY B C 1
ATOM 5804 O O . GLY B 1 124 ? 4.277 -34.438 -37.469 1 93.12 124 GLY B O 1
ATOM 5805 N N . HIS B 1 125 ? 4.586 -35.781 -39.188 1 96.06 125 HIS B N 1
ATOM 5806 C CA . HIS B 1 125 ? 3.561 -36.719 -38.781 1 96.06 125 HIS B CA 1
ATOM 5807 C C . HIS B 1 125 ? 4.133 -38.125 -38.656 1 96.06 125 HIS B C 1
ATOM 5809 O O . HIS B 1 125 ? 5.195 -38.438 -39.219 1 96.06 125 HIS B O 1
ATOM 5815 N N . VAL B 1 126 ? 3.486 -38.969 -37.906 1 96.5 126 VAL B N 1
ATOM 5816 C CA . VAL B 1 126 ? 3.773 -40.375 -37.969 1 96.5 126 VAL B CA 1
ATOM 5817 C C . VAL B 1 126 ? 3.201 -40.969 -39.25 1 96.5 126 VAL B C 1
ATOM 5819 O O . VAL B 1 126 ? 2.312 -40.375 -39.875 1 96.5 126 VAL B O 1
ATOM 5822 N N . GLU B 1 127 ? 3.65 -42.125 -39.625 1 95.81 127 GLU B N 1
ATOM 5823 C CA . GLU B 1 127 ? 3.297 -42.719 -40.906 1 95.81 127 GLU B CA 1
ATOM 5824 C C . GLU B 1 127 ? 1.844 -43.188 -40.906 1 95.81 127 GLU B C 1
ATOM 5826 O O . GLU B 1 127 ? 1.153 -43.062 -41.938 1 95.81 127 GLU B O 1
ATOM 5831 N N . SER B 1 128 ? 1.455 -43.781 -39.844 1 96.94 128 SER B N 1
ATOM 5832 C CA . SER B 1 128 ? 0.119 -44.344 -39.75 1 96.94 128 SER B CA 1
ATOM 5833 C C . SER B 1 128 ? -0.497 -44.125 -38.375 1 96.94 128 SER B C 1
ATOM 5835 O O . SER B 1 128 ? 0.217 -44.062 -37.375 1 96.94 128 SER B O 1
ATOM 5837 N N . THR B 1 129 ? -1.845 -44.031 -38.406 1 97.19 129 THR B N 1
ATOM 5838 C CA . THR B 1 129 ? -2.557 -43.812 -37.156 1 97.19 129 THR B CA 1
ATOM 5839 C C . THR B 1 129 ? -2.555 -45.094 -36.312 1 97.19 129 THR B C 1
ATOM 5841 O O . THR B 1 129 ? -3.023 -45.094 -35.188 1 97.19 129 THR B O 1
ATOM 5844 N N . LYS B 1 130 ? -1.97 -46.188 -36.844 1 95.19 130 LYS B N 1
ATOM 5845 C CA . LYS B 1 130 ? -1.896 -47.469 -36.156 1 95.19 130 LYS B CA 1
ATOM 5846 C C . LYS B 1 130 ? -1.18 -47.312 -34.812 1 95.19 130 LYS B C 1
ATOM 5848 O O . LYS B 1 130 ? -1.482 -48.031 -33.844 1 95.19 130 LYS B O 1
ATOM 5853 N N . VAL B 1 131 ? -0.302 -46.406 -34.719 1 96.19 131 VAL B N 1
ATOM 5854 C CA . VAL B 1 131 ? 0.538 -46.25 -33.562 1 96.19 131 VAL B CA 1
ATOM 5855 C C . VAL B 1 131 ? -0.178 -45.375 -32.531 1 96.19 131 VAL B C 1
ATOM 5857 O O . VAL B 1 131 ? 0.265 -45.25 -31.375 1 96.19 131 VAL B O 1
ATOM 5860 N N . ILE B 1 132 ? -1.294 -44.719 -32.938 1 97.62 132 ILE B N 1
ATOM 5861 C CA . ILE B 1 132 ? -2.045 -43.844 -32.031 1 97.62 132 ILE B CA 1
ATOM 5862 C C . ILE B 1 132 ? -3.055 -44.688 -31.234 1 97.62 132 ILE B C 1
ATOM 5864 O O . ILE B 1 132 ? -4.199 -44.844 -31.656 1 97.62 132 ILE B O 1
ATOM 5868 N N . LYS B 1 133 ? -2.656 -45.125 -30.062 1 95.56 133 LYS B N 1
ATOM 5869 C CA . LYS B 1 133 ? -3.508 -46 -29.266 1 95.56 133 LYS B CA 1
ATOM 5870 C C . LYS B 1 133 ? -3.828 -45.406 -27.906 1 95.56 133 LYS B C 1
ATOM 5872 O O . LYS B 1 133 ? -4.828 -45.75 -27.281 1 95.56 133 LYS B O 1
ATOM 5877 N N . ASN B 1 134 ? -2.908 -44.625 -27.422 1 97.38 134 ASN B N 1
ATOM 5878 C CA . ASN B 1 134 ? -3.02 -44.094 -26.078 1 97.38 134 ASN B CA 1
ATOM 5879 C C . ASN B 1 134 ? -3.125 -42.594 -26.078 1 97.38 134 ASN B C 1
ATOM 5881 O O . ASN B 1 134 ? -2.113 -41.875 -25.984 1 97.38 134 ASN B O 1
ATOM 5885 N N . PHE B 1 135 ? -4.32 -42.062 -26.203 1 98.12 135 PHE B N 1
ATOM 5886 C CA . PHE B 1 135 ? -4.52 -40.625 -26.172 1 98.12 135 PHE B CA 1
ATOM 5887 C C . PHE B 1 135 ? -5.754 -40.25 -25.344 1 98.12 135 PHE B C 1
ATOM 5889 O O . PHE B 1 135 ? -6.562 -41.125 -25.016 1 98.12 135 PHE B O 1
ATOM 5896 N N . LYS B 1 136 ? -5.832 -39.031 -24.859 1 97.69 136 LYS B N 1
ATOM 5897 C CA . LYS B 1 136 ? -6.949 -38.5 -24.078 1 97.69 136 LYS B CA 1
ATOM 5898 C C . LYS B 1 136 ? -7.207 -37.031 -24.391 1 97.69 136 LYS B C 1
ATOM 5900 O O . LYS B 1 136 ? -6.27 -36.25 -24.516 1 97.69 136 LYS B O 1
ATOM 5905 N N . LEU B 1 137 ? -8.445 -36.688 -24.688 1 97.75 137 LEU B N 1
ATOM 5906 C CA . LEU B 1 137 ? -8.828 -35.281 -24.734 1 97.75 137 LEU B CA 1
ATOM 5907 C C . LEU B 1 137 ? -8.953 -34.719 -23.328 1 97.75 137 LEU B C 1
ATOM 5909 O O . LEU B 1 137 ? -9.523 -35.344 -22.438 1 97.75 137 LEU B O 1
ATOM 5913 N N . LEU B 1 138 ? -8.375 -33.625 -23.125 1 95.19 138 LEU B N 1
ATOM 5914 C CA . LEU B 1 138 ? -8.164 -33.125 -21.766 1 95.19 138 LEU B CA 1
ATOM 5915 C C . LEU B 1 138 ? -9.156 -32.031 -21.422 1 95.19 138 LEU B C 1
ATOM 5917 O O . LEU B 1 138 ? -9.789 -32.062 -20.359 1 95.19 138 LEU B O 1
ATOM 5921 N N . SER B 1 139 ? -9.234 -30.953 -22.219 1 93.25 139 SER B N 1
ATOM 5922 C CA . SER B 1 139 ? -10.055 -29.797 -21.844 1 93.25 139 SER B CA 1
ATOM 5923 C C . SER B 1 139 ? -10.445 -28.984 -23.062 1 93.25 139 SER B C 1
ATOM 5925 O O . SER B 1 139 ? -9.922 -29.203 -24.156 1 93.25 139 SER B O 1
ATOM 5927 N N . ILE B 1 140 ? -11.484 -28.156 -22.875 1 94.06 140 ILE B N 1
ATOM 5928 C CA . ILE B 1 140 ? -11.938 -27.172 -23.844 1 94.06 140 ILE B CA 1
ATOM 5929 C C . ILE B 1 140 ? -11.656 -25.766 -23.344 1 94.06 140 ILE B C 1
ATOM 5931 O O . ILE B 1 140 ? -11.836 -25.484 -22.156 1 94.06 140 ILE B O 1
ATOM 5935 N N . ALA B 1 141 ? -11.109 -24.953 -24.141 1 90.38 141 ALA B N 1
ATOM 5936 C CA . ALA B 1 141 ? -10.852 -23.562 -23.75 1 90.38 141 ALA B CA 1
ATOM 5937 C C . ALA B 1 141 ? -11.164 -22.609 -24.891 1 90.38 141 ALA B C 1
ATOM 5939 O O . ALA B 1 141 ? -11.281 -23.016 -26.047 1 90.38 141 ALA B O 1
ATOM 5940 N N . GLY B 1 142 ? -11.43 -21.344 -24.484 1 88.38 142 GLY B N 1
ATOM 5941 C CA . GLY B 1 142 ? -11.539 -20.297 -25.484 1 88.38 142 GLY B CA 1
ATOM 5942 C C . GLY B 1 142 ? -10.195 -19.734 -25.891 1 88.38 142 GLY B C 1
ATOM 5943 O O . GLY B 1 142 ? -9.305 -19.562 -25.062 1 88.38 142 GLY B O 1
ATOM 5944 N N . ALA B 1 143 ? -9.984 -19.531 -27.125 1 88.06 143 ALA B N 1
ATOM 5945 C CA . ALA B 1 143 ? -8.75 -18.938 -27.625 1 88.06 143 ALA B CA 1
ATOM 5946 C C . ALA B 1 143 ? -9.047 -17.906 -28.719 1 88.06 143 ALA B C 1
ATOM 5948 O O . ALA B 1 143 ? -9.719 -18.203 -29.703 1 88.06 143 ALA B O 1
ATOM 5949 N N . TYR B 1 144 ? -8.586 -16.766 -28.484 1 87.38 144 TYR B N 1
ATOM 5950 C CA . TYR B 1 144 ? -8.766 -15.742 -29.5 1 87.38 144 TYR B CA 1
ATOM 5951 C C . TYR B 1 144 ? -7.895 -16.016 -30.719 1 87.38 144 TYR B C 1
ATOM 5953 O O . TYR B 1 144 ? -6.73 -16.406 -30.578 1 87.38 144 TYR B O 1
ATOM 5961 N N . TRP B 1 145 ? -8.492 -15.844 -31.859 1 91.56 145 TRP B N 1
ATOM 5962 C CA . TRP B 1 145 ? -7.738 -16.062 -33.094 1 91.56 145 TRP B CA 1
ATOM 5963 C C . TRP B 1 145 ? -6.488 -15.188 -33.125 1 91.56 145 TRP B C 1
ATOM 5965 O O . TRP B 1 145 ? -6.574 -13.969 -32.969 1 91.56 145 TRP B O 1
ATOM 5975 N N . ARG B 1 146 ? -5.418 -15.789 -33.25 1 86.25 146 ARG B N 1
ATOM 5976 C CA . ARG B 1 146 ? -4.102 -15.156 -33.312 1 86.25 146 ARG B CA 1
ATOM 5977 C C . ARG B 1 146 ? -3.76 -14.461 -32 1 86.25 146 ARG B C 1
ATOM 5979 O O . ARG B 1 146 ? -2.959 -13.523 -31.984 1 86.25 146 ARG B O 1
ATOM 5986 N N . GLY B 1 147 ? -4.504 -14.68 -30.953 1 77.56 147 GLY B N 1
ATOM 5987 C CA . GLY B 1 147 ? -4.23 -14.133 -29.625 1 77.56 147 GLY B CA 1
ATOM 5988 C C . GLY B 1 147 ? -4.676 -12.695 -29.469 1 77.56 147 GLY B C 1
ATOM 5989 O O . GLY B 1 147 ? -4.23 -12 -28.562 1 77.56 147 GLY B O 1
ATOM 5990 N N . ASN B 1 148 ? -5.438 -12.219 -30.391 1 78.56 148 ASN B N 1
ATOM 5991 C CA . ASN B 1 148 ? -5.938 -10.844 -30.375 1 78.56 148 ASN B CA 1
ATOM 5992 C C . ASN B 1 148 ? -7.371 -10.773 -29.859 1 78.56 148 ASN B C 1
ATOM 5994 O O . ASN B 1 148 ? -8.289 -11.32 -30.484 1 78.56 148 ASN B O 1
ATOM 5998 N N . SER B 1 149 ? -7.488 -10.117 -28.797 1 77.06 149 SER B N 1
ATOM 5999 C CA . SER B 1 149 ? -8.773 -10.047 -28.125 1 77.06 149 SER B CA 1
ATOM 6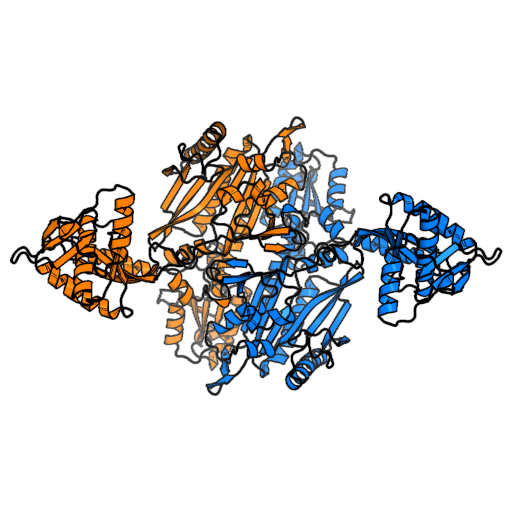000 C C . SER B 1 149 ? -9.836 -9.391 -29 1 77.06 149 SER B C 1
ATOM 6002 O O . SER B 1 149 ? -11.031 -9.539 -28.75 1 77.06 149 SER B O 1
ATOM 6004 N N . ASP B 1 150 ? -9.461 -8.672 -29.984 1 78.88 150 ASP B N 1
ATOM 6005 C CA . ASP B 1 150 ? -10.391 -8.023 -30.906 1 78.88 150 ASP B CA 1
ATOM 6006 C C . ASP B 1 150 ? -10.922 -9.016 -31.938 1 78.88 150 ASP B C 1
ATOM 6008 O O . ASP B 1 150 ? -11.906 -8.742 -32.625 1 78.88 150 ASP B O 1
ATOM 6012 N N . ASN B 1 151 ? -10.258 -10.18 -32.031 1 88.38 151 ASN B N 1
ATOM 6013 C CA . ASN B 1 151 ? -10.68 -11.219 -32.969 1 88.38 151 ASN B CA 1
ATOM 6014 C C . ASN B 1 151 ? -11.688 -12.164 -32.312 1 88.38 151 ASN B C 1
ATOM 6016 O O . ASN B 1 151 ? -11.969 -12.062 -31.109 1 88.38 151 ASN B O 1
ATOM 6020 N N . ILE B 1 152 ? -12.203 -13 -33.156 1 90.25 152 ILE B N 1
ATOM 6021 C CA . ILE B 1 152 ? -13.188 -13.969 -32.688 1 90.25 152 ILE B CA 1
ATOM 6022 C C . ILE B 1 152 ? -12.539 -14.953 -31.703 1 90.25 152 ILE B C 1
ATOM 6024 O O . ILE B 1 152 ? -11.367 -15.305 -31.875 1 90.25 152 ILE B O 1
ATOM 6028 N N . GLN B 1 153 ? -13.289 -15.289 -30.766 1 90.94 153 GLN B N 1
ATOM 6029 C CA . GLN B 1 153 ? -12.836 -16.344 -29.859 1 90.94 153 GLN B CA 1
ATOM 6030 C C . GLN B 1 153 ? -13.211 -17.719 -30.375 1 90.94 153 GLN B C 1
ATOM 6032 O O . GLN B 1 153 ? -14.383 -18 -30.609 1 90.94 153 GLN B O 1
ATOM 6037 N N . LEU B 1 154 ? -12.289 -18.562 -30.625 1 95.06 154 LEU B N 1
ATOM 6038 C CA . LEU B 1 154 ? -12.484 -19.938 -31.078 1 95.06 154 LEU B CA 1
ATOM 6039 C C . LEU B 1 154 ? -12.523 -20.891 -29.891 1 95.06 154 LEU B C 1
ATOM 6041 O O . LEU B 1 154 ? -12.289 -20.484 -28.75 1 95.06 154 LEU B O 1
ATOM 6045 N N . THR B 1 155 ? -12.961 -22.156 -30.203 1 95.88 155 THR B N 1
ATOM 6046 C CA . THR B 1 155 ? -12.938 -23.219 -29.203 1 95.88 155 THR B CA 1
ATOM 6047 C C . THR B 1 155 ? -11.695 -24.094 -29.375 1 95.88 155 THR B C 1
ATOM 6049 O O . THR B 1 155 ? -11.492 -24.703 -30.422 1 95.88 155 THR B O 1
ATOM 6052 N N . ARG B 1 156 ? -10.852 -24.078 -28.375 1 95.12 156 ARG B N 1
ATOM 6053 C CA . ARG B 1 156 ? -9.641 -24.906 -28.391 1 95.12 156 ARG B CA 1
ATOM 6054 C C . ARG B 1 156 ? -9.844 -26.203 -27.625 1 95.12 156 ARG B C 1
ATOM 6056 O O . ARG B 1 156 ? -10.172 -26.172 -26.438 1 95.12 156 ARG B O 1
ATOM 6063 N N . ILE B 1 157 ? -9.641 -27.281 -28.297 1 97.06 157 ILE B N 1
ATOM 6064 C CA . ILE B 1 157 ? -9.695 -28.578 -27.625 1 97.06 157 ILE B CA 1
ATOM 6065 C C . ILE B 1 157 ? -8.281 -29.094 -27.391 1 97.06 157 ILE B C 1
ATOM 6067 O O . ILE B 1 157 ? -7.504 -29.266 -28.328 1 97.06 157 ILE B O 1
ATOM 6071 N N . TYR B 1 158 ? -8 -29.375 -26.094 1 96.75 158 TYR B N 1
ATOM 6072 C CA . TYR B 1 158 ? -6.684 -29.891 -25.734 1 96.75 158 TYR B CA 1
ATOM 6073 C C . TYR B 1 158 ? -6.711 -31.406 -25.594 1 96.75 158 TYR B C 1
ATOM 6075 O O . TYR B 1 158 ? -7.695 -31.969 -25.125 1 96.75 158 TYR B O 1
ATOM 6083 N N . GLY B 1 159 ? -5.566 -31.984 -26.016 1 97.19 159 GLY B N 1
ATOM 6084 C CA . GLY B 1 159 ? -5.383 -33.406 -25.812 1 97.19 159 GLY B CA 1
ATOM 6085 C C . GLY B 1 159 ? -3.924 -33.812 -25.688 1 97.19 159 GLY B C 1
ATOM 6086 O O . GLY B 1 159 ? -3.031 -32.969 -25.766 1 97.19 159 GLY B O 1
ATOM 6087 N N . THR B 1 160 ? -3.762 -35.094 -25.391 1 97.81 160 THR B N 1
ATOM 6088 C CA . THR B 1 160 ? -2.414 -35.656 -25.297 1 97.81 160 THR B CA 1
ATOM 6089 C C . THR B 1 160 ? -2.381 -37.094 -25.812 1 97.81 160 THR B C 1
ATOM 6091 O O . THR B 1 160 ? -3.375 -37.812 -25.703 1 97.81 160 THR B O 1
ATOM 6094 N N . SER B 1 161 ? -1.292 -37.406 -26.5 1 97.94 161 SER B N 1
ATOM 6095 C CA . SER B 1 161 ? -1.095 -38.75 -27.047 1 97.94 161 SER B CA 1
ATOM 6096 C C . SER B 1 161 ? 0.277 -39.312 -26.672 1 97.94 161 SER B C 1
ATOM 6098 O O . SER B 1 161 ? 1.272 -38.562 -26.688 1 97.94 161 SER B O 1
ATOM 6100 N N . TRP B 1 162 ? 0.306 -40.594 -26.297 1 97.31 162 TRP B N 1
ATOM 6101 C CA . TRP B 1 162 ? 1.536 -41.25 -25.859 1 97.31 162 TRP B CA 1
ATOM 6102 C C . TRP B 1 162 ? 1.71 -42.625 -26.531 1 97.31 162 TRP B C 1
ATOM 6104 O O . TRP B 1 162 ? 0.735 -43.219 -26.984 1 97.31 162 TRP B O 1
ATOM 6114 N N . SER B 1 163 ? 2.975 -43.031 -26.594 1 95.5 163 SER B N 1
ATOM 6115 C CA . SER B 1 163 ? 3.283 -44.312 -27.234 1 95.5 163 SER B CA 1
ATOM 6116 C C . SER B 1 163 ? 2.842 -45.5 -26.375 1 95.5 163 SER B C 1
ATOM 6118 O O . SER B 1 163 ? 2.447 -46.531 -26.906 1 95.5 163 SER B O 1
ATOM 6120 N N . LYS B 1 164 ? 2.977 -45.281 -25.062 1 95.88 164 LYS B N 1
ATOM 6121 C CA . LYS B 1 164 ? 2.635 -46.375 -24.125 1 95.88 164 LYS B CA 1
ATOM 6122 C C . LYS B 1 164 ? 1.5 -45.938 -23.203 1 95.88 164 LYS B C 1
ATOM 6124 O O . LYS B 1 164 ? 1.38 -44.75 -22.859 1 95.88 164 LYS B O 1
ATOM 6129 N N . LYS B 1 165 ? 0.756 -47 -22.891 1 96 165 LYS B N 1
ATOM 6130 C CA . LYS B 1 165 ? -0.357 -46.75 -21.984 1 96 165 LYS B CA 1
ATOM 6131 C C . LYS B 1 165 ? 0.142 -46.219 -20.641 1 96 165 LYS B C 1
ATOM 6133 O O . LYS B 1 165 ? -0.457 -45.312 -20.047 1 96 165 LYS B O 1
ATOM 6138 N N . GLU B 1 166 ? 1.174 -46.812 -20.156 1 95.81 166 GLU B N 1
ATOM 6139 C CA . GLU B 1 166 ? 1.746 -46.406 -18.875 1 95.81 166 GLU B CA 1
ATOM 6140 C C . GLU B 1 166 ? 2.145 -44.938 -18.875 1 95.81 166 GLU B C 1
ATOM 6142 O O . GLU B 1 166 ? 1.984 -44.25 -17.875 1 95.81 166 GLU B O 1
ATOM 6147 N N . GLU B 1 167 ? 2.672 -44.469 -19.969 1 95.38 167 GLU B N 1
ATOM 6148 C CA . GLU B 1 167 ? 3.066 -43.062 -20.094 1 95.38 167 GLU B CA 1
ATOM 6149 C C . GLU B 1 167 ? 1.855 -42.156 -20.016 1 95.38 167 GLU B C 1
ATOM 6151 O O . GLU B 1 167 ? 1.91 -41.094 -19.359 1 95.38 167 GLU B O 1
ATOM 6156 N N . LEU B 1 168 ? 0.848 -42.531 -20.688 1 96.5 168 LEU B N 1
ATOM 6157 C CA . LEU B 1 168 ? -0.384 -41.75 -20.625 1 96.5 168 LEU B CA 1
ATOM 6158 C C . LEU B 1 168 ? -0.932 -41.688 -19.203 1 96.5 168 LEU B C 1
ATOM 6160 O O . LEU B 1 168 ? -1.291 -40.625 -18.703 1 96.5 168 LEU B O 1
ATOM 6164 N N . ASP B 1 169 ? -0.996 -42.844 -18.594 1 96.19 169 ASP B N 1
ATOM 6165 C CA . ASP B 1 169 ? -1.512 -42.938 -17.234 1 96.19 169 ASP B CA 1
ATOM 6166 C C . ASP B 1 169 ? -0.676 -42.062 -16.281 1 96.19 169 ASP B C 1
ATOM 6168 O O . ASP B 1 169 ? -1.22 -41.406 -15.414 1 96.19 169 ASP B O 1
ATOM 6172 N N . ASN B 1 170 ? 0.572 -42.219 -16.406 1 94.81 170 ASN B N 1
ATOM 6173 C CA . ASN B 1 170 ? 1.47 -41.406 -15.594 1 94.81 170 ASN B CA 1
ATOM 6174 C C . ASN B 1 170 ? 1.227 -39.938 -15.805 1 94.81 170 ASN B C 1
ATOM 6176 O O . ASN B 1 170 ? 1.229 -39.156 -14.852 1 94.81 170 ASN B O 1
ATOM 6180 N N . TYR B 1 171 ? 1.115 -39.5 -17.031 1 93.88 171 TYR B N 1
ATOM 6181 C CA . TYR B 1 171 ? 0.877 -38.062 -17.344 1 93.88 171 TYR B CA 1
ATOM 6182 C C . TYR B 1 171 ? -0.458 -37.625 -16.766 1 93.88 171 TYR B C 1
ATOM 6184 O O . TYR B 1 171 ? -0.563 -36.5 -16.234 1 93.88 171 TYR B O 1
ATOM 6192 N N . LEU B 1 172 ? -1.437 -38.406 -16.891 1 95.56 172 LEU B N 1
ATOM 6193 C CA . LEU B 1 172 ? -2.742 -38.062 -16.344 1 95.56 172 LEU B CA 1
ATOM 6194 C C . LEU B 1 172 ? -2.668 -37.938 -14.828 1 95.56 172 LEU B C 1
ATOM 6196 O O . LEU B 1 172 ? -3.361 -37.094 -14.242 1 95.56 172 LEU B O 1
ATOM 6200 N N . ALA B 1 173 ? -1.868 -38.719 -14.188 1 94.44 173 ALA B N 1
ATOM 6201 C CA . ALA B 1 173 ? -1.649 -38.594 -12.75 1 94.44 173 ALA B CA 1
ATOM 6202 C C . ALA B 1 173 ? -0.968 -37.281 -12.414 1 94.44 173 ALA B C 1
ATOM 6204 O O . ALA B 1 173 ? -1.289 -36.656 -11.398 1 94.44 173 ALA B O 1
ATOM 6205 N N . ILE B 1 174 ? -0.045 -36.938 -13.234 1 91.69 174 ILE B N 1
ATOM 6206 C CA . ILE B 1 174 ? 0.646 -35.656 -13.062 1 91.69 174 ILE B CA 1
ATOM 6207 C C . ILE B 1 174 ? -0.35 -34.5 -13.203 1 91.69 174 ILE B C 1
ATOM 6209 O O . ILE B 1 174 ? -0.329 -33.562 -12.422 1 91.69 174 ILE B O 1
ATOM 6213 N N . LEU B 1 175 ? -1.183 -34.625 -14.18 1 92.38 175 LEU B N 1
ATOM 6214 C CA . LEU B 1 175 ? -2.184 -33.594 -14.398 1 92.38 175 LEU B CA 1
ATOM 6215 C C . LEU B 1 175 ? -3.131 -33.469 -13.211 1 92.38 175 LEU B C 1
ATOM 6217 O O . LEU B 1 175 ? -3.529 -32.375 -12.82 1 92.38 175 LEU B O 1
ATOM 6221 N N . ALA B 1 176 ? -3.51 -34.594 -12.695 1 93.69 176 ALA B N 1
ATOM 6222 C CA . ALA B 1 176 ? -4.375 -34.594 -11.523 1 93.69 176 ALA B CA 1
ATOM 6223 C C . ALA B 1 176 ? -3.686 -33.938 -10.336 1 93.69 176 ALA B C 1
ATOM 6225 O O . ALA B 1 176 ? -4.312 -33.188 -9.586 1 93.69 176 ALA B O 1
ATOM 6226 N N . ASP B 1 177 ? -2.486 -34.219 -10.164 1 93.88 177 ASP B N 1
ATOM 6227 C CA . ASP B 1 177 ? -1.705 -33.625 -9.094 1 93.88 177 ASP B CA 1
ATOM 6228 C C . ASP B 1 177 ? -1.573 -32.125 -9.297 1 93.88 177 ASP B C 1
ATOM 6230 O O . ASP B 1 177 ? -1.67 -31.344 -8.336 1 93.88 177 ASP B O 1
ATOM 6234 N N . ARG B 1 178 ? -1.321 -31.75 -10.5 1 93 178 ARG B N 1
ATOM 6235 C CA . ARG B 1 178 ? -1.243 -30.328 -10.836 1 93 178 ARG B CA 1
ATOM 6236 C C . ARG B 1 178 ? -2.537 -29.609 -10.469 1 93 178 ARG B C 1
ATOM 6238 O O . ARG B 1 178 ? -2.508 -28.484 -9.961 1 93 178 ARG B O 1
ATOM 6245 N N . LYS B 1 179 ? -3.584 -30.219 -10.766 1 93.81 179 LYS B N 1
ATOM 6246 C CA . LYS B 1 179 ? -4.887 -29.625 -10.469 1 93.81 179 LYS B CA 1
ATOM 6247 C C . LYS B 1 179 ? -5.078 -29.453 -8.961 1 93.81 179 LYS B C 1
ATOM 6249 O O . LYS B 1 179 ? -5.629 -28.453 -8.516 1 93.81 179 LYS B O 1
ATOM 6254 N N . GLU B 1 180 ? -4.652 -30.406 -8.227 1 94.44 180 GLU B N 1
ATOM 6255 C CA . GLU B 1 180 ? -4.766 -30.344 -6.777 1 94.44 180 GLU B CA 1
ATOM 6256 C C . GLU B 1 180 ? -3.861 -29.25 -6.199 1 94.44 180 GLU B C 1
ATOM 6258 O O . GLU B 1 180 ? -4.156 -28.688 -5.148 1 94.44 180 GLU B O 1
ATOM 6263 N N . ARG B 1 181 ? -2.83 -28.969 -6.914 1 96.12 181 ARG B N 1
ATOM 6264 C CA . ARG B 1 181 ? -1.828 -28.016 -6.445 1 96.12 181 ARG B CA 1
ATOM 6265 C C . ARG B 1 181 ? -2.117 -26.625 -6.973 1 96.12 181 ARG B C 1
ATOM 6267 O O . ARG B 1 181 ? -1.535 -25.641 -6.504 1 96.12 181 ARG B O 1
ATOM 6274 N N . ASP B 1 182 ? -3.061 -26.516 -7.879 1 96.62 182 ASP B N 1
ATOM 6275 C CA . ASP B 1 182 ? -3.361 -25.234 -8.508 1 96.62 182 ASP B CA 1
ATOM 6276 C C . ASP B 1 182 ? -3.738 -24.188 -7.465 1 96.62 182 ASP B C 1
ATOM 6278 O O . ASP B 1 182 ? -4.754 -24.328 -6.777 1 96.62 182 ASP B O 1
ATOM 6282 N N . HIS B 1 183 ? -2.945 -23.078 -7.395 1 97.69 183 HIS B N 1
ATOM 6283 C CA . HIS B 1 183 ? -3.158 -22.062 -6.359 1 97.69 183 HIS B CA 1
ATOM 6284 C C . HIS B 1 183 ? -4.516 -21.391 -6.523 1 97.69 183 HIS B C 1
ATOM 6286 O O . HIS B 1 183 ? -5.066 -20.859 -5.559 1 97.69 183 HIS B O 1
ATOM 6292 N N . ARG B 1 184 ? -5.09 -21.438 -7.734 1 96.88 184 ARG B N 1
ATOM 6293 C CA . ARG B 1 184 ? -6.406 -20.844 -7.953 1 96.88 184 ARG B CA 1
ATOM 6294 C C . ARG B 1 184 ? -7.492 -21.641 -7.238 1 96.88 184 ARG B C 1
ATOM 6296 O O . ARG B 1 184 ? -8.391 -21.062 -6.625 1 96.88 184 ARG B O 1
ATOM 6303 N N . LYS B 1 185 ? -7.367 -22.797 -7.301 1 96.5 185 LYS B N 1
ATOM 6304 C CA . LYS B 1 185 ? -8.297 -23.672 -6.598 1 96.5 185 LYS B CA 1
ATOM 6305 C C . LYS B 1 185 ? -8.109 -23.578 -5.086 1 96.5 185 LYS B C 1
ATOM 6307 O O . LYS B 1 185 ? -9.078 -23.391 -4.344 1 96.5 185 LYS B O 1
ATOM 6312 N N . LEU B 1 186 ? -6.898 -23.734 -4.66 1 96.75 186 LEU B N 1
ATOM 6313 C CA . LEU B 1 186 ? -6.574 -23.688 -3.24 1 96.75 186 LEU B CA 1
ATOM 6314 C C . LEU B 1 186 ? -6.969 -22.328 -2.643 1 96.75 186 LEU B C 1
ATOM 6316 O O . LEU B 1 186 ? -7.477 -22.266 -1.52 1 96.75 186 LEU B O 1
ATOM 6320 N N . GLY B 1 187 ? -6.664 -21.266 -3.406 1 96.88 187 GLY B N 1
ATOM 6321 C CA . GLY B 1 187 ? -7 -19.938 -2.936 1 96.88 187 GLY B CA 1
ATOM 6322 C C . GLY B 1 187 ? -8.484 -19.75 -2.666 1 96.88 187 GLY B C 1
ATOM 6323 O O . GLY B 1 187 ? -8.867 -19.109 -1.685 1 96.88 187 GLY B O 1
ATOM 6324 N N . LYS B 1 188 ? -9.266 -20.266 -3.518 1 95.81 188 LYS B N 1
ATOM 6325 C CA . LYS B 1 188 ? -10.711 -20.203 -3.35 1 95.81 188 LYS B CA 1
ATOM 6326 C C . LYS B 1 188 ? -11.172 -21.047 -2.168 1 95.81 188 LYS B C 1
ATOM 6328 O O . LYS B 1 188 ? -11.922 -20.578 -1.313 1 95.81 188 LYS B O 1
ATOM 6333 N N . GLU B 1 189 ? -10.672 -22.234 -2.096 1 94.62 189 GLU B N 1
ATOM 6334 C CA . GLU B 1 189 ? -11.078 -23.172 -1.051 1 94.62 189 GLU B CA 1
ATOM 6335 C C . GLU B 1 189 ? -10.672 -22.672 0.33 1 94.62 189 GLU B C 1
ATOM 6337 O O . GLU B 1 189 ? -11.414 -22.828 1.301 1 94.62 189 GLU B O 1
ATOM 6342 N N . MET B 1 190 ? -9.547 -22.062 0.354 1 96 190 MET B N 1
ATOM 6343 C CA . MET B 1 190 ? -9.008 -21.609 1.633 1 96 190 MET B CA 1
ATOM 6344 C C . MET B 1 190 ? -9.352 -20.141 1.885 1 96 190 MET B C 1
ATOM 6346 O O . MET B 1 190 ? -8.953 -19.578 2.902 1 96 190 MET B O 1
ATOM 6350 N N . LYS B 1 191 ? -10.039 -19.531 0.99 1 95.88 191 LYS B N 1
ATOM 6351 C CA . LYS B 1 191 ? -10.469 -18.141 1.096 1 95.88 191 LYS B CA 1
ATOM 6352 C C . LYS B 1 191 ? -9.281 -17.203 1.281 1 95.88 191 LYS B C 1
ATOM 6354 O O . LYS B 1 191 ? -9.273 -16.375 2.191 1 95.88 191 LYS B O 1
ATOM 6359 N N . ILE B 1 192 ? -8.312 -17.375 0.459 1 98.06 192 ILE B N 1
ATOM 6360 C CA . ILE B 1 192 ? -7.078 -16.609 0.55 1 98.06 192 ILE B CA 1
ATOM 6361 C C . ILE B 1 192 ? -7.211 -15.32 -0.259 1 98.06 192 ILE B C 1
ATOM 6363 O O . ILE B 1 192 ? -6.824 -14.242 0.206 1 98.06 192 ILE B O 1
ATOM 6367 N N . PHE B 1 193 ? -7.727 -15.453 -1.485 1 98.5 193 PHE B N 1
ATOM 6368 C CA . PHE B 1 193 ? -7.887 -14.297 -2.357 1 98.5 193 PHE B CA 1
ATOM 6369 C C . PHE B 1 193 ? -9.078 -14.477 -3.287 1 98.5 193 PHE B C 1
ATOM 6371 O O . PHE B 1 193 ? -9.641 -15.57 -3.379 1 98.5 193 PHE B O 1
ATOM 6378 N N . ALA B 1 194 ? -9.492 -13.406 -3.898 1 98.31 194 ALA B N 1
ATOM 6379 C CA . ALA B 1 194 ? -10.578 -13.406 -4.875 1 98.31 194 ALA B CA 1
ATOM 6380 C C . ALA B 1 194 ? -10.32 -12.398 -5.988 1 98.31 194 ALA B C 1
ATOM 6382 O O . ALA B 1 194 ? -9.445 -11.539 -5.863 1 98.31 194 ALA B O 1
ATOM 6383 N N . MET B 1 195 ? -10.93 -12.609 -7.078 1 97 195 MET B N 1
ATOM 6384 C CA . MET B 1 195 ? -10.984 -11.664 -8.188 1 97 195 MET B CA 1
ATOM 6385 C C . MET B 1 195 ? -12.422 -11.203 -8.438 1 97 195 MET B C 1
ATOM 6387 O O . MET B 1 195 ? -13.367 -11.969 -8.266 1 97 195 MET B O 1
ATOM 6391 N N . HIS B 1 196 ? -12.586 -10 -8.727 1 97.06 196 HIS B N 1
ATOM 6392 C CA . HIS B 1 196 ? -13.914 -9.477 -9.023 1 97.06 196 HIS B CA 1
ATOM 6393 C C . HIS B 1 196 ? -13.859 -8.43 -10.133 1 97.06 196 HIS B C 1
ATOM 6395 O O . HIS B 1 196 ? -13 -7.543 -10.109 1 97.06 196 HIS B O 1
ATOM 6401 N N . PRO B 1 197 ? -14.766 -8.508 -11.078 1 95.19 197 PRO B N 1
ATOM 6402 C CA . PRO B 1 197 ? -14.734 -7.574 -12.211 1 95.19 197 PRO B CA 1
ATOM 6403 C C . PRO B 1 197 ? -14.867 -6.117 -11.773 1 95.19 197 PRO B C 1
ATOM 6405 O O . PRO B 1 197 ? -14.242 -5.23 -12.367 1 95.19 197 PRO B O 1
ATOM 6408 N N . LEU B 1 198 ? -15.555 -5.832 -10.742 1 97.38 198 LEU B N 1
ATOM 6409 C CA . LEU B 1 198 ? -15.773 -4.469 -10.273 1 97.38 198 LEU B CA 1
ATOM 6410 C C . LEU B 1 198 ? -14.484 -3.869 -9.719 1 97.38 198 LEU B C 1
ATOM 6412 O O . LEU B 1 198 ? -14.375 -2.648 -9.586 1 97.38 198 LEU B O 1
ATOM 6416 N N . CYS B 1 199 ? -13.57 -4.727 -9.414 1 97.06 199 CYS B N 1
ATOM 6417 C CA . CYS B 1 199 ? -12.312 -4.254 -8.844 1 97.06 199 CYS B CA 1
ATOM 6418 C C . CYS B 1 199 ? -11.188 -4.297 -9.875 1 97.06 199 CYS B C 1
ATOM 6420 O O . CYS B 1 199 ? -10.039 -3.98 -9.562 1 97.06 199 CYS B O 1
ATOM 6422 N N . GLY B 1 200 ? -11.5 -4.66 -11.102 1 95.94 200 GLY B N 1
ATOM 6423 C CA . GLY B 1 200 ? -10.523 -4.699 -12.18 1 95.94 200 GLY B CA 1
ATOM 6424 C C . GLY B 1 200 ? -9.914 -6.074 -12.383 1 95.94 200 GLY B C 1
ATOM 6425 O O . GLY B 1 200 ? -9.656 -6.793 -11.414 1 95.94 200 GLY B O 1
ATOM 6426 N N . GLN B 1 201 ? -9.656 -6.426 -13.672 1 95.19 201 GLN B N 1
ATOM 6427 C CA . GLN B 1 201 ? -9 -7.688 -14.008 1 95.19 201 GLN B CA 1
ATOM 6428 C C . GLN B 1 201 ? -7.52 -7.648 -13.641 1 95.19 201 GLN B C 1
ATOM 6430 O O . GLN B 1 201 ? -6.848 -6.637 -13.859 1 95.19 201 GLN B O 1
ATOM 6435 N N . GLY B 1 202 ? -7.055 -8.734 -13.117 1 96.88 202 GLY B N 1
ATOM 6436 C CA . GLY B 1 202 ? -5.641 -8.812 -12.781 1 96.88 202 GLY B CA 1
ATOM 6437 C C . GLY B 1 202 ? -5.301 -8.102 -11.477 1 96.88 202 GLY B C 1
ATOM 6438 O O . GLY B 1 202 ? -4.129 -7.887 -11.172 1 96.88 202 GLY B O 1
ATOM 6439 N N . PHE B 1 203 ? -6.312 -7.68 -10.742 1 98.25 203 PHE B N 1
ATOM 6440 C CA . PHE B 1 203 ? -6.137 -7.051 -9.438 1 98.25 203 PHE B CA 1
ATOM 6441 C C . PHE B 1 203 ? -6.758 -7.906 -8.336 1 98.25 203 PHE B C 1
ATOM 6443 O O . PHE B 1 203 ? -7.965 -7.836 -8.094 1 98.25 203 PHE B O 1
ATOM 6450 N N . PRO B 1 204 ? -5.945 -8.609 -7.598 1 98.44 204 PRO B N 1
ATOM 6451 C CA . PRO B 1 204 ? -6.484 -9.547 -6.609 1 98.44 204 PRO B CA 1
ATOM 6452 C C . PRO B 1 204 ? -6.969 -8.852 -5.34 1 98.44 204 PRO B C 1
ATOM 6454 O O . PRO B 1 204 ? -6.387 -7.848 -4.922 1 98.44 204 PRO B O 1
ATOM 6457 N N . ILE B 1 205 ? -8.016 -9.375 -4.738 1 98.69 205 ILE B N 1
ATOM 6458 C CA . ILE B 1 205 ? -8.484 -9.031 -3.4 1 98.69 205 ILE B CA 1
ATOM 6459 C C . ILE B 1 205 ? -7.914 -10.016 -2.383 1 98.69 205 ILE B C 1
ATOM 6461 O O . ILE B 1 205 ? -8.195 -11.211 -2.447 1 98.69 205 ILE B O 1
ATOM 6465 N N . TRP B 1 206 ? -7.078 -9.578 -1.502 1 98.75 206 TRP B N 1
ATOM 6466 C CA . TRP B 1 206 ? -6.629 -10.43 -0.404 1 98.75 206 TRP B CA 1
ATOM 6467 C C . TRP B 1 206 ? -7.684 -10.5 0.695 1 98.75 206 TRP B C 1
ATOM 6469 O O . TRP B 1 206 ? -8.047 -9.484 1.28 1 98.75 206 TRP B O 1
ATOM 6479 N N . LEU B 1 207 ? -8.148 -11.672 0.915 1 98.38 207 LEU B N 1
ATOM 6480 C CA . LEU B 1 207 ? -9.172 -11.883 1.935 1 98.38 207 LEU B CA 1
ATOM 6481 C C . LEU B 1 207 ? -8.531 -12.055 3.311 1 98.38 207 LEU B C 1
ATOM 6483 O O . LEU B 1 207 ? -7.328 -11.867 3.471 1 98.38 207 LEU B O 1
ATOM 6487 N N . GLU B 1 208 ? -9.32 -12.305 4.305 1 97.38 208 GLU B N 1
ATOM 6488 C CA . GLU B 1 208 ? -8.852 -12.328 5.688 1 97.38 208 GLU B CA 1
ATOM 6489 C C . GLU B 1 208 ? -7.734 -13.352 5.875 1 97.38 208 GLU B C 1
ATOM 6491 O O . GLU B 1 208 ? -6.676 -13.031 6.426 1 97.38 208 GLU B O 1
ATOM 6496 N N . ASP B 1 209 ? -7.953 -14.562 5.41 1 97.56 209 ASP B N 1
ATOM 6497 C CA . ASP B 1 209 ? -6.945 -15.609 5.555 1 97.56 209 ASP B CA 1
ATOM 6498 C C . ASP B 1 209 ? -5.699 -15.289 4.734 1 97.56 209 ASP B C 1
ATOM 6500 O O . ASP B 1 209 ? -4.582 -15.609 5.141 1 97.56 209 ASP B O 1
ATOM 6504 N N . GLY B 1 210 ? -5.934 -14.672 3.568 1 98.31 210 GLY B N 1
ATOM 6505 C CA . GLY B 1 210 ? -4.801 -14.227 2.777 1 98.31 210 GLY B CA 1
ATOM 6506 C C . GLY B 1 210 ? -3.965 -13.172 3.473 1 98.31 210 GLY B C 1
ATOM 6507 O O . GLY B 1 210 ? -2.738 -13.172 3.363 1 98.31 210 GLY B O 1
ATOM 6508 N N . MET B 1 211 ? -4.617 -12.312 4.207 1 98.25 211 MET B N 1
ATOM 6509 C CA . MET B 1 211 ? -3.908 -11.227 4.871 1 98.25 211 MET B CA 1
ATOM 6510 C C . MET B 1 211 ? -3.086 -11.742 6.047 1 98.25 211 MET B C 1
ATOM 6512 O O . MET B 1 211 ? -2.033 -11.195 6.367 1 98.25 211 MET B O 1
ATOM 6516 N N . TYR B 1 212 ? -3.543 -12.828 6.719 1 97.75 212 TYR B N 1
ATOM 6517 C CA . TYR B 1 212 ? -2.715 -13.445 7.742 1 97.75 212 TYR B CA 1
ATOM 6518 C C . TYR B 1 212 ? -1.38 -13.898 7.164 1 97.75 212 TYR B C 1
ATOM 6520 O O . TYR B 1 212 ? -0.326 -13.672 7.762 1 97.75 212 TYR B O 1
ATOM 6528 N N . ILE B 1 213 ? -1.475 -14.5 5.988 1 98.19 213 ILE B N 1
ATOM 6529 C CA . ILE B 1 213 ? -0.27 -14.969 5.312 1 98.19 213 ILE B CA 1
ATOM 6530 C C . ILE B 1 213 ? 0.592 -13.773 4.91 1 98.19 213 ILE B C 1
ATOM 6532 O O . ILE B 1 213 ? 1.796 -13.75 5.176 1 98.19 213 ILE B O 1
ATOM 6536 N N . HIS B 1 214 ? -0.072 -12.812 4.324 1 97.56 214 HIS B N 1
ATOM 6537 C CA . HIS B 1 214 ? 0.587 -11.586 3.881 1 97.56 214 HIS B CA 1
ATOM 6538 C C . HIS B 1 214 ? 1.373 -10.945 5.02 1 97.56 214 HIS B C 1
ATOM 6540 O O . HIS B 1 214 ? 2.549 -10.609 4.855 1 97.56 214 HIS B O 1
ATOM 6546 N N . ASN B 1 215 ? 0.76 -10.805 6.105 1 97.19 215 ASN B N 1
ATOM 6547 C CA . ASN B 1 215 ? 1.355 -10.102 7.242 1 97.19 215 ASN B CA 1
ATOM 6548 C C . ASN B 1 215 ? 2.541 -10.875 7.812 1 97.19 215 ASN B C 1
ATOM 6550 O O . ASN B 1 215 ? 3.543 -10.281 8.211 1 97.19 215 ASN B O 1
ATOM 6554 N N . GLU B 1 216 ? 2.43 -12.172 7.902 1 97.56 216 GLU B N 1
ATOM 6555 C CA . GLU B 1 216 ? 3.543 -12.961 8.406 1 97.56 216 GLU B CA 1
ATOM 6556 C C . GLU B 1 216 ? 4.746 -12.891 7.477 1 97.56 216 GLU B C 1
ATOM 6558 O O . GLU B 1 216 ? 5.891 -12.82 7.934 1 97.56 216 GLU B O 1
ATOM 6563 N N . ILE B 1 217 ? 4.469 -12.938 6.172 1 98.06 217 ILE B N 1
ATOM 6564 C CA . ILE B 1 217 ? 5.547 -12.789 5.203 1 98.06 217 ILE B CA 1
ATOM 6565 C C . ILE B 1 217 ? 6.211 -11.422 5.375 1 98.06 217 ILE B C 1
ATOM 6567 O O . ILE B 1 217 ? 7.438 -11.328 5.441 1 98.06 217 ILE B O 1
ATOM 6571 N N . LYS B 1 218 ? 5.434 -10.422 5.469 1 97.38 218 LYS B N 1
ATOM 6572 C CA . LYS B 1 218 ? 5.941 -9.062 5.637 1 97.38 218 LYS B CA 1
ATOM 6573 C C . LYS B 1 218 ? 6.82 -8.953 6.883 1 97.38 218 LYS B C 1
ATOM 6575 O O . LYS B 1 218 ? 7.898 -8.359 6.836 1 97.38 218 LYS B O 1
ATOM 6580 N N . ASN B 1 219 ? 6.328 -9.484 7.977 1 96.69 219 ASN B N 1
ATOM 6581 C CA . ASN B 1 219 ? 7.082 -9.43 9.227 1 96.69 219 ASN B CA 1
ATOM 6582 C C . ASN B 1 219 ? 8.461 -10.062 9.086 1 96.69 219 ASN B C 1
ATOM 6584 O O . ASN B 1 219 ? 9.461 -9.508 9.539 1 96.69 219 ASN B O 1
ATOM 6588 N N . LEU B 1 220 ? 8.492 -11.188 8.477 1 97.56 220 LEU B N 1
ATOM 6589 C CA . LEU B 1 220 ? 9.773 -11.867 8.289 1 97.56 220 LEU B CA 1
ATOM 6590 C C . LEU B 1 220 ? 10.68 -11.078 7.359 1 97.56 220 LEU B C 1
ATOM 6592 O O . LEU B 1 220 ? 11.875 -10.93 7.625 1 97.56 220 LEU B O 1
ATOM 6596 N N . VAL B 1 221 ? 10.125 -10.602 6.25 1 97.81 221 VAL B N 1
ATOM 6597 C CA . VAL B 1 221 ? 10.906 -9.852 5.27 1 97.81 221 VAL B CA 1
ATOM 6598 C C . VAL B 1 221 ? 11.531 -8.625 5.926 1 97.81 221 VAL B C 1
ATOM 6600 O O . VAL B 1 221 ? 12.719 -8.352 5.742 1 97.81 221 VAL B O 1
ATOM 6603 N N . LEU B 1 222 ? 10.781 -7.898 6.672 1 96.5 222 LEU B N 1
ATOM 6604 C CA . LEU B 1 222 ? 11.281 -6.695 7.328 1 96.5 222 LEU B CA 1
ATOM 6605 C C . LEU B 1 222 ? 12.344 -7.039 8.359 1 96.5 222 LEU B C 1
ATOM 6607 O O . LEU B 1 222 ? 13.328 -6.309 8.516 1 96.5 222 LEU B O 1
ATOM 6611 N N . LYS B 1 223 ? 12.078 -8.102 9.078 1 96.5 223 LYS B N 1
ATOM 6612 C CA . LYS B 1 223 ? 13.07 -8.562 10.047 1 96.5 223 LYS B CA 1
ATOM 6613 C C . LYS B 1 223 ? 14.398 -8.883 9.359 1 96.5 223 LYS B C 1
ATOM 6615 O O . LYS B 1 223 ? 15.461 -8.492 9.844 1 96.5 223 LYS B O 1
ATOM 6620 N N . MET B 1 224 ? 14.336 -9.57 8.227 1 97.69 224 MET B N 1
ATOM 6621 C CA . MET B 1 224 ? 15.531 -9.953 7.484 1 97.69 224 MET B CA 1
ATOM 6622 C C . MET B 1 224 ? 16.219 -8.727 6.887 1 97.69 224 MET B C 1
ATOM 6624 O O . MET B 1 224 ? 17.438 -8.617 6.906 1 97.69 224 MET B O 1
ATOM 6628 N N . ASP B 1 225 ? 15.438 -7.809 6.355 1 97.62 225 ASP B N 1
ATOM 6629 C CA . ASP B 1 225 ? 15.992 -6.566 5.828 1 97.62 225 ASP B CA 1
ATOM 6630 C C . ASP B 1 225 ? 16.734 -5.789 6.914 1 97.62 225 ASP B C 1
ATOM 6632 O O . ASP B 1 225 ? 17.828 -5.281 6.68 1 97.62 225 ASP B O 1
ATOM 6636 N N . ARG B 1 226 ? 16.156 -5.688 8.078 1 96.31 226 ARG B N 1
ATOM 6637 C CA . ARG B 1 226 ? 16.812 -5.008 9.188 1 96.31 226 ARG B CA 1
ATOM 6638 C C . ARG B 1 226 ? 18.125 -5.691 9.547 1 96.31 226 ARG B C 1
ATOM 6640 O O . ARG B 1 226 ? 19.141 -5.02 9.766 1 96.31 226 ARG B O 1
ATOM 6647 N N . LYS B 1 227 ? 18.062 -7.012 9.602 1 96.44 227 LYS B N 1
ATOM 6648 C CA . LYS B 1 227 ? 19.25 -7.801 9.93 1 96.44 227 LYS B CA 1
ATOM 6649 C C . LYS B 1 227 ? 20.406 -7.504 8.969 1 96.44 227 LYS B C 1
ATOM 6651 O O . LYS B 1 227 ? 21.562 -7.461 9.375 1 96.44 227 LYS B O 1
ATOM 6656 N N . TYR B 1 228 ? 20.062 -7.242 7.742 1 97.44 228 TYR B N 1
ATOM 6657 C CA . TYR B 1 228 ? 21.094 -7.043 6.73 1 97.44 228 TYR B CA 1
ATOM 6658 C C . TYR B 1 228 ? 21.297 -5.562 6.445 1 97.44 228 TYR B C 1
ATOM 6660 O O . TYR B 1 228 ? 21.875 -5.195 5.418 1 97.44 228 TYR B O 1
ATOM 6668 N N . GLY B 1 229 ? 20.75 -4.734 7.258 1 95.44 229 GLY B N 1
ATOM 6669 C CA . GLY B 1 229 ? 21.141 -3.332 7.289 1 95.44 229 GLY B CA 1
ATOM 6670 C C . GLY B 1 229 ? 20.312 -2.467 6.359 1 95.44 229 GLY B C 1
ATOM 6671 O O . GLY B 1 229 ? 20.703 -1.343 6.035 1 95.44 229 GLY B O 1
ATOM 6672 N N . PHE B 1 230 ? 19.188 -2.947 5.887 1 97.88 230 PHE B N 1
ATOM 6673 C CA . PHE B 1 230 ? 18.312 -2.131 5.051 1 97.88 230 PHE B CA 1
ATOM 6674 C C . PHE B 1 230 ? 17.516 -1.157 5.898 1 97.88 230 PHE B C 1
ATOM 6676 O O . PHE B 1 230 ? 17.219 -1.438 7.062 1 97.88 230 PHE B O 1
ATOM 6683 N N . THR B 1 231 ? 17.219 -0.013 5.344 1 96.62 231 THR B N 1
ATOM 6684 C CA . THR B 1 231 ? 16.266 0.94 5.906 1 96.62 231 THR B CA 1
ATOM 6685 C C . THR B 1 231 ? 15.078 1.123 4.973 1 96.62 231 THR B C 1
ATOM 6687 O O . THR B 1 231 ? 15.234 1.147 3.75 1 96.62 231 THR B O 1
ATOM 6690 N N . GLU B 1 232 ? 13.953 1.257 5.516 1 97.94 232 GLU B N 1
ATOM 6691 C CA . GLU B 1 232 ? 12.719 1.276 4.734 1 97.94 232 GLU B CA 1
ATOM 6692 C C . GLU B 1 232 ? 12.359 2.697 4.309 1 97.94 232 GLU B C 1
ATOM 6694 O O . GLU B 1 232 ? 12.5 3.639 5.09 1 97.94 232 GLU B O 1
ATOM 6699 N N . VAL B 1 233 ? 11.969 2.893 3.105 1 98.5 233 VAL B N 1
ATOM 6700 C CA . VAL B 1 233 ? 11.32 4.098 2.592 1 98.5 233 VAL B CA 1
ATOM 6701 C C . VAL B 1 233 ? 10 3.73 1.927 1 98.5 233 VAL B C 1
ATOM 6703 O O . VAL B 1 233 ? 9.703 2.549 1.728 1 98.5 233 VAL B O 1
ATOM 6706 N N . LEU B 1 234 ? 9.141 4.598 1.686 1 98.56 234 LEU B N 1
ATOM 6707 C CA . LEU B 1 234 ? 7.898 4.43 0.948 1 98.56 234 LEU B CA 1
ATOM 6708 C C . LEU B 1 234 ? 7.699 5.562 -0.052 1 98.56 234 LEU B C 1
ATOM 6710 O O . LEU B 1 234 ? 7.484 6.711 0.34 1 98.56 234 LEU B O 1
ATOM 6714 N N . THR B 1 235 ? 7.848 5.227 -1.303 1 98.56 235 THR B N 1
ATOM 6715 C CA . THR B 1 235 ? 7.77 6.23 -2.359 1 98.56 235 THR B CA 1
ATOM 6716 C C . THR B 1 235 ? 6.422 6.16 -3.072 1 98.56 235 THR B C 1
ATOM 6718 O O . THR B 1 235 ? 5.703 5.164 -2.955 1 98.56 235 THR B O 1
ATOM 6721 N N . PRO B 1 236 ? 6.031 7.191 -3.758 1 98.31 236 PRO B N 1
ATOM 6722 C CA . PRO B 1 236 ? 4.711 7.273 -4.391 1 98.31 236 PRO B CA 1
ATOM 6723 C C . PRO B 1 236 ? 4.5 6.195 -5.453 1 98.31 236 PRO B C 1
ATOM 6725 O O . PRO B 1 236 ? 5.453 5.781 -6.113 1 98.31 236 PRO B O 1
ATOM 6728 N N . HIS B 1 237 ? 3.215 5.836 -5.613 1 98 237 HIS B N 1
ATOM 6729 C CA . HIS B 1 237 ? 2.852 4.762 -6.531 1 98 237 HIS B CA 1
ATOM 6730 C C . HIS B 1 237 ? 2.809 5.258 -7.973 1 98 237 HIS B C 1
ATOM 6732 O O . HIS B 1 237 ? 2.643 4.465 -8.898 1 98 237 HIS B O 1
ATOM 6738 N N . PHE B 1 238 ? 3.027 6.543 -8.117 1 97.56 238 PHE B N 1
ATOM 6739 C CA . PHE B 1 238 ? 3.08 7.168 -9.438 1 97.56 238 PHE B CA 1
ATOM 6740 C C . PHE B 1 238 ? 4.41 7.883 -9.641 1 97.56 238 PHE B C 1
ATOM 6742 O O . PHE B 1 238 ? 5.055 8.305 -8.68 1 97.56 238 PHE B O 1
ATOM 6749 N N . GLY B 1 239 ? 4.855 7.922 -10.82 1 97.81 239 GLY B N 1
ATOM 6750 C CA . GLY B 1 239 ? 5.984 8.734 -11.25 1 97.81 239 GLY B CA 1
ATOM 6751 C C . GLY B 1 239 ? 5.691 9.539 -12.5 1 97.81 239 GLY B C 1
ATOM 6752 O O . GLY B 1 239 ? 4.832 9.164 -13.305 1 97.81 239 GLY B O 1
ATOM 6753 N N . SER B 1 240 ? 6.363 10.648 -12.664 1 97.62 240 SER B N 1
ATOM 6754 C CA . SER B 1 240 ? 6.18 11.469 -13.859 1 97.62 240 SER B CA 1
ATOM 6755 C C . SER B 1 240 ? 6.719 10.758 -15.094 1 97.62 240 SER B C 1
ATOM 6757 O O . SER B 1 240 ? 7.578 9.883 -14.992 1 97.62 240 SER B O 1
ATOM 6759 N N . GLU B 1 241 ? 6.188 11.125 -16.203 1 96.69 241 GLU B N 1
ATOM 6760 C CA . GLU B 1 241 ? 6.73 10.617 -17.469 1 96.69 241 GLU B CA 1
ATOM 6761 C C . GLU B 1 241 ? 8.227 10.906 -17.578 1 96.69 241 GLU B C 1
ATOM 6763 O O . GLU B 1 241 ? 8.984 10.086 -18.094 1 96.69 241 GLU B O 1
ATOM 6768 N N . ASP B 1 242 ? 8.656 12.039 -17.094 1 97.25 242 ASP B N 1
ATOM 6769 C CA . ASP B 1 242 ? 10.055 12.445 -17.156 1 97.25 242 ASP B CA 1
ATOM 6770 C C . ASP B 1 242 ? 10.93 11.508 -16.312 1 97.25 242 ASP B C 1
ATOM 6772 O O . ASP B 1 242 ? 12.078 11.25 -16.672 1 97.25 242 ASP B O 1
ATOM 6776 N N . LEU B 1 243 ? 10.422 11.078 -15.266 1 98.19 243 LEU B N 1
ATOM 6777 C CA . LEU B 1 243 ? 11.141 10.133 -14.422 1 98.19 243 LEU B CA 1
ATOM 6778 C C . LEU B 1 243 ? 11.5 8.867 -15.195 1 98.19 243 LEU B C 1
ATOM 6780 O O . LEU B 1 243 ? 12.641 8.414 -15.164 1 98.19 243 LEU B O 1
ATOM 6784 N N . TYR B 1 244 ? 10.562 8.359 -15.977 1 97.38 244 TYR B N 1
ATOM 6785 C CA . TYR B 1 244 ? 10.742 7.086 -16.672 1 97.38 244 TYR B CA 1
ATOM 6786 C C . TYR B 1 244 ? 11.477 7.285 -17.984 1 97.38 244 TYR B C 1
ATOM 6788 O O . TYR B 1 244 ? 12.086 6.352 -18.516 1 97.38 244 TYR B O 1
ATOM 6796 N N . LYS B 1 245 ? 11.375 8.516 -18.531 1 97.25 245 LYS B N 1
ATOM 6797 C CA . LYS B 1 245 ? 12.242 8.852 -19.656 1 97.25 245 LYS B CA 1
ATOM 6798 C C . LYS B 1 245 ? 13.711 8.859 -19.25 1 97.25 245 LYS B C 1
ATOM 6800 O O . LYS B 1 245 ? 14.555 8.289 -19.938 1 97.25 245 LYS B O 1
ATOM 6805 N N . THR B 1 246 ? 13.922 9.469 -18.125 1 97.25 246 THR B N 1
ATOM 6806 C CA . THR B 1 246 ? 15.281 9.57 -17.609 1 97.25 246 THR B CA 1
ATOM 6807 C C . THR B 1 246 ? 15.852 8.188 -17.297 1 97.25 246 THR B C 1
ATOM 6809 O O . THR B 1 246 ? 17 7.898 -17.625 1 97.25 246 THR B O 1
ATOM 6812 N N . SER B 1 247 ? 15.07 7.359 -16.703 1 95.75 247 SER B N 1
ATOM 6813 C CA . SER B 1 247 ? 15.539 6.035 -16.312 1 95.75 247 SER B CA 1
ATOM 6814 C C . SER B 1 247 ? 15.68 5.117 -17.516 1 95.75 247 SER B C 1
ATOM 6816 O O . SER B 1 247 ? 16.312 4.066 -17.438 1 95.75 247 SER B O 1
ATOM 6818 N N . GLY B 1 248 ? 15.047 5.426 -18.672 1 93.38 248 GLY B N 1
ATOM 6819 C CA . GLY B 1 248 ? 15.078 4.594 -19.859 1 93.38 248 GLY B CA 1
ATOM 6820 C C . GLY B 1 248 ? 13.969 3.562 -19.906 1 93.38 248 GLY B C 1
ATOM 6821 O O . GLY B 1 248 ? 13.789 2.871 -20.906 1 93.38 248 GLY B O 1
ATOM 6822 N N . HIS B 1 249 ? 13.148 3.516 -18.828 1 93.19 249 HIS B N 1
ATOM 6823 C CA . HIS B 1 249 ? 12.102 2.506 -18.766 1 93.19 249 HIS B CA 1
ATOM 6824 C C . HIS B 1 249 ? 10.992 2.789 -19.766 1 93.19 249 HIS B C 1
ATOM 6826 O O . HIS B 1 249 ? 10.383 1.861 -20.312 1 93.19 249 HIS B O 1
ATOM 6832 N N . LEU B 1 250 ? 10.688 4.027 -19.984 1 92.75 250 LEU B N 1
ATOM 6833 C CA . LEU B 1 250 ? 9.617 4.375 -20.922 1 92.75 250 LEU B CA 1
ATOM 6834 C C . LEU B 1 250 ? 9.938 3.875 -22.328 1 92.75 250 LEU B C 1
ATOM 6836 O O . LEU B 1 250 ? 9.039 3.477 -23.062 1 92.75 250 LEU B O 1
ATOM 6840 N N . ALA B 1 251 ? 11.203 3.873 -22.688 1 88.88 251 ALA B N 1
ATOM 6841 C CA . ALA B 1 251 ? 11.625 3.43 -24 1 88.88 251 ALA B CA 1
ATOM 6842 C C . ALA B 1 251 ? 11.656 1.905 -24.094 1 88.88 251 ALA B C 1
ATOM 6844 O O . ALA B 1 251 ? 11.234 1.324 -25.094 1 88.88 251 ALA B O 1
ATOM 6845 N N . HIS B 1 252 ? 12.078 1.264 -23.016 1 86.31 252 HIS B N 1
ATOM 6846 C CA . HIS B 1 252 ? 12.383 -0.159 -23.094 1 86.31 252 HIS B CA 1
ATOM 6847 C C . HIS B 1 252 ? 11.242 -1.004 -22.547 1 86.31 252 HIS B C 1
ATOM 6849 O O . HIS B 1 252 ? 11.148 -2.197 -22.844 1 86.31 252 HIS B O 1
ATOM 6855 N N . TYR B 1 253 ? 10.398 -0.344 -21.766 1 85.56 253 TYR B N 1
ATOM 6856 C CA . TYR B 1 253 ? 9.383 -1.098 -21.047 1 85.56 253 TYR B CA 1
ATOM 6857 C C . TYR B 1 253 ? 7.988 -0.559 -21.344 1 85.56 253 TYR B C 1
ATOM 6859 O O . TYR B 1 253 ? 7.016 -0.923 -20.672 1 85.56 253 TYR B O 1
ATOM 6867 N N . LYS B 1 254 ? 7.75 0.226 -22.281 1 87.12 254 LYS B N 1
ATOM 6868 C CA . LYS B 1 254 ? 6.516 0.96 -22.547 1 87.12 254 LYS B CA 1
ATOM 6869 C C . LYS B 1 254 ? 5.344 0.008 -22.75 1 87.12 254 LYS B C 1
ATOM 6871 O O . LYS B 1 254 ? 4.227 0.288 -22.312 1 87.12 254 LYS B O 1
ATOM 6876 N N . ASP B 1 255 ? 5.57 -1.134 -23.359 1 88 255 ASP B N 1
ATOM 6877 C CA . ASP B 1 255 ? 4.488 -2.057 -23.688 1 88 255 ASP B CA 1
ATOM 6878 C C . ASP B 1 255 ? 3.928 -2.721 -22.438 1 88 255 ASP B C 1
ATOM 6880 O O . ASP B 1 255 ? 2.822 -3.266 -22.453 1 88 255 ASP B O 1
ATOM 6884 N N . ASP B 1 256 ? 4.684 -2.641 -21.391 1 91.62 256 ASP B N 1
ATOM 6885 C CA . ASP B 1 256 ? 4.262 -3.256 -20.125 1 91.62 256 ASP B CA 1
ATOM 6886 C C . ASP B 1 256 ? 3.867 -2.197 -19.109 1 91.62 256 ASP B C 1
ATOM 6888 O O . ASP B 1 256 ? 3.656 -2.51 -17.938 1 91.62 256 ASP B O 1
ATOM 6892 N N . MET B 1 257 ? 3.811 -0.957 -19.516 1 95 257 MET B N 1
ATOM 6893 C CA . MET B 1 257 ? 3.43 0.138 -18.625 1 95 257 MET B CA 1
ATOM 6894 C C . MET B 1 257 ? 1.997 0.586 -18.891 1 95 257 MET B C 1
ATOM 6896 O O . MET B 1 257 ? 1.521 0.503 -20.031 1 95 257 MET B O 1
ATOM 6900 N N . PHE B 1 258 ? 1.298 1.062 -17.875 1 95.25 258 PHE B N 1
ATOM 6901 C CA . PHE B 1 258 ? -0.013 1.673 -18.062 1 95.25 258 PHE B CA 1
ATOM 6902 C C . PHE B 1 258 ? 0.114 3.049 -18.703 1 95.25 258 PHE B C 1
ATOM 6904 O O . PHE B 1 258 ? 1.172 3.678 -18.625 1 95.25 258 PHE B O 1
ATOM 6911 N N . ALA B 1 259 ? -0.966 3.484 -19.312 1 92.12 259 ALA B N 1
ATOM 6912 C CA . ALA B 1 259 ? -1.03 4.852 -19.828 1 92.12 259 ALA B CA 1
ATOM 6913 C C . ALA B 1 259 ? -0.99 5.863 -18.672 1 92.12 259 ALA B C 1
ATOM 6915 O O . ALA B 1 259 ? -1.431 5.566 -17.562 1 92.12 259 ALA B O 1
ATOM 6916 N N . PRO B 1 260 ? -0.424 7.012 -18.906 1 93.81 260 PRO B N 1
ATOM 6917 C CA . PRO B 1 260 ? -0.313 8.016 -17.844 1 93.81 260 PRO B CA 1
ATOM 6918 C C . PRO B 1 260 ? -1.669 8.562 -17.406 1 93.81 260 PRO B C 1
ATOM 6920 O O . PRO B 1 260 ? -2.58 8.695 -18.234 1 93.81 260 PRO B O 1
ATOM 6923 N N . LEU B 1 261 ? -1.813 8.844 -16.172 1 93.25 261 LEU B N 1
ATOM 6924 C CA . LEU B 1 261 ? -2.893 9.641 -15.602 1 93.25 261 LEU B CA 1
ATOM 6925 C C . LEU B 1 261 ? -2.604 11.133 -15.75 1 93.25 261 LEU B C 1
ATOM 6927 O O . LEU B 1 261 ? -1.536 11.602 -15.352 1 93.25 261 LEU B O 1
ATOM 6931 N N . VAL B 1 262 ? -3.539 11.859 -16.344 1 91.19 262 VAL B N 1
ATOM 6932 C CA . VAL B 1 262 ? -3.338 13.289 -16.547 1 91.19 262 VAL B CA 1
ATOM 6933 C C . VAL B 1 262 ? -3.963 14.062 -15.383 1 91.19 262 VAL B C 1
ATOM 6935 O O . VAL B 1 262 ? -5.176 14.008 -15.172 1 91.19 262 VAL B O 1
ATOM 6938 N N . ILE B 1 263 ? -3.199 14.773 -14.672 1 90.19 263 ILE B N 1
ATOM 6939 C CA . ILE B 1 263 ? -3.625 15.602 -13.547 1 90.19 263 ILE B CA 1
ATOM 6940 C C . ILE B 1 263 ? -3.15 17.031 -13.75 1 90.19 263 ILE B C 1
ATOM 6942 O O . ILE B 1 263 ? -1.988 17.359 -13.492 1 90.19 263 ILE B O 1
ATOM 6946 N N . GLU B 1 264 ? -4.105 17.922 -14.031 1 88 264 GLU B N 1
ATOM 6947 C CA . GLU B 1 264 ? -3.748 19.297 -14.359 1 88 264 GLU B CA 1
ATOM 6948 C C . GLU B 1 264 ? -2.641 19.344 -15.406 1 88 264 GLU B C 1
ATOM 6950 O O . GLU B 1 264 ? -2.818 18.859 -16.531 1 88 264 GLU B O 1
ATOM 6955 N N . ASN B 1 265 ? -1.383 19.656 -14.945 1 86.31 265 ASN B N 1
ATOM 6956 C CA . ASN B 1 265 ? -0.281 19.797 -15.891 1 86.31 265 ASN B CA 1
ATOM 6957 C C . ASN B 1 265 ? 0.717 18.641 -15.75 1 86.31 265 ASN B C 1
ATOM 6959 O O . ASN B 1 265 ? 1.801 18.688 -16.344 1 86.31 265 ASN B O 1
ATOM 6963 N N . GLU B 1 266 ? 0.293 17.641 -15.062 1 92.5 266 GLU B N 1
ATOM 6964 C CA . GLU B 1 266 ? 1.211 16.531 -14.836 1 92.5 266 GLU B CA 1
ATOM 6965 C C . GLU B 1 266 ? 0.721 15.266 -15.531 1 92.5 266 GLU B C 1
ATOM 6967 O O . GLU B 1 266 ? -0.486 15.031 -15.625 1 92.5 266 GLU B O 1
ATOM 6972 N N . ARG B 1 267 ? 1.626 14.531 -16.094 1 95.38 267 ARG B N 1
ATOM 6973 C CA . ARG B 1 267 ? 1.395 13.18 -16.594 1 95.38 267 ARG B CA 1
ATOM 6974 C C . ARG B 1 267 ? 2.098 12.148 -15.727 1 95.38 267 ARG B C 1
ATOM 6976 O O . ARG B 1 267 ? 3.318 11.992 -15.797 1 95.38 267 ARG B O 1
ATOM 6983 N N . LEU B 1 268 ? 1.26 11.414 -14.961 1 96.81 268 LEU B N 1
ATOM 6984 C CA . LEU B 1 268 ? 1.807 10.484 -13.977 1 96.81 268 LEU B CA 1
ATOM 6985 C C . LEU B 1 268 ? 1.508 9.047 -14.367 1 96.81 268 LEU B C 1
ATOM 6987 O O . LEU B 1 268 ? 0.375 8.719 -14.727 1 96.81 268 LEU B O 1
ATOM 6991 N N . ILE B 1 269 ? 2.471 8.203 -14.32 1 97.31 269 ILE B N 1
ATOM 6992 C CA . ILE B 1 269 ? 2.326 6.801 -14.688 1 97.31 269 ILE B CA 1
ATOM 6993 C C . ILE B 1 269 ? 2.301 5.934 -13.43 1 97.31 269 ILE B C 1
ATOM 6995 O O . ILE B 1 269 ? 3.135 6.102 -12.539 1 97.31 269 ILE B O 1
ATOM 6999 N N . PRO B 1 270 ? 1.225 4.98 -13.312 1 97.56 270 PRO B N 1
ATOM 7000 C CA . PRO B 1 270 ? 1.38 3.955 -12.281 1 97.56 270 PRO B CA 1
ATOM 7001 C C . PRO B 1 270 ? 2.695 3.189 -12.398 1 97.56 270 PRO B C 1
ATOM 7003 O O . PRO B 1 270 ? 3 2.645 -13.461 1 97.56 270 PRO B O 1
ATOM 7006 N N . ARG B 1 271 ? 3.455 3.168 -11.367 1 97.94 271 ARG B N 1
ATOM 7007 C CA . ARG B 1 271 ? 4.855 2.773 -11.477 1 97.94 271 ARG B CA 1
ATOM 7008 C C . ARG B 1 271 ? 4.984 1.28 -11.766 1 97.94 271 ARG B C 1
ATOM 7010 O O . ARG B 1 271 ? 4.422 0.454 -11.047 1 97.94 271 ARG B O 1
ATOM 7017 N N . PRO B 1 272 ? 5.766 0.868 -12.789 1 96.81 272 PRO B N 1
ATOM 7018 C CA . PRO B 1 272 ? 6.047 -0.544 -13.062 1 96.81 272 PRO B CA 1
ATOM 7019 C C . PRO B 1 272 ? 7.203 -1.087 -12.227 1 96.81 272 PRO B C 1
ATOM 7021 O O . PRO B 1 272 ? 7.395 -2.303 -12.148 1 96.81 272 PRO B O 1
ATOM 7024 N N . MET B 1 273 ? 7.977 -0.192 -11.617 1 95.81 273 MET B N 1
ATOM 7025 C CA . MET B 1 273 ? 9.141 -0.521 -10.797 1 95.81 273 MET B CA 1
ATOM 7026 C C . MET B 1 273 ? 9.477 0.621 -9.844 1 95.81 273 MET B C 1
ATOM 7028 O O . MET B 1 273 ? 9 1.744 -10.023 1 95.81 273 MET B O 1
ATOM 7032 N N . THR B 1 274 ? 10.297 0.379 -8.891 1 97.69 274 THR B N 1
ATOM 7033 C CA . THR B 1 274 ? 10.516 1.355 -7.832 1 97.69 274 THR B CA 1
ATOM 7034 C C . THR B 1 274 ? 11.906 1.965 -7.934 1 97.69 274 THR B C 1
ATOM 7036 O O . THR B 1 274 ? 12.195 2.984 -7.305 1 97.69 274 THR B O 1
ATOM 7039 N N . CYS B 1 275 ? 12.789 1.439 -8.711 1 97.81 275 CYS B N 1
ATOM 7040 C CA . CYS B 1 275 ? 14.203 1.807 -8.695 1 97.81 275 CYS B CA 1
ATOM 7041 C C . CYS B 1 275 ? 14.383 3.297 -8.961 1 97.81 275 CYS B C 1
ATOM 7043 O O . CYS B 1 275 ? 15.141 3.971 -8.266 1 97.81 275 CYS B O 1
ATOM 7045 N N . PRO B 1 276 ? 13.656 3.914 -10.016 1 98.25 276 PRO B N 1
ATOM 7046 C CA . PRO B 1 276 ? 13.836 5.355 -10.219 1 98.25 276 PRO B CA 1
ATOM 7047 C C . PRO B 1 276 ? 13.445 6.176 -8.992 1 98.25 276 PRO B C 1
ATOM 7049 O O . PRO B 1 276 ? 14.055 7.211 -8.719 1 98.25 276 PRO B O 1
ATOM 7052 N N . HIS B 1 277 ? 12.438 5.742 -8.32 1 98.69 277 HIS B N 1
ATOM 7053 C CA . HIS B 1 277 ? 11.977 6.449 -7.133 1 98.69 277 HIS B CA 1
ATOM 7054 C C . HIS B 1 277 ? 13.023 6.414 -6.027 1 98.69 277 HIS B C 1
ATOM 7056 O O . HIS B 1 277 ? 13.203 7.398 -5.305 1 98.69 277 HIS B O 1
ATOM 7062 N N . HIS B 1 278 ? 13.664 5.254 -5.809 1 98.75 278 HIS B N 1
ATOM 7063 C CA . HIS B 1 278 ? 14.727 5.156 -4.805 1 98.75 278 HIS B CA 1
ATOM 7064 C C . HIS B 1 278 ? 15.93 6.012 -5.188 1 98.75 278 HIS B C 1
ATOM 7066 O O . HIS B 1 278 ? 16.641 6.504 -4.316 1 98.75 278 HIS B O 1
ATOM 7072 N N . ILE B 1 279 ? 16.156 6.203 -6.488 1 98.62 279 ILE B N 1
ATOM 7073 C CA . ILE B 1 279 ? 17.234 7.09 -6.93 1 98.62 279 ILE B CA 1
ATOM 7074 C C . ILE B 1 279 ? 16.891 8.531 -6.551 1 98.62 279 ILE B C 1
ATOM 7076 O O . ILE B 1 279 ? 17.781 9.289 -6.152 1 98.62 279 ILE B O 1
ATOM 7080 N N . VAL B 1 280 ? 15.609 8.891 -6.719 1 98.56 280 VAL B N 1
ATOM 7081 C CA . VAL B 1 280 ? 15.172 10.203 -6.254 1 98.56 280 VAL B CA 1
ATOM 7082 C C . VAL B 1 280 ? 15.492 10.359 -4.766 1 98.56 280 VAL B C 1
ATOM 7084 O O . VAL B 1 280 ? 15.992 11.398 -4.336 1 98.56 280 VAL B O 1
ATOM 7087 N N . CYS B 1 281 ? 15.234 9.32 -3.953 1 98.5 281 CYS B N 1
ATOM 7088 C CA . CYS B 1 281 ? 15.555 9.352 -2.529 1 98.5 281 CYS B CA 1
ATOM 7089 C C . CYS B 1 281 ? 17.047 9.594 -2.307 1 98.5 281 CYS B C 1
ATOM 7091 O O . CYS B 1 281 ? 17.422 10.414 -1.472 1 98.5 281 CYS B O 1
ATOM 7093 N N . TYR B 1 282 ? 17.891 8.875 -3.012 1 98.38 282 TYR B N 1
ATOM 7094 C CA . TYR B 1 282 ? 19.344 9.023 -2.904 1 98.38 282 TYR B CA 1
ATOM 7095 C C . TYR B 1 282 ? 19.766 10.461 -3.156 1 98.38 282 TYR B C 1
ATOM 7097 O O . TYR B 1 282 ? 20.656 10.977 -2.482 1 98.38 282 TYR B O 1
ATOM 7105 N N . ASN B 1 283 ? 19.094 11.023 -4.109 1 97.5 283 ASN B N 1
ATOM 7106 C CA . ASN B 1 283 ? 19.5 12.32 -4.641 1 97.5 283 ASN B CA 1
ATOM 7107 C C . ASN B 1 283 ? 18.953 13.469 -3.812 1 97.5 283 ASN B C 1
ATOM 7109 O O . ASN B 1 283 ? 19.156 14.641 -4.148 1 97.5 283 ASN B O 1
ATOM 7113 N N . LEU B 1 284 ? 18.266 13.25 -2.762 1 96.75 284 LEU B N 1
ATOM 7114 C CA . LEU B 1 284 ? 17.672 14.297 -1.934 1 96.75 284 LEU B CA 1
ATOM 7115 C C . LEU B 1 284 ? 18.734 15.016 -1.117 1 96.75 284 LEU B C 1
ATOM 7117 O O . LEU B 1 284 ? 18.516 16.125 -0.631 1 96.75 284 LEU B O 1
ATOM 7121 N N . GLU B 1 285 ? 19.859 14.352 -0.934 1 94.88 285 GLU B N 1
ATOM 7122 C CA . GLU B 1 285 ? 20.953 14.945 -0.184 1 94.88 285 GLU B CA 1
ATOM 7123 C C . GLU B 1 285 ? 22.297 14.641 -0.844 1 94.88 285 GLU B C 1
ATOM 7125 O O . GLU B 1 285 ? 22.422 13.68 -1.607 1 94.88 285 GLU B O 1
ATOM 7130 N N . LYS B 1 286 ? 23.234 15.492 -0.536 1 95.75 286 LYS B N 1
ATOM 7131 C CA . LYS B 1 286 ? 24.594 15.188 -0.968 1 95.75 286 LYS B CA 1
ATOM 7132 C C . LYS B 1 286 ? 25.156 13.992 -0.206 1 95.75 286 LYS B C 1
ATOM 7134 O O . LYS B 1 286 ? 24.922 13.844 0.997 1 95.75 286 LYS B O 1
ATOM 7139 N N . ARG B 1 287 ? 25.891 13.133 -0.957 1 97.25 287 ARG B N 1
ATOM 7140 C CA . ARG B 1 287 ? 26.391 11.898 -0.359 1 97.25 287 ARG B CA 1
ATOM 7141 C C . ARG B 1 287 ? 27.906 11.898 -0.303 1 97.25 287 ARG B C 1
ATOM 7143 O O . ARG B 1 287 ? 28.562 12.391 -1.223 1 97.25 287 ARG B O 1
ATOM 7150 N N . SER B 1 288 ? 28.391 11.375 0.733 1 96 288 SER B N 1
ATOM 7151 C CA . SER B 1 288 ? 29.828 11.125 0.897 1 96 288 SER B CA 1
ATOM 7152 C C . SER B 1 288 ? 30.141 9.641 0.769 1 96 288 SER B C 1
ATOM 7154 O O . SER B 1 288 ? 29.266 8.797 0.963 1 96 288 SER B O 1
ATOM 7156 N N . TYR B 1 289 ? 31.453 9.328 0.469 1 95.94 289 TYR B N 1
ATOM 7157 C CA . TYR B 1 289 ? 31.875 7.938 0.379 1 95.94 289 TYR B CA 1
ATOM 7158 C C . TYR B 1 289 ? 31.641 7.211 1.701 1 95.94 289 TYR B C 1
ATOM 7160 O O . TYR B 1 289 ? 31.453 5.996 1.725 1 95.94 289 TYR B O 1
ATOM 7168 N N . ARG B 1 290 ? 31.531 7.906 2.76 1 91.88 290 ARG B N 1
ATOM 7169 C CA . ARG B 1 290 ? 31.328 7.332 4.086 1 91.88 290 ARG B CA 1
ATOM 7170 C C . ARG B 1 290 ? 29.875 6.902 4.281 1 91.88 290 ARG B C 1
ATOM 7172 O O . ARG B 1 290 ? 29.578 6.074 5.145 1 91.88 290 ARG B O 1
ATOM 7179 N N . ASP B 1 291 ? 29.047 7.469 3.496 1 94.25 291 ASP B N 1
ATOM 7180 C CA . ASP B 1 291 ? 27.641 7.148 3.6 1 94.25 291 ASP B CA 1
ATOM 7181 C C . ASP B 1 291 ? 27.328 5.809 2.938 1 94.25 291 ASP B C 1
ATOM 7183 O O . ASP B 1 291 ? 26.266 5.219 3.186 1 94.25 291 ASP B O 1
ATOM 7187 N N . LEU B 1 292 ? 28.25 5.309 2.117 1 97.25 292 LEU B N 1
ATOM 7188 C CA . LEU B 1 292 ? 27.984 4.113 1.323 1 97.25 292 LEU B CA 1
ATOM 7189 C C . LEU B 1 292 ? 28.562 2.875 2 1 97.25 292 LEU B C 1
ATOM 7191 O O . LEU B 1 292 ? 29.625 2.941 2.619 1 97.25 292 LEU B O 1
ATOM 7195 N N . PRO B 1 293 ? 27.859 1.847 1.938 1 97.94 293 PRO B N 1
ATOM 7196 C CA . PRO B 1 293 ? 26.672 1.583 1.117 1 97.94 293 PRO B CA 1
ATOM 7197 C C . PRO B 1 293 ? 25.391 2.111 1.749 1 97.94 293 PRO B C 1
ATOM 7199 O O . PRO B 1 293 ? 25.266 2.145 2.977 1 97.94 293 PRO B O 1
ATOM 7202 N N . ILE B 1 294 ? 24.516 2.596 0.923 1 98.19 294 ILE B N 1
ATOM 7203 C CA . ILE B 1 294 ? 23.125 2.883 1.298 1 98.19 294 ILE B CA 1
ATOM 7204 C C . ILE B 1 294 ? 22.219 1.75 0.827 1 98.19 294 ILE B C 1
ATOM 7206 O O . ILE B 1 294 ? 22.312 1.303 -0.319 1 98.19 294 ILE B O 1
ATOM 7210 N N . ARG B 1 295 ? 21.391 1.214 1.696 1 98.62 295 ARG B N 1
ATOM 7211 C CA . ARG B 1 295 ? 20.484 0.105 1.381 1 98.62 295 ARG B CA 1
ATOM 7212 C C . ARG B 1 295 ? 19.047 0.476 1.664 1 98.62 295 ARG B C 1
ATOM 7214 O O . ARG B 1 295 ? 18.594 0.401 2.809 1 98.62 295 ARG B O 1
ATOM 7221 N N . TYR B 1 296 ? 18.297 0.829 0.624 1 98.62 296 TYR B N 1
ATOM 7222 C CA . TYR B 1 296 ? 16.859 1.12 0.761 1 98.62 296 TYR B CA 1
ATOM 7223 C C . TYR B 1 296 ? 16.031 -0.133 0.532 1 98.62 296 TYR B C 1
ATOM 7225 O O . TYR B 1 296 ? 16.344 -0.939 -0.35 1 98.62 296 TYR B O 1
ATOM 7233 N N . SER B 1 297 ? 15.047 -0.318 1.311 1 98.31 297 SER B N 1
ATOM 7234 C CA . SER B 1 297 ? 14.047 -1.343 1.039 1 98.31 297 SER B CA 1
ATOM 7235 C C . SER B 1 297 ? 12.641 -0.755 1.043 1 98.31 297 SER B C 1
ATOM 7237 O O . SER B 1 297 ? 12.398 0.294 1.646 1 98.31 297 SER B O 1
ATOM 7239 N N . GLU B 1 298 ? 11.773 -1.346 0.352 1 98.38 298 GLU B N 1
ATOM 7240 C CA . GLU B 1 298 ? 10.375 -0.934 0.276 1 98.38 298 GLU B CA 1
ATOM 7241 C C . GLU B 1 298 ? 9.469 -2.115 -0.064 1 98.38 298 GLU B C 1
ATOM 7243 O O . GLU B 1 298 ? 9.859 -3.004 -0.823 1 98.38 298 GLU B O 1
ATOM 7248 N N . GLN B 1 299 ? 8.312 -2.207 0.646 1 97.62 299 GLN B N 1
ATOM 7249 C CA . GLN B 1 299 ? 7.211 -3.002 0.116 1 97.62 299 GLN B CA 1
ATOM 7250 C C . GLN B 1 299 ? 6.543 -2.299 -1.062 1 97.62 299 GLN B C 1
ATOM 7252 O O . GLN B 1 299 ? 5.574 -1.56 -0.88 1 97.62 299 GLN B O 1
ATOM 7257 N N . SER B 1 300 ? 7.02 -2.59 -2.246 1 97.81 300 SER B N 1
ATOM 7258 C CA . SER B 1 300 ? 6.762 -1.749 -3.412 1 97.81 300 SER B CA 1
ATOM 7259 C C . SER B 1 300 ? 5.477 -2.162 -4.117 1 97.81 300 SER B C 1
ATOM 7261 O O . SER B 1 300 ? 5.41 -3.234 -4.723 1 97.81 300 SER B O 1
ATOM 7263 N N . GLN B 1 301 ? 4.484 -1.335 -4.02 1 98.06 301 GLN B N 1
ATOM 7264 C CA . GLN B 1 301 ? 3.293 -1.523 -4.844 1 98.06 301 GLN B CA 1
ATOM 7265 C C . GLN B 1 301 ? 3.572 -1.177 -6.301 1 98.06 301 GLN B C 1
ATOM 7267 O O . GLN B 1 301 ? 3.988 -0.058 -6.613 1 98.06 301 GLN B O 1
ATOM 7272 N N . LEU B 1 302 ? 3.379 -2.115 -7.234 1 98.31 302 LEU B N 1
ATOM 7273 C CA . LEU B 1 302 ? 3.689 -1.923 -8.648 1 98.31 302 LEU B CA 1
ATOM 7274 C C . LEU B 1 302 ? 2.473 -2.223 -9.516 1 98.31 302 LEU B C 1
ATOM 7276 O O . LEU B 1 302 ? 1.561 -2.936 -9.094 1 98.31 302 LEU B O 1
ATOM 7280 N N . TYR B 1 303 ? 2.488 -1.692 -10.695 1 97.88 303 TYR B N 1
ATOM 7281 C CA . TYR B 1 303 ? 1.446 -1.896 -11.695 1 97.88 303 TYR B CA 1
ATOM 7282 C C . TYR B 1 303 ? 2.053 -2.174 -13.07 1 97.88 303 TYR B C 1
ATOM 7284 O O . TYR B 1 303 ? 2.805 -1.353 -13.594 1 97.88 303 TYR B O 1
ATOM 7292 N N . ARG B 1 304 ? 1.735 -3.279 -13.664 1 97.12 304 ARG B N 1
ATOM 7293 C CA . ARG B 1 304 ? 2.229 -3.648 -14.992 1 97.12 304 ARG B CA 1
ATOM 7294 C C . ARG B 1 304 ? 1.081 -4.059 -15.906 1 97.12 304 ARG B C 1
ATOM 7296 O O . ARG B 1 304 ? 0.143 -4.73 -15.469 1 97.12 304 ARG B O 1
ATOM 7303 N N . TYR B 1 305 ? 1.188 -3.559 -17.094 1 95.25 305 TYR B N 1
ATOM 7304 C CA . TYR B 1 305 ? 0.183 -3.918 -18.094 1 95.25 305 TYR B CA 1
ATOM 7305 C C . TYR B 1 305 ? 0.404 -5.336 -18.609 1 95.25 305 TYR B C 1
ATOM 7307 O O . TYR B 1 305 ? 1.395 -5.605 -19.297 1 95.25 305 TYR B O 1
ATOM 7315 N N . GLU B 1 306 ? -0.496 -6.207 -18.203 1 93.62 306 GLU B N 1
ATOM 7316 C CA . GLU B 1 306 ? -0.559 -7.578 -18.703 1 93.62 306 GLU B CA 1
ATOM 7317 C C . GLU B 1 306 ? -1.83 -7.816 -19.516 1 93.62 306 GLU B C 1
ATOM 7319 O O . GLU B 1 306 ? -2.916 -7.398 -19.109 1 93.62 306 GLU B O 1
ATOM 7324 N N . LYS B 1 307 ? -1.614 -8.477 -20.656 1 87.56 307 LYS B N 1
ATOM 7325 C CA . LYS B 1 307 ? -2.793 -8.805 -21.453 1 87.56 307 LYS B CA 1
ATOM 7326 C C . LYS B 1 307 ? -3.748 -9.711 -20.672 1 87.56 307 LYS B C 1
ATOM 7328 O O . LYS B 1 307 ? -3.312 -10.562 -19.906 1 87.56 307 LYS B O 1
ATOM 7333 N N . SER B 1 308 ? -5.016 -9.484 -20.922 1 87.44 308 SER B N 1
ATOM 7334 C CA . SER B 1 308 ? -6.055 -10.227 -20.219 1 87.44 308 SER B CA 1
ATOM 7335 C C . SER B 1 308 ? -5.844 -11.727 -20.328 1 87.44 308 SER B C 1
ATOM 7337 O O . SER B 1 308 ? -6.074 -12.469 -19.375 1 87.44 308 SER B O 1
ATOM 7339 N N . GLY B 1 309 ? -5.445 -12.211 -21.453 1 81.5 309 GLY B N 1
ATOM 7340 C CA . GLY B 1 309 ? -5.258 -13.633 -21.703 1 81.5 309 GLY B CA 1
ATOM 7341 C C . GLY B 1 309 ? -4.094 -14.227 -20.922 1 81.5 309 GLY B C 1
ATOM 7342 O O . GLY B 1 309 ? -4.027 -15.438 -20.719 1 81.5 309 GLY B O 1
ATOM 7343 N N . ALA B 1 310 ? -3.156 -13.367 -20.469 1 87.12 310 ALA B N 1
ATOM 7344 C CA . ALA B 1 310 ? -1.956 -13.844 -19.781 1 87.12 310 ALA B CA 1
ATOM 7345 C C . ALA B 1 310 ? -2.176 -13.906 -18.266 1 87.12 310 ALA B C 1
ATOM 7347 O O . ALA B 1 310 ? -1.4 -14.547 -17.547 1 87.12 310 ALA B O 1
ATOM 7348 N N . LEU B 1 311 ? -3.174 -13.25 -17.766 1 92.06 311 LEU B N 1
ATOM 7349 C CA . LEU B 1 311 ? -3.441 -13.195 -16.328 1 92.06 311 LEU B CA 1
ATOM 7350 C C . LEU B 1 311 ? -3.734 -14.586 -15.773 1 92.06 311 LEU B C 1
ATOM 7352 O O . LEU B 1 311 ? -4.496 -15.344 -16.375 1 92.06 311 LEU B O 1
ATOM 7356 N N . THR B 1 312 ? -3.098 -14.969 -14.664 1 93.19 312 THR B N 1
ATOM 7357 C CA . THR B 1 312 ? -3.256 -16.297 -14.078 1 93.19 312 THR B CA 1
ATOM 7358 C C . THR B 1 312 ? -3.23 -16.219 -12.555 1 93.19 312 THR B C 1
ATOM 7360 O O . THR B 1 312 ? -2.17 -16.344 -11.938 1 93.19 312 THR B O 1
ATOM 7363 N N . GLY B 1 313 ? -4.398 -16.141 -11.984 1 95.75 313 GLY B N 1
ATOM 7364 C CA . GLY B 1 313 ? -4.492 -16.094 -10.539 1 95.75 313 GLY B CA 1
ATOM 7365 C C . GLY B 1 313 ? -3.574 -15.062 -9.906 1 95.75 313 GLY B C 1
ATOM 7366 O O . GLY B 1 313 ? -3.604 -13.883 -10.281 1 95.75 313 GLY B O 1
ATOM 7367 N N . LEU B 1 314 ? -2.703 -15.57 -9.039 1 97.88 314 LEU B N 1
ATOM 7368 C CA . LEU B 1 314 ? -1.729 -14.719 -8.367 1 97.88 314 LEU B CA 1
ATOM 7369 C C . LEU B 1 314 ? -0.384 -14.766 -9.086 1 97.88 314 LEU B C 1
ATOM 7371 O O . LEU B 1 314 ? 0.499 -13.945 -8.805 1 97.88 314 LEU B O 1
ATOM 7375 N N . GLU B 1 315 ? -0.253 -15.602 -10 1 95.88 315 GLU B N 1
ATOM 7376 C CA . GLU B 1 315 ? 1.03 -15.797 -10.664 1 95.88 315 GLU B CA 1
ATOM 7377 C C . GLU B 1 315 ? 1.358 -14.625 -11.586 1 95.88 315 GLU B C 1
ATOM 7379 O O . GLU B 1 315 ? 2.502 -14.172 -11.633 1 95.88 315 GLU B O 1
ATOM 7384 N N . ARG B 1 316 ? 0.376 -14.25 -12.352 1 95.25 316 ARG B N 1
ATOM 7385 C CA . ARG B 1 316 ? 0.514 -13.125 -13.266 1 95.25 316 ARG B CA 1
ATOM 7386 C C . ARG B 1 316 ? -0.639 -12.141 -13.094 1 95.25 316 ARG B C 1
ATOM 7388 O O . ARG B 1 316 ? -1.779 -12.445 -13.453 1 95.25 316 ARG B O 1
ATOM 7395 N N . VAL B 1 317 ? -0.302 -10.977 -12.539 1 97.94 317 VAL B N 1
ATOM 7396 C CA . VAL B 1 317 ? -1.313 -10 -12.148 1 97.94 317 VAL B CA 1
ATOM 7397 C C . VAL B 1 317 ? -0.921 -8.617 -12.672 1 97.94 317 VAL B C 1
ATOM 7399 O O . VAL B 1 317 ? 0.179 -8.438 -13.195 1 97.94 317 VAL B O 1
ATOM 7402 N N . ARG B 1 318 ? -1.849 -7.652 -12.617 1 97.94 318 ARG B N 1
ATOM 7403 C CA . ARG B 1 318 ? -1.598 -6.273 -13.023 1 97.94 318 ARG B CA 1
ATOM 7404 C C . ARG B 1 318 ? -1.189 -5.418 -11.828 1 97.94 318 ARG B C 1
ATOM 7406 O O . ARG B 1 318 ? -0.515 -4.398 -11.992 1 97.94 318 ARG B O 1
ATOM 7413 N N . GLY B 1 319 ? -1.676 -5.688 -10.664 1 97.81 319 GLY B N 1
ATOM 7414 C CA . GLY B 1 319 ? -1.274 -5.074 -9.406 1 97.81 319 GLY B CA 1
ATOM 7415 C C . GLY B 1 319 ? -0.547 -6.031 -8.477 1 97.81 319 GLY B C 1
ATOM 7416 O O . GLY B 1 319 ? -1.061 -7.105 -8.164 1 97.81 319 GLY B O 1
ATOM 7417 N N . MET B 1 320 ? 0.672 -5.625 -8.016 1 98.06 320 MET B N 1
ATOM 7418 C CA . MET B 1 320 ? 1.492 -6.551 -7.238 1 98.06 320 MET B CA 1
ATOM 7419 C C . MET B 1 320 ? 2.322 -5.801 -6.199 1 98.06 320 MET B C 1
ATOM 7421 O O . MET B 1 320 ? 2.545 -4.594 -6.332 1 98.06 320 MET B O 1
ATOM 7425 N N . LEU B 1 321 ? 2.701 -6.453 -5.195 1 98 321 LEU B N 1
ATOM 7426 C CA . LEU B 1 321 ? 3.58 -5.938 -4.152 1 98 321 LEU B CA 1
ATOM 7427 C C . LEU B 1 321 ? 4.926 -6.656 -4.176 1 98 321 LEU B C 1
ATOM 7429 O O . LEU B 1 321 ? 5.004 -7.852 -3.887 1 98 321 LEU B O 1
ATOM 7433 N N . LEU B 1 322 ? 5.961 -5.926 -4.508 1 97.94 322 LEU B N 1
ATOM 7434 C CA . LEU B 1 322 ? 7.297 -6.496 -4.645 1 97.94 322 LEU B CA 1
ATOM 7435 C C . LEU B 1 322 ? 8.172 -6.125 -3.449 1 97.94 322 LEU B C 1
ATOM 7437 O O . LEU B 1 322 ? 8.172 -4.973 -3.01 1 97.94 322 LEU B O 1
ATOM 7441 N N . THR B 1 323 ? 8.875 -7.09 -2.85 1 96.94 323 THR B N 1
ATOM 7442 C CA . THR B 1 323 ? 9.867 -6.805 -1.822 1 96.94 323 THR B CA 1
ATOM 7443 C C . THR B 1 323 ? 11.195 -6.391 -2.453 1 96.94 323 THR B C 1
ATOM 7445 O O . THR B 1 323 ? 12.039 -7.242 -2.754 1 96.94 323 THR B O 1
ATOM 7448 N N . GLU B 1 324 ? 11.359 -5.094 -2.529 1 95.56 324 GLU B N 1
ATOM 7449 C CA . GLU B 1 324 ? 12.5 -4.574 -3.283 1 95.56 324 GLU B CA 1
ATOM 7450 C C . GLU B 1 324 ? 13.531 -3.943 -2.355 1 95.56 324 GLU B C 1
ATOM 7452 O O . GLU B 1 324 ? 13.188 -3.428 -1.29 1 95.56 324 GLU B O 1
ATOM 7457 N N . GLY B 1 325 ? 14.75 -4.113 -2.77 1 97.94 325 GLY B N 1
ATOM 7458 C CA . GLY B 1 325 ? 15.875 -3.395 -2.191 1 97.94 325 GLY B CA 1
ATOM 7459 C C . GLY B 1 325 ? 16.797 -2.791 -3.234 1 97.94 325 GLY B C 1
ATOM 7460 O O . GLY B 1 325 ? 17.031 -3.393 -4.285 1 97.94 325 GLY B O 1
ATOM 7461 N N . HIS B 1 326 ? 17.172 -1.637 -3.027 1 98.75 326 HIS B N 1
ATOM 7462 C CA . HIS B 1 326 ? 18.156 -0.985 -3.887 1 98.75 326 HIS B CA 1
ATOM 7463 C C . HIS B 1 326 ? 19.359 -0.485 -3.076 1 98.75 326 HIS B C 1
ATOM 7465 O O . HIS B 1 326 ? 19.188 0.287 -2.131 1 98.75 326 HIS B O 1
ATOM 7471 N N . LEU B 1 327 ? 20.469 -0.975 -3.471 1 98.75 327 LEU B N 1
ATOM 7472 C CA . LEU B 1 327 ? 21.719 -0.577 -2.822 1 98.75 327 LEU B CA 1
ATOM 7473 C C . LEU B 1 327 ? 22.516 0.376 -3.707 1 98.75 327 LEU B C 1
ATOM 7475 O O . LEU B 1 327 ? 22.594 0.178 -4.922 1 98.75 327 LEU B O 1
ATOM 7479 N N . PHE B 1 328 ? 23 1.399 -3.148 1 98.81 328 PHE B N 1
ATOM 7480 C CA . PHE B 1 328 ? 23.984 2.285 -3.758 1 98.81 328 PHE B CA 1
ATOM 7481 C C . PHE B 1 328 ? 25.359 2.076 -3.133 1 98.81 328 PHE B C 1
ATOM 7483 O O . PHE B 1 328 ? 25.547 2.318 -1.938 1 98.81 328 PHE B O 1
ATOM 7490 N N . VAL B 1 329 ? 26.312 1.661 -3.973 1 98.44 329 VAL B N 1
ATOM 7491 C CA . VAL B 1 329 ? 27.562 1.187 -3.398 1 98.44 329 VAL B CA 1
ATOM 7492 C C . VAL B 1 329 ? 28.734 1.785 -4.164 1 98.44 329 VAL B C 1
ATOM 7494 O O . VAL B 1 329 ? 28.594 2.176 -5.324 1 98.44 329 VAL B O 1
ATOM 7497 N N . ARG B 1 330 ? 29.844 1.867 -3.459 1 97.62 330 ARG B N 1
ATOM 7498 C CA . ARG B 1 330 ? 31.094 2.152 -4.152 1 97.62 330 ARG B CA 1
ATOM 7499 C C . ARG B 1 330 ? 31.562 0.943 -4.953 1 97.62 330 ARG B C 1
ATOM 7501 O O . ARG B 1 330 ? 31.156 -0.186 -4.688 1 97.62 330 ARG B O 1
ATOM 7508 N N . GLU B 1 331 ? 32.469 1.186 -5.848 1 94.69 331 GLU B N 1
ATOM 7509 C CA . GLU B 1 331 ? 32.969 0.105 -6.688 1 94.69 331 GLU B CA 1
ATOM 7510 C C . GLU B 1 331 ? 33.656 -0.982 -5.852 1 94.69 331 GLU B C 1
ATOM 7512 O O . GLU B 1 331 ? 33.531 -2.17 -6.156 1 94.69 331 GLU B O 1
ATOM 7517 N N . ASP B 1 332 ? 34.344 -0.596 -4.832 1 95.56 332 ASP B N 1
ATOM 7518 C CA . ASP B 1 332 ? 35.094 -1.536 -4.008 1 95.56 332 ASP B CA 1
ATOM 7519 C C . ASP B 1 332 ? 34.156 -2.346 -3.107 1 95.56 332 ASP B C 1
ATOM 7521 O O . ASP B 1 332 ? 34.594 -3.33 -2.498 1 95.56 332 ASP B O 1
ATOM 7525 N N . GLN B 1 333 ? 32.938 -1.993 -3.02 1 97.5 333 GLN B N 1
ATOM 7526 C CA . GLN B 1 333 ? 31.984 -2.654 -2.135 1 97.5 333 GLN B CA 1
ATOM 7527 C C . GLN B 1 333 ? 31.125 -3.656 -2.902 1 97.5 333 GLN B C 1
ATOM 7529 O O . GLN B 1 333 ? 30.406 -4.457 -2.299 1 97.5 333 GLN B O 1
ATOM 7534 N N . ILE B 1 334 ? 31.188 -3.758 -4.203 1 96.94 334 ILE B N 1
ATOM 7535 C CA . ILE B 1 334 ? 30.25 -4.473 -5.07 1 96.94 334 ILE B CA 1
ATOM 7536 C C . ILE B 1 334 ? 30.266 -5.961 -4.727 1 96.94 334 ILE B C 1
ATOM 7538 O O . ILE B 1 334 ? 29.219 -6.547 -4.449 1 96.94 334 ILE B O 1
ATOM 7542 N N . GLU B 1 335 ? 31.391 -6.535 -4.742 1 95.44 335 GLU B N 1
ATOM 7543 C CA . GLU B 1 335 ? 31.5 -7.977 -4.539 1 95.44 335 GLU B CA 1
ATOM 7544 C C . GLU B 1 335 ? 30.922 -8.391 -3.189 1 95.44 335 GLU B C 1
ATOM 7546 O O . GLU B 1 335 ? 30.125 -9.336 -3.111 1 95.44 335 GLU B O 1
ATOM 7551 N N . GLN B 1 336 ? 31.312 -7.715 -2.178 1 97 336 GLN B N 1
ATOM 7552 C CA . GLN B 1 336 ? 30.844 -8.039 -0.835 1 97 336 GLN B CA 1
ATOM 7553 C C . GLN B 1 336 ? 29.328 -7.863 -0.724 1 97 336 GLN B C 1
ATOM 7555 O O . GLN B 1 336 ? 28.656 -8.648 -0.055 1 97 336 GLN B O 1
ATOM 7560 N N . GLU B 1 337 ? 28.828 -6.82 -1.305 1 98.19 337 GLU B N 1
ATOM 7561 C CA . GLU B 1 337 ? 27.391 -6.57 -1.241 1 98.19 337 GLU B CA 1
ATOM 7562 C C . GLU B 1 337 ? 26.609 -7.641 -1.999 1 98.19 337 GLU B C 1
ATOM 7564 O O . GLU B 1 337 ? 25.531 -8.055 -1.565 1 98.19 337 GLU B O 1
ATOM 7569 N N . ILE B 1 338 ? 27.109 -8.094 -3.152 1 97.75 338 ILE B N 1
ATOM 7570 C CA . ILE B 1 338 ? 26.453 -9.156 -3.908 1 97.75 338 ILE B CA 1
ATOM 7571 C C . ILE B 1 338 ? 26.391 -10.422 -3.062 1 97.75 338 ILE B C 1
ATOM 7573 O O . ILE B 1 338 ? 25.344 -11.078 -2.988 1 97.75 338 ILE B O 1
ATOM 7577 N N . LYS B 1 339 ? 27.5 -10.781 -2.438 1 97.94 339 LYS B N 1
ATOM 7578 C CA . LYS B 1 339 ? 27.547 -11.969 -1.592 1 97.94 339 LYS B CA 1
ATOM 7579 C C . LYS B 1 339 ? 26.562 -11.859 -0.427 1 97.94 339 LYS B C 1
ATOM 7581 O O . LYS B 1 339 ? 25.875 -12.828 -0.103 1 97.94 339 LYS B O 1
ATOM 7586 N N . SER B 1 340 ? 26.531 -10.664 0.168 1 98.25 340 SER B N 1
ATOM 7587 C CA . SER B 1 340 ? 25.625 -10.43 1.288 1 98.25 340 SER B CA 1
ATOM 7588 C C . SER B 1 340 ? 24.172 -10.57 0.863 1 98.25 340 SER B C 1
ATOM 7590 O O . SER B 1 340 ? 23.359 -11.156 1.587 1 98.25 340 SER B O 1
ATOM 7592 N N . MET B 1 341 ? 23.844 -10.008 -0.294 1 98.25 341 MET B N 1
ATOM 7593 C CA . MET B 1 341 ? 22.484 -10.094 -0.803 1 98.25 341 MET B CA 1
ATOM 7594 C C . MET B 1 341 ? 22.109 -11.539 -1.112 1 98.25 341 MET B C 1
ATOM 7596 O O . MET B 1 341 ? 20.969 -11.953 -0.867 1 98.25 341 MET B O 1
ATOM 7600 N N . TYR B 1 342 ? 23.047 -12.281 -1.674 1 97.81 342 TYR B N 1
ATOM 7601 C CA . TYR B 1 342 ? 22.781 -13.695 -1.939 1 97.81 342 TYR B CA 1
ATOM 7602 C C . TYR B 1 342 ? 22.5 -14.453 -0.646 1 97.81 342 TYR B C 1
ATOM 7604 O O . TYR B 1 342 ? 21.578 -15.273 -0.583 1 97.81 342 TYR B O 1
ATOM 7612 N N . GLN B 1 343 ? 23.25 -14.195 0.352 1 97.94 343 GLN B N 1
ATOM 7613 C CA . GLN B 1 343 ? 23.062 -14.828 1.65 1 97.94 343 GLN B CA 1
ATOM 7614 C C . GLN B 1 343 ? 21.703 -14.477 2.24 1 97.94 343 GLN B C 1
ATOM 7616 O O . GLN B 1 343 ? 21.031 -15.32 2.828 1 97.94 343 GLN B O 1
ATOM 7621 N N . LEU B 1 344 ? 21.375 -13.195 2.143 1 98.31 344 LEU B N 1
ATOM 7622 C CA . LEU B 1 344 ? 20.062 -12.75 2.596 1 98.31 344 LEU B CA 1
ATOM 7623 C C . LEU B 1 344 ? 18.953 -13.562 1.925 1 98.31 344 LEU B C 1
ATOM 7625 O O . LEU B 1 344 ? 18.047 -14.047 2.596 1 98.31 344 LEU B O 1
ATOM 7629 N N . ILE B 1 345 ? 19.047 -13.711 0.622 1 97.94 345 ILE B N 1
ATOM 7630 C CA . ILE B 1 345 ? 18.047 -14.414 -0.158 1 97.94 345 ILE B CA 1
ATOM 7631 C C . ILE B 1 345 ? 18.016 -15.883 0.255 1 97.94 345 ILE B C 1
ATOM 7633 O O . ILE B 1 345 ? 16.938 -16.438 0.525 1 97.94 345 ILE B O 1
ATOM 7637 N N . GLU B 1 346 ? 19.156 -16.484 0.321 1 96.81 346 GLU B N 1
ATOM 7638 C CA . GLU B 1 346 ? 19.25 -17.906 0.666 1 96.81 346 GLU B CA 1
ATOM 7639 C C . GLU B 1 346 ? 18.672 -18.172 2.049 1 96.81 346 GLU B C 1
ATOM 7641 O O . GLU B 1 346 ? 17.875 -19.109 2.221 1 96.81 346 GLU B O 1
ATOM 7646 N N . GLU B 1 347 ? 19.062 -17.359 2.998 1 97.44 347 GLU B N 1
ATOM 7647 C CA . GLU B 1 347 ? 18.562 -17.531 4.363 1 97.44 347 GLU B CA 1
ATOM 7648 C C . GLU B 1 347 ? 17.047 -17.359 4.426 1 97.44 347 GLU B C 1
ATOM 7650 O O . GLU B 1 347 ? 16.375 -18.125 5.117 1 97.44 347 GLU B O 1
ATOM 7655 N N . THR B 1 348 ? 16.547 -16.406 3.764 1 97.81 348 THR B N 1
ATOM 7656 C CA . THR B 1 348 ? 15.109 -16.109 3.789 1 97.81 348 THR B CA 1
ATOM 7657 C C . THR B 1 348 ? 14.328 -17.25 3.137 1 97.81 348 THR B C 1
ATOM 7659 O O . THR B 1 348 ? 13.344 -17.734 3.701 1 97.81 348 THR B O 1
ATOM 7662 N N . LEU B 1 349 ? 14.734 -17.672 1.941 1 97.25 349 LEU B N 1
ATOM 7663 C CA . LEU B 1 349 ? 14.023 -18.734 1.221 1 97.25 349 LEU B CA 1
ATOM 7664 C C . LEU B 1 349 ? 14.102 -20.047 1.973 1 97.25 349 LEU B C 1
ATOM 7666 O O . LEU B 1 349 ? 13.164 -20.859 1.917 1 97.25 349 LEU B O 1
ATOM 7670 N N . LYS B 1 350 ? 15.156 -20.266 2.684 1 96.81 350 LYS B N 1
ATOM 7671 C CA . LYS B 1 350 ? 15.297 -21.469 3.498 1 96.81 350 LYS B CA 1
ATOM 7672 C C . LYS B 1 350 ? 14.242 -21.5 4.605 1 96.81 350 LYS B C 1
ATOM 7674 O O . LYS B 1 350 ? 13.68 -22.547 4.898 1 96.81 350 LYS B O 1
ATOM 7679 N N . ILE B 1 351 ? 13.992 -20.406 5.191 1 97.62 351 ILE B N 1
ATOM 7680 C CA . ILE B 1 351 ? 12.992 -20.312 6.25 1 97.62 351 ILE B CA 1
ATOM 7681 C C . ILE B 1 351 ? 11.617 -20.719 5.695 1 97.62 351 ILE B C 1
ATOM 7683 O O . ILE B 1 351 ? 10.852 -21.422 6.359 1 97.62 351 ILE B O 1
ATOM 7687 N N . PHE B 1 352 ? 11.297 -20.328 4.461 1 97 352 PHE B N 1
ATOM 7688 C CA . PHE B 1 352 ? 10.016 -20.641 3.842 1 97 352 PHE B CA 1
ATOM 7689 C C . PHE B 1 352 ? 10 -22.062 3.305 1 97 352 PHE B C 1
ATOM 7691 O O . PHE B 1 352 ? 8.945 -22.578 2.928 1 97 352 PHE B O 1
ATOM 7698 N N . ASN B 1 353 ? 11.133 -22.719 3.297 1 94.88 353 ASN B N 1
ATOM 7699 C CA . ASN B 1 353 ? 11.273 -24.078 2.791 1 94.88 353 ASN B CA 1
ATOM 7700 C C . ASN B 1 353 ? 10.797 -24.188 1.347 1 94.88 353 ASN B C 1
ATOM 7702 O O . ASN B 1 353 ? 10 -25.062 1.021 1 94.88 353 ASN B O 1
ATOM 7706 N N . ILE B 1 354 ? 11.227 -23.328 0.516 1 92.38 354 ILE B N 1
ATOM 7707 C CA . ILE B 1 354 ? 10.844 -23.281 -0.892 1 92.38 354 ILE B CA 1
ATOM 7708 C C . ILE B 1 354 ? 11.734 -24.234 -1.697 1 92.38 354 ILE B C 1
ATOM 7710 O O . ILE B 1 354 ? 12.938 -24.312 -1.466 1 92.38 354 ILE B O 1
ATOM 7714 N N . ASP B 1 355 ? 11.102 -24.969 -2.57 1 93.19 355 ASP B N 1
ATOM 7715 C CA . ASP B 1 355 ? 11.844 -25.812 -3.496 1 93.19 355 ASP B CA 1
ATOM 7716 C C . ASP B 1 355 ? 12.359 -25.016 -4.688 1 93.19 355 ASP B C 1
ATOM 7718 O O . ASP B 1 355 ? 11.594 -24.656 -5.582 1 93.19 355 ASP B O 1
ATOM 7722 N N . ILE B 1 356 ? 13.656 -24.844 -4.746 1 94.81 356 ILE B N 1
ATOM 7723 C CA . ILE B 1 356 ? 14.305 -24.078 -5.797 1 94.81 356 ILE B CA 1
ATOM 7724 C C . ILE B 1 356 ? 14.719 -25 -6.938 1 94.81 356 ILE B C 1
ATOM 7726 O O . ILE B 1 356 ? 15.281 -26.062 -6.707 1 94.81 356 ILE B O 1
ATOM 7730 N N . SER B 1 357 ? 14.43 -24.609 -8.172 1 95.25 357 SER B N 1
ATOM 7731 C CA . SER B 1 357 ? 14.82 -25.422 -9.328 1 95.25 357 SER B CA 1
ATOM 7732 C C . SER B 1 357 ? 16.297 -25.234 -9.672 1 95.25 357 SER B C 1
ATOM 7734 O O . SER B 1 357 ? 17.062 -26.203 -9.703 1 95.25 357 SER B O 1
ATOM 7736 N N . TYR B 1 358 ? 16.672 -24 -9.938 1 95.69 358 TYR B N 1
ATOM 7737 C CA . TYR B 1 358 ? 18.062 -23.703 -10.227 1 95.69 358 TYR B CA 1
ATOM 7738 C C . TYR B 1 358 ? 18.328 -22.203 -10.117 1 95.69 358 TYR B C 1
ATOM 7740 O O . TYR B 1 358 ? 17.406 -21.406 -9.984 1 95.69 358 TYR B O 1
ATOM 7748 N N . ILE B 1 359 ? 19.625 -21.891 -10.078 1 97.38 359 ILE B N 1
ATOM 7749 C CA . ILE B 1 359 ? 20.078 -20.516 -10.094 1 97.38 359 ILE B CA 1
ATOM 7750 C C . ILE B 1 359 ? 20.609 -20.156 -11.477 1 97.38 359 ILE B C 1
ATOM 7752 O O . ILE B 1 359 ? 21.406 -20.906 -12.055 1 97.38 359 ILE B O 1
ATOM 7756 N N . SER B 1 360 ? 20.125 -19.078 -12 1 96.81 360 SER B N 1
ATOM 7757 C CA . SER B 1 360 ? 20.578 -18.688 -13.328 1 96.81 360 SER B CA 1
ATOM 7758 C C . SER B 1 360 ? 21.422 -17.406 -13.273 1 96.81 360 SER B C 1
ATOM 7760 O O . SER B 1 360 ? 21.125 -16.5 -12.5 1 96.81 360 SER B O 1
ATOM 7762 N N . LEU B 1 361 ? 22.5 -17.422 -13.977 1 97.5 361 LEU B N 1
ATOM 7763 C CA . LEU B 1 361 ? 23.203 -16.188 -14.336 1 97.5 361 LEU B CA 1
ATOM 7764 C C . LEU B 1 361 ? 22.734 -15.672 -15.695 1 97.5 361 LEU B C 1
ATOM 7766 O O . LEU B 1 361 ? 23.125 -16.219 -16.734 1 97.5 361 LEU B O 1
ATOM 7770 N N . SER B 1 362 ? 21.938 -14.648 -15.648 1 95.62 362 SER B N 1
ATOM 7771 C CA . SER B 1 362 ? 21.328 -14.109 -16.859 1 95.62 362 SER B CA 1
ATOM 7772 C C . SER B 1 362 ? 22.219 -13.047 -17.5 1 95.62 362 SER B C 1
ATOM 7774 O O . SER B 1 362 ? 22.469 -12 -16.906 1 95.62 362 SER B O 1
ATOM 7776 N N . LEU B 1 363 ? 22.625 -13.344 -18.672 1 95 363 LEU B N 1
ATOM 7777 C CA . LEU B 1 363 ? 23.547 -12.477 -19.406 1 95 363 LEU B CA 1
ATOM 7778 C C . LEU B 1 363 ? 22.859 -11.82 -20.594 1 95 363 LEU B C 1
ATOM 7780 O O . LEU B 1 363 ? 21.75 -12.211 -20.953 1 95 363 LEU B O 1
ATOM 7784 N N . ARG B 1 364 ? 23.5 -10.797 -21.109 1 93.38 364 ARG B N 1
ATOM 7785 C CA . ARG B 1 364 ? 22.938 -10.141 -22.281 1 93.38 364 ARG B CA 1
ATOM 7786 C C . ARG B 1 364 ? 23.172 -10.977 -23.547 1 93.38 364 ARG B C 1
ATOM 7788 O O . ARG B 1 364 ? 24.094 -11.789 -23.594 1 93.38 364 ARG B O 1
ATOM 7795 N N . ASP B 1 365 ? 22.297 -10.82 -24.469 1 91.94 365 ASP B N 1
ATOM 7796 C CA . ASP B 1 365 ? 22.594 -11.266 -25.828 1 91.94 365 ASP B CA 1
ATOM 7797 C C . ASP B 1 365 ? 23.406 -10.219 -26.578 1 91.94 365 ASP B C 1
ATOM 7799 O O . ASP B 1 365 ? 22.891 -9.156 -26.938 1 91.94 365 ASP B O 1
ATOM 7803 N N . LYS B 1 366 ? 24.531 -10.516 -26.875 1 89.69 366 LYS B N 1
ATOM 7804 C CA . LYS B 1 366 ? 25.453 -9.555 -27.484 1 89.69 366 LYS B CA 1
ATOM 7805 C C . LYS B 1 366 ? 24.953 -9.117 -28.859 1 89.69 366 LYS B C 1
ATOM 7807 O O . LYS B 1 366 ? 25.312 -8.039 -29.344 1 89.69 366 LYS B O 1
ATOM 7812 N N . ASN B 1 367 ? 24.094 -9.891 -29.375 1 89.12 367 ASN B N 1
ATOM 7813 C CA . ASN B 1 367 ? 23.578 -9.594 -30.719 1 89.12 367 ASN B CA 1
ATOM 7814 C C . ASN B 1 367 ? 22.312 -8.75 -30.656 1 89.12 367 ASN B C 1
ATOM 7816 O O . ASN B 1 367 ? 21.875 -8.211 -31.688 1 89.12 367 ASN B O 1
ATOM 7820 N N . ASP B 1 368 ? 21.734 -8.594 -29.562 1 88.62 368 ASP B N 1
ATOM 7821 C CA . ASP B 1 368 ? 20.531 -7.781 -29.406 1 88.62 368 ASP B CA 1
ATOM 7822 C C . ASP B 1 368 ? 20.891 -6.359 -28.969 1 88.62 368 ASP B C 1
ATOM 7824 O O . ASP B 1 368 ? 20.938 -6.07 -27.781 1 88.62 368 ASP B O 1
ATOM 7828 N N . LYS B 1 369 ? 21.016 -5.516 -29.875 1 82 369 LYS B N 1
ATOM 7829 C CA . LYS B 1 369 ? 21.438 -4.152 -29.578 1 82 369 LYS B CA 1
ATOM 7830 C C . LYS B 1 369 ? 20.234 -3.254 -29.297 1 82 369 LYS B C 1
ATOM 7832 O O . LYS B 1 369 ? 20.406 -2.092 -28.922 1 82 369 LYS B O 1
ATOM 7837 N N . GLU B 1 370 ? 19.125 -3.785 -29.406 1 81.81 370 GLU B N 1
ATOM 7838 C CA . GLU B 1 370 ? 17.906 -3.012 -29.156 1 81.81 370 GLU B CA 1
ATOM 7839 C C . GLU B 1 370 ? 17.5 -3.098 -27.688 1 81.81 370 GLU B C 1
ATOM 7841 O O . GLU B 1 370 ? 17.203 -2.078 -27.062 1 81.81 370 GLU B O 1
ATOM 7846 N N . LYS B 1 371 ? 17.609 -4.234 -27.188 1 84.19 371 LYS B N 1
ATOM 7847 C CA . LYS B 1 371 ? 17.156 -4.449 -25.812 1 84.19 371 LYS B CA 1
ATOM 7848 C C . LYS B 1 371 ? 18.203 -3.967 -24.812 1 84.19 371 LYS B C 1
ATOM 7850 O O . LYS B 1 371 ? 17.844 -3.463 -23.734 1 84.19 371 LYS B O 1
ATOM 7855 N N . TYR B 1 372 ? 19.453 -4.102 -25.188 1 88.38 372 TYR B N 1
ATOM 7856 C CA . TYR B 1 372 ? 20.5 -3.869 -24.203 1 88.38 372 TYR B CA 1
ATOM 7857 C C . TYR B 1 372 ? 21.281 -2.602 -24.531 1 88.38 372 TYR B C 1
ATOM 7859 O O . TYR B 1 372 ? 21.578 -2.328 -25.703 1 88.38 372 TYR B O 1
ATOM 7867 N N . PHE B 1 373 ? 21.547 -1.861 -23.453 1 83.56 373 PHE B N 1
ATOM 7868 C CA . PHE B 1 373 ? 22.359 -0.656 -23.609 1 83.56 373 PHE B CA 1
ATOM 7869 C C . PHE B 1 373 ? 23.719 -0.99 -24.203 1 83.56 373 PHE B C 1
ATOM 7871 O O . PHE B 1 373 ? 24.328 -2.006 -23.859 1 83.56 373 PHE B O 1
ATOM 7878 N N . ASN B 1 374 ? 24.219 -0.052 -25.109 1 84.44 374 ASN B N 1
ATOM 7879 C CA . ASN B 1 374 ? 25.453 -0.32 -25.844 1 84.44 374 ASN B CA 1
ATOM 7880 C C . ASN B 1 374 ? 26.688 0.14 -25.078 1 84.44 374 ASN B C 1
ATOM 7882 O O . ASN B 1 374 ? 27.172 1.247 -25.297 1 84.44 374 ASN B O 1
ATOM 7886 N N . ASP B 1 375 ? 27.188 -0.731 -24.297 1 88.69 375 ASP B N 1
ATOM 7887 C CA . ASP B 1 375 ? 28.422 -0.502 -23.547 1 88.69 375 ASP B CA 1
ATOM 7888 C C . ASP B 1 375 ? 29.094 -1.822 -23.203 1 88.69 375 ASP B C 1
ATOM 7890 O O . ASP B 1 375 ? 28.953 -2.338 -22.094 1 88.69 375 ASP B O 1
ATOM 7894 N N . ASN B 1 376 ? 29.906 -2.203 -23.969 1 91.06 376 ASN B N 1
ATOM 7895 C CA . ASN B 1 376 ? 30.547 -3.514 -23.844 1 91.06 376 ASN B CA 1
ATOM 7896 C C . ASN B 1 376 ? 31.422 -3.588 -22.594 1 91.06 376 ASN B C 1
ATOM 7898 O O . ASN B 1 376 ? 31.5 -4.629 -21.938 1 91.06 376 ASN B O 1
ATOM 7902 N N . LYS B 1 377 ? 32.094 -2.531 -22.375 1 90.06 377 LYS B N 1
ATOM 7903 C CA . LYS B 1 377 ? 32.969 -2.523 -21.219 1 90.06 377 LYS B CA 1
ATOM 7904 C C . LYS B 1 377 ? 32.188 -2.723 -19.922 1 90.06 377 LYS B C 1
ATOM 7906 O O . LYS B 1 377 ? 32.594 -3.514 -19.062 1 90.06 377 LYS B O 1
ATOM 7911 N N . MET B 1 378 ? 31.172 -1.988 -19.812 1 87.69 378 MET B N 1
ATOM 7912 C CA . MET B 1 378 ? 30.328 -2.1 -18.641 1 87.69 378 MET B CA 1
ATOM 7913 C C . MET B 1 378 ? 29.797 -3.52 -18.484 1 87.69 378 MET B C 1
ATOM 7915 O O . MET B 1 378 ? 29.859 -4.098 -17.391 1 87.69 378 MET B O 1
ATOM 7919 N N . TRP B 1 379 ? 29.344 -4.137 -19.547 1 92.25 379 TRP B N 1
ATOM 7920 C CA . TRP B 1 379 ? 28.734 -5.461 -19.531 1 92.25 379 TRP B CA 1
ATOM 7921 C C . TRP B 1 379 ? 29.766 -6.531 -19.172 1 92.25 379 TRP B C 1
ATOM 7923 O O . TRP B 1 379 ? 29.5 -7.395 -18.328 1 92.25 379 TRP B O 1
ATOM 7933 N N . ASN B 1 380 ? 30.844 -6.375 -19.781 1 92.81 380 ASN B N 1
ATOM 7934 C CA . ASN B 1 380 ? 31.891 -7.359 -19.5 1 92.81 380 ASN B CA 1
ATOM 7935 C C . ASN B 1 380 ? 32.312 -7.324 -18.031 1 92.81 380 ASN B C 1
ATOM 7937 O O . ASN B 1 380 ? 32.5 -8.375 -17.406 1 92.81 380 ASN B O 1
ATOM 7941 N N . SER B 1 381 ? 32.438 -6.168 -17.578 1 91.88 381 SER B N 1
ATOM 7942 C CA . SER B 1 381 ? 32.812 -6.008 -16.188 1 91.88 381 SER B CA 1
ATOM 7943 C C . SER B 1 381 ? 31.734 -6.52 -15.25 1 91.88 381 SER B C 1
ATOM 7945 O O . SER B 1 381 ? 32.031 -7.281 -14.32 1 91.88 381 SER B O 1
ATOM 7947 N N . ALA B 1 382 ? 30.531 -6.113 -15.461 1 92.75 382 ALA B N 1
ATOM 7948 C CA . ALA B 1 382 ? 29.406 -6.484 -14.609 1 92.75 382 ALA B CA 1
ATOM 7949 C C . ALA B 1 382 ? 29.203 -7.996 -14.602 1 92.75 382 ALA B C 1
ATOM 7951 O O . ALA B 1 382 ? 29 -8.602 -13.539 1 92.75 382 ALA B O 1
ATOM 7952 N N . GLU B 1 383 ? 29.219 -8.633 -15.758 1 95.19 383 GLU B N 1
ATOM 7953 C CA . GLU B 1 383 ? 29.016 -10.07 -15.883 1 95.19 383 GLU B CA 1
ATOM 7954 C C . GLU B 1 383 ? 30.125 -10.844 -15.164 1 95.19 383 GLU B C 1
ATOM 7956 O O . GLU B 1 383 ? 29.859 -11.836 -14.492 1 95.19 383 GLU B O 1
ATOM 7961 N N . LYS B 1 384 ? 31.312 -10.32 -15.305 1 94.69 384 LYS B N 1
ATOM 7962 C CA . LYS B 1 384 ? 32.438 -10.945 -14.641 1 94.69 384 LYS B CA 1
ATOM 7963 C C . LYS B 1 384 ? 32.312 -10.875 -13.117 1 94.69 384 LYS B C 1
ATOM 7965 O O . LYS B 1 384 ? 32.625 -11.828 -12.414 1 94.69 384 LYS B O 1
ATOM 7970 N N . MET B 1 385 ? 31.828 -9.812 -12.68 1 93.94 385 MET B N 1
ATOM 7971 C CA . MET B 1 385 ? 31.688 -9.602 -11.242 1 93.94 385 MET B CA 1
ATOM 7972 C C . MET B 1 385 ? 30.656 -10.555 -10.656 1 93.94 385 MET B C 1
ATOM 7974 O O . MET B 1 385 ? 30.875 -11.141 -9.594 1 93.94 385 MET B O 1
ATOM 7978 N N . LEU B 1 386 ? 29.5 -10.703 -11.289 1 96.12 386 LEU B N 1
ATOM 7979 C CA . LEU B 1 386 ? 28.469 -11.617 -10.805 1 96.12 386 LEU B CA 1
ATOM 7980 C C . LEU B 1 386 ? 28.969 -13.055 -10.844 1 96.12 386 LEU B C 1
ATOM 7982 O O . LEU B 1 386 ? 28.719 -13.828 -9.914 1 96.12 386 LEU B O 1
ATOM 7986 N N . LYS B 1 387 ? 29.641 -13.391 -11.938 1 96.19 387 LYS B N 1
ATOM 7987 C CA . LYS B 1 387 ? 30.188 -14.734 -12.062 1 96.19 387 LYS B CA 1
ATOM 7988 C C . LYS B 1 387 ? 31.203 -15.031 -10.953 1 96.19 387 LYS B C 1
ATOM 7990 O O . LYS B 1 387 ? 31.156 -16.109 -10.344 1 96.19 387 LYS B O 1
ATOM 7995 N N . LYS B 1 388 ? 32.031 -14.102 -10.758 1 95.94 388 LYS B N 1
ATOM 7996 C CA . LYS B 1 388 ? 33.031 -14.25 -9.711 1 95.94 388 LYS B CA 1
ATOM 7997 C C . LYS B 1 388 ? 32.375 -14.461 -8.344 1 95.94 388 LYS B C 1
ATOM 7999 O O . LYS B 1 388 ? 32.844 -15.289 -7.555 1 95.94 388 LYS B O 1
ATOM 8004 N N . ALA B 1 389 ? 31.438 -13.633 -8.039 1 95.12 389 ALA B N 1
ATOM 8005 C CA . ALA B 1 389 ? 30.75 -13.75 -6.762 1 95.12 389 ALA B CA 1
ATOM 8006 C C . ALA B 1 389 ? 30.156 -15.148 -6.59 1 95.12 389 ALA B C 1
ATOM 8008 O O . ALA B 1 389 ? 30.281 -15.758 -5.523 1 95.12 389 ALA B O 1
ATOM 8009 N N . LEU B 1 390 ? 29.5 -15.703 -7.586 1 96.69 390 LEU B N 1
ATOM 8010 C CA . LEU B 1 390 ? 28.891 -17.031 -7.543 1 96.69 390 LEU B CA 1
ATOM 8011 C C . LEU B 1 390 ? 29.953 -18.109 -7.363 1 96.69 390 LEU B C 1
ATOM 8013 O O . LEU B 1 390 ? 29.781 -19.031 -6.559 1 96.69 390 LEU B O 1
ATOM 8017 N N . ASP B 1 391 ? 31.016 -17.953 -8.117 1 97 391 ASP B N 1
ATOM 8018 C CA . ASP B 1 391 ? 32.094 -18.922 -8.039 1 97 391 ASP B CA 1
ATOM 8019 C C . ASP B 1 391 ? 32.75 -18.906 -6.656 1 97 391 ASP B C 1
ATOM 8021 O O . ASP B 1 391 ? 33.031 -19.969 -6.09 1 97 391 ASP B O 1
ATOM 8025 N N . ASP B 1 392 ? 32.969 -17.75 -6.164 1 96.75 392 ASP B N 1
ATOM 8026 C CA . ASP B 1 392 ? 33.594 -17.609 -4.855 1 96.75 392 ASP B CA 1
ATOM 8027 C C . ASP B 1 392 ? 32.719 -18.25 -3.764 1 96.75 392 ASP B C 1
ATOM 8029 O O . ASP B 1 392 ? 33.25 -18.781 -2.787 1 96.75 392 ASP B O 1
ATOM 8033 N N . MET B 1 393 ? 31.438 -18.156 -3.924 1 96.56 393 MET B N 1
ATOM 8034 C CA . MET B 1 393 ? 30.531 -18.688 -2.914 1 96.56 393 MET B CA 1
ATOM 8035 C C . MET B 1 393 ? 30.281 -20.172 -3.139 1 96.56 393 MET B C 1
ATOM 8037 O O . MET B 1 393 ? 29.609 -20.812 -2.326 1 96.56 393 MET B O 1
ATOM 8041 N N . GLY B 1 394 ? 30.734 -20.703 -4.246 1 96.38 394 GLY B N 1
ATOM 8042 C CA . GLY B 1 394 ? 30.547 -22.109 -4.559 1 96.38 394 GLY B CA 1
ATOM 8043 C C . GLY B 1 394 ? 29.125 -22.453 -4.949 1 96.38 394 GLY B C 1
ATOM 8044 O O . GLY B 1 394 ? 28.656 -23.562 -4.707 1 96.38 394 GLY B O 1
ATOM 8045 N N . VAL B 1 395 ? 28.469 -21.5 -5.504 1 96.25 395 VAL B N 1
ATOM 8046 C CA . VAL B 1 395 ? 27.078 -21.703 -5.891 1 96.25 395 VAL B CA 1
ATOM 8047 C C . VAL B 1 395 ? 27 -22.344 -7.27 1 96.25 395 VAL B C 1
ATOM 8049 O O . VAL B 1 395 ? 27.672 -21.906 -8.203 1 96.25 395 VAL B O 1
ATOM 8052 N N . LYS B 1 396 ? 26.281 -23.422 -7.398 1 96.44 396 LYS B N 1
ATOM 8053 C CA . LYS B 1 396 ? 26 -24.016 -8.703 1 96.44 396 LYS B CA 1
ATOM 8054 C C . LYS B 1 396 ? 24.969 -23.188 -9.469 1 96.44 396 LYS B C 1
ATOM 8056 O O . LYS B 1 396 ? 23.906 -22.859 -8.93 1 96.44 396 LYS B O 1
ATOM 8061 N N . TYR B 1 397 ? 25.344 -22.781 -10.633 1 97.25 397 TYR B N 1
ATOM 8062 C CA . TYR B 1 397 ? 24.422 -21.953 -11.414 1 97.25 397 TYR B CA 1
ATOM 8063 C C . TYR B 1 397 ? 24.469 -22.344 -12.883 1 97.25 397 TYR B C 1
ATOM 8065 O O . TYR B 1 397 ? 25.391 -23.047 -13.32 1 97.25 397 TYR B O 1
ATOM 8073 N N . THR B 1 398 ? 23.422 -21.969 -13.68 1 96.75 398 THR B N 1
ATOM 8074 C CA . THR B 1 398 ? 23.344 -22.109 -15.125 1 96.75 398 THR B CA 1
ATOM 8075 C C . THR B 1 398 ? 23.375 -20.734 -15.805 1 96.75 398 THR B C 1
ATOM 8077 O O . THR B 1 398 ? 22.688 -19.812 -15.375 1 96.75 398 THR B O 1
ATOM 8080 N N . THR B 1 399 ? 24.219 -20.656 -16.828 1 96.25 399 THR B N 1
ATOM 8081 C CA . THR B 1 399 ? 24.266 -19.391 -17.578 1 96.25 399 THR B CA 1
ATOM 8082 C C . THR B 1 399 ? 23.156 -19.359 -18.625 1 96.25 399 THR B C 1
ATOM 8084 O O . THR B 1 399 ? 23 -20.297 -19.406 1 96.25 399 THR B O 1
ATOM 8087 N N . VAL B 1 400 ? 22.406 -18.328 -18.609 1 94.75 400 VAL B N 1
ATOM 8088 C CA . VAL B 1 400 ? 21.344 -18.156 -19.594 1 94.75 400 VAL B CA 1
ATOM 8089 C C . VAL B 1 400 ? 21.531 -16.859 -20.344 1 94.75 400 VAL B C 1
ATOM 8091 O O . VAL B 1 400 ? 21.484 -15.773 -19.75 1 94.75 400 VAL B O 1
ATOM 8094 N N . VAL B 1 401 ? 21.688 -16.938 -21.625 1 93.62 401 VAL B N 1
ATOM 8095 C CA . VAL B 1 401 ? 21.938 -15.773 -22.453 1 93.62 401 VAL B CA 1
ATOM 8096 C C . VAL B 1 401 ? 20.609 -15.156 -22.891 1 93.62 401 VAL B C 1
ATOM 8098 O O . VAL B 1 401 ? 19.672 -15.875 -23.234 1 93.62 401 VAL B O 1
ATOM 8101 N N . GLY B 1 402 ? 20.484 -13.812 -22.781 1 91.5 402 GLY B N 1
ATOM 8102 C CA . GLY B 1 402 ? 19.328 -13.109 -23.297 1 91.5 402 GLY B CA 1
ATOM 8103 C C . GLY B 1 402 ? 18.312 -12.766 -22.219 1 91.5 402 GLY B C 1
ATOM 8104 O O . GLY B 1 402 ? 17.312 -12.102 -22.5 1 91.5 402 GLY B O 1
ATOM 8105 N N . GLU B 1 403 ? 18.625 -13.109 -21.016 1 90 403 GLU B N 1
ATOM 8106 C CA . GLU B 1 403 ? 17.625 -12.93 -19.969 1 90 403 GLU B CA 1
ATOM 8107 C C . GLU B 1 403 ? 18.031 -11.82 -19 1 90 403 GLU B C 1
ATOM 8109 O O . GLU B 1 403 ? 17.359 -11.586 -18 1 90 403 GLU B O 1
ATOM 8114 N N . ALA B 1 404 ? 19.062 -11.148 -19.328 1 89.62 404 ALA B N 1
ATOM 8115 C CA . ALA B 1 404 ? 19.469 -10.008 -18.516 1 89.62 404 ALA B CA 1
ATOM 8116 C C . ALA B 1 404 ? 18.469 -8.867 -18.609 1 89.62 404 ALA B C 1
ATOM 8118 O O . ALA B 1 404 ? 17.609 -8.867 -19.484 1 89.62 404 ALA B O 1
ATOM 8119 N N . ALA B 1 405 ? 18.5 -7.992 -17.641 1 88.81 405 ALA B N 1
ATOM 8120 C CA . ALA B 1 405 ? 17.797 -6.723 -17.797 1 88.81 405 ALA B CA 1
ATOM 8121 C C . ALA B 1 405 ? 18.469 -5.84 -18.844 1 88.81 405 ALA B C 1
ATOM 8123 O O . ALA B 1 405 ? 19.594 -6.109 -19.25 1 88.81 405 ALA B O 1
ATOM 8124 N N . PHE B 1 406 ? 17.734 -4.812 -19.266 1 87.5 406 PHE B N 1
ATOM 8125 C CA . PHE B 1 406 ? 18.297 -3.965 -20.312 1 87.5 406 PHE B CA 1
ATOM 8126 C C . PHE B 1 406 ? 19.484 -3.166 -19.781 1 87.5 406 PHE B C 1
ATOM 8128 O O . PHE B 1 406 ? 20.281 -2.639 -20.547 1 87.5 406 PHE B O 1
ATOM 8135 N N . TYR B 1 407 ? 19.578 -3.137 -18.422 1 87.19 407 TYR B N 1
ATOM 8136 C CA . TYR B 1 407 ? 20.594 -2.266 -17.828 1 87.19 407 TYR B CA 1
ATOM 8137 C C . TYR B 1 407 ? 21.672 -3.08 -17.141 1 87.19 407 TYR B C 1
ATOM 8139 O O . TYR B 1 407 ? 22.641 -2.52 -16.609 1 87.19 407 TYR B O 1
ATOM 8147 N N . GLY B 1 408 ? 21.578 -4.445 -17.094 1 90.31 408 GLY B N 1
ATOM 8148 C CA . GLY B 1 408 ? 22.641 -5.211 -16.438 1 90.31 408 GLY B CA 1
ATOM 8149 C C . GLY B 1 408 ? 22.297 -6.68 -16.281 1 90.31 408 GLY B C 1
ATOM 8150 O O . GLY B 1 408 ? 21.141 -7.082 -16.469 1 90.31 408 GLY B O 1
ATOM 8151 N N . PRO B 1 409 ? 23.359 -7.469 -15.992 1 94.94 409 PRO B N 1
ATOM 8152 C CA . PRO B 1 409 ? 23.156 -8.898 -15.742 1 94.94 409 PRO B CA 1
ATOM 8153 C C . PRO B 1 409 ? 22.516 -9.172 -14.391 1 94.94 409 PRO B C 1
ATOM 8155 O O . PRO B 1 409 ? 22.453 -8.281 -13.539 1 94.94 409 PRO B O 1
ATOM 8158 N N . LYS B 1 410 ? 21.984 -10.391 -14.234 1 96.88 410 LYS B N 1
ATOM 8159 C CA . LYS B 1 410 ? 21.266 -10.695 -13 1 96.88 410 LYS B CA 1
ATOM 8160 C C . LYS B 1 410 ? 21.5 -12.133 -12.57 1 96.88 410 LYS B C 1
ATOM 8162 O O . LYS B 1 410 ? 21.781 -13 -13.398 1 96.88 410 LYS B O 1
ATOM 8167 N N . ILE B 1 411 ? 21.516 -12.352 -11.328 1 97.69 411 ILE B N 1
ATOM 8168 C CA . ILE B 1 411 ? 21.359 -13.664 -10.711 1 97.69 411 ILE B CA 1
ATOM 8169 C C . ILE B 1 411 ? 19.875 -13.898 -10.383 1 97.69 411 ILE B C 1
ATOM 8171 O O . ILE B 1 411 ? 19.266 -13.102 -9.664 1 97.69 411 ILE B O 1
ATOM 8175 N N . ASP B 1 412 ? 19.328 -14.938 -10.93 1 97.31 412 ASP B N 1
ATOM 8176 C CA . ASP B 1 412 ? 17.922 -15.242 -10.695 1 97.31 412 ASP B CA 1
ATOM 8177 C C . ASP B 1 412 ? 17.75 -16.594 -10.016 1 97.31 412 ASP B C 1
ATOM 8179 O O . ASP B 1 412 ? 18.453 -17.562 -10.352 1 97.31 412 ASP B O 1
ATOM 8183 N N . ILE B 1 413 ? 16.938 -16.609 -9.062 1 97.19 413 ILE B N 1
ATOM 8184 C CA . ILE B 1 413 ? 16.516 -17.875 -8.477 1 97.19 413 ILE B CA 1
ATOM 8185 C C . ILE B 1 413 ? 15.203 -18.312 -9.117 1 97.19 413 ILE B C 1
ATOM 8187 O O . ILE B 1 413 ? 14.188 -17.625 -9.016 1 97.19 413 ILE B O 1
ATOM 8191 N N . GLN B 1 414 ? 15.281 -19.5 -9.719 1 96.38 414 GLN B N 1
ATOM 8192 C CA . GLN B 1 414 ? 14.172 -19.969 -10.531 1 96.38 414 GLN B CA 1
ATOM 8193 C C . GLN B 1 414 ? 13.438 -21.109 -9.844 1 96.38 414 GLN B C 1
ATOM 8195 O O . GLN B 1 414 ? 14.055 -21.953 -9.188 1 96.38 414 GLN B O 1
ATOM 8200 N N . ILE B 1 415 ? 12.133 -21.078 -10.008 1 94.88 415 ILE B N 1
ATOM 8201 C CA . ILE B 1 415 ? 11.297 -22.156 -9.5 1 94.88 415 ILE B CA 1
ATOM 8202 C C . ILE B 1 415 ? 10.367 -22.656 -10.602 1 94.88 415 ILE B C 1
ATOM 8204 O O . ILE B 1 415 ? 9.984 -21.891 -11.492 1 94.88 415 ILE B O 1
ATOM 8208 N N . ASP B 1 416 ? 10.109 -23.938 -10.531 1 91.81 416 ASP B N 1
ATOM 8209 C CA . ASP B 1 416 ? 9.078 -24.516 -11.383 1 91.81 416 ASP B CA 1
ATOM 8210 C C . ASP B 1 416 ? 7.734 -24.578 -10.664 1 91.81 416 ASP B C 1
ATOM 8212 O O . ASP B 1 416 ? 7.629 -25.156 -9.586 1 91.81 416 ASP B O 1
ATOM 8216 N N . THR B 1 417 ? 6.797 -24.016 -11.258 1 90.5 417 THR B N 1
ATOM 8217 C CA . THR B 1 417 ? 5.469 -24.031 -10.656 1 90.5 417 THR B CA 1
ATOM 8218 C C . THR B 1 417 ? 4.793 -25.391 -10.883 1 90.5 417 THR B C 1
ATOM 8220 O O . THR B 1 417 ? 5.184 -26.141 -11.781 1 90.5 417 THR B O 1
ATOM 8223 N N . ALA B 1 418 ? 3.801 -25.656 -10.086 1 87.12 418 ALA B N 1
ATOM 8224 C CA . ALA B 1 418 ? 3.031 -26.891 -10.258 1 87.12 418 ALA B CA 1
ATOM 8225 C C . ALA B 1 418 ? 2.338 -26.922 -11.617 1 87.12 418 ALA B C 1
ATOM 8227 O O . ALA B 1 418 ? 2.064 -27.984 -12.164 1 87.12 418 ALA B O 1
ATOM 8228 N N . LEU B 1 419 ? 2.139 -25.766 -12.164 1 82.31 419 LEU B N 1
ATOM 8229 C CA . LEU B 1 419 ? 1.413 -25.672 -13.422 1 82.31 419 LEU B CA 1
ATOM 8230 C C . LEU B 1 419 ? 2.365 -25.766 -14.609 1 82.31 419 LEU B C 1
ATOM 8232 O O . LEU B 1 419 ? 1.935 -25.703 -15.766 1 82.31 419 LEU B O 1
ATOM 8236 N N . GLY B 1 420 ? 3.623 -25.906 -14.289 1 81.81 420 GLY B N 1
ATOM 8237 C CA . GLY B 1 420 ? 4.574 -26.188 -15.352 1 81.81 420 GLY B CA 1
ATOM 8238 C C . GLY B 1 420 ? 5.27 -24.938 -15.875 1 81.81 420 GLY B C 1
ATOM 8239 O O . GLY B 1 420 ? 5.883 -24.969 -16.953 1 81.81 420 GLY B O 1
ATOM 8240 N N . HIS B 1 421 ? 5.141 -23.891 -15.227 1 87.38 421 HIS B N 1
ATOM 8241 C CA . HIS B 1 421 ? 5.832 -22.672 -15.617 1 87.38 421 HIS B CA 1
ATOM 8242 C C . HIS B 1 421 ? 7.121 -22.484 -14.82 1 87.38 421 HIS B C 1
ATOM 8244 O O . HIS B 1 421 ? 7.254 -23.016 -13.719 1 87.38 421 HIS B O 1
ATOM 8250 N N . GLU B 1 422 ? 8.031 -21.734 -15.445 1 90.94 422 GLU B N 1
ATOM 8251 C CA . GLU B 1 422 ? 9.234 -21.297 -14.75 1 90.94 422 GLU B CA 1
ATOM 8252 C C . GLU B 1 422 ? 9.133 -19.828 -14.344 1 90.94 422 GLU B C 1
ATOM 8254 O O . GLU B 1 422 ? 8.836 -18.969 -15.18 1 90.94 422 GLU B O 1
ATOM 8259 N N . ILE B 1 423 ? 9.312 -19.625 -13.109 1 93 423 ILE B N 1
ATOM 8260 C CA . ILE B 1 423 ? 9.188 -18.234 -12.656 1 93 423 ILE B CA 1
ATOM 8261 C C . ILE B 1 423 ? 10.391 -17.859 -11.789 1 93 423 ILE B C 1
ATOM 8263 O O . ILE B 1 423 ? 11.008 -18.734 -11.172 1 93 423 ILE B O 1
ATOM 8267 N N . THR B 1 424 ? 10.719 -16.578 -11.797 1 94.69 424 THR B N 1
ATOM 8268 C CA . THR B 1 424 ? 11.781 -16.031 -10.961 1 94.69 424 THR B CA 1
ATOM 8269 C C . THR B 1 424 ? 11.234 -15.602 -9.602 1 94.69 424 THR B C 1
ATOM 8271 O O . THR B 1 424 ? 10.281 -14.828 -9.531 1 94.69 424 THR B O 1
ATOM 8274 N N . VAL B 1 425 ? 11.883 -16.031 -8.523 1 95.75 425 VAL B N 1
ATOM 8275 C CA . VAL B 1 425 ? 11.383 -15.703 -7.191 1 95.75 425 VAL B CA 1
ATOM 8276 C C . VAL B 1 425 ? 12.266 -14.633 -6.555 1 95.75 425 VAL B C 1
ATOM 8278 O O . VAL B 1 425 ? 11.789 -13.828 -5.742 1 95.75 425 VAL B O 1
ATOM 8281 N N . SER B 1 426 ? 13.531 -14.617 -6.824 1 97.56 426 SER B N 1
ATOM 8282 C CA . SER B 1 426 ? 14.469 -13.633 -6.305 1 97.56 4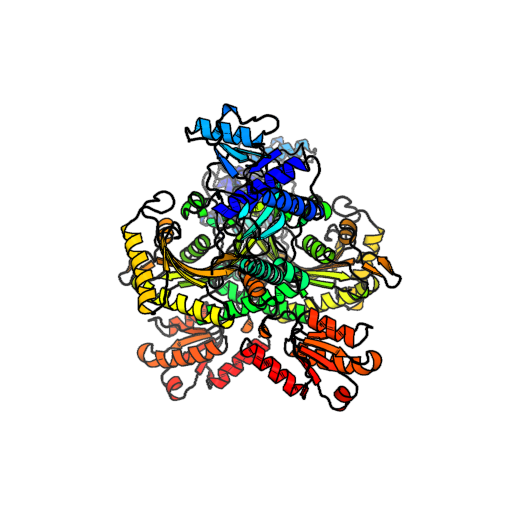26 SER B CA 1
ATOM 8283 C C . SER B 1 426 ? 15.492 -13.227 -7.363 1 97.56 426 SER B C 1
ATOM 8285 O O . SER B 1 426 ? 15.766 -13.992 -8.289 1 97.56 426 SER B O 1
ATOM 8287 N N . THR B 1 427 ? 15.961 -12.039 -7.207 1 97.25 427 THR B N 1
ATOM 8288 C CA . THR B 1 427 ? 16.906 -11.547 -8.203 1 97.25 427 THR B CA 1
ATOM 8289 C C . THR B 1 427 ? 17.922 -10.617 -7.562 1 97.25 427 THR B C 1
ATOM 8291 O O . THR B 1 427 ? 17.625 -9.938 -6.578 1 97.25 427 THR B O 1
ATOM 8294 N N . ILE B 1 428 ? 19.141 -10.688 -8.008 1 98.12 428 ILE B N 1
ATOM 8295 C CA . ILE B 1 428 ? 20.188 -9.695 -7.762 1 98.12 428 ILE B CA 1
ATOM 8296 C C . ILE B 1 428 ? 20.703 -9.156 -9.094 1 98.12 428 ILE B C 1
ATOM 8298 O O . ILE B 1 428 ? 21.156 -9.914 -9.945 1 98.12 428 ILE B O 1
ATOM 8302 N N . GLN B 1 429 ? 20.594 -7.887 -9.289 1 96.75 429 GLN B N 1
ATOM 8303 C CA . GLN B 1 429 ? 21.016 -7.273 -10.547 1 96.75 429 GLN B CA 1
ATOM 8304 C C . GLN B 1 429 ? 22.062 -6.195 -10.312 1 96.75 429 GLN B C 1
ATOM 8306 O O . GLN B 1 429 ? 21.984 -5.441 -9.344 1 96.75 429 GLN B O 1
ATOM 8311 N N . LEU B 1 430 ? 23.047 -6.203 -11.109 1 96.44 430 LEU B N 1
ATOM 8312 C CA . LEU B 1 430 ? 24.062 -5.16 -11.086 1 96.44 430 LEU B CA 1
ATOM 8313 C C . LEU B 1 430 ? 23.797 -4.113 -12.164 1 96.44 430 LEU B C 1
ATOM 8315 O O . LEU B 1 430 ? 23.719 -4.441 -13.344 1 96.44 430 LEU B O 1
ATOM 8319 N N . ASP B 1 431 ? 23.688 -2.811 -11.711 1 95.5 431 ASP B N 1
ATOM 8320 C CA . ASP B 1 431 ? 23.203 -1.745 -12.586 1 95.5 431 ASP B CA 1
ATOM 8321 C C . ASP B 1 431 ? 24.156 -0.553 -12.57 1 95.5 431 ASP B C 1
ATOM 8323 O O . ASP B 1 431 ? 24.219 0.184 -11.578 1 95.5 431 ASP B O 1
ATOM 8327 N N . PHE B 1 432 ? 24.844 -0.304 -13.719 1 92.88 432 PHE B N 1
ATOM 8328 C CA . PHE B 1 432 ? 25.734 0.843 -13.859 1 92.88 432 PHE B CA 1
ATOM 8329 C C . PHE B 1 432 ? 25.047 1.966 -14.633 1 92.88 432 PHE B C 1
ATOM 8331 O O . PHE B 1 432 ? 25.5 3.109 -14.609 1 92.88 432 PHE B O 1
ATOM 8338 N N . LEU B 1 433 ? 23.953 1.642 -15.219 1 92.5 433 LEU B N 1
ATOM 8339 C CA . LEU B 1 433 ? 23.312 2.551 -16.172 1 92.5 433 LEU B CA 1
ATOM 8340 C C . LEU B 1 433 ? 22.484 3.6 -15.445 1 92.5 433 LEU B C 1
ATOM 8342 O O . LEU B 1 433 ? 22.578 4.793 -15.742 1 92.5 433 LEU B O 1
ATOM 8346 N N . GLN B 1 434 ? 21.641 3.174 -14.523 1 95.5 434 GLN B N 1
ATOM 8347 C CA . GLN B 1 434 ? 20.703 4.09 -13.891 1 95.5 434 GLN B CA 1
ATOM 8348 C C . GLN B 1 434 ? 21.422 5.211 -13.156 1 95.5 434 GLN B C 1
ATOM 8350 O O . GLN B 1 434 ? 21.047 6.379 -13.258 1 95.5 434 GLN B O 1
ATOM 8355 N N . PRO B 1 435 ? 22.453 4.891 -12.383 1 97 435 PRO B N 1
ATOM 8356 C CA . PRO B 1 435 ? 23.203 5.98 -11.75 1 97 435 PRO B CA 1
ATOM 8357 C C . PRO B 1 435 ? 23.75 6.98 -12.758 1 97 435 PRO B C 1
ATOM 8359 O O . PRO B 1 435 ? 23.828 8.18 -12.469 1 97 435 PRO B O 1
ATOM 8362 N N . LYS B 1 436 ? 24.156 6.496 -13.875 1 95.12 436 LYS B N 1
ATOM 8363 C CA . LYS B 1 436 ? 24.641 7.367 -14.945 1 95.12 436 LYS B CA 1
ATOM 8364 C C . LYS B 1 436 ? 23.516 8.219 -15.508 1 95.12 436 LYS B C 1
ATOM 8366 O O . LYS B 1 436 ? 23.656 9.438 -15.664 1 95.12 436 LYS B O 1
ATOM 8371 N N . ASN B 1 437 ? 22.391 7.586 -15.828 1 95.62 437 ASN B N 1
ATOM 8372 C CA . ASN B 1 437 ? 21.266 8.281 -16.422 1 95.62 437 ASN B CA 1
ATOM 8373 C C . ASN B 1 437 ? 20.75 9.398 -15.523 1 95.62 437 ASN B C 1
ATOM 8375 O O . ASN B 1 437 ? 20.328 10.453 -16.016 1 95.62 437 ASN B O 1
ATOM 8379 N N . PHE B 1 438 ? 20.781 9.188 -14.227 1 97.81 438 PHE B N 1
ATOM 8380 C CA . PHE B 1 438 ? 20.281 10.18 -13.281 1 97.81 438 PHE B CA 1
ATOM 8381 C C . PHE B 1 438 ? 21.406 11.094 -12.805 1 97.81 438 PHE B C 1
ATOM 8383 O O . PHE B 1 438 ? 21.156 12.023 -12.031 1 97.81 438 PHE B O 1
ATOM 8390 N N . ASP B 1 439 ? 22.562 10.812 -13.172 1 97.31 439 ASP B N 1
ATOM 8391 C CA . ASP B 1 439 ? 23.766 11.586 -12.859 1 97.31 439 ASP B CA 1
ATOM 8392 C C . ASP B 1 439 ? 23.922 11.75 -11.352 1 97.31 439 ASP B C 1
ATOM 8394 O O . ASP B 1 439 ? 24.078 12.867 -10.852 1 97.31 439 ASP B O 1
ATOM 8398 N N . ILE B 1 440 ? 23.75 10.648 -10.625 1 97.75 440 ILE B N 1
ATOM 8399 C CA . ILE B 1 440 ? 23.938 10.727 -9.18 1 97.75 440 ILE B CA 1
ATOM 8400 C C . ILE B 1 440 ? 25.406 10.508 -8.836 1 97.75 440 ILE B C 1
ATOM 8402 O O . ILE B 1 440 ? 26.109 9.773 -9.523 1 97.75 440 ILE B O 1
ATOM 8406 N N . THR B 1 441 ? 25.844 11.164 -7.77 1 98.12 441 THR B N 1
ATOM 8407 C CA . THR B 1 441 ? 27.266 11.109 -7.395 1 98.12 441 THR B CA 1
ATOM 8408 C C . THR B 1 441 ? 27.406 11.094 -5.875 1 98.12 441 THR B C 1
ATOM 8410 O O . THR B 1 441 ? 26.422 11.227 -5.145 1 98.12 441 THR B O 1
ATOM 8413 N N . TYR B 1 442 ? 28.578 10.758 -5.426 1 98.31 442 TYR B N 1
ATOM 8414 C CA . TYR B 1 442 ? 29.047 10.961 -4.059 1 98.31 442 TYR B CA 1
ATOM 8415 C C . TYR B 1 442 ? 30.438 11.562 -4.039 1 98.31 442 TYR B C 1
ATOM 8417 O O . TYR B 1 442 ? 31.172 11.492 -5.031 1 98.31 442 TYR B O 1
ATOM 8425 N N . THR B 1 443 ? 30.734 12.234 -2.979 1 97.94 443 THR B N 1
ATOM 8426 C CA . THR B 1 443 ? 32.094 12.758 -2.799 1 97.94 443 THR B CA 1
ATOM 8427 C C . THR B 1 443 ? 33.031 11.672 -2.293 1 97.94 443 THR B C 1
ATOM 8429 O O . THR B 1 443 ? 32.781 11.086 -1.234 1 97.94 443 THR B O 1
ATOM 8432 N N . ASP B 1 444 ? 34.125 11.469 -3.012 1 96.62 444 ASP B N 1
ATOM 8433 C CA . ASP B 1 444 ? 35.031 10.406 -2.629 1 96.62 444 ASP B CA 1
ATOM 8434 C C . ASP B 1 444 ? 36.031 10.883 -1.569 1 96.62 444 ASP B C 1
ATOM 8436 O O . ASP B 1 444 ? 35.875 11.992 -1.042 1 96.62 444 ASP B O 1
ATOM 8440 N N . LYS B 1 445 ? 36.969 10.062 -1.245 1 94.19 445 LYS B N 1
ATOM 8441 C CA . LYS B 1 445 ? 37.906 10.328 -0.174 1 94.19 445 LYS B CA 1
ATOM 8442 C C . LYS B 1 445 ? 38.781 11.531 -0.516 1 94.19 445 LYS B C 1
ATOM 8444 O O . LYS B 1 445 ? 39.312 12.203 0.378 1 94.19 445 LYS B O 1
ATOM 8449 N N . ASN B 1 446 ? 38.969 11.859 -1.744 1 95.31 446 ASN B N 1
ATOM 8450 C CA . ASN B 1 446 ? 39.812 12.945 -2.205 1 95.31 446 ASN B CA 1
ATOM 8451 C C . ASN B 1 446 ? 39.031 14.211 -2.488 1 95.31 446 ASN B C 1
ATOM 8453 O O . ASN B 1 446 ? 39.531 15.172 -3.059 1 95.31 446 ASN B O 1
ATOM 8457 N N . GLY B 1 447 ? 37.75 14.156 -2.197 1 94.94 447 GLY B N 1
ATOM 8458 C CA . GLY B 1 447 ? 36.906 15.32 -2.396 1 94.94 447 GLY B CA 1
ATOM 8459 C C . GLY B 1 447 ? 36.406 15.438 -3.812 1 94.94 447 GLY B C 1
ATOM 8460 O O . GLY B 1 447 ? 35.812 16.469 -4.184 1 94.94 447 GLY B O 1
ATOM 8461 N N . LYS B 1 448 ? 36.562 14.445 -4.527 1 97.06 448 LYS B N 1
ATOM 8462 C CA . LYS B 1 448 ? 36.094 14.453 -5.91 1 97.06 448 LYS B CA 1
ATOM 8463 C C . LYS B 1 448 ? 34.75 13.727 -6.047 1 97.06 448 LYS B C 1
ATOM 8465 O O . LYS B 1 448 ? 34.438 12.891 -5.211 1 97.06 448 LYS B O 1
ATOM 8470 N N . GLU B 1 449 ? 34.094 14.016 -7.148 1 97.06 449 GLU B N 1
ATOM 8471 C CA . GLU B 1 449 ? 32.812 13.367 -7.418 1 97.06 449 GLU B CA 1
ATOM 8472 C C . GLU B 1 449 ? 33.031 12.008 -8.078 1 97.06 449 GLU B C 1
ATOM 8474 O O . GLU B 1 449 ? 33.875 11.852 -8.953 1 97.06 449 GLU B O 1
ATOM 8479 N N . ALA B 1 450 ? 32.344 11.062 -7.578 1 97.5 450 ALA B N 1
ATOM 8480 C CA . ALA B 1 450 ? 32.344 9.711 -8.133 1 97.5 450 ALA B CA 1
ATOM 8481 C C . ALA B 1 450 ? 30.906 9.188 -8.258 1 97.5 450 ALA B C 1
ATOM 8483 O O . ALA B 1 450 ? 29.984 9.727 -7.629 1 97.5 450 ALA B O 1
ATOM 8484 N N . ARG B 1 451 ? 30.734 8.234 -9.125 1 97.44 451 ARG B N 1
ATOM 8485 C CA . ARG B 1 451 ? 29.406 7.688 -9.352 1 97.44 451 ARG B CA 1
ATOM 8486 C C . ARG B 1 451 ? 29.234 6.355 -8.633 1 97.44 451 ARG B C 1
ATOM 8488 O O . ARG B 1 451 ? 30.078 5.473 -8.727 1 97.44 451 ARG B O 1
ATOM 8495 N N . PRO B 1 452 ? 28.188 6.211 -7.887 1 98.25 452 PRO B N 1
ATOM 8496 C CA . PRO B 1 452 ? 27.922 4.91 -7.262 1 98.25 452 PRO B CA 1
ATOM 8497 C C . PRO B 1 452 ? 27.375 3.881 -8.25 1 98.25 452 PRO B C 1
ATOM 8499 O O . PRO B 1 452 ? 27.016 4.23 -9.375 1 98.25 452 PRO B O 1
ATOM 8502 N N . VAL B 1 453 ? 27.453 2.633 -7.855 1 97.25 453 VAL B N 1
ATOM 8503 C CA . VAL B 1 453 ? 26.828 1.535 -8.578 1 97.25 453 VAL B CA 1
ATOM 8504 C C . VAL B 1 453 ? 25.562 1.079 -7.848 1 97.25 453 VAL B C 1
ATOM 8506 O O . VAL B 1 453 ? 25.516 1.09 -6.613 1 97.25 453 VAL B O 1
ATOM 8509 N N . MET B 1 454 ? 24.594 0.735 -8.641 1 98 454 MET B N 1
ATOM 8510 C CA . MET B 1 454 ? 23.312 0.333 -8.039 1 98 454 MET B CA 1
ATOM 8511 C C . MET B 1 454 ? 23.141 -1.181 -8.109 1 98 454 MET B C 1
ATOM 8513 O O . MET B 1 454 ? 23.469 -1.803 -9.125 1 98 454 MET B O 1
ATOM 8517 N N . ILE B 1 455 ? 22.734 -1.825 -7.051 1 98.38 455 ILE B N 1
ATOM 8518 C CA . ILE B 1 455 ? 22.375 -3.236 -6.992 1 98.38 455 ILE B CA 1
ATOM 8519 C C . ILE B 1 455 ? 20.891 -3.375 -6.703 1 98.38 455 ILE B C 1
ATOM 8521 O O . ILE B 1 455 ? 20.375 -2.809 -5.73 1 98.38 455 ILE B O 1
ATOM 8525 N N . HIS B 1 456 ? 20.188 -4.008 -7.598 1 98.38 456 HIS B N 1
ATOM 8526 C CA . HIS B 1 456 ? 18.781 -4.32 -7.391 1 98.38 456 HIS B CA 1
ATOM 8527 C C . HIS B 1 456 ? 18.609 -5.68 -6.727 1 98.38 456 HIS B C 1
ATOM 8529 O O . HIS B 1 456 ? 19.219 -6.664 -7.145 1 98.38 456 HIS B O 1
ATOM 8535 N N . ARG B 1 457 ? 17.828 -5.715 -5.742 1 98 457 ARG B N 1
ATOM 8536 C CA . ARG B 1 457 ? 17.578 -6.973 -5.043 1 98 457 ARG B CA 1
ATOM 8537 C C . ARG B 1 457 ? 16.094 -7.242 -4.895 1 98 457 ARG B C 1
ATOM 8539 O O . ARG B 1 457 ? 15.352 -6.41 -4.359 1 98 457 ARG B O 1
ATOM 8546 N N . GLY B 1 458 ? 15.555 -8.281 -5.449 1 97.5 458 GLY B N 1
ATOM 8547 C CA . GLY B 1 458 ? 14.266 -8.867 -5.121 1 97.5 458 GLY B CA 1
ATOM 8548 C C . GLY B 1 458 ? 14.367 -10.031 -4.156 1 97.5 458 GLY B C 1
ATOM 8549 O O . GLY B 1 458 ? 15.008 -11.039 -4.461 1 97.5 458 GLY B O 1
ATOM 8550 N N . LEU B 1 459 ? 13.727 -9.961 -3.018 1 97.69 459 LEU B N 1
ATOM 8551 C CA . LEU B 1 459 ? 13.953 -10.922 -1.939 1 97.69 459 LEU B CA 1
ATOM 8552 C C . LEU B 1 459 ? 13.117 -12.18 -2.15 1 97.69 459 LEU B C 1
ATOM 8554 O O . LEU B 1 459 ? 13.664 -13.281 -2.256 1 97.69 459 LEU B O 1
ATOM 8558 N N . ILE B 1 460 ? 11.805 -12 -2.275 1 97.38 460 ILE B N 1
ATOM 8559 C CA . ILE B 1 460 ? 10.914 -13.141 -2.502 1 97.38 460 ILE B CA 1
ATOM 8560 C C . ILE B 1 460 ? 10.047 -12.883 -3.73 1 97.38 460 ILE B C 1
ATOM 8562 O O . ILE B 1 460 ? 8.977 -13.477 -3.881 1 97.38 460 ILE B O 1
ATOM 8566 N N . GLY B 1 461 ? 10.484 -11.953 -4.52 1 95.94 461 GLY B N 1
ATOM 8567 C CA . GLY B 1 461 ? 9.602 -11.531 -5.598 1 95.94 461 GLY B CA 1
ATOM 8568 C C . GLY B 1 461 ? 8.367 -10.797 -5.105 1 95.94 461 GLY B C 1
ATOM 8569 O O . GLY B 1 461 ? 8.445 -10 -4.172 1 95.94 461 GLY B O 1
ATOM 8570 N N . THR B 1 462 ? 7.285 -11 -5.75 1 97.56 462 THR B N 1
ATOM 8571 C CA . THR B 1 462 ? 6.031 -10.367 -5.352 1 97.56 462 THR B CA 1
ATOM 8572 C C . THR B 1 462 ? 5.266 -11.258 -4.375 1 97.56 462 THR B C 1
ATOM 8574 O O . THR B 1 462 ? 5.418 -12.477 -4.387 1 97.56 462 THR B O 1
ATOM 8577 N N . TYR B 1 463 ? 4.469 -10.617 -3.52 1 98.31 463 TYR B N 1
ATOM 8578 C CA . TYR B 1 463 ? 3.619 -11.375 -2.605 1 98.31 463 TYR B CA 1
ATOM 8579 C C . TYR B 1 463 ? 2.707 -12.32 -3.371 1 98.31 463 TYR B C 1
ATOM 8581 O O . TYR B 1 463 ? 2.502 -13.469 -2.957 1 98.31 463 TYR B O 1
ATOM 8589 N N . GLU B 1 464 ? 2.184 -11.867 -4.441 1 98.19 464 GLU B N 1
ATOM 8590 C CA . GLU B 1 464 ? 1.241 -12.633 -5.25 1 98.19 464 GLU B CA 1
ATOM 8591 C C . GLU B 1 464 ? 1.88 -13.922 -5.766 1 98.19 464 GLU B C 1
ATOM 8593 O O . GLU B 1 464 ? 1.424 -15.023 -5.441 1 98.19 464 GLU B O 1
ATOM 8598 N N . ARG B 1 465 ? 2.982 -13.742 -6.434 1 96.88 465 ARG B N 1
ATOM 8599 C CA . ARG B 1 465 ? 3.66 -14.906 -6.996 1 96.88 465 ARG B CA 1
ATOM 8600 C C . ARG B 1 465 ? 4.172 -15.828 -5.895 1 96.88 465 ARG B C 1
ATOM 8602 O O . ARG B 1 465 ? 4.113 -17.047 -6.023 1 96.88 465 ARG B O 1
ATOM 8609 N N . PHE B 1 466 ? 4.648 -15.305 -4.848 1 98 466 PHE B N 1
ATOM 8610 C CA . PHE B 1 466 ? 5.25 -16.094 -3.779 1 98 466 PHE B CA 1
ATOM 8611 C C . PHE B 1 466 ? 4.195 -16.938 -3.07 1 98 466 PHE B C 1
ATOM 8613 O O . PHE B 1 466 ? 4.426 -18.109 -2.779 1 98 466 PHE B O 1
ATOM 8620 N N . VAL B 1 467 ? 3.053 -16.328 -2.76 1 98.31 467 VAL B N 1
ATOM 8621 C CA . VAL B 1 467 ? 1.98 -17.062 -2.098 1 98.31 467 VAL B CA 1
ATOM 8622 C C . VAL B 1 467 ? 1.444 -18.156 -3.029 1 98.31 467 VAL B C 1
ATOM 8624 O O . VAL B 1 467 ? 1.112 -19.25 -2.582 1 98.31 467 VAL B O 1
ATOM 8627 N N . ALA B 1 468 ? 1.341 -17.828 -4.344 1 97.81 468 ALA B N 1
ATOM 8628 C CA . ALA B 1 468 ? 0.962 -18.859 -5.305 1 97.81 468 ALA B CA 1
ATOM 8629 C C . ALA B 1 468 ? 1.899 -20.062 -5.215 1 97.81 468 ALA B C 1
ATOM 8631 O O . ALA B 1 468 ? 1.447 -21.203 -5.164 1 97.81 468 ALA B O 1
ATOM 8632 N N . ILE B 1 469 ? 3.166 -19.797 -5.141 1 96.81 469 ILE B N 1
ATOM 8633 C CA . ILE B 1 469 ? 4.184 -20.844 -5.082 1 96.81 469 ILE B CA 1
ATOM 8634 C C . ILE B 1 469 ? 4.043 -21.625 -3.777 1 96.81 469 ILE B C 1
ATOM 8636 O O . ILE B 1 469 ? 4.09 -22.859 -3.777 1 96.81 469 ILE B O 1
ATOM 8640 N N . LEU B 1 470 ? 3.869 -20.922 -2.705 1 97.44 470 LEU B N 1
ATOM 8641 C CA . LEU B 1 470 ? 3.719 -21.578 -1.41 1 97.44 470 LEU B CA 1
ATOM 8642 C C . LEU B 1 470 ? 2.535 -22.531 -1.421 1 97.44 470 LEU B C 1
ATOM 8644 O O . LEU B 1 470 ? 2.652 -23.672 -0.962 1 97.44 470 LEU B O 1
ATOM 8648 N N . LEU B 1 471 ? 1.428 -22.047 -1.906 1 97.69 471 LEU B N 1
ATOM 8649 C CA . LEU B 1 471 ? 0.229 -22.875 -1.966 1 97.69 471 LEU B CA 1
ATOM 8650 C C . LEU B 1 471 ? 0.458 -24.109 -2.848 1 97.69 471 LEU B C 1
ATOM 8652 O O . LEU B 1 471 ? 0.1 -25.219 -2.471 1 97.69 471 LEU B O 1
ATOM 8656 N N . GLU B 1 472 ? 1.08 -23.906 -3.992 1 97.44 472 GLU B N 1
ATOM 8657 C CA . GLU B 1 472 ? 1.27 -24.984 -4.957 1 97.44 472 GLU B CA 1
ATOM 8658 C C . GLU B 1 472 ? 2.256 -26.031 -4.438 1 97.44 472 GLU B C 1
ATOM 8660 O O . GLU B 1 472 ? 2.064 -27.234 -4.641 1 97.44 472 GLU B O 1
ATOM 8665 N N . GLN B 1 473 ? 3.299 -25.594 -3.812 1 96.25 473 GLN B N 1
ATOM 8666 C CA . GLN B 1 473 ? 4.328 -26.531 -3.352 1 96.25 473 GLN B CA 1
ATOM 8667 C C . GLN B 1 473 ? 3.881 -27.266 -2.092 1 96.25 473 GLN B C 1
ATOM 8669 O O . GLN B 1 473 ? 4.367 -28.359 -1.8 1 96.25 473 GLN B O 1
ATOM 8674 N N . THR B 1 474 ? 2.9 -26.688 -1.346 1 96.31 474 THR B N 1
ATOM 8675 C CA . THR B 1 474 ? 2.48 -27.297 -0.09 1 96.31 474 THR B CA 1
ATOM 8676 C C . THR B 1 474 ? 1.07 -27.875 -0.21 1 96.31 474 THR B C 1
ATOM 8678 O O . THR B 1 474 ? 0.539 -28.438 0.75 1 96.31 474 THR B O 1
ATOM 8681 N N . LYS B 1 475 ? 0.401 -27.719 -1.339 1 95.62 475 LYS B N 1
ATOM 8682 C CA . LYS B 1 475 ? -1.002 -28.078 -1.52 1 95.62 475 LYS B CA 1
ATOM 8683 C C . LYS B 1 475 ? -1.884 -27.391 -0.481 1 95.62 475 LYS B C 1
ATOM 8685 O O . LYS B 1 475 ? -2.842 -27.984 0.019 1 95.62 475 LYS B O 1
ATOM 8690 N N . GLY B 1 476 ? -1.418 -26.203 -0.054 1 96.38 476 GLY B N 1
ATOM 8691 C CA . GLY B 1 476 ? -2.178 -25.406 0.897 1 96.38 476 GLY B CA 1
ATOM 8692 C C . GLY B 1 476 ? -1.865 -25.75 2.342 1 96.38 476 GLY B C 1
ATOM 8693 O O . GLY B 1 476 ? -2.344 -25.078 3.26 1 96.38 476 GLY B O 1
ATOM 8694 N N . ASN B 1 477 ? -1.083 -26.812 2.59 1 96.75 477 ASN B N 1
ATOM 8695 C CA . ASN B 1 477 ? -0.685 -27.172 3.947 1 96.75 477 ASN B CA 1
ATOM 8696 C C . ASN B 1 477 ? 0.516 -26.344 4.41 1 96.75 477 ASN B C 1
ATOM 8698 O O . ASN B 1 477 ? 1.638 -26.859 4.457 1 96.75 477 ASN B O 1
ATOM 8702 N N . LEU B 1 478 ? 0.296 -25.172 4.898 1 97.38 478 LEU B N 1
ATOM 8703 C CA . LEU B 1 478 ? 1.344 -24.234 5.285 1 97.38 478 LEU B CA 1
ATOM 8704 C C . LEU B 1 478 ? 1.858 -24.547 6.688 1 97.38 478 LEU B C 1
ATOM 8706 O O . LEU B 1 478 ? 1.132 -25.109 7.512 1 97.38 478 LEU B O 1
ATOM 8710 N N . PRO B 1 479 ? 3.113 -24.172 6.996 1 97.5 479 PRO B N 1
ATOM 8711 C CA . PRO B 1 479 ? 3.607 -24.359 8.367 1 97.5 479 PRO B CA 1
ATOM 8712 C C . PRO B 1 479 ? 2.812 -23.562 9.391 1 97.5 479 PRO B C 1
ATOM 8714 O O . PRO B 1 479 ? 2.17 -22.562 9.039 1 97.5 479 PRO B O 1
ATOM 8717 N N . PHE B 1 480 ? 2.904 -23.906 10.656 1 97.88 480 PHE B N 1
ATOM 8718 C CA . PHE B 1 480 ? 2.074 -23.359 11.719 1 97.88 480 PHE B CA 1
ATOM 8719 C C . PHE B 1 480 ? 2.18 -21.828 11.742 1 97.88 480 PHE B C 1
ATOM 8721 O O . PHE B 1 480 ? 1.169 -21.141 11.844 1 97.88 480 PHE B O 1
ATOM 8728 N N . TRP B 1 481 ? 3.402 -21.281 11.633 1 97.88 481 TRP B N 1
ATOM 8729 C CA . TRP B 1 481 ? 3.609 -19.844 11.789 1 97.88 481 TRP B CA 1
ATOM 8730 C C . TRP B 1 481 ? 2.949 -19.078 10.656 1 97.88 481 TRP B C 1
ATOM 8732 O O . TRP B 1 481 ? 2.561 -17.906 10.828 1 97.88 481 TRP B O 1
ATOM 8742 N N . LEU B 1 482 ? 2.748 -19.719 9.5 1 97.69 482 LEU B N 1
ATOM 8743 C CA . LEU B 1 482 ? 2.229 -19.062 8.305 1 97.69 482 LEU B CA 1
ATOM 8744 C C . LEU B 1 482 ? 0.759 -19.406 8.094 1 97.69 482 LEU B C 1
ATOM 8746 O O . LEU B 1 482 ? 0.061 -18.734 7.34 1 97.69 482 LEU B O 1
ATOM 8750 N N . ALA B 1 483 ? 0.271 -20.406 8.727 1 97.94 483 ALA B N 1
ATOM 8751 C CA . ALA B 1 483 ? -1.075 -20.922 8.492 1 97.94 483 ALA B CA 1
ATOM 8752 C C . ALA B 1 483 ? -2.133 -19.906 8.914 1 97.94 483 ALA B C 1
ATOM 8754 O O . ALA B 1 483 ? -2.088 -19.391 10.031 1 97.94 483 ALA B O 1
ATOM 8755 N N . PRO B 1 484 ? -3.062 -19.641 8.023 1 97.12 484 PRO B N 1
ATOM 8756 C CA . PRO B 1 484 ? -4.117 -18.703 8.414 1 97.12 484 PRO B CA 1
ATOM 8757 C C . PRO B 1 484 ? -5.035 -19.266 9.5 1 97.12 484 PRO B C 1
ATOM 8759 O O . PRO B 1 484 ? -5.59 -18.5 10.289 1 97.12 484 PRO B O 1
ATOM 8762 N N . LYS B 1 485 ? -5.227 -20.562 9.516 1 97.06 485 LYS B N 1
ATOM 8763 C CA . LYS B 1 485 ? -5.984 -21.25 10.555 1 97.06 485 LYS B CA 1
ATOM 8764 C C . LYS B 1 485 ? -5.07 -22.094 11.445 1 97.06 485 LYS B C 1
ATOM 8766 O O . LYS B 1 485 ? -4.832 -23.266 11.164 1 97.06 485 LYS B O 1
ATOM 8771 N N . GLN B 1 486 ? -4.77 -21.5 12.539 1 98.25 486 GLN B N 1
ATOM 8772 C CA . GLN B 1 486 ? -3.814 -22.156 13.422 1 98.25 486 GLN B CA 1
ATOM 8773 C C . GLN B 1 486 ? -4.52 -23.125 14.367 1 98.25 486 GLN B C 1
ATOM 8775 O O . GLN B 1 486 ? -4.113 -24.281 14.5 1 98.25 486 GLN B O 1
ATOM 8780 N N . ILE B 1 487 ? -5.594 -22.609 15.039 1 98.44 487 ILE B N 1
ATOM 8781 C CA . ILE B 1 487 ? -6.246 -23.406 16.078 1 98.44 487 ILE B CA 1
ATOM 8782 C C . ILE B 1 487 ? -7.762 -23.281 15.93 1 98.44 487 ILE B C 1
ATOM 8784 O O . ILE B 1 487 ? -8.297 -22.172 15.828 1 98.44 487 ILE B O 1
ATOM 8788 N N . THR B 1 488 ? -8.391 -24.359 15.883 1 98.12 488 THR B N 1
ATOM 8789 C CA . THR B 1 488 ? -9.844 -24.406 15.969 1 98.12 488 THR B CA 1
ATOM 8790 C C . THR B 1 488 ? -10.289 -25.125 17.234 1 98.12 488 THR B C 1
ATOM 8792 O O . THR B 1 488 ? -9.992 -26.312 17.422 1 98.12 488 THR B O 1
ATOM 8795 N N . ILE B 1 489 ? -10.992 -24.406 18.109 1 98.19 489 ILE B N 1
ATOM 8796 C CA . ILE B 1 489 ? -11.516 -25 19.344 1 98.19 489 ILE B CA 1
ATOM 8797 C C . ILE B 1 489 ? -12.898 -25.594 19.078 1 98.19 489 ILE B C 1
ATOM 8799 O O . ILE B 1 489 ? -13.781 -24.922 18.531 1 98.19 489 ILE B O 1
ATOM 8803 N N . ILE B 1 490 ? -13.055 -26.844 19.484 1 97.5 490 ILE B N 1
ATOM 8804 C CA . ILE B 1 490 ? -14.305 -27.578 19.266 1 97.5 490 ILE B CA 1
ATOM 8805 C C . ILE B 1 490 ? -14.852 -28.078 20.594 1 97.5 490 ILE B C 1
ATOM 8807 O O . ILE B 1 490 ? -14.43 -29.125 21.094 1 97.5 490 ILE B O 1
ATOM 8811 N N . PRO B 1 491 ? -15.875 -27.438 21.078 1 96.75 491 PRO B N 1
ATOM 8812 C CA . PRO B 1 491 ? -16.531 -27.969 22.281 1 96.75 491 PRO B CA 1
ATOM 8813 C C . PRO B 1 491 ? -17.312 -29.25 22.016 1 96.75 491 PRO B C 1
ATOM 8815 O O . PRO B 1 491 ? -18.016 -29.359 21 1 96.75 491 PRO B O 1
ATOM 8818 N N . VAL B 1 492 ? -17.234 -30.203 22.891 1 94.94 492 VAL B N 1
ATOM 8819 C CA . VAL B 1 492 ? -17.953 -31.469 22.734 1 94.94 492 VAL B CA 1
ATOM 8820 C C . VAL B 1 492 ? -19.453 -31.234 22.938 1 94.94 492 VAL B C 1
ATOM 8822 O O . VAL B 1 492 ? -20.266 -31.703 22.141 1 94.94 492 VAL B O 1
ATOM 8825 N N . ASN B 1 493 ? -19.734 -30.594 24.047 1 91.94 493 ASN B N 1
ATOM 8826 C CA . ASN B 1 493 ? -21.094 -30.156 24.297 1 91.94 493 ASN B CA 1
ATOM 8827 C C . ASN B 1 493 ? -21.172 -28.625 24.391 1 91.94 493 ASN B C 1
ATOM 8829 O O . ASN B 1 493 ? -20.609 -28.016 25.297 1 91.94 493 ASN B O 1
ATOM 8833 N N . LEU B 1 494 ? -21.922 -28.016 23.453 1 88.31 494 LEU B N 1
ATOM 8834 C CA . LEU B 1 494 ? -21.984 -26.562 23.328 1 88.31 494 LEU B CA 1
ATOM 8835 C C . LEU B 1 494 ? -22.531 -25.938 24.609 1 88.31 494 LEU B C 1
ATOM 8837 O O . LEU B 1 494 ? -22.031 -24.891 25.047 1 88.31 494 LEU B O 1
ATOM 8841 N N . ASN B 1 495 ? -23.469 -26.516 25.25 1 88.06 495 ASN B N 1
ATOM 8842 C CA . ASN B 1 495 ? -24.125 -25.938 26.422 1 88.06 495 ASN B CA 1
ATOM 8843 C C . ASN B 1 495 ? -23.25 -26.062 27.656 1 88.06 495 ASN B C 1
ATOM 8845 O O . ASN B 1 495 ? -23.203 -25.156 28.484 1 88.06 495 ASN B O 1
ATOM 8849 N N . GLU B 1 496 ? -22.484 -27.078 27.703 1 90.31 496 GLU B N 1
ATOM 8850 C CA . GLU B 1 496 ? -21.766 -27.391 28.938 1 90.31 496 GLU B CA 1
ATOM 8851 C C . GLU B 1 496 ? -20.328 -26.906 28.875 1 90.31 496 GLU B C 1
ATOM 8853 O O . GLU B 1 496 ? -19.719 -26.562 29.906 1 90.31 496 GLU B O 1
ATOM 8858 N N . ASN B 1 497 ? -19.781 -26.875 27.688 1 92.94 497 ASN B N 1
ATOM 8859 C CA . ASN B 1 497 ? -18.344 -26.719 27.625 1 92.94 497 ASN B CA 1
ATOM 8860 C C . ASN B 1 497 ? -17.953 -25.375 26.984 1 92.94 497 ASN B C 1
ATOM 8862 O O . ASN B 1 497 ? -16.781 -25.078 26.844 1 92.94 497 ASN B O 1
ATOM 8866 N N . LEU B 1 498 ? -18.891 -24.562 26.641 1 93.75 498 LEU B N 1
ATOM 8867 C CA . LEU B 1 498 ? -18.625 -23.312 25.922 1 93.75 498 LEU B CA 1
ATOM 8868 C C . LEU B 1 498 ? -17.844 -22.344 26.797 1 93.75 498 LEU B C 1
ATOM 8870 O O . LEU B 1 498 ? -16.969 -21.609 26.297 1 93.75 498 LEU B O 1
ATOM 8874 N N . ASP B 1 499 ? -18.094 -22.328 28.031 1 94.5 499 ASP B N 1
ATOM 8875 C CA . ASP B 1 499 ? -17.422 -21.391 28.922 1 94.5 499 ASP B CA 1
ATOM 8876 C C . ASP B 1 499 ? -15.922 -21.703 29.016 1 94.5 499 ASP B C 1
ATOM 8878 O O . ASP B 1 499 ? -15.086 -20.812 28.938 1 94.5 499 ASP B O 1
ATOM 8882 N N . TYR B 1 500 ? -15.703 -22.938 29.203 1 96.19 500 TYR B N 1
ATOM 8883 C CA . TYR B 1 500 ? -14.297 -23.344 29.25 1 96.19 500 TYR B CA 1
ATOM 8884 C C . TYR B 1 500 ? -13.609 -23.078 27.922 1 96.19 500 TYR B C 1
ATOM 8886 O O . TYR B 1 500 ? -12.461 -22.641 27.875 1 96.19 500 TYR B O 1
ATOM 8894 N N . SER B 1 501 ? -14.297 -23.344 26.844 1 97.31 501 SER B N 1
ATOM 8895 C CA . SER B 1 501 ? -13.766 -23.078 25.5 1 97.31 501 SER B CA 1
ATOM 8896 C C . SER B 1 501 ? -13.422 -21.594 25.328 1 97.31 501 SER B C 1
ATOM 8898 O O . SER B 1 501 ? -12.398 -21.266 24.734 1 97.31 501 SER B O 1
ATOM 8900 N N . ARG B 1 502 ? -14.203 -20.781 25.859 1 96.75 502 ARG B N 1
ATOM 8901 C CA . ARG B 1 502 ? -13.969 -19.344 25.781 1 96.75 502 ARG B CA 1
ATOM 8902 C C . ARG B 1 502 ? -12.75 -18.938 26.594 1 96.75 502 ARG B C 1
ATOM 8904 O O . ARG B 1 502 ? -11.992 -18.047 26.203 1 96.75 502 ARG B O 1
ATOM 8911 N N . ASN B 1 503 ? -12.641 -19.562 27.703 1 96.94 503 ASN B N 1
ATOM 8912 C CA . ASN B 1 503 ? -11.461 -19.297 28.516 1 96.94 503 ASN B CA 1
ATOM 8913 C C . ASN B 1 503 ? -10.18 -19.656 27.781 1 96.94 503 ASN B C 1
ATOM 8915 O O . ASN B 1 503 ? -9.211 -18.891 27.781 1 96.94 503 ASN B O 1
ATOM 8919 N N . ILE B 1 504 ? -10.211 -20.828 27.188 1 97.62 504 ILE B N 1
ATOM 8920 C CA . ILE B 1 504 ? -9.055 -21.281 26.438 1 97.62 504 ILE B CA 1
ATOM 8921 C C . ILE B 1 504 ? -8.828 -20.359 25.234 1 97.62 504 ILE B C 1
ATOM 8923 O O . ILE B 1 504 ? -7.688 -20 24.938 1 97.62 504 ILE B O 1
ATOM 8927 N N . PHE B 1 505 ? -9.891 -19.984 24.594 1 97.31 505 PHE B N 1
ATOM 8928 C CA . PHE B 1 505 ? -9.812 -19.047 23.484 1 97.31 505 PHE B CA 1
ATOM 8929 C C . PHE B 1 505 ? -9.086 -17.766 23.906 1 97.31 505 PHE B C 1
ATOM 8931 O O . PHE B 1 505 ? -8.156 -17.328 23.219 1 97.31 505 PHE B O 1
ATOM 8938 N N . ASN B 1 506 ? -9.422 -17.25 25.016 1 97.19 506 ASN B N 1
ATOM 8939 C CA . ASN B 1 506 ? -8.852 -15.984 25.5 1 97.19 506 ASN B CA 1
ATOM 8940 C C . ASN B 1 506 ? -7.363 -16.125 25.812 1 97.19 506 ASN B C 1
ATOM 8942 O O . ASN B 1 506 ? -6.574 -15.227 25.5 1 97.19 506 ASN B O 1
ATOM 8946 N N . ARG B 1 507 ? -7.043 -17.188 26.375 1 96.94 507 ARG B N 1
ATOM 8947 C CA . ARG B 1 507 ? -5.641 -17.422 26.719 1 96.94 507 ARG B CA 1
ATOM 8948 C C . ARG B 1 507 ? -4.789 -17.516 25.453 1 96.94 507 ARG B C 1
ATOM 8950 O O . ARG B 1 507 ? -3.713 -16.922 25.375 1 96.94 507 ARG B O 1
ATOM 8957 N N . LEU B 1 508 ? -5.305 -18.25 24.469 1 97.94 508 LEU B N 1
ATOM 8958 C CA . LEU B 1 508 ? -4.574 -18.422 23.219 1 97.94 508 LEU B CA 1
ATOM 8959 C C . LEU B 1 508 ? -4.562 -17.125 22.422 1 97.94 508 LEU B C 1
ATOM 8961 O O . LEU B 1 508 ? -3.541 -16.766 21.828 1 97.94 508 LEU B O 1
ATOM 8965 N N . TRP B 1 509 ? -5.711 -16.484 22.422 1 96.56 509 TRP B N 1
ATOM 8966 C CA . TRP B 1 509 ? -5.859 -15.219 21.719 1 96.56 509 TRP B CA 1
ATOM 8967 C C . TRP B 1 509 ? -4.891 -14.172 22.266 1 96.56 509 TRP B C 1
ATOM 8969 O O . TRP B 1 509 ? -4.293 -13.414 21.5 1 96.56 509 TRP B O 1
ATOM 8979 N N . ASN B 1 510 ? -4.684 -14.117 23.547 1 95.5 510 ASN B N 1
ATOM 8980 C CA . ASN B 1 510 ? -3.803 -13.156 24.219 1 95.5 510 ASN B CA 1
ATOM 8981 C C . ASN B 1 510 ? -2.336 -13.438 23.906 1 95.5 510 ASN B C 1
ATOM 8983 O O . ASN B 1 510 ? -1.488 -12.555 24.047 1 95.5 510 ASN B O 1
ATOM 8987 N N . CYS B 1 511 ? -2.096 -14.664 23.516 1 95.88 511 CYS B N 1
ATOM 8988 C CA . CYS B 1 511 ? -0.745 -15.023 23.094 1 95.88 511 CYS B CA 1
ATOM 8989 C C . CYS B 1 511 ? -0.54 -14.734 21.609 1 95.88 511 CYS B C 1
ATOM 8991 O O . CYS B 1 511 ? 0.474 -15.125 21.031 1 95.88 511 CYS B O 1
ATOM 8993 N N . ASN B 1 512 ? -1.485 -14.078 20.938 1 94.69 512 ASN B N 1
ATOM 8994 C CA . ASN B 1 512 ? -1.44 -13.594 19.562 1 94.69 512 ASN B CA 1
ATOM 8995 C C . ASN B 1 512 ? -1.512 -14.734 18.562 1 94.69 512 ASN B C 1
ATOM 8997 O O . ASN B 1 512 ? -0.905 -14.672 17.484 1 94.69 512 ASN B O 1
ATOM 9001 N N . PHE B 1 513 ? -2.176 -15.883 18.953 1 97.75 513 PHE B N 1
ATOM 9002 C CA . PHE B 1 513 ? -2.438 -16.953 18 1 97.75 513 PHE B CA 1
ATOM 9003 C C . PHE B 1 513 ? -3.729 -16.688 17.234 1 97.75 513 PHE B C 1
ATOM 9005 O O . PHE B 1 513 ? -4.574 -15.914 17.672 1 97.75 513 PHE B O 1
ATOM 9012 N N . ARG B 1 514 ? -3.758 -17.234 16.016 1 97.12 514 ARG B N 1
ATOM 9013 C CA . ARG B 1 514 ? -4.996 -17.219 15.25 1 97.12 514 ARG B CA 1
ATOM 9014 C C . ARG B 1 514 ? -5.91 -18.359 15.664 1 97.12 514 ARG B C 1
ATOM 9016 O O . ARG B 1 514 ? -5.719 -19.5 15.242 1 97.12 514 ARG B O 1
ATOM 9023 N N . VAL B 1 515 ? -6.965 -18.047 16.453 1 97.25 515 VAL B N 1
ATOM 9024 C CA . VAL B 1 515 ? -7.797 -19.062 17.078 1 97.25 515 VAL B CA 1
ATOM 9025 C C . VAL B 1 515 ? -9.273 -18.734 16.859 1 97.25 515 VAL B C 1
ATOM 9027 O O . VAL B 1 515 ? -9.656 -17.562 16.844 1 97.25 515 VAL B O 1
ATOM 9030 N N . LYS B 1 516 ? -10.008 -19.734 16.594 1 95.75 516 LYS B N 1
ATOM 9031 C CA . LYS B 1 516 ? -11.453 -19.594 16.469 1 95.75 516 LYS B CA 1
ATOM 9032 C C . LYS B 1 516 ? -12.188 -20.703 17.219 1 95.75 516 LYS B C 1
ATOM 9034 O O . LYS B 1 516 ? -11.648 -21.797 17.406 1 95.75 516 LYS B O 1
ATOM 9039 N N . ILE B 1 517 ? -13.398 -20.406 17.719 1 96.06 517 ILE B N 1
ATOM 9040 C CA . ILE B 1 517 ? -14.273 -21.391 18.328 1 96.06 517 ILE B CA 1
ATOM 9041 C C . ILE B 1 517 ? -15.352 -21.812 17.328 1 96.06 517 ILE B C 1
ATOM 9043 O O . ILE B 1 517 ? -16.016 -20.969 16.734 1 96.06 517 ILE B O 1
ATOM 9047 N N . ASP B 1 518 ? -15.469 -23.078 17.094 1 95.06 518 ASP B N 1
ATOM 9048 C CA . ASP B 1 518 ? -16.594 -23.594 16.328 1 95.06 518 ASP B CA 1
ATOM 9049 C C . ASP B 1 518 ? -17.812 -23.797 17.219 1 95.06 518 ASP B C 1
ATOM 9051 O O . ASP B 1 518 ? -18.047 -24.891 17.734 1 95.06 518 ASP B O 1
ATOM 9055 N N . ASP B 1 519 ? -18.594 -22.781 17.297 1 91.06 519 ASP B N 1
ATOM 9056 C CA . ASP B 1 519 ? -19.734 -22.812 18.219 1 91.06 519 ASP B CA 1
ATOM 9057 C C . ASP B 1 519 ? -21.031 -23.125 17.469 1 91.06 519 ASP B C 1
ATOM 9059 O O . ASP B 1 519 ? -22.125 -22.828 17.969 1 91.06 519 ASP B O 1
ATOM 9063 N N . ARG B 1 520 ? -21.047 -23.812 16.312 1 88 520 ARG B N 1
ATOM 9064 C CA . ARG B 1 520 ? -22.234 -24.25 15.57 1 88 520 ARG B CA 1
ATOM 9065 C C . ARG B 1 520 ? -22.891 -25.438 16.25 1 88 520 ARG B C 1
ATOM 9067 O O . ARG B 1 520 ? -22.234 -26.219 16.922 1 88 520 ARG B O 1
ATOM 9074 N N . ASP B 1 521 ? -24.141 -25.422 15.969 1 88.25 521 ASP B N 1
ATOM 9075 C CA . ASP B 1 521 ? -24.891 -26.562 16.469 1 88.25 521 ASP B CA 1
ATOM 9076 C C . ASP B 1 521 ? -24.828 -27.734 15.484 1 88.25 521 ASP B C 1
ATOM 9078 O O . ASP B 1 521 ? -25.812 -28.016 14.789 1 88.25 521 ASP B O 1
ATOM 9082 N N . GLU B 1 522 ? -23.672 -28.344 15.391 1 91.62 522 GLU B N 1
ATOM 9083 C CA . GLU B 1 522 ? -23.422 -29.469 14.508 1 91.62 522 GLU B CA 1
ATOM 9084 C C . GLU B 1 522 ? -22.812 -30.641 15.281 1 91.62 522 GLU B C 1
ATOM 9086 O O . GLU B 1 522 ? -22.359 -30.484 16.406 1 91.62 522 GLU B O 1
ATOM 9091 N N . ARG B 1 523 ? -22.859 -31.828 14.664 1 93.19 523 ARG B N 1
ATOM 9092 C CA . ARG B 1 523 ? -22.266 -33 15.273 1 93.19 523 ARG B CA 1
ATOM 9093 C C . ARG B 1 523 ? -20.75 -32.875 15.414 1 93.19 523 ARG B C 1
ATOM 9095 O O . ARG B 1 523 ? -20.109 -32.219 14.578 1 93.19 523 ARG B O 1
ATOM 9102 N N . LEU B 1 524 ? -20.25 -33.438 16.406 1 92.88 524 LEU B N 1
ATOM 9103 C CA . LEU B 1 524 ? -18.828 -33.344 16.719 1 92.88 524 LEU B CA 1
ATOM 9104 C C . LEU B 1 524 ? -17.984 -33.844 15.555 1 92.88 524 LEU B C 1
ATOM 9106 O O . LEU B 1 524 ? -17.031 -33.156 15.164 1 92.88 524 LEU B O 1
ATOM 9110 N N . ASN B 1 525 ? -18.328 -34.969 14.977 1 93.06 525 ASN B N 1
ATOM 9111 C CA . ASN B 1 525 ? -17.562 -35.531 13.883 1 93.06 525 ASN B CA 1
ATOM 9112 C C . ASN B 1 525 ? -17.531 -34.625 12.664 1 93.06 525 ASN B C 1
ATOM 9114 O O . ASN B 1 525 ? -16.531 -34.562 11.953 1 93.06 525 ASN B O 1
ATOM 9118 N N . LYS B 1 526 ? -18.562 -34 12.469 1 95.06 526 LYS B N 1
ATOM 9119 C CA . LYS B 1 526 ? -18.641 -33.031 11.359 1 95.06 526 LYS B CA 1
ATOM 9120 C C . LYS B 1 526 ? -17.719 -31.844 11.594 1 95.06 526 LYS B C 1
ATOM 9122 O O . LYS B 1 526 ? -17.031 -31.391 10.68 1 95.06 526 LYS B O 1
ATOM 9127 N N . LYS B 1 527 ? -17.719 -31.344 12.805 1 94.88 527 LYS B N 1
ATOM 9128 C CA . LYS B 1 527 ? -16.844 -30.219 13.148 1 94.88 527 LYS B CA 1
ATOM 9129 C C . LYS B 1 527 ? -15.375 -30.578 12.977 1 94.88 527 LYS B C 1
ATOM 9131 O O . LYS B 1 527 ? -14.602 -29.797 12.422 1 94.88 527 LYS B O 1
ATOM 9136 N N . ILE B 1 528 ? -15.094 -31.734 13.367 1 93.69 528 ILE B N 1
ATOM 9137 C CA . ILE B 1 528 ? -13.711 -32.219 13.273 1 93.69 528 ILE B CA 1
ATOM 9138 C C . ILE B 1 528 ? -13.328 -32.375 11.805 1 93.69 528 ILE B C 1
ATOM 9140 O O . ILE B 1 528 ? -12.242 -31.938 11.391 1 93.69 528 ILE B O 1
ATOM 9144 N N . ARG B 1 529 ? -14.156 -32.938 11.047 1 93.44 529 ARG B N 1
ATOM 9145 C CA . ARG B 1 529 ? -13.914 -33.156 9.617 1 93.44 529 ARG B CA 1
ATOM 9146 C C . ARG B 1 529 ? -13.727 -31.828 8.891 1 93.44 529 ARG B C 1
ATOM 9148 O O . ARG B 1 529 ? -12.812 -31.688 8.078 1 93.44 529 ARG B O 1
ATOM 9155 N N . GLU B 1 530 ? -14.562 -30.875 9.195 1 93.12 530 GLU B N 1
ATOM 9156 C CA . GLU B 1 530 ? -14.492 -29.578 8.531 1 93.12 530 GLU B CA 1
ATOM 9157 C C . GLU B 1 530 ? -13.219 -28.828 8.93 1 93.12 530 GLU B C 1
ATOM 9159 O O . GLU B 1 530 ? -12.648 -28.094 8.125 1 93.12 530 GLU B O 1
ATOM 9164 N N . ALA B 1 531 ? -12.852 -29 10.172 1 94.25 531 ALA B N 1
ATOM 9165 C CA . ALA B 1 531 ? -11.594 -28.406 10.602 1 94.25 531 ALA B CA 1
ATOM 9166 C C . ALA B 1 531 ? -10.414 -29.016 9.852 1 94.25 531 ALA B C 1
ATOM 9168 O O . ALA B 1 531 ? -9.461 -28.328 9.508 1 94.25 531 ALA B O 1
ATOM 9169 N N . GLN B 1 532 ? -10.539 -30.266 9.586 1 92.19 532 GLN B N 1
ATOM 9170 C CA . GLN B 1 532 ? -9.523 -30.953 8.805 1 92.19 532 GLN B CA 1
ATOM 9171 C C . GLN B 1 532 ? -9.531 -30.484 7.352 1 92.19 532 GLN B C 1
ATOM 9173 O O . GLN B 1 532 ? -8.477 -30.25 6.762 1 92.19 532 GLN B O 1
ATOM 9178 N N . MET B 1 533 ? -10.68 -30.344 6.855 1 90.44 533 MET B N 1
ATOM 9179 C CA . MET B 1 533 ? -10.828 -29.906 5.469 1 90.44 533 MET B CA 1
ATOM 9180 C C . MET B 1 533 ? -10.32 -28.484 5.281 1 90.44 533 MET B C 1
ATOM 9182 O O . MET B 1 533 ? -9.766 -28.156 4.23 1 90.44 533 MET B O 1
ATOM 9186 N N . SER B 1 534 ? -10.461 -27.734 6.328 1 91.56 534 SER B N 1
ATOM 9187 C CA . SER B 1 534 ? -10.031 -26.344 6.246 1 91.56 534 SER B CA 1
ATOM 9188 C C . SER B 1 534 ? -8.555 -26.188 6.59 1 91.56 534 SER B C 1
ATOM 9190 O O . SER B 1 534 ? -8.023 -25.078 6.621 1 91.56 534 SER B O 1
ATOM 9192 N N . LYS B 1 535 ? -7.926 -27.281 6.867 1 94.88 535 LYS B N 1
ATOM 9193 C CA . LYS B 1 535 ? -6.488 -27.391 7.109 1 94.88 535 LYS B CA 1
ATOM 9194 C C . LYS B 1 535 ? -6.094 -26.641 8.383 1 94.88 535 LYS B C 1
ATOM 9196 O O . LYS B 1 535 ? -5.059 -25.969 8.422 1 94.88 535 LYS B O 1
ATOM 9201 N N . SER B 1 536 ? -6.988 -26.625 9.422 1 97 536 SER B N 1
ATOM 9202 C CA . SER B 1 536 ? -6.609 -26.141 10.75 1 97 536 SER B CA 1
ATOM 9203 C C . SER B 1 536 ? -5.441 -26.953 11.32 1 97 536 SER B C 1
ATOM 9205 O O . SER B 1 536 ? -5.488 -28.172 11.352 1 97 536 SER B O 1
ATOM 9207 N N . LYS B 1 537 ? -4.473 -26.297 11.734 1 98.12 537 LYS B N 1
ATOM 9208 C CA . LYS B 1 537 ? -3.254 -26.984 12.141 1 98.12 537 LYS B CA 1
ATOM 9209 C C . LYS B 1 537 ? -3.488 -27.812 13.398 1 98.12 537 LYS B C 1
ATOM 9211 O O . LYS B 1 537 ? -2.93 -28.906 13.547 1 98.12 537 LYS B O 1
ATOM 9216 N N . TYR B 1 538 ? -4.305 -27.25 14.336 1 98.19 538 TYR B N 1
ATOM 9217 C CA . TYR B 1 538 ? -4.641 -27.938 15.578 1 98.19 538 TYR B CA 1
ATOM 9218 C C . TYR B 1 538 ? -6.137 -27.875 15.844 1 98.19 538 TYR B C 1
ATOM 9220 O O . TYR B 1 538 ? -6.746 -26.812 15.773 1 98.19 538 TYR B O 1
ATOM 9228 N N . GLN B 1 539 ? -6.684 -29.016 16.047 1 97.81 539 GLN B N 1
ATOM 9229 C CA . GLN B 1 539 ? -8.062 -29.125 16.531 1 97.81 539 GLN B CA 1
ATOM 9230 C C . GLN B 1 539 ? -8.102 -29.391 18.031 1 97.81 539 GLN B C 1
ATOM 9232 O O . GLN B 1 539 ? -7.648 -30.422 18.5 1 97.81 539 GLN B O 1
ATOM 9237 N N . VAL B 1 540 ? -8.586 -28.453 18.766 1 98.12 540 VAL B N 1
ATOM 9238 C CA . VAL B 1 540 ? -8.648 -28.547 20.219 1 98.12 540 VAL B CA 1
ATOM 9239 C C . VAL B 1 540 ? -10.047 -28.984 20.656 1 98.12 540 VAL B C 1
ATOM 9241 O O . VAL B 1 540 ? -11.008 -28.219 20.531 1 98.12 540 VAL B O 1
ATOM 9244 N N . ILE B 1 541 ? -10.109 -30.141 21.141 1 96.88 541 ILE B N 1
ATOM 9245 C CA . ILE B 1 541 ? -11.375 -30.75 21.531 1 96.88 541 ILE B CA 1
ATOM 9246 C C . ILE B 1 541 ? -11.555 -30.672 23.047 1 96.88 541 ILE B C 1
ATOM 9248 O O . ILE B 1 541 ? -10.82 -31.328 23.797 1 96.88 541 ILE B O 1
ATOM 9252 N N . LEU B 1 542 ? -12.594 -29.953 23.484 1 97.44 542 LEU B N 1
ATOM 9253 C CA . LEU B 1 542 ? -12.758 -29.688 24.922 1 97.44 542 LEU B CA 1
ATOM 9254 C C . LEU B 1 542 ? -14.078 -30.25 25.422 1 97.44 542 LEU B C 1
ATOM 9256 O O . LEU B 1 542 ? -15.148 -29.828 24.984 1 97.44 542 LEU B O 1
ATOM 9260 N N . GLY B 1 543 ? -13.984 -31.188 26.328 1 95.38 543 GLY B N 1
ATOM 9261 C CA . GLY B 1 543 ? -15.141 -31.766 27 1 95.38 543 GLY B CA 1
ATOM 9262 C C . GLY B 1 543 ? -15.133 -31.562 28.5 1 95.38 543 GLY B C 1
ATOM 9263 O O . GLY B 1 543 ? -14.43 -30.688 29 1 95.38 543 GLY B O 1
ATOM 9264 N N . ALA B 1 544 ? -15.945 -32.375 29.109 1 94.69 544 ALA B N 1
ATOM 9265 C CA . ALA B 1 544 ? -16.125 -32.25 30.562 1 94.69 544 ALA B CA 1
ATOM 9266 C C . ALA B 1 544 ? -14.844 -32.625 31.297 1 94.69 544 ALA B C 1
ATOM 9268 O O . ALA B 1 544 ? -14.508 -32 32.312 1 94.69 544 ALA B O 1
ATOM 9269 N N . ASN B 1 545 ? -14.172 -33.562 30.859 1 94.75 545 ASN B N 1
ATOM 9270 C CA . ASN B 1 545 ? -12.938 -34 31.484 1 94.75 545 ASN B CA 1
ATOM 9271 C C . ASN B 1 545 ? -11.859 -32.938 31.406 1 94.75 545 ASN B C 1
ATOM 9273 O O . ASN B 1 545 ? -11.156 -32.656 32.375 1 94.75 545 ASN B O 1
ATOM 9277 N N . GLU B 1 546 ? -11.711 -32.312 30.203 1 95.44 546 GLU B N 1
ATOM 9278 C CA . GLU B 1 546 ? -10.734 -31.234 30.016 1 95.44 546 GLU B CA 1
ATOM 9279 C C . GLU B 1 546 ? -11.039 -30.047 30.922 1 95.44 546 GLU B C 1
ATOM 9281 O O . GLU B 1 546 ? -10.125 -29.438 31.469 1 95.44 546 GLU B O 1
ATOM 9286 N N . GLU B 1 547 ? -12.281 -29.734 31.016 1 94.44 547 GLU B N 1
ATOM 9287 C CA . GLU B 1 547 ? -12.711 -28.625 31.859 1 94.44 547 GLU B CA 1
ATOM 9288 C C . GLU B 1 547 ? -12.383 -28.891 33.344 1 94.44 547 GLU B C 1
ATOM 9290 O O . GLU B 1 547 ? -11.867 -28.016 34.031 1 94.44 547 GLU B O 1
ATOM 9295 N N . LYS B 1 548 ? -12.664 -30.078 33.75 1 94.25 548 LYS B N 1
ATOM 9296 C CA . LYS B 1 548 ? -12.43 -30.469 35.125 1 94.25 548 LYS B CA 1
ATOM 9297 C C . LYS B 1 548 ? -10.938 -30.484 35.469 1 94.25 548 LYS B C 1
ATOM 9299 O O . LYS B 1 548 ? -10.523 -29.984 36.5 1 94.25 548 LYS B O 1
ATOM 9304 N N . ASP B 1 549 ? -10.188 -30.969 34.562 1 95.25 549 ASP B N 1
ATOM 9305 C CA . ASP B 1 549 ? -8.766 -31.188 34.812 1 95.25 549 ASP B CA 1
ATOM 9306 C C . ASP B 1 549 ? -7.945 -30 34.312 1 95.25 549 ASP B C 1
ATOM 9308 O O . ASP B 1 549 ? -6.723 -29.969 34.469 1 95.25 549 ASP B O 1
ATOM 9312 N N . LYS B 1 550 ? -8.602 -29 33.656 1 94.19 550 LYS B N 1
ATOM 9313 C CA . LYS B 1 550 ? -7.945 -27.812 33.125 1 94.19 550 LYS B CA 1
ATOM 9314 C C . LYS B 1 550 ? -6.867 -28.203 32.094 1 94.19 550 LYS B C 1
ATOM 9316 O O . LYS B 1 550 ? -5.734 -27.734 32.188 1 94.19 550 LYS B O 1
ATOM 9321 N N . THR B 1 551 ? -7.277 -29.109 31.297 1 97.12 551 THR B N 1
ATOM 9322 C CA . THR B 1 551 ? -6.383 -29.578 30.25 1 97.12 551 THR B CA 1
ATOM 9323 C C . THR B 1 551 ? -6.961 -29.297 28.875 1 97.12 551 THR B C 1
ATOM 9325 O O . THR B 1 551 ? -8.07 -28.766 28.75 1 97.12 551 THR B O 1
ATOM 9328 N N . ILE B 1 552 ? -6.125 -29.562 27.859 1 96.75 552 ILE B N 1
ATOM 9329 C CA . ILE B 1 552 ? -6.5 -29.422 26.453 1 96.75 552 ILE B CA 1
ATOM 9330 C C . ILE B 1 552 ? -6.227 -30.719 25.719 1 96.75 552 ILE B C 1
ATOM 9332 O O . ILE B 1 552 ? -5.137 -31.297 25.828 1 96.75 552 ILE B O 1
ATOM 9336 N N . SER B 1 553 ? -7.234 -31.203 25.094 1 97.69 553 SER B N 1
ATOM 9337 C CA . SER B 1 553 ? -7.027 -32.281 24.156 1 97.69 553 SER B CA 1
ATOM 9338 C C . SER B 1 553 ? -6.988 -31.781 22.719 1 97.69 553 SER B C 1
ATOM 9340 O O . SER B 1 553 ? -7.871 -31.031 22.281 1 97.69 553 SER B O 1
ATOM 9342 N N . TYR B 1 554 ? -5.891 -32.156 21.984 1 98 554 TYR B N 1
ATOM 9343 C CA . TYR B 1 554 ? -5.773 -31.594 20.641 1 98 554 TYR B CA 1
ATOM 9344 C C . TYR B 1 554 ? -5.352 -32.688 19.656 1 98 554 TYR B C 1
ATOM 9346 O O . TYR B 1 554 ? -4.758 -33.688 20.031 1 98 554 TYR B O 1
ATOM 9354 N N . ARG B 1 555 ? -5.762 -32.5 18.438 1 96.81 555 ARG B N 1
ATOM 9355 C CA . ARG B 1 555 ? -5.367 -33.281 17.281 1 96.81 555 ARG B CA 1
ATOM 9356 C C . ARG B 1 555 ? -4.645 -32.406 16.25 1 96.81 555 ARG B C 1
ATOM 9358 O O . ARG B 1 555 ? -5.031 -31.266 16.016 1 96.81 555 ARG B O 1
ATOM 9365 N N . GLU B 1 556 ? -3.57 -32.938 15.719 1 96.81 556 GLU B N 1
ATOM 9366 C CA . GLU B 1 556 ? -2.848 -32.25 14.664 1 96.81 556 GLU B CA 1
ATOM 9367 C C . GLU B 1 556 ? -3.473 -32.5 13.297 1 96.81 556 GLU B C 1
ATOM 9369 O O . GLU B 1 556 ? -4.035 -33.562 13.062 1 96.81 556 GLU B O 1
ATOM 9374 N N . TYR B 1 557 ? -3.318 -31.609 12.398 1 96.12 557 TYR B N 1
ATOM 9375 C CA . TYR B 1 557 ? -3.795 -31.781 11.031 1 96.12 557 TYR B CA 1
ATOM 9376 C C . TYR B 1 557 ? -3.188 -33.031 10.398 1 96.12 557 TYR B C 1
ATOM 9378 O O . TYR B 1 557 ? -1.978 -33.25 10.492 1 96.12 557 TYR B O 1
ATOM 9386 N N . GLY B 1 558 ? -4.051 -33.781 9.781 1 93.62 558 GLY B N 1
ATOM 9387 C CA . GLY B 1 558 ? -3.584 -34.969 9.078 1 93.62 558 GLY B CA 1
ATOM 9388 C C . GLY B 1 558 ? -3.326 -36.156 10 1 93.62 558 GLY B C 1
ATOM 9389 O O . GLY B 1 558 ? -2.977 -37.219 9.539 1 93.62 558 GLY B O 1
ATOM 9390 N N . LYS B 1 559 ? -3.48 -35.938 11.328 1 93.56 559 LYS B N 1
ATOM 9391 C CA . LYS B 1 559 ? -3.268 -37.031 12.289 1 93.56 559 LYS B CA 1
ATOM 9392 C C . LYS B 1 559 ? -4.57 -37.406 12.992 1 93.56 559 LYS B C 1
ATOM 9394 O O . LYS B 1 559 ? -5.477 -36.594 13.109 1 93.56 559 LYS B O 1
ATOM 9399 N N . GLU B 1 560 ? -4.594 -38.594 13.469 1 90.06 560 GLU B N 1
ATOM 9400 C CA . GLU B 1 560 ? -5.801 -39.062 14.133 1 90.06 560 GLU B CA 1
ATOM 9401 C C . GLU B 1 560 ? -5.605 -39.156 15.641 1 90.06 560 GLU B C 1
ATOM 9403 O O . GLU B 1 560 ? -6.578 -39.156 16.406 1 90.06 560 GLU B O 1
ATOM 9408 N N . ASP B 1 561 ? -4.422 -39.156 16.031 1 94.12 561 ASP B N 1
ATOM 9409 C CA . ASP B 1 561 ? -4.121 -39.312 17.453 1 94.12 561 ASP B CA 1
ATOM 9410 C C . ASP B 1 561 ? -4.465 -38.031 18.219 1 94.12 561 ASP B C 1
ATOM 9412 O O . ASP B 1 561 ? -4.25 -36.906 17.734 1 94.12 561 ASP B O 1
ATOM 9416 N N . THR B 1 562 ? -5.043 -38.219 19.359 1 95.62 562 THR B N 1
ATOM 9417 C CA . THR B 1 562 ? -5.367 -37.125 20.266 1 95.62 562 THR B CA 1
ATOM 9418 C C . THR B 1 562 ? -4.398 -37.094 21.438 1 95.62 562 THR B C 1
ATOM 9420 O O . THR B 1 562 ? -4.113 -38.125 22.047 1 95.62 562 THR B O 1
ATOM 9423 N N . LYS B 1 563 ? -3.838 -35.969 21.734 1 97.38 563 LYS B N 1
ATOM 9424 C CA . LYS B 1 563 ? -2.947 -35.75 22.859 1 97.38 563 LYS B CA 1
ATOM 9425 C C . LYS B 1 563 ? -3.564 -34.781 23.875 1 97.38 563 LYS B C 1
ATOM 9427 O O . LYS B 1 563 ? -4.262 -33.844 23.5 1 97.38 563 LYS B O 1
ATOM 9432 N N . THR B 1 564 ? -3.371 -35.062 25.125 1 97.94 564 THR B N 1
ATOM 9433 C CA . THR B 1 564 ? -3.885 -34.188 26.188 1 97.94 564 THR B CA 1
ATOM 9434 C C . THR B 1 564 ? -2.74 -33.594 27 1 97.94 564 THR B C 1
ATOM 9436 O O . THR B 1 564 ? -1.856 -34.312 27.469 1 97.94 564 THR B O 1
ATOM 9439 N N . VAL B 1 565 ? -2.723 -32.344 27.109 1 98.06 565 VAL B N 1
ATOM 9440 C CA . VAL B 1 565 ? -1.682 -31.625 27.844 1 98.06 565 VAL B CA 1
ATOM 9441 C C . VAL B 1 565 ? -2.305 -30.484 28.641 1 98.06 565 VAL B C 1
ATOM 9443 O O . VAL B 1 565 ? -3.504 -30.219 28.531 1 98.06 565 VAL B O 1
ATOM 9446 N N . THR B 1 566 ? -1.485 -29.844 29.469 1 97.5 566 THR B N 1
ATOM 9447 C CA . THR B 1 566 ? -1.951 -28.641 30.156 1 97.5 566 THR B CA 1
ATOM 9448 C C . THR B 1 566 ? -2.016 -27.453 29.203 1 97.5 566 THR B C 1
ATOM 9450 O O . THR B 1 566 ? -1.396 -27.484 28.125 1 97.5 566 THR B O 1
ATOM 9453 N N . VAL B 1 567 ? -2.789 -26.453 29.625 1 97.06 567 VAL B N 1
ATOM 9454 C CA . VAL B 1 567 ? -2.932 -25.266 28.781 1 97.06 567 VAL B CA 1
ATOM 9455 C C . VAL B 1 567 ? -1.568 -24.609 28.594 1 97.06 567 VAL B C 1
ATOM 9457 O O . VAL B 1 567 ? -1.223 -24.203 27.484 1 97.06 567 VAL B O 1
ATOM 9460 N N . GLU B 1 568 ? -0.793 -24.5 29.609 1 97.44 568 GLU B N 1
ATOM 9461 C CA . GLU B 1 568 ? 0.528 -23.891 29.562 1 97.44 568 GLU B CA 1
ATOM 9462 C C . GLU B 1 568 ? 1.461 -24.656 28.625 1 97.44 568 GLU B C 1
ATOM 9464 O O . GLU B 1 568 ? 2.229 -24.062 27.875 1 97.44 568 GLU B O 1
ATOM 9469 N N . GLU B 1 569 ? 1.422 -25.938 28.75 1 97.75 569 GLU B N 1
ATOM 9470 C CA . GLU B 1 569 ? 2.244 -26.766 27.891 1 97.75 569 GLU B CA 1
ATOM 9471 C C . GLU B 1 569 ? 1.864 -26.578 26.422 1 97.75 569 GLU B C 1
ATOM 9473 O O . GLU B 1 569 ? 2.734 -26.531 25.547 1 97.75 569 GLU B O 1
ATOM 9478 N N . PHE B 1 570 ? 0.606 -26.547 26.156 1 97.94 570 PHE B N 1
ATOM 9479 C CA . PHE B 1 570 ? 0.13 -26.344 24.797 1 97.94 570 PHE B CA 1
ATOM 9480 C C . PHE B 1 570 ? 0.617 -25.016 24.25 1 97.94 570 PHE B C 1
ATOM 9482 O O . PHE B 1 570 ? 1.104 -24.953 23.109 1 97.94 570 PHE B O 1
ATOM 9489 N N . ILE B 1 571 ? 0.504 -23.938 25 1 98.12 571 ILE B N 1
ATOM 9490 C CA . ILE B 1 571 ? 0.955 -22.609 24.594 1 98.12 571 ILE B CA 1
ATOM 9491 C C . ILE B 1 571 ? 2.453 -22.641 24.312 1 98.12 571 ILE B C 1
ATOM 9493 O O . ILE B 1 571 ? 2.916 -22.031 23.344 1 98.12 571 ILE B O 1
ATOM 9497 N N . ASN B 1 572 ? 3.189 -23.344 25.125 1 98.12 572 ASN B N 1
ATOM 9498 C CA . ASN B 1 572 ? 4.629 -23.453 24.922 1 98.12 572 ASN B CA 1
ATOM 9499 C C . ASN B 1 572 ? 4.961 -24.172 23.609 1 98.12 572 ASN B C 1
ATOM 9501 O O . ASN B 1 572 ? 5.891 -23.781 22.906 1 98.12 572 ASN B O 1
ATOM 9505 N N . ILE B 1 573 ? 4.23 -25.25 23.391 1 97.75 573 ILE B N 1
ATOM 9506 C CA . ILE B 1 573 ? 4.422 -26 22.141 1 97.75 573 ILE B CA 1
ATOM 9507 C C . ILE B 1 573 ? 4.203 -25.078 20.953 1 97.75 573 ILE B C 1
ATOM 9509 O O . ILE B 1 573 ? 5.035 -25.016 20.031 1 97.75 573 ILE B O 1
ATOM 9513 N N . LEU B 1 574 ? 3.094 -24.344 20.938 1 98.19 574 LEU B N 1
ATOM 9514 C CA . LEU B 1 574 ? 2.734 -23.453 19.844 1 98.19 574 LEU B CA 1
ATOM 9515 C C . LEU B 1 574 ? 3.744 -22.312 19.688 1 98.19 574 LEU B C 1
ATOM 9517 O O . LEU B 1 574 ? 4.094 -21.938 18.578 1 98.19 574 LEU B O 1
ATOM 9521 N N . THR B 1 575 ? 4.191 -21.781 20.797 1 98.06 575 THR B N 1
ATOM 9522 C CA . THR B 1 575 ? 5.156 -20.688 20.797 1 98.06 575 THR B CA 1
ATOM 9523 C C . THR B 1 575 ? 6.477 -21.141 20.172 1 98.06 575 THR B C 1
ATOM 9525 O O . THR B 1 575 ? 7.098 -20.391 19.422 1 98.06 575 THR B O 1
ATOM 9528 N N . LYS B 1 576 ? 6.895 -22.312 20.5 1 97.62 576 LYS B N 1
ATOM 9529 C CA . LYS B 1 576 ? 8.117 -22.859 19.938 1 97.62 576 LYS B CA 1
ATOM 9530 C C . LYS B 1 576 ? 7.992 -23.031 18.422 1 97.62 576 LYS B C 1
ATOM 9532 O O . LYS B 1 576 ? 8.93 -22.75 17.688 1 97.62 576 LYS B O 1
ATOM 9537 N N . LEU B 1 577 ? 6.871 -23.531 17.953 1 97.62 577 LEU B N 1
ATOM 9538 C CA . LEU B 1 577 ? 6.625 -23.703 16.531 1 97.62 577 LEU B CA 1
ATOM 9539 C C . LEU B 1 577 ? 6.711 -22.359 15.812 1 97.62 577 LEU B C 1
ATOM 9541 O O . LEU B 1 577 ? 7.352 -22.25 14.758 1 97.62 577 LEU B O 1
ATOM 9545 N N . ARG B 1 578 ? 6.078 -21.344 16.375 1 97.12 578 ARG B N 1
ATOM 9546 C CA . ARG B 1 578 ? 6.078 -20 15.781 1 97.12 578 ARG B CA 1
ATOM 9547 C C . ARG B 1 578 ? 7.488 -19.422 15.727 1 97.12 578 ARG B C 1
ATOM 9549 O O . ARG B 1 578 ? 7.918 -18.922 14.695 1 97.12 578 ARG B O 1
ATOM 9556 N N . ASN B 1 579 ? 8.219 -19.578 16.859 1 95.44 579 ASN B N 1
ATOM 9557 C CA . ASN B 1 579 ? 9.555 -19.016 16.953 1 95.44 579 ASN B CA 1
ATOM 9558 C C . ASN B 1 579 ? 10.531 -19.703 16 1 95.44 579 ASN B C 1
ATOM 9560 O O . ASN B 1 579 ? 11.5 -19.094 15.547 1 95.44 579 ASN B O 1
ATOM 9564 N N . ASN B 1 580 ? 10.258 -20.953 15.688 1 96 580 ASN B N 1
ATOM 9565 C CA . ASN B 1 580 ? 11.148 -21.734 14.828 1 96 580 ASN B CA 1
ATOM 9566 C C . ASN B 1 580 ? 10.656 -21.734 13.383 1 96 580 ASN B C 1
ATOM 9568 O O . ASN B 1 580 ? 11.211 -22.453 12.547 1 96 580 ASN B O 1
ATOM 9572 N N . TYR B 1 581 ? 9.664 -20.984 13.125 1 96.5 581 TYR B N 1
ATOM 9573 C CA . TYR B 1 581 ? 9.086 -20.906 11.797 1 96.5 581 TYR B CA 1
ATOM 9574 C C . TYR B 1 581 ? 8.711 -22.281 11.273 1 96.5 581 TYR B C 1
ATOM 9576 O O . TYR B 1 581 ? 9.039 -22.641 10.141 1 96.5 581 TYR B O 1
ATOM 9584 N N . GLU B 1 582 ? 8.07 -23.016 12.18 1 93.5 582 GLU B N 1
ATOM 9585 C CA . GLU B 1 582 ? 7.605 -24.359 11.82 1 93.5 582 GLU B CA 1
ATOM 9586 C C . GLU B 1 582 ? 6.09 -24.391 11.633 1 93.5 582 GLU B C 1
ATOM 9588 O O . GLU B 1 582 ? 5.379 -23.547 12.188 1 93.5 582 GLU B O 1
#

Solvent-accessible surface area (backbone atoms only — not comparable to full-atom values): 60840 Å² total; per-residue (Å²): 129,86,72,69,46,56,47,30,56,10,22,40,48,22,47,40,49,52,32,30,46,43,69,76,37,74,79,44,26,53,55,61,45,50,44,44,57,73,15,20,31,33,30,30,43,59,91,58,90,83,58,78,78,50,50,59,58,42,51,52,46,30,51,56,53,22,72,56,38,24,30,58,44,78,46,62,71,89,77,60,75,59,77,76,20,68,53,49,44,51,50,47,52,51,38,56,73,69,66,49,90,82,47,32,33,31,35,24,31,72,86,79,65,44,74,69,33,75,44,86,40,94,70,65,57,48,65,42,29,63,64,62,75,29,65,47,77,72,49,77,42,79,39,36,51,93,72,33,83,89,40,62,70,28,44,28,40,32,30,34,45,30,87,39,62,67,56,39,53,51,49,51,51,50,52,52,50,27,58,63,17,32,36,62,55,45,25,53,76,62,42,23,42,48,76,44,74,52,36,31,82,39,25,57,28,32,27,50,39,27,35,46,33,49,49,47,51,48,53,50,52,52,52,50,38,49,75,72,60,37,42,46,38,46,67,48,56,34,28,22,56,64,44,31,54,51,61,43,45,49,79,78,41,45,86,37,39,50,69,61,47,74,53,94,93,41,48,31,23,51,24,65,66,58,65,67,56,55,50,52,60,59,63,73,49,91,43,44,54,83,59,46,64,40,38,41,27,31,84,38,62,28,28,36,48,61,60,78,89,65,47,43,71,45,65,32,50,26,51,47,41,30,40,38,33,44,31,39,25,47,81,89,43,46,60,62,50,52,52,50,51,50,49,53,37,52,55,53,44,55,64,70,64,64,78,71,67,50,35,34,42,19,29,67,40,88,83,46,69,80,66,31,69,95,47,65,67,61,49,54,51,51,46,48,49,55,49,46,44,36,56,74,70,67,55,78,65,45,80,37,75,57,64,25,54,51,56,31,34,28,42,34,37,30,28,67,45,62,86,71,44,80,46,71,37,25,36,41,31,50,31,65,45,54,35,56,57,70,64,47,59,27,31,39,95,84,71,41,81,41,66,46,36,35,36,42,34,30,54,54,28,30,57,42,38,39,50,32,49,52,27,25,78,42,59,61,64,56,47,56,53,49,32,54,42,32,34,38,36,36,45,67,41,66,87,77,23,43,65,56,48,48,53,52,46,49,57,44,44,73,70,72,49,52,69,47,72,58,82,67,98,65,59,62,68,57,53,54,50,50,39,51,74,67,56,22,44,27,40,34,46,36,37,71,66,25,59,73,68,57,36,40,32,34,27,45,56,97,51,84,64,73,47,74,42,44,57,67,56,49,52,49,54,52,49,50,31,45,76,64,57,50,129,85,68,70,46,54,46,32,56,11,22,41,47,22,48,41,47,50,32,31,45,44,69,76,35,74,79,45,26,52,56,61,46,50,45,43,56,72,16,19,30,34,32,30,41,60,91,58,89,83,56,78,77,50,48,58,59,42,48,51,46,29,53,56,53,22,72,56,38,24,30,56,43,78,46,61,71,90,77,60,77,59,76,77,19,67,52,50,45,53,50,48,53,50,38,55,74,69,68,50,90,85,47,30,36,30,36,24,30,72,86,81,65,44,73,68,32,75,44,86,40,92,69,64,57,46,65,43,32,66,65,62,74,29,64,47,78,71,49,77,43,80,40,36,52,92,72,33,83,89,41,61,70,28,44,29,41,32,30,33,44,30,88,39,62,66,57,40,53,51,50,52,52,49,51,52,50,26,57,64,17,32,37,61,56,46,24,54,76,62,43,23,42,48,75,44,73,51,37,32,83,40,26,56,28,33,28,51,40,26,35,48,33,50,49,46,51,49,52,52,50,54,52,53,37,48,74,72,61,37,42,45,37,46,66,47,56,34,28,21,56,65,45,31,55,51,61,44,44,50,80,76,41,43,86,37,39,50,70,62,46,72,52,95,93,40,47,32,22,52,23,65,64,60,63,66,57,55,49,53,59,60,64,74,51,92,42,45,54,82,59,48,66,40,38,41,25,30,84,37,63,29,28,36,46,61,58,78,88,66,50,42,73,46,66,31,48,25,51,46,39,31,40,39,32,45,31,41,25,47,81,90,44,46,61,62,50,52,50,50,52,50,50,53,36,51,56,53,44,54,64,70,63,63,78,70,67,49,35,33,41,19,30,69,42,89,82,46,68,80,66,30,68,93,45,64,68,61,50,54,51,52,46,49,49,55,50,49,45,36,56,74,69,67,54,79,67,44,81,38,77,57,64,24,54,51,57,30,35,29,42,33,37,29,30,67,45,61,85,70,44,79,44,71,36,26,36,42,31,50,30,63,46,55,34,58,58,68,64,48,59,26,32,39,96,86,70,42,82,40,65,48,38,36,36,43,35,30,56,53,26,29,56,42,39,40,52,31,48,51,27,25,76,42,58,61,62,57,48,56,54,48,32,53,44,31,34,37,36,38,44,67,40,67,89,79,21,42,64,54,49,50,52,52,46,49,58,44,42,74,70,72,49,52,67,46,72,58,83,66,98,64,58,62,69,55,54,53,50,50,40,50,73,67,57,22,45,28,40,35,48,37,37,72,64,27,58,74,66,56,38,40,30,35,26,46,55,98,50,84,62,73,48,74,42,42,56,68,56,50,52,50,54,53,48,49,32,44,75,64,58,52